Protein AF-0000000087595659 (afdb_homodimer)

Foldseek 3Di:
DQVVQEQAPLQVVFADALLVCLVLAAAAFEEEFEDDAAAFTDDRNLVNNLCVCVVVVCQLGAAYAYEYLEEHDQNRQQSCLVSLRYQEYPAWYFHDNNLVCCLVVSYHYHHDASLCVLVCQQQCVQPVVDDNPPRGAQNGQEYEGEAQHQDHQRFGQTTQFGRSVLSRQVRYQAYEYEHEPQAHHLQPQEQEDDADDPPVGDDDPDQDFLDHDHDRGHDHDSVRYNHYYYDHDHRQFDDADAADPFLLLLLVQVVVVQVVCCVVVNAPQQGFAEEEDDHNNSLNNLLCQLVDRHAQHEHQYAEDELSVVSNLVSNRHQAYEHRGHRYHPVSVVVCRVPVVSHSSRYHHYYSNASLPLSRQQSSQYAYEYEFQAAELQAFTHRAADLLRRGNIHDYNNQSNLQRHNAHEYEYAQADDFPQDPVHHGRYANDDSDGPDDNVSHQKYTTSQHIQGCPPHFRLRSNLSCLVRHHDPLCSVVSVVQSVVQCVPPNDRHRDDPVQRCQLVVCCVPPVGSSPRDPVD/DQVVQEQAPLQVVFADALLVCLVLAAAAFEEEFEDDAAAFTDDRNLVNNLCVCVVVVCQLGAAYAYEYLEEHDLNRQQSCLVSLRYQEYDAWYFHDNNLVCCLVNSYHYHHDASLCVLVCQQQCVQPVVDDNPPRGAQNGQEYEGEAQHQDHQRFGQTTQFGRSVLSRQVRYQAYEYEHAPQAHHLQPQEQEDDADDPPVGDDDPDQDFLDHDHDRGHDHDSVRYNHYYYDHDHRQFDDADAADPFLLLLLVQVVVVQVVCCVVVNAPQQGFAEEEDDHNNSLNNLLCQLVDRHAQHEHQYAEDELSVVSNLVSNRHQAYEHRGHRYHPVSVVVCRVPVVSHSSRHHHYYSNASLPLSRQQSSQYAYEYEFQAAELQAFTHRAADLLRRGNIHDYNNQSNLQRHNAHEYEYAQADDAPQDPVHHGRYANDDSDGPDDNVRHQKYTTSQHIQGCPPHFRLRSNLSCLVRHHDPLCSVVSVVQSVVQCVPPNDRHRDDPVQRCQLVVCCVPPVGSSPRDPVD

Secondary structure (DSSP, 8-state):
-HHHHB--HHHHTTB--GGGGGGG--TT-EEEE--SSSSS---HHHHHHHHHHHHTT-TTTS-EEEE-SS---HHHHHHHHHTT-EEEEES----HHHHHHHHTTSSEE----TTTHHHHHHHTTT-TTS--GGG----EEEEEEEEEEE-TTS-EEE-SB-TTHHHHHHHEEEEEEEEE-SS---TTTB-B-PPPPTTS-------STT---SBSSB---GGGEEEEEEE-------PPPPP-HHHHHHHHHHHHHHHHHHHTTSS-TT-SPEEE-SSHHHHHHHHHHHHSS--SEEEE-SEE-HHHHHHHHTT-EEEEEESEE---HHHHHHHHHTHHHHGGGEEE--HHHHT-HHHHHHHT-EEEE--SEEETTS-EE-SEETTTEESS--TTHHHHHHHSSEEEEE--SEE--SS-TT-EESEESS-SS-SB-GGG-SEEEETTEEEE-TT--HHHHHHHHHHHHS-HHHHHHHHHHHHHHHHHT-SSS---TTTTTHHHHHHHHHS-GGG--TT-/-HHHHB--HHHHTTB--GGGGGGG--TT-EEEE--SSSSS---HHHHHHHHHHHHTT-TTTS-EEEE-SS---HHHHHHHHHTT-EEEEES----HHHHHHHHTTSSEE----TTTHHHHHHHTTT-TTS--GGG----EEEEEEEEEEE-TTS-EEE-SB-TTHHHHHHHEEEEEEEEE-SS---TTTB-B-PPPPTTS-------STT---SBSSB---GGGEEEEEEE-------PPPPP-HHHHHHHHHHHHHHHHHHHTTSS-TT-SPEEE-SSHHHHHHHHHHHHSS--SEEEE-SEE-HHHHHHHHTT-EEEEEESEE---HHHHHHHHHTHHHHGGGEEE--HHHHT-HHHHHHHT-EEEE--SEEETTS-EE-SEETTTEESS--TTHHHHHHHSSEEEEE--SEE--SS-TT-EESEESS-SS-SB-GGG-SEEEETTEEEE-TT--HHHHHHHHHHHHS-HHHHHHHHHHHHHHHHHT-SSS---TTTTTHHHHHHHHHS-GGG--TT-

Sequence (1040 aa):
MMNQRIRNAAVAAKVCTPESLIHHFKDGMKIGVSGFTPAGYPKMMPKTLADHVEENELQGQMSFTLCSGASIGADFDNRWASLGMTRARFPYQTGKDINTAINKGECMMSDRHLSMFPQNLMYGFYNLHDKAPEGQATPFDIGIVEATAIREDGSIVLGSSCGISPEVVKGCKKLIIEVNTSIPSFEGIHDIYTVDNPPNRVPIPLTSVDQRIGELGIQVDPSKIIGVIESRLPDKGRALAEPDQGSKDIAENILEFLYHERNMGRQPESLHPLQSGVGSIANAVVAGLATGDFDGCEVWTEVLQDSVLDVIDAGKLKSCSATSLSLSEPGFERFFKNWDRYFPKCHLRPSSISNHPEVIRRLGVTAMNTPIEVDIYGHANSSHLMGARLVNGIGGSGDFLRNAKLSMMHFPSTRPSKTDPFGISSVVPMVSHVDHPESDLDVLVSEQGLADLRGLGPKQRARQIIMNCAHPKYRDMLMDYVRMCERTIGFHEPQDLHKALGMHLALSDKGSMRDFDLYEMMNQRIRNAAVAAKVCTPESLIHHFKDGMKIGVSGFTPAGYPKMMPKTLADHVEENELQGQMSFTLCSGASIGADFDNRWASLGMTRARFPYQTGKDINTAINKGECMMSDRHLSMFPQNLMYGFYNLHDKAPEGQATPFDIGIVEATAIREDGSIVLGSSCGISPEVVKGCKKLIIEVNTSIPSFEGIHDIYTVDNPPNRVPIPLTSVDQRIGELGIQVDPSKIIGVIESRLPDKGRALAEPDQGSKDIAENILEFLYHERNMGRQPESLHPLQSGVGSIANAVVAGLATGDFDGCEVWTEVLQDSVLDVIDAGKLKSCSATSLSLSEPGFERFFKNWDRYFPKCHLRPSSISNHPEVIRRLGVTAMNTPIEVDIYGHANSSHLMGARLVNGIGGSGDFLRNAKLSMMHFPSTRPSKTDPFGISSVVPMVSHVDHPESDLDVLVSEQGLADLRGLGPKQRARQIIMNCAHPKYRDMLMDYVRMCERTIGFHEPQDLHKALGMHLALSDKGSMRDFDLYE

Structure (mmCIF, N/CA/C/O backbone):
data_AF-0000000087595659-model_v1
#
loop_
_entity.id
_entity.type
_entity.pdbx_description
1 polymer 'Acetyl-CoA hydrolase'
#
loop_
_atom_site.group_PDB
_atom_site.id
_atom_site.type_symbol
_atom_site.label_atom_id
_atom_site.label_alt_id
_atom_site.label_comp_id
_atom_site.label_asym_id
_atom_site.label_entity_id
_atom_site.label_seq_id
_atom_site.pdbx_PDB_ins_code
_atom_site.Cartn_x
_atom_site.Cartn_y
_atom_site.Cartn_z
_atom_site.occupancy
_atom_site.B_iso_or_equiv
_atom_site.auth_seq_id
_atom_site.auth_comp_id
_atom_site.auth_asym_id
_atom_site.auth_atom_id
_atom_site.pdbx_PDB_model_num
ATOM 1 N N . MET A 1 1 ? -13.844 -32.125 -31.766 1 68.56 1 MET A N 1
ATOM 2 C CA . MET A 1 1 ? -14.078 -31.203 -30.656 1 68.56 1 MET A CA 1
ATOM 3 C C . MET A 1 1 ? -12.992 -30.141 -30.609 1 68.56 1 MET A C 1
ATOM 5 O O . MET A 1 1 ? -13.289 -28.938 -30.625 1 68.56 1 MET A O 1
ATOM 9 N N . MET A 1 2 ? -11.75 -30.594 -30.922 1 82.12 2 MET A N 1
ATOM 10 C CA . MET A 1 2 ? -10.648 -29.641 -30.953 1 82.12 2 MET A CA 1
ATOM 11 C C . MET A 1 2 ? -10.734 -28.75 -32.188 1 82.12 2 MET A C 1
ATOM 13 O O . MET A 1 2 ? -10.539 -27.531 -32.094 1 82.12 2 MET A O 1
ATOM 17 N N . ASN A 1 3 ? -11.164 -29.25 -33.219 1 82.56 3 ASN A N 1
ATOM 18 C CA . ASN A 1 3 ? -11.195 -28.516 -34.469 1 82.56 3 ASN A CA 1
ATOM 19 C C . ASN A 1 3 ? -12.211 -27.375 -34.438 1 82.56 3 ASN A C 1
ATOM 21 O O . ASN A 1 3 ? -11.992 -26.328 -35.031 1 82.56 3 ASN A O 1
ATOM 25 N N . GLN A 1 4 ? -13.195 -27.609 -33.719 1 90.12 4 GLN A N 1
ATOM 26 C CA . GLN A 1 4 ? -14.227 -26.578 -33.625 1 90.12 4 GLN A CA 1
ATOM 27 C C . GLN A 1 4 ? -13.781 -25.453 -32.688 1 90.12 4 GLN A C 1
ATOM 29 O O . GLN A 1 4 ? -14.242 -24.312 -32.812 1 90.12 4 GLN A O 1
ATOM 34 N N . ARG A 1 5 ? -12.859 -25.781 -31.875 1 96.19 5 ARG A N 1
ATOM 35 C CA . ARG A 1 5 ? -12.398 -24.812 -30.875 1 96.19 5 ARG A CA 1
ATOM 36 C C . ARG A 1 5 ? -11.281 -23.938 -31.438 1 96.19 5 ARG A C 1
ATOM 38 O O . ARG A 1 5 ? -11.039 -22.828 -30.953 1 96.19 5 ARG A O 1
ATOM 45 N N . ILE A 1 6 ? -10.57 -24.469 -32.438 1 97.62 6 ILE A N 1
ATOM 46 C CA . ILE A 1 6 ? -9.453 -23.734 -33.031 1 97.62 6 ILE A CA 1
ATOM 47 C C . ILE A 1 6 ? -9.852 -23.188 -34.406 1 97.62 6 ILE A C 1
ATOM 49 O O . ILE A 1 6 ? -9.789 -23.906 -35.406 1 97.62 6 ILE A O 1
ATOM 53 N N . ARG A 1 7 ? -10.086 -21.906 -34.5 1 97 7 ARG A N 1
ATOM 54 C CA . ARG A 1 7 ? -10.672 -21.328 -35.688 1 97 7 ARG A CA 1
ATOM 55 C C . ARG A 1 7 ? -9.602 -20.641 -36.531 1 97 7 ARG A C 1
ATOM 57 O O . ARG A 1 7 ? -9.914 -20.031 -37.562 1 97 7 ARG A O 1
ATOM 64 N N . ASN A 1 8 ? -8.359 -20.734 -36.156 1 96 8 ASN A N 1
ATOM 65 C CA . ASN A 1 8 ? -7.215 -20.234 -36.906 1 96 8 ASN A CA 1
ATOM 66 C C . ASN A 1 8 ? -6.398 -21.375 -37.5 1 96 8 ASN A C 1
ATOM 68 O O . ASN A 1 8 ? -5.824 -22.172 -36.781 1 96 8 ASN A O 1
ATOM 72 N N . ALA A 1 9 ? -6.238 -21.391 -38.75 1 94.81 9 ALA A N 1
ATOM 73 C CA . ALA A 1 9 ? -5.633 -22.516 -39.469 1 94.81 9 ALA A CA 1
ATOM 74 C C . ALA A 1 9 ? -4.164 -22.688 -39.062 1 94.81 9 ALA A C 1
ATOM 76 O O . ALA A 1 9 ? -3.668 -23.812 -38.969 1 94.81 9 ALA A O 1
ATOM 77 N N . ALA A 1 10 ? -3.521 -21.625 -38.969 1 94.69 10 ALA A N 1
ATOM 78 C CA . ALA A 1 10 ? -2.104 -21.672 -38.625 1 94.69 10 ALA A CA 1
ATOM 79 C C . ALA A 1 10 ? -1.891 -22.297 -37.25 1 94.69 10 ALA A C 1
ATOM 81 O O . ALA A 1 10 ? -0.945 -23.062 -37.031 1 94.69 10 ALA A O 1
ATOM 82 N N . VAL A 1 11 ? -2.75 -21.984 -36.312 1 96.62 11 VAL A N 1
ATOM 83 C CA . VAL A 1 11 ? -2.66 -22.531 -34.969 1 96.62 11 VAL A CA 1
ATOM 84 C C . VAL A 1 11 ? -3.104 -24 -34.969 1 96.62 11 VAL A C 1
ATOM 86 O O . VAL A 1 11 ? -2.512 -24.828 -34.281 1 96.62 11 VAL A O 1
ATOM 89 N N . ALA A 1 12 ? -4.094 -24.281 -35.75 1 96.12 12 ALA A N 1
ATOM 90 C CA . ALA A 1 12 ? -4.594 -25.656 -35.875 1 96.12 12 ALA A CA 1
ATOM 91 C C . ALA A 1 12 ? -3.508 -26.594 -36.375 1 96.12 12 ALA A C 1
ATOM 93 O O . ALA A 1 12 ? -3.459 -27.766 -36 1 96.12 12 ALA A O 1
ATOM 94 N N . ALA A 1 13 ? -2.672 -26.094 -37.156 1 95.81 13 ALA A N 1
ATOM 95 C CA . ALA A 1 13 ? -1.608 -26.891 -37.781 1 95.81 13 ALA A CA 1
ATOM 96 C C . ALA A 1 13 ? -0.566 -27.297 -36.719 1 95.81 13 ALA A C 1
ATOM 98 O O . ALA A 1 13 ? 0.259 -28.172 -36.969 1 95.81 13 ALA A O 1
ATOM 99 N N . LYS A 1 14 ? -0.627 -26.734 -35.562 1 96.94 14 LYS A N 1
ATOM 100 C CA . LYS A 1 14 ? 0.378 -26.984 -34.531 1 96.94 14 LYS A CA 1
ATOM 101 C C . LYS A 1 14 ? -0.139 -27.969 -33.5 1 96.94 14 LYS A C 1
ATOM 103 O O . LYS A 1 14 ? 0.51 -28.188 -32.469 1 96.94 14 LYS A O 1
ATOM 108 N N . VAL A 1 15 ? -1.282 -28.547 -33.688 1 97.56 15 VAL A N 1
ATOM 109 C CA . VAL A 1 15 ? -1.851 -29.516 -32.781 1 97.56 15 VAL A CA 1
ATOM 110 C C . VAL A 1 15 ? -0.927 -30.734 -32.656 1 97.56 15 VAL A C 1
ATOM 112 O O . VAL A 1 15 ? -0.438 -31.234 -33.688 1 97.56 15 VAL A O 1
ATOM 115 N N . CYS A 1 16 ? -0.625 -31.172 -31.469 1 97.88 16 CYS A N 1
ATOM 116 C CA . CYS A 1 16 ? 0.254 -32.312 -31.219 1 97.88 16 CYS A CA 1
ATOM 117 C C . CYS A 1 16 ? -0.047 -32.969 -29.875 1 97.88 16 CYS A C 1
ATOM 119 O O . CYS A 1 16 ? -1.055 -32.625 -29.234 1 97.88 16 CYS A O 1
ATOM 121 N N . THR A 1 17 ? 0.752 -33.969 -29.453 1 97.81 17 THR A N 1
ATOM 122 C CA . THR A 1 17 ? 0.625 -34.594 -28.156 1 97.81 17 THR A CA 1
ATOM 123 C C . THR A 1 17 ? 1.568 -33.969 -27.141 1 97.81 17 THR A C 1
ATOM 125 O O . THR A 1 17 ? 2.629 -33.469 -27.5 1 97.81 17 THR A O 1
ATOM 128 N N . PRO A 1 18 ? 1.162 -33.969 -25.938 1 98.31 18 PRO A N 1
ATOM 129 C CA . PRO A 1 18 ? 2.045 -33.375 -24.922 1 98.31 18 PRO A CA 1
ATOM 130 C C . PRO A 1 18 ? 3.41 -34.062 -24.859 1 98.31 18 PRO A C 1
ATOM 132 O O . PRO A 1 18 ? 4.422 -33.406 -24.594 1 98.31 18 PRO A O 1
ATOM 135 N N . GLU A 1 19 ? 3.494 -35.344 -25.109 1 98.25 19 GLU A N 1
ATOM 136 C CA . GLU A 1 19 ? 4.742 -36.094 -25.047 1 98.25 19 GLU A CA 1
ATOM 137 C C . GLU A 1 19 ? 5.754 -35.562 -26.062 1 98.25 19 GLU A C 1
ATOM 139 O O . GLU A 1 19 ? 6.961 -35.562 -25.812 1 98.25 19 GLU A O 1
ATOM 144 N N . SER A 1 20 ? 5.254 -35.125 -27.172 1 98.44 20 SER A N 1
ATOM 145 C CA . SER A 1 20 ? 6.137 -34.656 -28.234 1 98.44 20 SER A CA 1
ATOM 146 C C . SER A 1 20 ? 6.797 -33.344 -27.875 1 98.44 20 SER A C 1
ATOM 148 O O . SER A 1 20 ? 7.746 -32.906 -28.531 1 98.44 20 SER A O 1
ATOM 150 N N . LEU A 1 21 ? 6.355 -32.719 -26.812 1 98.69 21 LEU A N 1
ATOM 151 C CA . LEU A 1 21 ? 6.855 -31.391 -26.438 1 98.69 21 LEU A CA 1
ATOM 152 C C . LEU A 1 21 ? 7.848 -31.484 -25.297 1 98.69 21 LEU A C 1
ATOM 154 O O . LEU A 1 21 ? 8.469 -30.484 -24.922 1 98.69 21 LEU A O 1
ATOM 158 N N . ILE A 1 22 ? 8.086 -32.656 -24.719 1 98.62 22 ILE A N 1
ATOM 159 C CA . ILE A 1 22 ? 8.875 -32.875 -23.516 1 98.62 22 ILE A CA 1
ATOM 160 C C . ILE A 1 22 ? 10.305 -32.375 -23.75 1 98.62 22 ILE A C 1
ATOM 162 O O . ILE A 1 22 ? 10.93 -31.812 -22.844 1 98.62 22 ILE A O 1
ATOM 166 N N . HIS A 1 23 ? 10.859 -32.531 -24.938 1 98.12 23 HIS A N 1
ATOM 167 C CA . HIS A 1 23 ? 12.25 -32.219 -25.25 1 98.12 23 HIS A CA 1
ATOM 168 C C . HIS A 1 23 ? 12.523 -30.734 -25.141 1 98.12 23 HIS A C 1
ATOM 170 O O . HIS A 1 23 ? 13.68 -30.312 -25.062 1 98.12 23 HIS A O 1
ATOM 176 N N . HIS A 1 24 ? 11.508 -29.859 -25.109 1 98.56 24 HIS A N 1
ATOM 177 C CA . HIS A 1 24 ? 11.68 -28.422 -25.016 1 98.56 24 HIS A CA 1
ATOM 178 C C . HIS A 1 24 ? 11.984 -28 -23.578 1 98.56 24 HIS A C 1
ATOM 180 O O . HIS A 1 24 ? 12.422 -26.875 -23.328 1 98.56 24 HIS A O 1
ATOM 186 N N . PHE A 1 25 ? 11.742 -28.844 -22.609 1 98.62 25 PHE A N 1
ATOM 187 C CA . PHE A 1 25 ? 11.898 -28.516 -21.203 1 98.62 25 PHE A CA 1
ATOM 188 C C . PHE A 1 25 ? 13.266 -28.953 -20.688 1 98.62 25 PHE A C 1
ATOM 190 O O . PHE A 1 25 ? 13.625 -30.125 -20.797 1 98.62 25 PHE A O 1
ATOM 197 N N . LYS A 1 26 ? 13.992 -28 -20.156 1 98 26 LYS A N 1
ATOM 198 C CA . LYS A 1 26 ? 15.305 -28.25 -19.578 1 98 26 LYS A CA 1
ATOM 199 C C . LYS A 1 26 ? 15.359 -27.797 -18.125 1 98 26 LYS A C 1
ATOM 201 O O . LYS A 1 26 ? 14.656 -26.859 -17.734 1 98 26 LYS A O 1
ATOM 206 N N . ASP A 1 27 ? 16.234 -28.422 -17.375 1 98.12 27 ASP A N 1
ATOM 207 C CA . ASP A 1 27 ? 16.422 -28.094 -15.961 1 98.12 27 ASP A CA 1
ATOM 208 C C . ASP A 1 27 ? 16.766 -26.609 -15.789 1 98.12 27 ASP A C 1
ATOM 210 O O . ASP A 1 27 ? 17.562 -26.062 -16.562 1 98.12 27 ASP A O 1
ATOM 214 N N . GLY A 1 28 ? 16.094 -26 -14.883 1 97.62 28 GLY A N 1
ATOM 215 C CA . GLY A 1 28 ? 16.438 -24.625 -14.523 1 97.62 28 GLY A CA 1
ATOM 216 C C . GLY A 1 28 ? 15.586 -23.594 -15.234 1 97.62 28 GLY A C 1
ATOM 217 O O . GLY A 1 28 ? 15.641 -22.406 -14.898 1 97.62 28 GLY A O 1
ATOM 218 N N . MET A 1 29 ? 14.727 -24.062 -16.172 1 98.5 29 MET A N 1
ATOM 219 C CA . MET A 1 29 ? 13.922 -23.125 -16.953 1 98.5 29 MET A CA 1
ATOM 220 C C . MET A 1 29 ? 12.898 -22.422 -16.062 1 98.5 29 MET A C 1
ATOM 222 O O . MET A 1 29 ? 12.523 -22.953 -15.008 1 98.5 29 MET A O 1
ATOM 226 N N . LYS A 1 30 ? 12.578 -21.281 -16.5 1 98.25 30 LYS A N 1
ATOM 227 C CA . LYS A 1 30 ? 11.477 -20.547 -15.883 1 98.25 30 LYS A CA 1
ATOM 228 C C . LYS A 1 30 ? 10.195 -20.688 -16.703 1 98.25 30 LYS A C 1
ATOM 230 O O . LYS A 1 30 ? 10.156 -20.328 -17.875 1 98.25 30 LYS A O 1
ATOM 235 N N . ILE A 1 31 ? 9.148 -21.078 -16 1 98.88 31 ILE A N 1
ATOM 236 C CA . ILE A 1 31 ? 7.891 -21.391 -16.672 1 98.88 31 ILE A CA 1
ATOM 237 C C . ILE A 1 31 ? 6.781 -20.5 -16.141 1 98.88 31 ILE A C 1
ATOM 239 O O . ILE A 1 31 ? 6.613 -20.359 -14.922 1 98.88 31 ILE A O 1
ATOM 243 N N . GLY A 1 32 ? 6.082 -19.797 -17.031 1 98.81 32 GLY A N 1
ATOM 244 C CA . GLY A 1 32 ? 4.855 -19.094 -16.703 1 98.81 32 GLY A CA 1
ATOM 245 C C . GLY A 1 32 ? 3.602 -19.828 -17.125 1 98.81 32 GLY A C 1
ATOM 246 O O . GLY A 1 32 ? 3.549 -20.422 -18.203 1 98.81 32 GLY A O 1
ATOM 247 N N . VAL A 1 33 ? 2.594 -19.844 -16.234 1 98.81 33 VAL A N 1
ATOM 248 C CA . VAL A 1 33 ? 1.388 -20.578 -16.578 1 98.81 33 VAL A CA 1
ATOM 249 C C . VAL A 1 33 ? 0.155 -19.719 -16.312 1 98.81 33 VAL A C 1
ATOM 251 O O . VAL A 1 33 ? 0.189 -18.828 -15.461 1 98.81 33 VAL A O 1
ATOM 254 N N . SER A 1 34 ? -0.907 -20.016 -17.062 1 98.56 34 SER A N 1
ATOM 255 C CA . SER A 1 34 ? -2.201 -19.422 -16.734 1 98.56 34 SER A CA 1
ATOM 256 C C . SER A 1 34 ? -2.766 -20.016 -15.438 1 98.56 34 SER A C 1
ATOM 258 O O . SER A 1 34 ? -2.248 -21.016 -14.922 1 98.56 34 SER A O 1
ATOM 260 N N . GLY A 1 35 ? -3.809 -19.312 -15.008 1 96.19 35 GLY A N 1
ATOM 261 C CA . GLY A 1 35 ? -4.48 -19.781 -13.805 1 96.19 35 GLY A CA 1
ATOM 262 C C . GLY A 1 35 ? -4.465 -18.75 -12.68 1 96.19 35 GLY A C 1
ATOM 263 O O . GLY A 1 35 ? -3.604 -17.875 -12.648 1 96.19 35 GLY A O 1
ATOM 264 N N . PHE A 1 36 ? -5.316 -18.875 -11.828 1 96.44 36 PHE A N 1
ATOM 265 C CA . PHE A 1 36 ? -5.523 -18.125 -10.586 1 96.44 36 PHE A CA 1
ATOM 266 C C . PHE A 1 36 ? -6.465 -18.875 -9.656 1 96.44 36 PHE A C 1
ATOM 268 O O . PHE A 1 36 ? -7.664 -18.984 -9.922 1 96.44 36 PHE A O 1
ATOM 275 N N . THR A 1 37 ? -5.93 -19.281 -8.5 1 91.94 37 THR A N 1
ATOM 276 C CA . THR A 1 37 ? -6.609 -20.312 -7.727 1 91.94 37 THR A CA 1
ATOM 277 C C . THR A 1 37 ? -6.785 -21.578 -8.555 1 91.94 37 THR A C 1
ATOM 279 O O . THR A 1 37 ? -6.086 -21.781 -9.547 1 91.94 37 THR A O 1
ATOM 282 N N . PRO A 1 38 ? -7.48 -22.594 -8.109 1 92.12 38 PRO A N 1
ATOM 283 C CA . PRO A 1 38 ? -7.605 -23.797 -8.922 1 92.12 38 PRO A CA 1
ATOM 284 C C . PRO A 1 38 ? -8.609 -23.641 -10.07 1 92.12 38 PRO A C 1
ATOM 286 O O . PRO A 1 38 ? -9.57 -24.406 -10.164 1 92.12 38 PRO A O 1
ATOM 289 N N . ALA A 1 39 ? -8.25 -22.656 -10.938 1 94.62 39 ALA A N 1
ATOM 290 C CA . ALA A 1 39 ? -9.102 -22.359 -12.086 1 94.62 39 ALA A CA 1
ATOM 291 C C . ALA A 1 39 ? -8.266 -21.859 -13.273 1 94.62 39 ALA A C 1
ATOM 293 O O . ALA A 1 39 ? -7.375 -21.031 -13.109 1 94.62 39 ALA A O 1
ATOM 294 N N . GLY A 1 40 ? -8.516 -22.453 -14.391 1 96.12 40 GLY A N 1
ATOM 295 C CA . GLY A 1 40 ? -7.973 -21.969 -15.648 1 96.12 40 GLY A CA 1
ATOM 296 C C . GLY A 1 40 ? -6.484 -22.219 -15.797 1 96.12 40 GLY A C 1
ATOM 297 O O . GLY A 1 40 ? -5.801 -21.531 -16.547 1 96.12 40 GLY A O 1
ATOM 298 N N . TYR A 1 41 ? -5.922 -23.172 -15.039 1 97 41 TYR A N 1
ATOM 299 C CA . TYR A 1 41 ? -4.52 -23.547 -15.141 1 97 41 TYR A CA 1
ATOM 300 C C . TYR A 1 41 ? -4.336 -24.734 -16.078 1 97 41 TYR A C 1
ATOM 302 O O . TYR A 1 41 ? -5.285 -25.484 -16.328 1 97 41 TYR A O 1
ATOM 310 N N . PRO A 1 42 ? -3.16 -24.922 -16.641 1 97.81 42 PRO A N 1
ATOM 311 C CA . PRO A 1 42 ? -2.932 -26.094 -17.469 1 97.81 42 PRO A CA 1
ATOM 312 C C . PRO A 1 42 ? -2.896 -27.391 -16.672 1 97.81 42 PRO A C 1
ATOM 314 O O . PRO A 1 42 ? -2.387 -27.406 -15.547 1 97.81 42 PRO A O 1
ATOM 317 N N . LYS A 1 43 ? -3.324 -28.438 -17.266 1 97.06 43 LYS A N 1
ATOM 318 C CA . LYS A 1 43 ? -3.426 -29.719 -16.578 1 97.06 43 LYS A CA 1
ATOM 319 C C . LYS A 1 43 ? -2.623 -30.797 -17.297 1 97.06 43 LYS A C 1
ATOM 321 O O . LYS A 1 43 ? -1.913 -31.578 -16.656 1 97.06 43 LYS A O 1
ATOM 326 N N . MET A 1 44 ? -2.635 -30.781 -18.547 1 97.31 44 MET A N 1
ATOM 327 C CA . MET A 1 44 ? -2.129 -31.906 -19.328 1 97.31 44 MET A CA 1
ATOM 328 C C . MET A 1 44 ? -0.606 -31.875 -19.391 1 97.31 44 MET A C 1
ATOM 330 O O . MET A 1 44 ? 0.054 -32.875 -19.125 1 97.31 44 MET A O 1
ATOM 334 N N . MET A 1 45 ? -0.045 -30.766 -19.812 1 97.94 45 MET A N 1
ATOM 335 C CA . MET A 1 45 ? 1.403 -30.688 -19.969 1 97.94 45 MET A CA 1
ATOM 336 C C . MET A 1 45 ? 2.117 -30.891 -18.641 1 97.94 45 MET A C 1
ATOM 338 O O . MET A 1 45 ? 3.092 -31.641 -18.562 1 97.94 45 MET A O 1
ATOM 342 N N . PRO A 1 46 ? 1.658 -30.188 -17.578 1 97.88 46 PRO A N 1
ATOM 343 C CA . PRO A 1 46 ? 2.301 -30.422 -16.281 1 97.88 46 PRO A CA 1
ATOM 344 C C . PRO A 1 46 ? 2.217 -31.891 -15.844 1 97.88 46 PRO A C 1
ATOM 346 O O . PRO A 1 46 ? 3.184 -32.438 -15.305 1 97.88 46 PRO A O 1
ATOM 349 N N . LYS A 1 47 ? 1.081 -32.5 -16.062 1 97.62 47 LYS A N 1
ATOM 350 C CA . LYS A 1 47 ? 0.921 -33.906 -15.742 1 97.62 47 LYS A CA 1
ATOM 351 C C . LYS A 1 47 ? 1.896 -34.781 -16.547 1 97.62 47 LYS A C 1
ATOM 353 O O . LYS A 1 47 ? 2.518 -35.688 -15.992 1 97.62 47 LYS A O 1
ATOM 358 N N . THR A 1 48 ? 1.961 -34.5 -17.797 1 98.25 48 THR A N 1
ATOM 359 C CA . THR A 1 48 ? 2.832 -35.25 -18.688 1 98.25 48 THR A CA 1
ATOM 360 C C . THR A 1 48 ? 4.289 -35.125 -18.25 1 98.25 48 THR A C 1
ATOM 362 O O . THR A 1 48 ? 5.027 -36.125 -18.25 1 98.25 48 THR A O 1
ATOM 365 N N . LEU A 1 49 ? 4.75 -33.938 -17.906 1 98.38 49 LEU A N 1
ATOM 366 C CA . LEU A 1 49 ? 6.117 -33.719 -17.438 1 98.38 49 LEU A CA 1
ATOM 367 C C . LEU A 1 49 ? 6.379 -34.469 -16.141 1 98.38 49 LEU A C 1
ATOM 369 O O . LEU A 1 49 ? 7.449 -35.062 -15.977 1 98.38 49 LEU A O 1
ATOM 373 N N . ALA A 1 50 ? 5.438 -34.438 -15.227 1 98.31 50 ALA A N 1
ATOM 374 C CA . ALA A 1 50 ? 5.574 -35.156 -13.961 1 98.31 50 ALA A CA 1
ATOM 375 C C . ALA A 1 50 ? 5.676 -36.656 -14.188 1 98.31 50 ALA A C 1
ATOM 377 O O . ALA A 1 50 ? 6.484 -37.344 -13.547 1 98.31 50 ALA A O 1
ATOM 378 N N . ASP A 1 51 ? 4.797 -37.156 -15.086 1 98.25 51 ASP A N 1
ATOM 379 C CA . ASP A 1 51 ? 4.859 -38.594 -15.438 1 98.25 51 ASP A CA 1
ATOM 380 C C . ASP A 1 51 ? 6.238 -38.938 -15.984 1 98.25 51 ASP A C 1
ATOM 382 O O . ASP A 1 51 ? 6.809 -39.969 -15.602 1 98.25 51 ASP A O 1
ATOM 386 N N . HIS A 1 52 ? 6.684 -38.125 -16.844 1 98.38 52 HIS A N 1
ATOM 387 C CA . HIS A 1 52 ? 7.992 -38.344 -17.453 1 98.38 52 HIS A CA 1
ATOM 388 C C . HIS A 1 52 ? 9.086 -38.406 -16.391 1 98.38 52 HIS A C 1
ATOM 390 O O . HIS A 1 52 ? 9.938 -39.281 -16.422 1 98.38 52 HIS A O 1
ATOM 396 N N . VAL A 1 53 ? 9.086 -37.469 -15.43 1 98.25 53 VAL A N 1
ATOM 397 C CA . VAL A 1 53 ? 10.078 -37.406 -14.359 1 98.25 53 VAL A CA 1
ATOM 398 C C . VAL A 1 53 ? 9.977 -38.688 -13.492 1 98.25 53 VAL A C 1
ATOM 400 O O . VAL A 1 53 ? 10.992 -39.281 -13.156 1 98.25 53 VAL A O 1
ATOM 403 N N . GLU A 1 54 ? 8.773 -39.031 -13.156 1 97.56 54 GLU A N 1
ATOM 404 C CA . GLU A 1 54 ? 8.547 -40.219 -12.312 1 97.56 54 GLU A CA 1
ATOM 405 C C . GLU A 1 54 ? 8.977 -41.5 -13.016 1 97.56 54 GLU A C 1
ATOM 407 O O . GLU A 1 54 ? 9.688 -42.312 -12.445 1 97.56 54 GLU A O 1
ATOM 412 N N . GLU A 1 55 ? 8.625 -41.625 -14.25 1 97.88 55 GLU A N 1
ATOM 413 C CA . GLU A 1 55 ? 8.883 -42.844 -15.016 1 97.88 55 GLU A CA 1
ATOM 414 C C . GLU A 1 55 ? 10.367 -43.031 -15.297 1 97.88 55 GLU A C 1
ATOM 416 O O . GLU A 1 55 ? 10.859 -44.156 -15.406 1 97.88 55 GLU A O 1
ATOM 421 N N . ASN A 1 56 ? 11.039 -41.969 -15.367 1 97.94 56 ASN A N 1
ATOM 422 C CA . ASN A 1 56 ? 12.445 -42.031 -15.734 1 97.94 56 ASN A CA 1
ATOM 423 C C . ASN A 1 56 ? 13.352 -41.719 -14.539 1 97.94 56 ASN A C 1
ATOM 425 O O . ASN A 1 56 ? 14.555 -41.5 -14.711 1 97.94 56 ASN A O 1
ATOM 429 N N . GLU A 1 57 ? 12.805 -41.594 -13.312 1 97.06 57 GLU A N 1
ATOM 430 C CA . GLU A 1 57 ? 13.531 -41.375 -12.062 1 97.06 57 GLU A CA 1
ATOM 431 C C . GLU A 1 57 ? 14.398 -40.125 -12.141 1 97.06 57 GLU A C 1
ATOM 433 O O . GLU A 1 57 ? 15.586 -40.156 -11.828 1 97.06 57 GLU A O 1
ATOM 438 N N . LEU A 1 58 ? 13.758 -39.062 -12.602 1 97.06 58 LEU A N 1
ATOM 439 C CA . LEU A 1 58 ? 14.461 -37.812 -12.82 1 97.06 58 LEU A CA 1
ATOM 440 C C . LEU A 1 58 ? 14.156 -36.812 -11.703 1 97.06 58 LEU A C 1
ATOM 442 O O . LEU A 1 58 ? 14.281 -35.594 -11.891 1 97.06 58 LEU A O 1
ATOM 446 N N . GLN A 1 59 ? 13.758 -37.344 -10.547 1 94.25 59 GLN A N 1
ATOM 447 C CA . GLN A 1 59 ? 13.453 -36.469 -9.422 1 94.25 59 GLN A CA 1
ATOM 448 C C . GLN A 1 59 ? 14.648 -35.562 -9.078 1 94.25 59 GLN A C 1
ATOM 450 O O . GLN A 1 59 ? 15.773 -36.062 -8.93 1 94.25 59 GLN A O 1
ATOM 455 N N . GLY A 1 60 ? 14.352 -34.25 -9.07 1 91.56 60 GLY A N 1
ATOM 456 C CA . GLY A 1 60 ? 15.398 -33.312 -8.734 1 91.56 60 GLY A CA 1
ATOM 457 C C . GLY A 1 60 ? 16.281 -32.938 -9.914 1 91.56 60 GLY A C 1
ATOM 458 O O . GLY A 1 60 ? 17.125 -32.062 -9.82 1 91.56 60 GLY A O 1
ATOM 459 N N . GLN A 1 61 ? 16.031 -33.562 -11.07 1 95.38 61 GLN A N 1
ATOM 460 C CA . GLN A 1 61 ? 16.891 -33.344 -12.227 1 95.38 61 GLN A CA 1
ATOM 461 C C . GLN A 1 61 ? 16.172 -32.5 -13.281 1 95.38 61 GLN A C 1
ATOM 463 O O . GLN A 1 61 ? 16.797 -32.062 -14.266 1 95.38 61 GLN A O 1
ATOM 468 N N . MET A 1 62 ? 14.969 -32.281 -13.078 1 96.62 62 MET A N 1
ATOM 469 C CA . MET A 1 62 ? 14.148 -31.406 -13.898 1 96.62 62 MET A CA 1
ATOM 470 C C . MET A 1 62 ? 13.328 -30.453 -13.031 1 96.62 62 MET A C 1
ATOM 472 O O . MET A 1 62 ? 12.125 -30.672 -12.836 1 96.62 62 MET A O 1
ATOM 476 N N . SER A 1 63 ? 14.031 -29.438 -12.602 1 97.69 63 SER A N 1
ATOM 477 C CA . SER A 1 63 ? 13.43 -28.484 -11.664 1 97.69 63 SER A CA 1
ATOM 478 C C . SER A 1 63 ? 13.281 -27.109 -12.289 1 97.69 63 SER A C 1
ATOM 480 O O . SER A 1 63 ? 14.18 -26.641 -13 1 97.69 63 SER A O 1
ATOM 482 N N . PHE A 1 64 ? 12.148 -26.453 -11.992 1 98.56 64 PHE A N 1
ATOM 483 C CA . PHE A 1 64 ? 11.805 -25.219 -12.68 1 98.56 64 PHE A CA 1
ATOM 484 C C . PHE A 1 64 ? 11.43 -24.141 -11.688 1 98.56 64 PHE A C 1
ATOM 486 O O . PHE A 1 64 ? 11.078 -24.422 -10.539 1 98.56 64 PHE A O 1
ATOM 493 N N . THR A 1 65 ? 11.648 -22.875 -12.062 1 98.38 65 THR A N 1
ATOM 494 C CA . THR A 1 65 ? 10.938 -21.766 -11.445 1 98.38 65 THR A CA 1
ATOM 495 C C . THR A 1 65 ? 9.531 -21.641 -12.008 1 98.38 65 THR A C 1
ATOM 497 O O . THR A 1 65 ? 9.352 -21.5 -13.219 1 98.38 65 THR A O 1
ATOM 500 N N . LEU A 1 66 ? 8.57 -21.719 -11.164 1 98.62 66 LEU A N 1
ATOM 501 C CA . LEU A 1 66 ? 7.176 -21.719 -11.594 1 98.62 66 LEU A CA 1
ATOM 502 C C . LEU A 1 66 ? 6.492 -20.422 -11.188 1 98.62 66 LEU A C 1
ATOM 504 O O . LEU A 1 66 ? 6.484 -20.062 -10 1 98.62 66 LEU A O 1
ATOM 508 N N . CYS A 1 67 ? 5.914 -19.688 -12.18 1 98.5 67 CYS A N 1
ATOM 509 C CA . CYS A 1 67 ? 5.188 -18.453 -11.969 1 98.5 67 CYS A CA 1
ATOM 510 C C . CYS A 1 67 ? 3.748 -18.562 -12.453 1 98.5 67 CYS A C 1
ATOM 512 O O . CYS A 1 67 ? 3.5 -19.047 -13.562 1 98.5 67 CYS A O 1
ATOM 514 N N . SER A 1 68 ? 2.797 -18.234 -11.648 1 98.06 68 SER A N 1
ATOM 515 C CA . SER A 1 68 ? 1.381 -18.141 -11.984 1 98.06 68 SER A CA 1
ATOM 516 C C . SER A 1 68 ? 0.753 -16.875 -11.438 1 98.06 68 SER A C 1
ATOM 518 O O . SER A 1 68 ? 1.451 -16.016 -10.891 1 98.06 68 SER A O 1
ATOM 520 N N . GLY A 1 69 ? -0.551 -16.688 -11.68 1 97.12 69 GLY A N 1
ATOM 521 C CA . GLY A 1 69 ? -1.219 -15.508 -11.156 1 97.12 69 GLY A CA 1
ATOM 522 C C . GLY A 1 69 ? -1.284 -15.477 -9.641 1 97.12 69 GLY A C 1
ATOM 523 O O . GLY A 1 69 ? -1.179 -14.414 -9.031 1 97.12 69 GLY A O 1
ATOM 524 N N . ALA A 1 70 ? -1.57 -16.516 -9.086 1 96.31 70 ALA A N 1
ATOM 525 C CA . ALA A 1 70 ? -1.593 -16.781 -7.648 1 96.31 70 ALA A CA 1
ATOM 526 C C . ALA A 1 70 ? -1.391 -18.266 -7.363 1 96.31 70 ALA A C 1
ATOM 528 O O . ALA A 1 70 ? -0.341 -18.828 -7.684 1 96.31 70 ALA A O 1
ATOM 529 N N . SER A 1 71 ? -2.342 -18.906 -6.758 1 94.31 71 SER A N 1
ATOM 530 C CA . SER A 1 71 ? -2.291 -20.359 -6.598 1 94.31 71 SER A CA 1
ATOM 531 C C . SER A 1 71 ? -2.863 -21.062 -7.82 1 94.31 71 SER A C 1
ATOM 533 O O . SER A 1 71 ? -3.49 -20.438 -8.672 1 94.31 71 SER A O 1
ATOM 535 N N . ILE A 1 72 ? -2.551 -22.297 -7.965 1 94.38 72 ILE A N 1
ATOM 536 C CA . ILE A 1 72 ? -3.111 -23.141 -9.016 1 94.38 72 ILE A CA 1
ATOM 537 C C . ILE A 1 72 ? -3.584 -24.469 -8.414 1 94.38 72 ILE A C 1
ATOM 539 O O . ILE A 1 72 ? -3.646 -24.609 -7.188 1 94.38 72 ILE A O 1
ATOM 543 N N . GLY A 1 73 ? -3.936 -25.328 -9.258 1 92 73 GLY A N 1
ATOM 544 C CA . GLY A 1 73 ? -4.477 -26.594 -8.781 1 92 73 GLY A CA 1
ATOM 545 C C . GLY A 1 73 ? -3.453 -27.438 -8.047 1 92 73 GLY A C 1
ATOM 546 O O . GLY A 1 73 ? -2.283 -27.484 -8.43 1 92 73 GLY A O 1
ATOM 547 N N . ALA A 1 74 ? -3.979 -28.109 -7.02 1 86.38 74 ALA A N 1
ATOM 548 C CA . ALA A 1 74 ? -3.115 -28.938 -6.191 1 86.38 74 ALA A CA 1
ATOM 549 C C . ALA A 1 74 ? -2.512 -30.078 -7.008 1 86.38 74 ALA A C 1
ATOM 551 O O . ALA A 1 74 ? -1.383 -30.516 -6.75 1 86.38 74 ALA A O 1
ATOM 552 N N . ASP A 1 75 ? -3.242 -30.562 -7.938 1 90.06 75 ASP A N 1
ATOM 553 C CA . ASP A 1 75 ? -2.758 -31.656 -8.773 1 90.06 75 ASP A CA 1
ATOM 554 C C . ASP A 1 75 ? -1.485 -31.25 -9.523 1 90.06 75 ASP A C 1
ATOM 556 O O . ASP A 1 75 ? -0.636 -32.094 -9.805 1 90.06 75 ASP A O 1
ATOM 560 N N . PHE A 1 76 ? -1.381 -30.016 -9.812 1 95.12 76 PHE A N 1
ATOM 561 C CA . PHE A 1 76 ? -0.199 -29.453 -10.461 1 95.12 76 PHE A CA 1
ATOM 562 C C . PHE A 1 76 ? 0.864 -29.109 -9.43 1 95.12 76 PHE A C 1
ATOM 564 O O . PHE A 1 76 ? 1.925 -29.734 -9.383 1 95.12 76 PHE A O 1
ATOM 571 N N . ASP A 1 77 ? 0.601 -28.266 -8.508 1 95.44 77 ASP A N 1
ATOM 572 C CA . ASP A 1 77 ? 1.556 -27.672 -7.574 1 95.44 77 ASP A CA 1
ATOM 573 C C . ASP A 1 77 ? 2.121 -28.719 -6.625 1 95.44 77 ASP A C 1
ATOM 575 O O . ASP A 1 77 ? 3.334 -28.781 -6.406 1 95.44 77 ASP A O 1
ATOM 579 N N . ASN A 1 78 ? 1.282 -29.531 -6.094 1 96.06 78 ASN A N 1
ATOM 580 C CA . ASN A 1 78 ? 1.702 -30.547 -5.129 1 96.06 78 ASN A CA 1
ATOM 581 C C . ASN A 1 78 ? 2.531 -31.641 -5.789 1 96.06 78 ASN A C 1
ATOM 583 O O . ASN A 1 78 ? 3.551 -32.062 -5.246 1 96.06 78 ASN A O 1
ATOM 587 N N . ARG A 1 79 ? 2.057 -32.062 -6.91 1 96.81 79 ARG A N 1
ATOM 588 C CA . ARG A 1 79 ? 2.762 -33.156 -7.586 1 96.81 79 ARG A CA 1
ATOM 589 C C . ARG A 1 79 ? 4.16 -32.719 -8.008 1 96.81 79 ARG A C 1
ATOM 591 O O . ARG A 1 79 ? 5.133 -33.469 -7.809 1 96.81 79 ARG A O 1
ATOM 598 N N . TRP A 1 80 ? 4.27 -31.562 -8.617 1 98.25 80 TRP A N 1
ATOM 599 C CA . TRP A 1 80 ? 5.578 -31.047 -9.008 1 98.25 80 TRP A CA 1
ATOM 600 C C . TRP A 1 80 ? 6.488 -30.906 -7.789 1 98.25 80 TRP A C 1
ATOM 602 O O . TRP A 1 80 ? 7.672 -31.25 -7.848 1 98.25 80 TRP A O 1
ATOM 612 N N . ALA A 1 81 ? 5.949 -30.422 -6.711 1 97.75 81 ALA A N 1
ATOM 613 C CA . ALA A 1 81 ? 6.738 -30.266 -5.492 1 97.75 81 ALA A CA 1
ATOM 614 C C . ALA A 1 81 ? 7.227 -31.609 -4.973 1 97.75 81 ALA A C 1
ATOM 616 O O . ALA A 1 81 ? 8.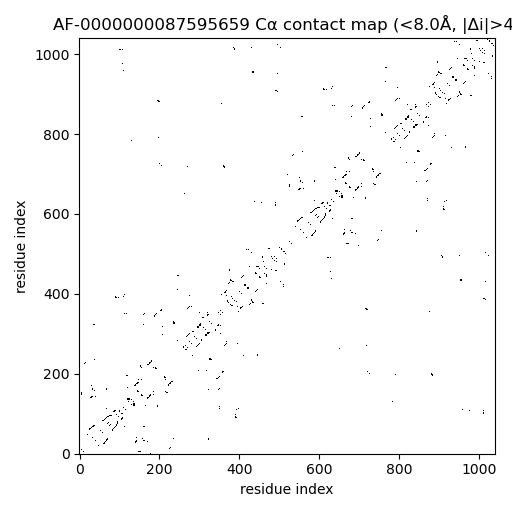391 -31.75 -4.59 1 97.75 81 ALA A O 1
ATOM 617 N N . SER A 1 82 ? 6.363 -32.625 -4.953 1 96.94 82 SER A N 1
ATOM 618 C CA . SER A 1 82 ? 6.691 -33.938 -4.418 1 96.94 82 SER A CA 1
ATOM 619 C C . SER A 1 82 ? 7.762 -34.625 -5.258 1 96.94 82 SER A C 1
ATOM 621 O O . SER A 1 82 ? 8.492 -35.5 -4.758 1 96.94 82 SER A O 1
ATOM 623 N N . LEU A 1 83 ? 7.859 -34.188 -6.48 1 97.75 83 LEU A N 1
ATOM 624 C CA . LEU A 1 83 ? 8.836 -34.812 -7.383 1 97.75 83 LEU A CA 1
ATOM 625 C C . LEU A 1 83 ? 10.086 -33.938 -7.488 1 97.75 83 LEU A C 1
ATOM 627 O O . LEU A 1 83 ? 10.961 -34.188 -8.312 1 97.75 83 LEU A O 1
ATOM 631 N N . GLY A 1 84 ? 10.156 -32.844 -6.672 1 97.75 84 GLY A N 1
ATOM 632 C CA . GLY A 1 84 ? 11.305 -31.969 -6.711 1 97.75 84 GLY A CA 1
ATOM 633 C C . GLY A 1 84 ? 11.414 -31.188 -8 1 97.75 84 GLY A C 1
ATOM 634 O O . GLY A 1 84 ? 12.516 -30.891 -8.477 1 97.75 84 GLY A O 1
ATOM 635 N N . MET A 1 85 ? 10.273 -30.859 -8.609 1 98.56 85 MET A N 1
ATOM 636 C CA . MET A 1 85 ? 10.273 -30.234 -9.922 1 98.56 85 MET A CA 1
ATOM 637 C C . MET A 1 85 ? 10.094 -28.719 -9.805 1 98.56 85 MET A C 1
ATOM 639 O O . MET A 1 85 ? 10.086 -28.016 -10.812 1 98.56 85 MET A O 1
ATOM 643 N N . THR A 1 86 ? 9.977 -28.203 -8.57 1 98.38 86 THR A N 1
ATOM 644 C CA . THR A 1 86 ? 9.805 -26.766 -8.375 1 98.38 86 THR A CA 1
ATOM 645 C C . THR A 1 86 ? 10.914 -26.203 -7.488 1 98.38 86 THR A C 1
ATOM 647 O O . THR A 1 86 ? 10.859 -26.328 -6.262 1 98.38 86 THR A O 1
ATOM 650 N N . ARG A 1 87 ? 11.836 -25.562 -8.055 1 97.62 87 ARG A N 1
ATOM 651 C CA . ARG A 1 87 ? 12.938 -25.016 -7.277 1 97.62 87 ARG A CA 1
ATOM 652 C C . ARG A 1 87 ? 12.578 -23.641 -6.707 1 97.62 87 ARG A C 1
ATOM 654 O O . ARG A 1 87 ? 13.086 -23.25 -5.66 1 97.62 87 ARG A O 1
ATOM 661 N N . ALA A 1 88 ? 11.68 -22.906 -7.449 1 98.12 88 ALA A N 1
ATOM 662 C CA . ALA A 1 88 ? 11.156 -21.625 -6.984 1 98.12 88 ALA A CA 1
ATOM 663 C C . ALA A 1 88 ? 9.695 -21.453 -7.398 1 98.12 88 ALA A C 1
ATOM 665 O O . ALA A 1 88 ? 9.297 -21.891 -8.477 1 98.12 88 ALA A O 1
ATOM 666 N N . ARG A 1 89 ? 8.93 -20.844 -6.484 1 98.31 89 ARG A N 1
ATOM 667 C CA . ARG A 1 89 ? 7.5 -20.656 -6.695 1 98.31 89 ARG A CA 1
ATOM 668 C C . ARG A 1 89 ? 7.102 -19.203 -6.457 1 98.31 89 ARG A C 1
ATOM 670 O O . ARG A 1 89 ? 7.422 -18.625 -5.414 1 98.31 89 ARG A O 1
ATOM 677 N N . PHE A 1 90 ? 6.453 -18.547 -7.488 1 97.94 90 PHE A N 1
ATOM 678 C CA . PHE A 1 90 ? 5.945 -17.188 -7.41 1 97.94 90 PHE A CA 1
ATOM 679 C C . PHE A 1 90 ? 4.484 -17.125 -7.832 1 97.94 90 PHE A C 1
ATOM 681 O O . PHE A 1 90 ? 4.043 -17.891 -8.688 1 97.94 90 PHE A O 1
ATOM 688 N N . PRO A 1 91 ? 3.711 -16.234 -7.277 1 97.62 91 PRO A N 1
ATOM 689 C CA . PRO A 1 91 ? 3.979 -15.445 -6.074 1 97.62 91 PRO A CA 1
ATOM 690 C C . PRO A 1 91 ? 3.154 -15.898 -4.871 1 97.62 91 PRO A C 1
ATOM 692 O O . PRO A 1 91 ? 3.086 -15.188 -3.863 1 97.62 91 PRO A O 1
ATOM 695 N N . TYR A 1 92 ? 2.486 -16.984 -4.957 1 96.88 92 TYR A N 1
ATOM 696 C CA . TYR A 1 92 ? 1.492 -17.453 -3.998 1 96.88 92 TYR A CA 1
ATOM 697 C C . TYR A 1 92 ? 1.24 -18.953 -4.164 1 96.88 92 TYR A C 1
ATOM 699 O O . TYR A 1 92 ? 1.404 -19.5 -5.254 1 96.88 92 TYR A O 1
ATOM 707 N N . GLN A 1 93 ? 0.832 -19.641 -3.092 1 96.06 93 GLN A N 1
ATOM 708 C CA . GLN A 1 93 ? 0.512 -21.062 -3.154 1 96.06 93 GLN A CA 1
ATOM 709 C C . GLN A 1 93 ? -0.483 -21.453 -2.066 1 96.06 93 GLN A C 1
ATOM 711 O O . GLN A 1 93 ? -0.594 -20.781 -1.046 1 96.06 93 GLN A O 1
ATOM 716 N N . THR A 1 94 ? -1.228 -22.531 -2.277 1 92.56 94 THR A N 1
ATOM 717 C CA . THR A 1 94 ? -2.139 -23.047 -1.262 1 92.56 94 THR A CA 1
ATOM 718 C C . THR A 1 94 ? -2.021 -24.562 -1.148 1 92.56 94 THR A C 1
ATOM 720 O O . THR A 1 94 ? -2.754 -25.188 -0.383 1 92.56 94 THR A O 1
ATOM 723 N N . GLY A 1 95 ? -1.154 -25.203 -1.801 1 93.44 95 GLY A N 1
ATOM 724 C CA . GLY A 1 95 ? -1.05 -26.656 -1.774 1 93.44 95 GLY A CA 1
ATOM 725 C C . GLY A 1 95 ? -0.288 -27.188 -0.571 1 93.44 95 GLY A C 1
ATOM 726 O O . GLY A 1 95 ? 0.631 -26.516 -0.079 1 93.44 95 GLY A O 1
ATOM 727 N N . LYS A 1 96 ? -0.689 -28.359 -0.163 1 96.06 96 LYS A N 1
ATOM 728 C CA . LYS A 1 96 ? -0.083 -28.969 1.024 1 96.06 96 LYS A CA 1
ATOM 729 C C . LYS A 1 96 ? 1.386 -29.297 0.782 1 96.06 96 LYS A C 1
ATOM 731 O O . LYS A 1 96 ? 2.254 -28.922 1.573 1 96.06 96 LYS A O 1
ATOM 736 N N . ASP A 1 97 ? 1.684 -29.938 -0.291 1 97.44 97 ASP A N 1
ATOM 737 C CA . ASP A 1 97 ? 3.035 -30.422 -0.541 1 97.44 97 ASP A CA 1
ATOM 738 C C . ASP A 1 97 ? 3.979 -29.281 -0.903 1 97.44 97 ASP A C 1
ATOM 740 O O . ASP A 1 97 ? 5.137 -29.266 -0.484 1 97.44 97 ASP A O 1
ATOM 744 N N . ILE A 1 98 ? 3.5 -28.375 -1.718 1 97.81 98 ILE A N 1
ATOM 745 C CA . ILE A 1 98 ? 4.34 -27.234 -2.07 1 97.81 98 ILE A CA 1
ATOM 746 C C . ILE A 1 98 ? 4.621 -26.391 -0.828 1 97.81 98 ILE A C 1
ATOM 748 O O . ILE A 1 98 ? 5.723 -25.875 -0.661 1 97.81 98 ILE A O 1
ATOM 752 N N . ASN A 1 99 ? 3.617 -26.234 0.014 1 97.81 99 ASN A N 1
ATOM 753 C CA . ASN A 1 99 ? 3.805 -25.531 1.28 1 97.81 99 ASN A CA 1
ATOM 754 C C . ASN A 1 99 ? 4.879 -26.203 2.137 1 97.81 99 ASN A C 1
ATOM 756 O O . ASN A 1 99 ? 5.738 -25.516 2.701 1 97.81 99 ASN A O 1
ATOM 760 N N . THR A 1 100 ? 4.824 -27.484 2.213 1 98.25 100 THR A N 1
ATOM 761 C CA . THR A 1 100 ? 5.812 -28.25 2.967 1 98.25 100 THR A CA 1
ATOM 762 C C . THR A 1 100 ? 7.207 -28.047 2.385 1 98.25 100 THR A C 1
ATOM 764 O O . THR A 1 100 ? 8.164 -27.812 3.125 1 98.25 100 THR A O 1
ATOM 767 N N . ALA A 1 101 ? 7.312 -28.141 1.069 1 98.12 101 ALA A N 1
ATOM 768 C CA . ALA A 1 101 ? 8.602 -27.969 0.404 1 98.12 101 ALA A CA 1
ATOM 769 C C . ALA A 1 101 ? 9.188 -26.594 0.676 1 98.12 101 ALA A C 1
ATOM 771 O O . ALA A 1 101 ? 10.391 -26.453 0.895 1 98.12 101 ALA A O 1
ATOM 772 N N . ILE A 1 102 ? 8.367 -25.562 0.669 1 98.31 102 ILE A N 1
ATOM 773 C CA . ILE A 1 102 ? 8.789 -24.188 0.915 1 98.31 102 ILE A CA 1
ATOM 774 C C . ILE A 1 102 ? 9.281 -24.047 2.352 1 98.31 102 ILE A C 1
ATOM 776 O O . ILE A 1 102 ? 10.367 -23.516 2.592 1 98.31 102 ILE A O 1
ATOM 780 N N . ASN A 1 103 ? 8.531 -24.578 3.275 1 98.56 103 ASN A N 1
ATOM 781 C CA . ASN A 1 103 ? 8.867 -24.422 4.688 1 98.56 103 ASN A CA 1
ATOM 782 C C . ASN A 1 103 ? 10.047 -25.312 5.086 1 98.56 103 ASN A C 1
ATOM 784 O O . ASN A 1 103 ? 10.695 -25.062 6.102 1 98.56 103 ASN A O 1
ATOM 788 N N . LYS A 1 104 ? 10.359 -26.266 4.254 1 97.75 104 LYS A N 1
ATOM 789 C CA . LYS A 1 104 ? 11.539 -27.094 4.477 1 97.75 104 LYS A CA 1
ATOM 790 C C . LYS A 1 104 ? 12.766 -26.516 3.787 1 97.75 104 LYS A C 1
ATOM 792 O O . LYS A 1 104 ? 13.883 -27.016 3.953 1 97.75 104 LYS A O 1
ATOM 797 N N . GLY A 1 105 ? 12.508 -25.516 3.008 1 96.44 105 GLY A N 1
ATOM 798 C CA . GLY A 1 105 ? 13.609 -24.875 2.305 1 96.44 105 GLY A CA 1
ATOM 799 C C . GLY A 1 105 ? 13.961 -25.562 0.998 1 96.44 105 GLY A C 1
ATOM 800 O O . GLY A 1 105 ? 14.992 -25.25 0.39 1 96.44 105 GLY A O 1
ATOM 801 N N . GLU A 1 106 ? 13.141 -26.438 0.502 1 96.94 106 GLU A N 1
ATOM 802 C CA . GLU A 1 106 ? 13.375 -27.172 -0.733 1 96.94 106 GLU A CA 1
ATOM 803 C C . GLU A 1 106 ? 12.891 -26.391 -1.949 1 96.94 106 GLU A C 1
ATOM 805 O O . GLU A 1 106 ? 13.305 -26.672 -3.078 1 96.94 106 GLU A O 1
ATOM 810 N N . CYS A 1 107 ? 12.031 -25.5 -1.736 1 97.56 107 CYS A N 1
ATOM 811 C CA . CYS A 1 107 ? 11.492 -24.594 -2.738 1 97.56 107 CYS A CA 1
ATOM 812 C C . CYS A 1 107 ? 11.57 -23.156 -2.258 1 97.56 107 CYS A C 1
ATOM 814 O O . CYS A 1 107 ? 11.086 -22.828 -1.171 1 97.56 107 CYS A O 1
ATOM 816 N N . MET A 1 108 ? 12.211 -22.344 -3.051 1 97.5 108 MET A N 1
ATOM 817 C CA . MET A 1 108 ? 12.234 -20.922 -2.723 1 97.5 108 MET A CA 1
ATOM 818 C C . MET A 1 108 ? 10.922 -20.25 -3.123 1 97.5 108 MET A C 1
ATOM 820 O O . MET A 1 108 ? 10.43 -20.453 -4.234 1 97.5 108 MET A O 1
ATOM 824 N N . MET A 1 109 ? 10.375 -19.516 -2.174 1 97.25 109 MET A N 1
ATOM 825 C CA . MET A 1 109 ? 9.164 -18.766 -2.506 1 97.25 109 MET A CA 1
ATOM 826 C C . MET A 1 109 ? 9.297 -17.297 -2.088 1 97.25 109 MET A C 1
ATOM 828 O O . MET A 1 109 ? 9.852 -17 -1.028 1 97.25 109 MET A O 1
ATOM 832 N N . SER A 1 110 ? 8.867 -16.469 -2.941 1 96 110 SER A N 1
ATOM 833 C CA . SER A 1 110 ? 8.742 -15.039 -2.641 1 96 110 SER A CA 1
ATOM 834 C C . SER A 1 110 ? 7.367 -14.516 -3.047 1 96 110 SER A C 1
ATOM 836 O O . SER A 1 110 ? 6.891 -14.797 -4.148 1 96 110 SER A O 1
ATOM 838 N N . ASP A 1 111 ? 6.797 -13.852 -2.109 1 94 111 ASP A N 1
ATOM 839 C CA . ASP A 1 111 ? 5.492 -13.281 -2.439 1 94 111 ASP A CA 1
ATOM 840 C C . ASP A 1 111 ? 5.602 -11.789 -2.738 1 94 111 ASP A C 1
ATOM 842 O O . ASP A 1 111 ? 6.602 -11.156 -2.396 1 94 111 ASP A O 1
ATOM 846 N N . ARG A 1 112 ? 4.711 -11.297 -3.488 1 95.88 112 ARG A N 1
ATOM 847 C CA . ARG A 1 112 ? 4.543 -9.914 -3.906 1 95.88 112 ARG A CA 1
ATOM 848 C C . ARG A 1 112 ? 3.066 -9.57 -4.078 1 95.88 112 ARG A C 1
ATOM 850 O O . ARG A 1 112 ? 2.23 -10.461 -4.227 1 95.88 112 ARG A O 1
ATOM 857 N N . HIS A 1 113 ? 2.789 -8.281 -3.904 1 97.56 113 HIS A N 1
ATOM 858 C CA . HIS A 1 113 ? 1.418 -7.879 -4.203 1 97.56 113 HIS A CA 1
ATOM 859 C C . HIS A 1 113 ? 1.021 -8.289 -5.617 1 97.56 113 HIS A C 1
ATOM 861 O O . HIS A 1 113 ? 1.805 -8.133 -6.559 1 97.56 113 HIS A O 1
ATOM 867 N N . LEU A 1 114 ? -0.171 -8.75 -5.773 1 97.81 114 LEU A N 1
ATOM 868 C CA . LEU A 1 114 ? -0.558 -9.398 -7.023 1 97.81 114 LEU A CA 1
ATOM 869 C C . LEU A 1 114 ? -0.777 -8.367 -8.125 1 97.81 114 LEU A C 1
ATOM 871 O O . LEU A 1 114 ? -0.804 -8.711 -9.305 1 97.81 114 LEU A O 1
ATOM 875 N N . SER A 1 115 ? -0.972 -7.113 -7.781 1 97.19 115 SER A N 1
ATOM 876 C CA . SER A 1 115 ? -0.988 -6.051 -8.781 1 97.19 115 SER A CA 1
ATOM 877 C C . SER A 1 115 ? 0.414 -5.766 -9.312 1 97.19 115 SER A C 1
ATOM 879 O O . SER A 1 115 ? 0.577 -5.324 -10.453 1 97.19 115 SER A O 1
ATOM 881 N N . MET A 1 116 ? 1.43 -5.984 -8.508 1 97.62 116 MET A N 1
ATOM 882 C CA . MET A 1 116 ? 2.807 -5.629 -8.836 1 97.62 116 MET A CA 1
ATOM 883 C C . MET A 1 116 ? 3.494 -6.762 -9.586 1 97.62 116 MET A C 1
ATOM 885 O O . MET A 1 116 ? 4.297 -6.512 -10.492 1 97.62 116 MET A O 1
ATOM 889 N N . PHE A 1 117 ? 3.172 -7.984 -9.289 1 98.19 117 PHE A N 1
ATOM 890 C CA . PHE A 1 117 ? 3.914 -9.141 -9.789 1 98.19 117 PHE A CA 1
ATOM 891 C C . PHE A 1 117 ? 3.934 -9.156 -11.312 1 98.19 117 PHE A C 1
ATOM 893 O O . PHE A 1 117 ? 5.004 -9.203 -11.922 1 98.19 117 PHE A O 1
ATOM 900 N N . PRO A 1 118 ? 2.746 -9.078 -12.008 1 97.81 118 PRO A N 1
ATOM 901 C CA . PRO A 1 118 ? 2.791 -9.086 -13.469 1 97.81 118 PRO A CA 1
ATOM 902 C C . PRO A 1 118 ? 3.582 -7.914 -14.047 1 97.81 118 PRO A C 1
ATOM 904 O O . PRO A 1 118 ? 4.254 -8.062 -15.07 1 97.81 118 PRO A O 1
ATOM 907 N N . GLN A 1 119 ? 3.564 -6.809 -13.43 1 96.75 119 GLN A N 1
ATOM 908 C CA . GLN A 1 119 ? 4.316 -5.652 -13.898 1 96.75 119 GLN A CA 1
ATOM 909 C C . GLN A 1 119 ? 5.816 -5.852 -13.703 1 96.75 119 GLN A C 1
ATOM 911 O O . GLN A 1 119 ? 6.609 -5.559 -14.602 1 96.75 119 GLN A O 1
ATOM 916 N N . ASN A 1 120 ? 6.156 -6.328 -12.508 1 97.44 120 ASN A N 1
ATOM 917 C CA . ASN A 1 120 ? 7.559 -6.594 -12.195 1 97.44 120 ASN A CA 1
ATOM 918 C C . ASN A 1 120 ? 8.172 -7.586 -13.18 1 97.44 120 ASN A C 1
ATOM 920 O O . ASN A 1 120 ? 9.344 -7.465 -13.539 1 97.44 120 ASN A O 1
ATOM 924 N N . LEU A 1 121 ? 7.359 -8.555 -13.539 1 97.31 121 LEU A N 1
ATOM 925 C CA . LEU A 1 121 ? 7.809 -9.508 -14.555 1 97.31 121 LEU A CA 1
ATOM 926 C C . LEU A 1 121 ? 8.203 -8.789 -15.836 1 97.31 121 LEU A C 1
ATOM 928 O O . LEU A 1 121 ? 9.273 -9.039 -16.391 1 97.31 121 LEU A O 1
ATOM 932 N N . MET A 1 122 ? 7.367 -7.844 -16.25 1 96.69 122 MET A N 1
ATOM 933 C CA . MET A 1 122 ? 7.57 -7.156 -17.516 1 96.69 122 MET A CA 1
ATOM 934 C C . MET A 1 122 ? 8.664 -6.102 -17.406 1 96.69 122 MET A C 1
ATOM 936 O O . MET A 1 122 ? 9.266 -5.715 -18.406 1 96.69 122 MET A O 1
ATOM 940 N N . TYR A 1 123 ? 8.922 -5.652 -16.172 1 96.56 123 TYR A N 1
ATOM 941 C CA . TYR A 1 123 ? 10.016 -4.719 -15.93 1 96.56 123 TYR A CA 1
ATOM 942 C C . TYR A 1 123 ? 11.367 -5.422 -16.016 1 96.56 123 TYR A C 1
ATOM 944 O O . TYR A 1 123 ? 12.406 -4.77 -16.141 1 96.56 123 TYR A O 1
ATOM 952 N N . GLY A 1 124 ? 11.398 -6.734 -15.852 1 96.56 124 GLY A N 1
ATOM 953 C CA . GLY A 1 124 ? 12.641 -7.488 -15.812 1 96.56 124 GLY A CA 1
ATOM 954 C C . GLY A 1 124 ? 13.172 -7.691 -14.406 1 96.56 124 GLY A C 1
ATOM 955 O O . GLY A 1 124 ? 14.352 -7.988 -14.219 1 96.56 124 GLY A O 1
ATOM 956 N N . PHE A 1 125 ? 12.359 -7.578 -13.391 1 96.94 125 PHE A N 1
ATOM 957 C CA . PHE A 1 125 ? 12.797 -7.617 -12 1 96.94 125 PHE A CA 1
ATOM 958 C C . PHE A 1 125 ? 13.062 -9.055 -11.555 1 96.94 125 PHE A C 1
ATOM 960 O O . PHE A 1 125 ? 13.672 -9.281 -10.516 1 96.94 125 PHE A O 1
ATOM 967 N N . TYR A 1 126 ? 12.648 -10.062 -12.336 1 95.62 126 TYR A N 1
ATOM 968 C CA . TYR A 1 126 ? 12.875 -11.461 -12 1 95.62 126 TYR A CA 1
ATOM 969 C C . TYR A 1 126 ? 13.883 -12.094 -12.945 1 95.62 126 TYR A C 1
ATOM 971 O O . TYR A 1 126 ? 14 -13.32 -13.016 1 95.62 126 TYR A O 1
ATOM 979 N N . ASN A 1 127 ? 14.5 -11.305 -13.797 1 93.88 127 ASN A N 1
ATOM 980 C CA . ASN A 1 127 ? 15.609 -11.641 -14.68 1 93.88 127 ASN A CA 1
ATOM 981 C C . ASN A 1 127 ? 16.641 -10.516 -14.742 1 93.88 127 ASN A C 1
ATOM 983 O O . ASN A 1 127 ? 16.953 -10.008 -15.812 1 93.88 127 ASN A O 1
ATOM 987 N N . LEU A 1 128 ? 17.234 -10.305 -13.617 1 94.06 128 LEU A N 1
ATOM 988 C CA . LEU A 1 128 ? 18.047 -9.109 -13.469 1 94.06 128 LEU A CA 1
ATOM 989 C C . LEU A 1 128 ? 19.344 -9.234 -14.258 1 94.06 128 LEU A C 1
ATOM 991 O O . LEU A 1 128 ? 20 -8.227 -14.547 1 94.06 128 LEU A O 1
ATOM 995 N N . HIS A 1 129 ? 19.781 -10.383 -14.586 1 92.81 129 HIS A N 1
ATOM 996 C CA . HIS A 1 129 ? 21.031 -10.602 -15.312 1 92.81 129 HIS A CA 1
ATOM 997 C C . HIS A 1 129 ? 20.828 -10.398 -16.812 1 92.81 129 HIS A C 1
ATOM 999 O O . HIS A 1 129 ? 21.812 -10.305 -17.562 1 92.81 129 HIS A O 1
ATOM 1005 N N . ASP A 1 130 ? 19.578 -10.383 -17.219 1 91.5 130 ASP A N 1
ATOM 1006 C CA . ASP A 1 130 ? 19.266 -10.18 -18.625 1 91.5 130 ASP A CA 1
ATOM 1007 C C . ASP A 1 130 ? 18.938 -8.719 -18.906 1 91.5 130 ASP A C 1
ATOM 1009 O O . ASP A 1 130 ? 18.328 -8.047 -18.078 1 91.5 130 ASP A O 1
ATOM 1013 N N . LYS A 1 131 ? 19.266 -8.289 -20.109 1 89.69 131 LYS A N 1
ATOM 1014 C CA . LYS A 1 131 ? 18.844 -6.961 -20.531 1 89.69 131 LYS A CA 1
ATOM 1015 C C . LYS A 1 131 ? 17.359 -6.949 -20.891 1 89.69 131 LYS A C 1
ATOM 1017 O O . LYS A 1 131 ? 16.844 -7.914 -21.469 1 89.69 131 LYS A O 1
ATOM 1022 N N . ALA A 1 132 ? 16.641 -5.973 -20.484 1 88 132 ALA A N 1
ATOM 1023 C CA . ALA A 1 132 ? 15.266 -5.734 -20.891 1 88 132 ALA A CA 1
ATOM 1024 C C . ALA A 1 132 ? 15.195 -4.68 -22 1 88 132 ALA A C 1
ATOM 1026 O O . ALA A 1 132 ? 14.969 -3.5 -21.719 1 88 132 ALA A O 1
ATOM 1027 N N . PRO A 1 133 ? 15.359 -5.051 -23.203 1 78.06 133 PRO A N 1
ATOM 1028 C CA . PRO A 1 133 ? 15.352 -4.074 -24.297 1 78.06 133 PRO A CA 1
ATOM 1029 C C . PRO A 1 133 ? 14.023 -3.344 -24.422 1 78.06 133 PRO A C 1
ATOM 1031 O O . PRO A 1 133 ? 12.961 -3.938 -24.203 1 78.06 133 PRO A O 1
ATOM 1034 N N . GLU A 1 134 ? 14.07 -2.176 -24.734 1 72.88 134 GLU A N 1
ATOM 1035 C CA . GLU A 1 134 ? 12.938 -1.292 -24.953 1 72.88 134 GLU A CA 1
ATOM 1036 C C . GLU A 1 134 ? 12.016 -1.258 -23.734 1 72.88 134 GLU A C 1
ATOM 1038 O O . GLU A 1 134 ? 10.812 -1.004 -23.875 1 72.88 134 GLU A O 1
ATOM 1043 N N . GLY A 1 135 ? 12.516 -1.808 -22.688 1 73.75 135 GLY A N 1
ATOM 1044 C CA . GLY A 1 135 ? 11.797 -1.697 -21.422 1 73.75 135 GLY A CA 1
ATOM 1045 C C . GLY A 1 135 ? 10.836 -2.844 -21.188 1 73.75 135 GLY A C 1
ATOM 1046 O O . GLY A 1 135 ? 9.922 -2.736 -20.359 1 73.75 135 GLY A O 1
ATOM 1047 N N . GLN A 1 136 ? 10.961 -3.807 -22.062 1 86.38 136 GLN A N 1
ATOM 1048 C CA . GLN A 1 136 ? 10.094 -4.957 -21.844 1 86.38 136 GLN A CA 1
ATOM 1049 C C . GLN A 1 136 ? 10.898 -6.25 -21.75 1 86.38 136 GLN A C 1
ATOM 1051 O O . GLN A 1 136 ? 11.625 -6.598 -22.688 1 86.38 136 GLN A O 1
ATOM 1056 N N . ALA A 1 137 ? 10.648 -6.969 -20.672 1 92.44 137 ALA A N 1
ATOM 1057 C CA . ALA A 1 137 ? 11.398 -8.195 -20.406 1 92.44 137 ALA A CA 1
ATOM 1058 C C . ALA A 1 137 ? 10.68 -9.406 -20.984 1 92.44 137 ALA A C 1
ATOM 1060 O O . ALA A 1 137 ? 9.508 -9.328 -21.359 1 92.44 137 ALA A O 1
ATOM 1061 N N . THR A 1 138 ? 11.43 -10.453 -21.188 1 94.12 138 THR A N 1
ATOM 1062 C CA . THR A 1 138 ? 10.953 -11.797 -21.531 1 94.12 138 THR A CA 1
ATOM 1063 C C . THR A 1 138 ? 11.297 -12.781 -20.406 1 94.12 138 THR A C 1
ATOM 1065 O O . THR A 1 138 ? 12.219 -13.586 -20.547 1 94.12 138 THR A O 1
ATOM 1068 N N . PRO A 1 139 ? 10.453 -12.758 -19.422 1 96.19 139 PRO A N 1
ATOM 1069 C CA . PRO A 1 139 ? 10.852 -13.438 -18.188 1 96.19 139 PRO A CA 1
ATOM 1070 C C . PRO A 1 139 ? 10.766 -14.961 -18.312 1 96.19 139 PRO A C 1
ATOM 1072 O O . PRO A 1 139 ? 11.383 -15.68 -17.516 1 96.19 139 PRO A O 1
ATOM 1075 N N . PHE A 1 140 ? 10.07 -15.523 -19.344 1 98.31 140 PHE A N 1
ATOM 1076 C CA . PHE A 1 140 ? 9.789 -16.953 -19.312 1 98.31 140 PHE A CA 1
ATOM 1077 C C . PHE A 1 140 ? 10.445 -17.656 -20.5 1 98.31 140 PHE A C 1
ATOM 1079 O O . PHE A 1 140 ? 10.383 -17.172 -21.625 1 98.31 140 PHE A O 1
ATOM 1086 N N . ASP A 1 141 ? 11.008 -18.781 -20.172 1 98.56 141 ASP A N 1
ATOM 1087 C CA . ASP A 1 141 ? 11.453 -19.672 -21.25 1 98.56 141 ASP A CA 1
ATOM 1088 C C . ASP A 1 141 ? 10.266 -20.312 -21.953 1 98.56 141 ASP A C 1
ATOM 1090 O O . ASP A 1 141 ? 10.234 -20.359 -23.188 1 98.56 141 ASP A O 1
ATOM 1094 N N . ILE A 1 142 ? 9.312 -20.812 -21.219 1 98.88 142 ILE A N 1
ATOM 1095 C CA . ILE A 1 142 ? 8.125 -21.453 -21.766 1 98.88 142 ILE A CA 1
ATOM 1096 C C . ILE A 1 142 ? 6.887 -20.953 -21.031 1 98.88 142 ILE A C 1
ATOM 1098 O O . ILE A 1 142 ? 6.898 -20.828 -19.797 1 98.88 142 ILE A O 1
ATOM 1102 N N . GLY A 1 143 ? 5.922 -20.562 -21.781 1 98.81 143 GLY A N 1
ATOM 1103 C CA . GLY A 1 143 ? 4.582 -20.328 -21.266 1 98.81 143 GLY A CA 1
ATOM 1104 C C . GLY A 1 143 ? 3.621 -21.453 -21.578 1 98.81 143 GLY A C 1
ATOM 1105 O O . GLY A 1 143 ? 3.691 -22.062 -22.656 1 98.81 143 GLY A O 1
ATOM 1106 N N . ILE A 1 144 ? 2.785 -21.781 -20.641 1 98.88 144 ILE A N 1
ATOM 1107 C CA . ILE A 1 144 ? 1.714 -22.75 -20.859 1 98.88 144 ILE A CA 1
ATOM 1108 C C . ILE A 1 144 ? 0.377 -22.141 -20.438 1 98.88 144 ILE A C 1
ATOM 1110 O O . ILE A 1 144 ? 0.178 -21.812 -19.266 1 98.88 144 ILE A O 1
ATOM 1114 N N . VAL A 1 145 ? -0.571 -22.078 -21.344 1 98.75 145 VAL A N 1
ATOM 1115 C CA . VAL A 1 145 ? -1.842 -21.438 -21 1 98.75 145 VAL A CA 1
ATOM 1116 C C . VAL A 1 145 ? -2.996 -22.359 -21.391 1 98.75 145 VAL A C 1
ATOM 1118 O O . VAL A 1 145 ? -2.939 -23.047 -22.406 1 98.75 145 VAL A O 1
ATOM 1121 N N . GLU A 1 146 ? -3.975 -22.391 -20.547 1 98.44 146 GLU A N 1
ATOM 1122 C CA . GLU A 1 146 ? -5.219 -23.062 -20.891 1 98.44 146 GLU A CA 1
ATOM 1123 C C . GLU A 1 146 ? -6.156 -22.141 -21.656 1 98.44 146 GLU A C 1
ATOM 1125 O O . GLU A 1 146 ? -6.336 -20.984 -21.281 1 98.44 146 GLU A O 1
ATOM 1130 N N . ALA A 1 147 ? -6.691 -22.672 -22.703 1 98.5 147 ALA A N 1
ATOM 1131 C CA . ALA A 1 147 ? -7.66 -21.969 -23.531 1 98.5 147 ALA A CA 1
ATOM 1132 C C . ALA A 1 147 ? -8.945 -22.781 -23.688 1 98.5 147 ALA A C 1
ATOM 1134 O O . ALA A 1 147 ? -8.945 -24 -23.453 1 98.5 147 ALA A O 1
ATOM 1135 N N . THR A 1 148 ? -9.969 -22.062 -24.031 1 98.25 148 THR A N 1
ATOM 1136 C CA . THR A 1 148 ? -11.211 -22.766 -24.359 1 98.25 148 THR A CA 1
ATOM 1137 C C . THR A 1 148 ? -11.539 -22.609 -25.844 1 98.25 148 THR A C 1
ATOM 1139 O O . THR A 1 148 ? -12.391 -23.328 -26.375 1 98.25 148 THR A O 1
ATOM 1142 N N . ALA A 1 149 ? -10.859 -21.703 -26.484 1 98.25 149 ALA A N 1
ATOM 1143 C CA . ALA A 1 149 ? -10.977 -21.531 -27.922 1 98.25 149 ALA A CA 1
ATOM 1144 C C . ALA A 1 149 ? -9.82 -20.688 -28.469 1 98.25 149 ALA A C 1
ATOM 1146 O O . ALA A 1 149 ? -9.133 -20 -27.703 1 98.25 149 ALA A O 1
ATOM 1147 N N . ILE A 1 150 ? -9.547 -20.844 -29.781 1 98.25 150 ILE A N 1
ATOM 1148 C CA . ILE A 1 150 ? -8.719 -19.953 -30.562 1 98.25 150 ILE A CA 1
ATOM 1149 C C . ILE A 1 150 ? -9.57 -19.266 -31.641 1 98.25 150 ILE A C 1
ATOM 1151 O O . ILE A 1 150 ? -10.203 -19.938 -32.438 1 98.25 150 ILE A O 1
ATOM 1155 N N . ARG A 1 151 ? -9.555 -17.953 -31.578 1 97.75 151 ARG A N 1
ATOM 1156 C CA . ARG A 1 151 ? -10.398 -17.219 -32.5 1 97.75 151 ARG A CA 1
ATOM 1157 C C . ARG A 1 151 ? -9.789 -17.203 -33.906 1 97.75 151 ARG A C 1
ATOM 1159 O O . ARG A 1 151 ? -8.672 -17.672 -34.094 1 97.75 151 ARG A O 1
ATOM 1166 N N . GLU A 1 152 ? -10.547 -16.609 -34.875 1 96.62 152 GLU A N 1
ATOM 1167 C CA . GLU A 1 152 ? -10.125 -16.562 -36.25 1 96.62 152 GLU A CA 1
ATOM 1168 C C . GLU A 1 152 ? -8.844 -15.734 -36.438 1 96.62 152 GLU A C 1
ATOM 1170 O O . GLU A 1 152 ? -8.008 -16.047 -37.281 1 96.62 152 GLU A O 1
ATOM 1175 N N . ASP A 1 153 ? -8.695 -14.781 -35.594 1 96.5 153 ASP A N 1
ATOM 1176 C CA . ASP A 1 153 ? -7.531 -13.906 -35.688 1 96.5 153 ASP A CA 1
ATOM 1177 C C . ASP A 1 153 ? -6.344 -14.492 -34.938 1 96.5 153 ASP A C 1
ATOM 1179 O O . ASP A 1 153 ? -5.281 -13.867 -34.844 1 96.5 153 ASP A O 1
ATOM 1183 N N . GLY A 1 154 ? -6.555 -15.633 -34.312 1 96.94 154 GLY A N 1
ATOM 1184 C CA . GLY A 1 154 ? -5.473 -16.312 -33.625 1 96.94 154 GLY A CA 1
ATOM 1185 C C . GLY A 1 154 ? -5.438 -16 -32.125 1 96.94 154 GLY A C 1
ATOM 1186 O O . GLY A 1 154 ? -4.633 -16.562 -31.391 1 96.94 154 GLY A O 1
ATOM 1187 N N . SER A 1 155 ? -6.305 -15.133 -31.672 1 98.12 155 SER A N 1
ATOM 1188 C CA . SER A 1 155 ? -6.281 -14.766 -30.25 1 98.12 155 SER A CA 1
ATOM 1189 C C . SER A 1 155 ? -6.785 -15.906 -29.375 1 98.12 155 SER A C 1
ATOM 1191 O O . SER A 1 155 ? -7.656 -16.672 -29.781 1 98.12 155 SER A O 1
ATOM 1193 N N . ILE A 1 156 ? -6.285 -16 -28.219 1 98.69 156 ILE A N 1
ATOM 1194 C CA . ILE A 1 156 ? -6.535 -17.094 -27.281 1 98.69 156 ILE A CA 1
ATOM 1195 C C . ILE A 1 156 ? -7.703 -16.719 -26.359 1 98.69 156 ILE A C 1
ATOM 1197 O O . ILE A 1 156 ? -7.645 -15.727 -25.641 1 98.69 156 ILE A O 1
ATOM 1201 N N . VAL A 1 157 ? -8.75 -17.5 -26.375 1 98.69 157 VAL A N 1
ATOM 1202 C CA . VAL A 1 157 ? -9.836 -17.375 -25.406 1 98.69 157 VAL A CA 1
ATOM 1203 C C . VAL A 1 157 ? -9.531 -18.219 -24.188 1 98.69 157 VAL A C 1
ATOM 1205 O O . VAL A 1 157 ? -9.531 -19.453 -24.25 1 98.69 157 VAL A O 1
ATOM 1208 N N . LEU A 1 158 ? -9.359 -17.609 -23.062 1 98.62 158 LEU A N 1
ATOM 1209 C CA . LEU A 1 158 ? -8.969 -18.297 -21.844 1 98.62 158 LEU A CA 1
ATOM 1210 C C . LEU A 1 158 ? -10.141 -19.078 -21.25 1 98.62 158 LEU A C 1
ATOM 1212 O O . LEU A 1 158 ? -11.219 -19.109 -21.844 1 98.62 158 LEU A O 1
ATOM 1216 N N . GLY A 1 159 ? -9.852 -19.75 -20.188 1 97 159 GLY A N 1
ATOM 1217 C CA . GLY A 1 159 ? -10.883 -20.469 -19.453 1 97 159 GLY A CA 1
ATOM 1218 C C . GLY A 1 159 ? -11.469 -19.672 -18.297 1 97 159 GLY A C 1
ATOM 1219 O O . GLY A 1 159 ? -11.867 -18.516 -18.484 1 97 159 GLY A O 1
ATOM 1220 N N . SER A 1 160 ? -11.531 -20.234 -17.141 1 96.69 160 SER A N 1
ATOM 1221 C CA . SER A 1 160 ? -12.281 -19.688 -16.016 1 96.69 160 SER A CA 1
ATOM 1222 C C . SER A 1 160 ? -11.43 -18.688 -15.219 1 96.69 160 SER A C 1
ATOM 1224 O O . SER A 1 160 ? -11.836 -18.234 -14.156 1 96.69 160 SER A O 1
ATOM 1226 N N . SER A 1 161 ? -10.227 -18.359 -15.734 1 97.31 161 SER A N 1
ATOM 1227 C CA . SER A 1 161 ? -9.414 -17.344 -15.07 1 97.31 161 SER A CA 1
ATOM 1228 C C . SER A 1 161 ? -8.492 -16.641 -16.062 1 97.31 161 SER A C 1
ATOM 1230 O O . SER A 1 161 ? -8.281 -17.125 -17.172 1 97.31 161 SER A O 1
ATOM 1232 N N . CYS A 1 162 ? -7.988 -15.5 -15.68 1 97.94 162 CYS A N 1
ATOM 1233 C CA . CYS A 1 162 ? -7 -14.758 -16.438 1 97.94 162 CYS A CA 1
ATOM 1234 C C . CYS A 1 162 ? -5.633 -14.805 -15.766 1 97.94 162 CYS A C 1
ATOM 1236 O O . CYS A 1 162 ? -4.656 -15.25 -16.375 1 97.94 162 CYS A O 1
ATOM 1238 N N . GLY A 1 163 ? -5.676 -14.352 -14.453 1 97.88 163 GLY A N 1
ATOM 1239 C CA . GLY A 1 163 ? -4.398 -14.234 -13.766 1 97.88 163 GLY A CA 1
ATOM 1240 C C . GLY A 1 163 ? -3.416 -13.328 -14.484 1 97.88 163 GLY A C 1
ATOM 1241 O O . GLY A 1 163 ? -3.744 -12.188 -14.82 1 97.88 163 GLY A O 1
ATOM 1242 N N . ILE A 1 164 ? -2.236 -13.945 -14.773 1 98.62 164 ILE A N 1
ATOM 1243 C CA . ILE A 1 164 ? -1.195 -13.172 -15.438 1 98.62 164 ILE A CA 1
ATOM 1244 C C . ILE A 1 164 ? -0.998 -13.688 -16.859 1 98.62 164 ILE A C 1
ATOM 1246 O O . ILE A 1 164 ? 0.084 -13.539 -17.438 1 98.62 164 ILE A O 1
ATOM 1250 N N . SER A 1 165 ? -2.006 -14.297 -17.422 1 98.75 165 SER A N 1
ATOM 1251 C CA . SER A 1 165 ? -1.905 -14.953 -18.734 1 98.75 165 SER A CA 1
ATOM 1252 C C . SER A 1 165 ? -1.434 -13.984 -19.797 1 98.75 165 SER A C 1
ATOM 1254 O O . SER A 1 165 ? -0.63 -14.344 -20.672 1 98.75 165 SER A O 1
ATOM 1256 N N . PRO A 1 166 ? -1.941 -12.75 -19.859 1 98.38 166 PRO A N 1
ATOM 1257 C CA . PRO A 1 166 ? -1.419 -11.844 -20.875 1 98.38 166 PRO A CA 1
ATOM 1258 C C . PRO A 1 166 ? 0.093 -11.656 -20.781 1 98.38 166 PRO A C 1
ATOM 1260 O O . PRO A 1 166 ? 0.784 -11.641 -21.797 1 98.38 166 PRO A O 1
ATOM 1263 N N . GLU A 1 167 ? 0.637 -11.523 -19.578 1 97.62 167 GLU A N 1
ATOM 1264 C CA . GLU A 1 167 ? 2.072 -11.352 -19.375 1 97.62 167 GLU A CA 1
ATOM 1265 C C . GLU A 1 167 ? 2.834 -12.633 -19.703 1 97.62 167 GLU A C 1
ATOM 1267 O O . GLU A 1 167 ? 3.959 -12.578 -20.203 1 97.62 167 GLU A O 1
ATOM 1272 N N . VAL A 1 168 ? 2.23 -13.797 -19.422 1 98.5 168 VAL A N 1
ATOM 1273 C CA . VAL A 1 168 ? 2.855 -15.07 -19.766 1 98.5 168 VAL A CA 1
ATOM 1274 C C . VAL A 1 168 ? 2.992 -15.188 -21.281 1 98.5 168 VAL A C 1
ATOM 1276 O O . VAL A 1 168 ? 4.074 -15.492 -21.797 1 98.5 168 VAL A O 1
ATOM 1279 N N . VAL A 1 169 ? 1.908 -14.914 -22 1 98.5 169 VAL A N 1
ATOM 1280 C CA . VAL A 1 169 ? 1.883 -15.039 -23.453 1 98.5 169 VAL A CA 1
ATOM 1281 C C . VAL A 1 169 ? 2.846 -14.039 -24.078 1 98.5 169 VAL A C 1
ATOM 1283 O O . VAL A 1 169 ? 3.607 -14.375 -24.984 1 98.5 169 VAL A O 1
ATOM 1286 N N . LYS A 1 170 ? 2.834 -12.844 -23.578 1 96.31 170 LYS A N 1
ATOM 1287 C CA . LYS A 1 170 ? 3.693 -11.781 -24.109 1 96.31 170 LYS A CA 1
ATOM 1288 C C . LYS A 1 170 ? 5.16 -12.055 -23.781 1 96.31 170 LYS A C 1
ATOM 1290 O O . LYS A 1 170 ? 6.043 -11.797 -24.594 1 96.31 170 LYS A O 1
ATOM 1295 N N . GLY A 1 171 ? 5.414 -12.586 -22.609 1 96.06 171 GLY A N 1
ATOM 1296 C CA . GLY A 1 171 ? 6.766 -12.609 -22.078 1 96.06 171 GLY A CA 1
ATOM 1297 C C . GLY A 1 171 ? 7.445 -13.961 -22.219 1 96.06 171 GLY A C 1
ATOM 1298 O O . GLY A 1 171 ? 8.516 -14.188 -21.656 1 96.06 171 GLY A O 1
ATOM 1299 N N . CYS A 1 172 ? 6.906 -14.93 -22.922 1 97.94 172 CYS A N 1
ATOM 1300 C CA . CYS A 1 172 ? 7.555 -16.234 -23.062 1 97.94 172 CYS A CA 1
ATOM 1301 C C . CYS A 1 172 ? 8.289 -16.328 -24.391 1 97.94 172 CYS A C 1
ATOM 1303 O O . CYS A 1 172 ? 7.902 -15.688 -25.375 1 97.94 172 CYS A O 1
ATOM 1305 N N . LYS A 1 173 ? 9.344 -17.141 -24.375 1 97.5 173 LYS A N 1
ATOM 1306 C CA . LYS A 1 173 ? 10.055 -17.438 -25.625 1 97.5 173 LYS A CA 1
ATOM 1307 C C . LYS A 1 173 ? 9.297 -18.469 -26.453 1 97.5 173 LYS A C 1
ATOM 1309 O O . LYS A 1 173 ? 9.242 -18.359 -27.688 1 97.5 173 LYS A O 1
ATOM 1314 N N . LYS A 1 174 ? 8.75 -19.469 -25.797 1 98.75 174 LYS A N 1
ATOM 1315 C CA . LYS A 1 174 ? 7.938 -20.531 -26.391 1 98.75 174 LYS A CA 1
ATOM 1316 C C . LYS A 1 174 ? 6.602 -20.672 -25.672 1 98.75 174 LYS A C 1
ATOM 1318 O O . LYS A 1 174 ? 6.527 -20.516 -24.453 1 98.75 174 LYS A O 1
ATOM 1323 N N . LEU A 1 175 ? 5.566 -21 -26.469 1 98.88 175 LEU A N 1
ATOM 1324 C CA . LEU A 1 175 ? 4.23 -21.062 -25.891 1 98.88 175 LEU A CA 1
ATOM 1325 C C . LEU A 1 175 ? 3.555 -22.391 -26.219 1 98.88 175 LEU A C 1
ATOM 1327 O O . LEU A 1 175 ? 3.607 -22.859 -27.359 1 98.88 175 LEU A O 1
ATOM 1331 N N . ILE A 1 176 ? 3.021 -22.984 -25.203 1 98.94 176 ILE A N 1
ATOM 1332 C CA . ILE A 1 176 ? 2.135 -24.125 -25.359 1 98.94 176 ILE A CA 1
ATOM 1333 C C . ILE A 1 176 ? 0.709 -23.734 -24.984 1 98.94 176 ILE A C 1
ATOM 1335 O O . ILE A 1 176 ? 0.485 -23.125 -23.938 1 98.94 176 ILE A O 1
ATOM 1339 N N . ILE A 1 177 ? -0.232 -24.062 -25.844 1 98.75 177 ILE A N 1
ATOM 1340 C CA . ILE A 1 177 ? -1.638 -23.781 -25.578 1 98.75 177 ILE A CA 1
ATOM 1341 C C . ILE A 1 177 ? -2.385 -25.094 -25.328 1 98.75 177 ILE A C 1
ATOM 1343 O O . ILE A 1 177 ? -2.346 -26 -26.156 1 98.75 177 ILE A O 1
ATOM 1347 N N . GLU A 1 178 ? -2.99 -25.203 -24.188 1 98.25 178 GLU A N 1
ATOM 1348 C CA . GLU A 1 178 ? -3.869 -26.328 -23.875 1 98.25 178 GLU A CA 1
ATOM 1349 C C . GLU A 1 178 ? -5.332 -25.953 -24.094 1 98.25 178 GLU A C 1
ATOM 1351 O O . GLU A 1 178 ? -5.926 -25.234 -23.297 1 98.25 178 GLU A O 1
ATOM 1356 N N . VAL A 1 179 ? -5.898 -26.516 -25.109 1 98.31 179 VAL A N 1
ATOM 1357 C CA . VAL A 1 179 ? -7.301 -26.234 -25.391 1 98.31 179 VAL A CA 1
ATOM 1358 C C . VAL A 1 179 ? -8.188 -27.234 -24.656 1 98.31 179 VAL A C 1
ATOM 1360 O O . VAL A 1 179 ? -8.164 -28.438 -24.938 1 98.31 179 VAL A O 1
ATOM 1363 N N . ASN A 1 180 ? -8.945 -26.75 -23.703 1 97.56 180 ASN A N 1
ATOM 1364 C CA . ASN A 1 180 ? -9.82 -27.609 -22.906 1 97.56 180 ASN A CA 1
ATOM 1365 C C . ASN A 1 180 ? -11.164 -27.828 -23.594 1 97.56 180 ASN A C 1
ATOM 1367 O O . ASN A 1 180 ? -11.977 -26.906 -23.703 1 97.56 180 ASN A O 1
ATOM 1371 N N . THR A 1 181 ? -11.438 -29.047 -23.953 1 96.12 181 THR A N 1
ATOM 1372 C CA . THR A 1 181 ? -12.648 -29.359 -24.703 1 96.12 181 THR A CA 1
ATOM 1373 C C . THR A 1 181 ? -13.703 -29.969 -23.797 1 96.12 181 THR A C 1
ATOM 1375 O O . THR A 1 181 ? -14.797 -30.328 -24.25 1 96.12 181 THR A O 1
ATOM 1378 N N . SER A 1 182 ? -13.406 -30.062 -22.516 1 93.44 182 SER A N 1
ATOM 1379 C CA . SER A 1 182 ? -14.352 -30.641 -21.562 1 93.44 182 SER A CA 1
ATOM 1380 C C . SER A 1 182 ? -15.32 -29.594 -21.031 1 93.44 182 SER A C 1
ATOM 1382 O O . SER A 1 182 ? -16.328 -29.938 -20.422 1 93.44 182 SER A O 1
ATOM 1384 N N . ILE A 1 183 ? -15.078 -28.359 -21.219 1 92.88 183 ILE A N 1
ATOM 1385 C CA . ILE A 1 183 ? -15.922 -27.281 -20.734 1 92.88 183 ILE A CA 1
ATOM 1386 C C . ILE A 1 183 ? -16.344 -26.391 -21.891 1 92.88 183 ILE A C 1
ATOM 1388 O O . ILE A 1 183 ? -15.719 -26.406 -22.953 1 92.88 183 ILE A O 1
ATOM 1392 N N . PRO A 1 184 ? -17.406 -25.609 -21.703 1 94 184 PRO A N 1
ATOM 1393 C CA . PRO A 1 184 ? -17.781 -24.672 -22.766 1 94 184 PRO A CA 1
ATOM 1394 C C . PRO A 1 184 ? -16.734 -23.609 -23.031 1 94 184 PRO A C 1
ATOM 1396 O O . PRO A 1 184 ? -15.836 -23.406 -22.203 1 94 184 PRO A O 1
ATOM 1399 N N . SER A 1 185 ? -16.781 -23.062 -24.219 1 96.44 185 SER A N 1
ATOM 1400 C CA . SER A 1 185 ? -15.938 -21.891 -24.469 1 96.44 185 SER A CA 1
ATOM 1401 C C . SER A 1 185 ? -16.359 -20.719 -23.578 1 96.44 185 SER A C 1
ATOM 1403 O O . SER A 1 185 ? -17.547 -20.438 -23.438 1 96.44 185 SER A O 1
ATOM 1405 N N . PHE A 1 186 ? -15.43 -20.062 -23.062 1 97.88 186 PHE A N 1
ATOM 1406 C CA . PHE A 1 186 ? -15.703 -18.906 -22.203 1 97.88 186 PHE A CA 1
ATOM 1407 C C . PHE A 1 186 ? -15.656 -17.609 -23.016 1 97.88 186 PHE A C 1
ATOM 1409 O O . PHE A 1 186 ? -15.562 -16.531 -22.438 1 97.88 186 PHE A O 1
ATOM 1416 N N . GLU A 1 187 ? -15.68 -17.719 -24.312 1 97.81 187 GLU A N 1
ATOM 1417 C CA . GLU A 1 187 ? -15.633 -16.547 -25.172 1 97.81 187 GLU A CA 1
ATOM 1418 C C . GLU A 1 187 ? -16.75 -15.562 -24.812 1 97.81 187 GLU A C 1
ATOM 1420 O O . GLU A 1 187 ? -17.922 -15.93 -24.781 1 97.81 187 GLU A O 1
ATOM 1425 N N . GLY A 1 188 ? -16.328 -14.398 -24.5 1 97.88 188 GLY A N 1
ATOM 1426 C CA . GLY A 1 188 ? -17.312 -13.367 -24.188 1 97.88 188 GLY A CA 1
ATOM 1427 C C . GLY A 1 188 ? -17.203 -12.867 -22.75 1 97.88 188 GLY A C 1
ATOM 1428 O O . GLY A 1 188 ? -17.641 -11.758 -22.438 1 97.88 188 GLY A O 1
ATOM 1429 N N . ILE A 1 189 ? -16.609 -13.648 -21.875 1 98.25 189 ILE A N 1
ATOM 1430 C CA . ILE A 1 189 ? -16.578 -13.305 -20.469 1 98.25 189 ILE A CA 1
ATOM 1431 C C . ILE A 1 189 ? -15.344 -12.453 -20.156 1 98.25 189 ILE A C 1
ATOM 1433 O O . ILE A 1 189 ? -15.352 -11.656 -19.219 1 98.25 189 ILE A O 1
ATOM 1437 N N . HIS A 1 190 ? -14.312 -12.586 -20.953 1 98.62 190 HIS A N 1
ATOM 1438 C CA . HIS A 1 190 ? -13.023 -11.953 -20.656 1 98.62 190 HIS A CA 1
ATOM 1439 C C . HIS A 1 190 ? -13 -10.508 -21.156 1 98.62 190 HIS A C 1
ATOM 1441 O O . HIS A 1 190 ? -13.586 -10.188 -22.188 1 98.62 190 HIS A O 1
ATOM 1447 N N . ASP A 1 191 ? -12.367 -9.68 -20.406 1 98.69 191 ASP A N 1
ATOM 1448 C CA . ASP A 1 191 ? -12.031 -8.297 -20.75 1 98.69 191 ASP A CA 1
ATOM 1449 C C . ASP A 1 191 ? -10.531 -8.047 -20.609 1 98.69 191 ASP A C 1
ATOM 1451 O O . ASP A 1 191 ? -10.078 -7.48 -19.609 1 98.69 191 ASP A O 1
ATOM 1455 N N . ILE A 1 192 ? -9.789 -8.414 -21.688 1 98.62 192 ILE A N 1
ATOM 1456 C CA . ILE A 1 192 ? -8.336 -8.438 -21.656 1 98.62 192 ILE A CA 1
ATOM 1457 C C . ILE A 1 192 ? -7.785 -7.051 -21.984 1 98.62 192 ILE A C 1
ATOM 1459 O O . ILE A 1 192 ? -7.676 -6.688 -23.172 1 98.62 192 ILE A O 1
ATOM 1463 N N . TYR A 1 193 ? -7.453 -6.297 -21.016 1 97.94 193 TYR A N 1
ATOM 1464 C CA . TYR A 1 193 ? -6.785 -5.008 -21.141 1 97.94 193 TYR A CA 1
ATOM 1465 C C . TYR A 1 193 ? -5.355 -5.074 -20.625 1 97.94 193 TYR A C 1
ATOM 1467 O O . TYR A 1 193 ? -5.117 -5.484 -19.484 1 97.94 193 TYR A O 1
ATOM 1475 N N . THR A 1 194 ? -4.391 -4.73 -21.438 1 94.44 194 THR A N 1
ATOM 1476 C CA . THR A 1 194 ? -2.986 -4.766 -21.047 1 94.44 194 THR A CA 1
ATOM 1477 C C . THR A 1 194 ? -2.471 -3.359 -20.75 1 94.44 194 THR A C 1
ATOM 1479 O O . THR A 1 194 ? -2.822 -2.404 -21.453 1 94.44 194 THR A O 1
ATOM 1482 N N . VAL A 1 195 ? -1.713 -3.236 -19.766 1 93.69 195 VAL A N 1
ATOM 1483 C CA . VAL A 1 195 ? -1.132 -1.964 -19.344 1 93.69 195 VAL A CA 1
ATOM 1484 C C . VAL A 1 195 ? 0.308 -1.866 -19.844 1 93.69 195 VAL A C 1
ATOM 1486 O O . VAL A 1 195 ? 1.126 -2.75 -19.562 1 93.69 195 VAL A O 1
ATOM 1489 N N . ASP A 1 196 ? 0.674 -0.79 -20.516 1 95 196 ASP A N 1
ATOM 1490 C CA . ASP A 1 196 ? 2.037 -0.589 -21 1 95 196 ASP A CA 1
ATOM 1491 C C . ASP A 1 196 ? 2.975 -0.219 -19.844 1 95 196 ASP A C 1
ATOM 1493 O O . ASP A 1 196 ? 2.531 0.287 -18.812 1 95 196 ASP A O 1
ATOM 1497 N N . ASN A 1 197 ? 4.234 -0.483 -20.047 1 96.12 197 ASN A N 1
ATOM 1498 C CA . ASN A 1 197 ? 5.227 -0.043 -19.078 1 96.12 197 ASN A CA 1
ATOM 1499 C C . ASN A 1 197 ? 5.418 1.47 -19.109 1 96.12 197 ASN A C 1
ATOM 1501 O O . ASN A 1 197 ? 5.281 2.092 -20.172 1 96.12 197 ASN A O 1
ATOM 1505 N N . PRO A 1 198 ? 5.703 2.066 -17.953 1 95.62 198 PRO A N 1
ATOM 1506 C CA . PRO A 1 198 ? 6.168 3.453 -18.016 1 95.62 198 PRO A CA 1
ATOM 1507 C C . PRO A 1 198 ? 7.406 3.627 -18.891 1 95.62 198 PRO A C 1
ATOM 1509 O O . PRO A 1 198 ? 8.227 2.707 -19 1 95.62 198 PRO A O 1
ATOM 1512 N N . PRO A 1 199 ? 7.492 4.773 -19.531 1 93.81 199 PRO A N 1
ATOM 1513 C CA . PRO A 1 199 ? 6.723 6.016 -19.406 1 93.81 199 PRO A CA 1
ATOM 1514 C C . PRO A 1 199 ? 5.523 6.062 -20.344 1 93.81 199 PRO A C 1
ATOM 1516 O O . PRO A 1 199 ? 4.938 7.125 -20.562 1 93.81 199 PRO A O 1
ATOM 1519 N N . ASN A 1 200 ? 5.133 4.93 -20.938 1 95.19 200 ASN A N 1
ATOM 1520 C CA . ASN A 1 200 ? 4.109 4.926 -21.984 1 95.19 200 ASN A CA 1
ATOM 1521 C C . ASN A 1 200 ? 2.727 4.641 -21.406 1 95.19 200 ASN A C 1
ATOM 1523 O O . ASN A 1 200 ? 1.743 4.582 -22.141 1 95.19 200 ASN A O 1
ATOM 1527 N N . ARG A 1 201 ? 2.621 4.469 -20.172 1 96.81 201 ARG A N 1
ATOM 1528 C CA . ARG A 1 201 ? 1.372 4.074 -19.516 1 96.81 201 ARG A CA 1
ATOM 1529 C C . ARG A 1 201 ? 0.349 5.203 -19.562 1 96.81 201 ARG A C 1
ATOM 1531 O O . ARG A 1 201 ? 0.698 6.371 -19.375 1 96.81 201 ARG A O 1
ATOM 1538 N N . VAL A 1 202 ? -0.868 4.895 -19.875 1 97.88 202 VAL A N 1
ATOM 1539 C CA . VAL A 1 202 ? -1.98 5.836 -19.938 1 97.88 202 VAL A CA 1
ATOM 1540 C C . VAL A 1 202 ? -3.027 5.469 -18.891 1 97.88 202 VAL A C 1
ATOM 1542 O O . VAL A 1 202 ? -2.988 4.375 -18.328 1 97.88 202 VAL A O 1
ATOM 1545 N N . PRO A 1 203 ? -3.961 6.398 -18.609 1 98.19 203 PRO A N 1
ATOM 1546 C CA . PRO A 1 203 ? -5.004 6.059 -17.641 1 98.19 203 PRO A CA 1
ATOM 1547 C C . PRO A 1 203 ? -5.828 4.84 -18.062 1 98.19 203 PRO A C 1
ATOM 1549 O O . PRO A 1 203 ? -6.137 4.68 -19.25 1 98.19 203 PRO A O 1
ATOM 1552 N N . ILE A 1 204 ? -6.098 3.904 -17.094 1 98.5 204 ILE A N 1
ATOM 1553 C CA . ILE A 1 204 ? -7.027 2.812 -17.359 1 98.5 204 ILE A CA 1
ATOM 1554 C C . ILE A 1 204 ? -8.445 3.363 -17.484 1 98.5 204 ILE A C 1
ATOM 1556 O O . ILE A 1 204 ? -8.984 3.943 -16.547 1 98.5 204 ILE A O 1
ATOM 1560 N N . PRO A 1 205 ? -9.062 3.219 -18.625 1 98 205 PRO A N 1
ATOM 1561 C CA . PRO A 1 205 ? -10.336 3.9 -18.875 1 98 205 PRO A CA 1
ATOM 1562 C C . PRO A 1 205 ? -11.531 3.123 -18.328 1 98 205 PRO A C 1
ATOM 1564 O O . PRO A 1 205 ? -12.492 2.865 -19.062 1 98 205 PRO A O 1
ATOM 1567 N N . LEU A 1 206 ? -11.516 2.711 -17.125 1 98.31 206 LEU A N 1
ATOM 1568 C CA . LEU A 1 206 ? -12.594 1.977 -16.469 1 98.31 206 LEU A CA 1
ATOM 1569 C C . LEU A 1 206 ? -13.188 2.791 -15.32 1 98.31 206 LEU A C 1
ATOM 1571 O O . LEU A 1 206 ? -12.461 3.236 -14.43 1 98.31 206 LEU A O 1
ATOM 1575 N N . THR A 1 207 ? -14.531 2.996 -15.328 1 97.75 207 THR A N 1
ATOM 1576 C CA . THR A 1 207 ? -15.156 3.838 -14.312 1 97.75 207 THR A CA 1
ATOM 1577 C C . THR A 1 207 ? -16.312 3.105 -13.633 1 97.75 207 THR A C 1
ATOM 1579 O O . THR A 1 207 ? -16.906 3.629 -12.695 1 97.75 207 THR A O 1
ATOM 1582 N N . SER A 1 208 ? -16.672 1.908 -14.117 1 97.81 208 SER A N 1
ATOM 1583 C CA . SER A 1 208 ? -17.703 1.084 -13.508 1 97.81 208 SER A CA 1
ATOM 1584 C C . SER A 1 208 ? -17.375 -0.4 -13.625 1 97.81 208 SER A C 1
ATOM 1586 O O . SER A 1 208 ? -16.609 -0.803 -14.508 1 97.81 208 SER A O 1
ATOM 1588 N N . VAL A 1 209 ? -17.938 -1.193 -12.828 1 98.25 209 VAL A N 1
ATOM 1589 C CA . VAL A 1 209 ? -17.609 -2.609 -12.711 1 98.25 209 VAL A CA 1
ATOM 1590 C C . VAL A 1 209 ? -17.953 -3.328 -14.016 1 98.25 209 VAL A C 1
ATOM 1592 O O . VAL A 1 209 ? -17.219 -4.215 -14.453 1 98.25 209 VAL A O 1
ATOM 1595 N N . ASP A 1 210 ? -19 -2.916 -14.672 1 97.69 210 ASP A N 1
ATOM 1596 C CA . ASP A 1 210 ? -19.531 -3.656 -15.812 1 97.69 210 ASP A CA 1
ATOM 1597 C C . ASP A 1 210 ? -18.969 -3.117 -17.125 1 97.69 210 ASP A C 1
ATOM 1599 O O . ASP A 1 210 ? -19.266 -3.645 -18.203 1 97.69 210 ASP A O 1
ATOM 1603 N N . GLN A 1 211 ? -18.156 -2.076 -17.062 1 98.12 211 GLN A N 1
ATOM 1604 C CA . GLN A 1 211 ? -17.609 -1.479 -18.281 1 98.12 211 GLN A CA 1
ATOM 1605 C C . GLN A 1 211 ? -16.562 -2.393 -18.906 1 98.12 211 GLN A C 1
ATOM 1607 O O . GLN A 1 211 ? -15.727 -2.975 -18.219 1 98.12 211 GLN A O 1
ATOM 1612 N N . ARG A 1 212 ? -16.641 -2.572 -20.172 1 98.25 212 ARG A N 1
ATOM 1613 C CA . ARG A 1 212 ? -15.617 -3.32 -20.906 1 98.25 212 ARG A CA 1
ATOM 1614 C C . ARG A 1 212 ? -14.625 -2.381 -21.578 1 98.25 212 ARG A C 1
ATOM 1616 O O . ARG A 1 212 ? -15.016 -1.391 -22.203 1 98.25 212 ARG A O 1
ATOM 1623 N N . ILE A 1 213 ? -13.391 -2.688 -21.438 1 98.38 213 ILE A N 1
ATOM 1624 C CA . ILE A 1 213 ? -12.367 -1.783 -21.953 1 98.38 213 ILE A CA 1
ATOM 1625 C C . ILE A 1 213 ? -11.344 -2.572 -22.75 1 98.38 213 ILE A C 1
ATOM 1627 O O . ILE A 1 213 ? -10.438 -1.99 -23.359 1 98.38 213 ILE A O 1
ATOM 1631 N N . GLY A 1 214 ? -11.453 -3.951 -22.75 1 98.19 214 GLY A N 1
ATOM 1632 C CA . GLY A 1 214 ? -10.43 -4.781 -23.359 1 98.19 214 GLY A CA 1
ATOM 1633 C C . GLY A 1 214 ? -10.961 -5.68 -24.469 1 98.19 214 GLY A C 1
ATOM 1634 O O . GLY A 1 214 ? -11.992 -5.379 -25.078 1 98.19 214 GLY A O 1
ATOM 1635 N N . GLU A 1 215 ? -10.156 -6.691 -24.734 1 98.06 215 GLU A N 1
ATOM 1636 C CA . GLU A 1 215 ? -10.453 -7.633 -25.812 1 98.06 215 GLU A CA 1
ATOM 1637 C C . GLU A 1 215 ? -10.992 -8.953 -25.25 1 98.06 215 GLU A C 1
ATOM 1639 O O . GLU A 1 215 ? -10.867 -9.219 -24.062 1 98.06 215 GLU A O 1
ATOM 1644 N N . LEU A 1 216 ? -11.508 -9.758 -26.141 1 97.31 216 LEU A N 1
ATOM 1645 C CA . LEU A 1 216 ? -12.125 -11.023 -25.766 1 97.31 216 LEU A CA 1
ATOM 1646 C C . LEU A 1 216 ? -11.07 -12.109 -25.578 1 97.31 216 LEU A C 1
ATOM 1648 O O . LEU A 1 216 ? -11.328 -13.133 -24.938 1 97.31 216 LEU A O 1
ATOM 1652 N N . GLY A 1 217 ? -9.922 -11.883 -26.172 1 98.12 217 GLY A N 1
ATOM 1653 C CA . GLY A 1 217 ? -8.836 -12.852 -26.109 1 98.12 217 GLY A CA 1
ATOM 1654 C C . GLY A 1 217 ? -7.465 -12.211 -26.109 1 98.12 217 GLY A C 1
ATOM 1655 O O . GLY A 1 217 ? -7.34 -11 -26.312 1 98.12 217 GLY A O 1
ATOM 1656 N N . ILE A 1 218 ? -6.484 -13.008 -25.875 1 98.56 218 ILE A N 1
ATOM 1657 C CA . ILE A 1 218 ? -5.102 -12.547 -25.859 1 98.56 218 ILE A CA 1
ATOM 1658 C C . ILE A 1 218 ? -4.473 -12.711 -27.234 1 98.56 218 ILE A C 1
ATOM 1660 O O . ILE A 1 218 ? -4.434 -13.82 -27.766 1 98.56 218 ILE A O 1
ATOM 1664 N N . GLN A 1 219 ? -3.957 -11.633 -27.766 1 96.56 219 GLN A N 1
ATOM 1665 C CA . GLN A 1 219 ? -3.209 -11.719 -29.016 1 96.56 219 GLN A CA 1
ATOM 1666 C C . GLN A 1 219 ? -1.868 -12.414 -28.812 1 96.56 219 GLN A C 1
ATOM 1668 O O . GLN A 1 219 ? -1.212 -12.219 -27.781 1 96.56 219 GLN A O 1
ATOM 1673 N N . VAL A 1 220 ? -1.497 -13.203 -29.781 1 94.19 220 VAL A N 1
ATOM 1674 C CA . VAL A 1 220 ? -0.254 -13.953 -29.656 1 94.19 220 VAL A CA 1
ATOM 1675 C C . VAL A 1 220 ? 0.499 -13.961 -30.984 1 94.19 220 VAL A C 1
ATOM 1677 O O . VAL A 1 220 ? -0.115 -14.023 -32.031 1 94.19 220 VAL A O 1
ATOM 1680 N N . ASP A 1 221 ? 1.771 -13.82 -30.875 1 92.12 221 ASP A N 1
ATOM 1681 C CA . ASP A 1 221 ? 2.654 -14.102 -32 1 92.12 221 ASP A CA 1
ATOM 1682 C C . ASP A 1 221 ? 2.691 -15.594 -32.312 1 92.12 221 ASP A C 1
ATOM 1684 O O . ASP A 1 221 ? 3.219 -16.391 -31.531 1 92.12 221 ASP A O 1
ATOM 1688 N N . PRO A 1 222 ? 2.225 -15.969 -33.5 1 93.94 222 PRO A N 1
ATOM 1689 C CA . PRO A 1 222 ? 2.133 -17.391 -33.812 1 93.94 222 PRO A CA 1
ATOM 1690 C C . PRO A 1 222 ? 3.494 -18.078 -33.812 1 93.94 222 PRO A C 1
ATOM 1692 O O . PRO A 1 222 ? 3.578 -19.297 -33.594 1 93.94 222 PRO A O 1
ATOM 1695 N N . SER A 1 223 ? 4.523 -17.359 -34.062 1 95.69 223 SER A N 1
ATOM 1696 C CA . SER A 1 223 ? 5.859 -17.938 -34.156 1 95.69 223 SER A CA 1
ATOM 1697 C C . SER A 1 223 ? 6.297 -18.484 -32.781 1 95.69 223 SER A C 1
ATOM 1699 O O . SER A 1 223 ? 7.184 -19.344 -32.719 1 95.69 223 SER A O 1
ATOM 1701 N N . LYS A 1 224 ? 5.676 -18.047 -31.703 1 97.31 224 LYS A N 1
ATOM 1702 C CA . LYS A 1 224 ? 6.031 -18.484 -30.344 1 97.31 224 LYS A CA 1
ATOM 1703 C C . LYS A 1 224 ? 5.379 -19.812 -30.016 1 97.31 224 LYS A C 1
ATOM 1705 O O . LYS A 1 224 ? 5.809 -20.516 -29.094 1 97.31 224 LYS A O 1
ATOM 1710 N N . ILE A 1 225 ? 4.32 -20.172 -30.766 1 98.69 225 ILE A N 1
ATOM 1711 C CA . ILE A 1 225 ? 3.553 -21.359 -30.438 1 98.69 225 ILE A CA 1
ATOM 1712 C C . ILE A 1 225 ? 4.305 -22.609 -30.906 1 98.69 225 ILE A C 1
ATOM 1714 O O . ILE A 1 225 ? 4.488 -22.812 -32.094 1 98.69 225 ILE A O 1
ATOM 1718 N N . ILE A 1 226 ? 4.695 -23.422 -29.969 1 98.62 226 ILE A N 1
ATOM 1719 C CA . ILE A 1 226 ? 5.461 -24.609 -30.328 1 98.62 226 ILE A CA 1
ATOM 1720 C C . ILE A 1 226 ? 4.543 -25.844 -30.328 1 98.62 226 ILE A C 1
ATOM 1722 O O . ILE A 1 226 ? 4.918 -26.906 -30.828 1 98.62 226 ILE A O 1
ATOM 1726 N N . GLY A 1 227 ? 3.324 -25.688 -29.75 1 98.56 227 GLY A N 1
ATOM 1727 C CA . GLY A 1 227 ? 2.375 -26.797 -29.734 1 98.56 227 GLY A CA 1
ATOM 1728 C C . GLY A 1 227 ? 1.027 -26.406 -29.156 1 98.56 227 GLY A C 1
ATOM 1729 O O . GLY A 1 227 ? 0.946 -25.562 -28.25 1 98.56 227 GLY A O 1
ATOM 1730 N N . VAL A 1 228 ? 0.015 -27 -29.703 1 98.44 228 VAL A N 1
ATOM 1731 C CA . VAL A 1 228 ? -1.347 -26.938 -29.188 1 98.44 228 VAL A CA 1
ATOM 1732 C C . VAL A 1 228 ? -1.814 -28.328 -28.781 1 98.44 228 VAL A C 1
ATOM 1734 O O . VAL A 1 228 ? -1.771 -29.266 -29.594 1 98.44 228 VAL A O 1
ATOM 1737 N N . ILE A 1 229 ? -2.246 -28.5 -27.547 1 98.25 229 ILE A N 1
ATOM 1738 C CA . ILE A 1 229 ? -2.639 -29.828 -27.078 1 98.25 229 ILE A CA 1
ATOM 1739 C C . ILE A 1 229 ? -4.062 -29.781 -26.531 1 98.25 229 ILE A C 1
ATOM 1741 O O . ILE A 1 229 ? -4.555 -28.719 -26.141 1 98.25 229 ILE A O 1
ATOM 1745 N N . GLU A 1 230 ? -4.695 -30.906 -26.469 1 97.69 230 GLU A N 1
ATOM 1746 C CA . GLU A 1 230 ? -6.055 -31 -25.938 1 97.69 230 GLU A CA 1
ATOM 1747 C C . GLU A 1 230 ? -6.051 -31.375 -24.469 1 97.69 230 GLU A C 1
ATOM 1749 O O . GLU A 1 230 ? -5.273 -32.25 -24.031 1 97.69 230 GLU A O 1
ATOM 1754 N N . SER A 1 231 ? -6.75 -30.625 -23.734 1 95.81 231 SER A N 1
ATOM 1755 C CA . SER A 1 231 ? -7.062 -31.016 -22.359 1 95.81 231 SER A CA 1
ATOM 1756 C C . SER A 1 231 ? -8.531 -31.391 -22.219 1 95.81 231 SER A C 1
ATOM 1758 O O . SER A 1 231 ? -9.406 -30.75 -22.797 1 95.81 231 SER A O 1
ATOM 1760 N N . ARG A 1 232 ? -8.797 -32.469 -21.438 1 94 232 ARG A N 1
ATOM 1761 C CA . ARG A 1 232 ? -10.164 -32.906 -21.172 1 94 232 ARG A CA 1
ATOM 1762 C C . ARG A 1 232 ? -10.461 -32.906 -19.672 1 94 232 ARG A C 1
ATOM 1764 O O . ARG A 1 232 ? -11.383 -33.594 -19.219 1 94 232 ARG A O 1
ATOM 1771 N N . LEU A 1 233 ? -9.695 -32.219 -18.938 1 92.75 233 LEU A N 1
ATOM 1772 C CA . LEU A 1 233 ? -9.828 -32.188 -17.484 1 92.75 233 LEU A CA 1
ATOM 1773 C C . LEU A 1 233 ? -10.406 -30.844 -17.031 1 92.75 233 LEU A C 1
ATOM 1775 O O . LEU A 1 233 ? -9.797 -29.781 -17.25 1 92.75 233 LEU A O 1
ATOM 1779 N N . PRO A 1 234 ? -11.539 -30.891 -16.359 1 90.62 234 PRO A N 1
ATOM 1780 C CA . PRO A 1 234 ? -12.117 -29.641 -15.852 1 90.62 234 PRO A CA 1
ATOM 1781 C C . PRO A 1 234 ? -11.438 -29.141 -14.57 1 90.62 234 PRO A C 1
ATOM 1783 O O . PRO A 1 234 ? -10.648 -29.875 -13.969 1 90.62 234 PRO A O 1
ATOM 1786 N N . ASP A 1 235 ? -11.75 -27.891 -14.25 1 89.19 235 ASP A N 1
ATOM 1787 C CA . ASP A 1 235 ? -11.328 -27.391 -12.953 1 89.19 235 ASP A CA 1
ATOM 1788 C C . ASP A 1 235 ? -12.016 -28.141 -11.812 1 89.19 235 ASP A C 1
ATOM 1790 O O . ASP A 1 235 ? -13.188 -28.5 -11.922 1 89.19 235 ASP A O 1
ATOM 1794 N N . LYS A 1 236 ? -11.305 -28.469 -10.812 1 80.44 236 LYS A N 1
ATOM 1795 C CA . LYS A 1 236 ? -11.875 -29.203 -9.688 1 80.44 236 LYS A CA 1
ATOM 1796 C C . LYS A 1 236 ? -12.406 -28.266 -8.617 1 80.44 236 LYS A C 1
ATOM 1798 O O . LYS A 1 236 ? -13.211 -28.656 -7.777 1 80.44 236 LYS A O 1
ATOM 1803 N N . GLY A 1 237 ? -12.109 -27.078 -8.742 1 77.19 237 GLY A N 1
ATOM 1804 C CA . GLY A 1 237 ? -12.57 -26.062 -7.801 1 77.19 237 GLY A CA 1
ATOM 1805 C C . GLY A 1 237 ? -12.172 -26.359 -6.371 1 77.19 237 GLY A C 1
ATOM 1806 O O . GLY A 1 237 ? -11.391 -27.281 -6.113 1 77.19 237 GLY A O 1
ATOM 1807 N N . ARG A 1 238 ? -12.586 -25.484 -5.395 1 74.12 238 ARG A N 1
ATOM 1808 C CA . ARG A 1 238 ? -12.352 -25.625 -3.963 1 74.12 238 ARG A CA 1
ATOM 1809 C C . ARG A 1 238 ? -13.672 -25.625 -3.193 1 74.12 238 ARG A C 1
ATOM 1811 O O . ARG A 1 238 ? -14.516 -24.75 -3.389 1 74.12 238 ARG A O 1
ATOM 1818 N N . ALA A 1 239 ? -13.898 -26.844 -2.475 1 67.69 239 ALA A N 1
ATOM 1819 C CA . ALA A 1 239 ? -15.109 -26.906 -1.663 1 67.69 239 ALA A CA 1
ATOM 1820 C C . ALA A 1 239 ? -14.992 -26 -0.437 1 67.69 239 ALA A C 1
ATOM 1822 O O . ALA A 1 239 ? -13.922 -25.891 0.163 1 67.69 239 ALA A O 1
ATOM 1823 N N . LEU A 1 240 ? -16.016 -25.188 -0.313 1 68 240 LEU A N 1
ATOM 1824 C CA . LEU A 1 240 ? -16.031 -24.391 0.909 1 68 240 LEU A CA 1
ATOM 1825 C C . LEU A 1 240 ? -16.938 -25.016 1.961 1 68 240 LEU A C 1
ATOM 1827 O O . LEU A 1 240 ? -17.969 -25.594 1.626 1 68 240 LEU A O 1
ATOM 1831 N N . ALA A 1 241 ? -16.422 -24.984 3.172 1 68.25 241 ALA A N 1
ATOM 1832 C CA . ALA A 1 241 ? -17.203 -25.438 4.316 1 68.25 241 ALA A CA 1
ATOM 1833 C C . ALA A 1 241 ? -18.406 -24.531 4.551 1 68.25 241 ALA A C 1
ATOM 1835 O O . ALA A 1 241 ? -18.359 -23.344 4.23 1 68.25 241 ALA A O 1
ATOM 1836 N N . GLU A 1 242 ? -19.438 -25.188 4.996 1 77.31 242 GLU A N 1
ATOM 1837 C CA . GLU A 1 242 ? -20.578 -24.391 5.43 1 77.31 242 GLU A CA 1
ATOM 1838 C C . GLU A 1 242 ? -20.188 -23.406 6.535 1 77.31 242 GLU A C 1
ATOM 1840 O O . GLU A 1 242 ? -19.406 -23.75 7.414 1 77.31 242 GLU A O 1
ATOM 1845 N N . PRO A 1 243 ? -20.781 -22.25 6.43 1 81.44 243 PRO A N 1
ATOM 1846 C CA . PRO A 1 243 ? -20.438 -21.297 7.477 1 81.44 243 PRO A CA 1
ATOM 1847 C C . PRO A 1 243 ? -20.875 -21.75 8.867 1 81.44 243 PRO A C 1
ATOM 1849 O O . PRO A 1 243 ? -21.984 -22.281 9.031 1 81.44 243 PRO A O 1
ATOM 1852 N N . ASP A 1 244 ? -20.031 -21.672 9.797 1 87 244 ASP A N 1
ATOM 1853 C CA . ASP A 1 244 ? -20.359 -21.953 11.195 1 87 244 ASP A CA 1
ATOM 1854 C C . ASP A 1 244 ? -20.969 -20.734 11.867 1 87 244 ASP A C 1
ATOM 1856 O O . ASP A 1 244 ? -21.156 -19.688 11.227 1 87 244 ASP A O 1
ATOM 1860 N N . GLN A 1 245 ? -21.375 -20.844 13.094 1 91.81 245 GLN A N 1
ATOM 1861 C CA . GLN A 1 245 ? -22.062 -19.766 13.805 1 91.81 245 GLN A CA 1
ATOM 1862 C C . GLN A 1 245 ? -21.156 -18.547 13.945 1 91.81 245 GLN A C 1
ATOM 1864 O O . GLN A 1 245 ? -21.625 -17.406 13.836 1 91.81 245 GLN A O 1
ATOM 1869 N N . GLY A 1 246 ? -19.922 -18.797 14.234 1 93.12 246 GLY A N 1
ATOM 1870 C CA . GLY A 1 246 ? -18.984 -17.688 14.32 1 93.12 246 GLY A CA 1
ATOM 1871 C C . GLY A 1 246 ? -18.906 -16.875 13.047 1 93.12 246 GLY A C 1
ATOM 1872 O O . GLY A 1 246 ? -18.922 -15.633 13.094 1 93.12 246 GLY A O 1
ATOM 1873 N N . SER A 1 247 ? -18.828 -17.531 11.945 1 92.75 247 SER A N 1
ATOM 1874 C CA . SER A 1 247 ? -18.797 -16.859 10.648 1 92.75 247 SER A CA 1
ATOM 1875 C C . SER A 1 247 ? -20.078 -16.078 10.406 1 92.75 247 SER A C 1
ATOM 1877 O O . SER A 1 247 ? -20.031 -14.969 9.852 1 92.75 247 SER A O 1
ATOM 1879 N N . LYS A 1 248 ? -21.188 -16.641 10.797 1 92.69 248 LYS A N 1
ATOM 1880 C CA . LYS A 1 248 ? -22.469 -15.953 10.633 1 92.69 248 LYS A CA 1
ATOM 1881 C C . LYS A 1 248 ? -22.516 -14.695 11.5 1 92.69 248 LYS A C 1
ATOM 1883 O O . LYS A 1 248 ? -23.031 -13.656 11.062 1 92.69 248 LYS A O 1
ATOM 1888 N N . ASP A 1 249 ? -22.031 -14.805 12.734 1 96.12 249 ASP A N 1
ATOM 1889 C CA . ASP A 1 249 ? -22 -13.648 13.625 1 96.12 249 ASP A CA 1
ATOM 1890 C C . ASP A 1 249 ? -21.141 -12.523 13.055 1 96.12 249 ASP A C 1
ATOM 1892 O O . ASP A 1 249 ? -21.516 -11.352 13.117 1 96.12 249 ASP A O 1
ATOM 1896 N N . ILE A 1 250 ? -20.031 -12.891 12.555 1 96.69 250 ILE A N 1
ATOM 1897 C CA . ILE A 1 250 ? -19.141 -11.914 11.938 1 96.69 250 ILE A CA 1
ATOM 1898 C C . ILE A 1 250 ? -19.844 -11.25 10.758 1 96.69 250 ILE A C 1
ATOM 1900 O O . ILE A 1 250 ? -19.797 -10.023 10.617 1 96.69 250 ILE A O 1
ATOM 1904 N N . ALA A 1 251 ? -20.453 -12.062 9.898 1 94.44 251 ALA A N 1
ATOM 1905 C CA . ALA A 1 251 ? -21.172 -11.539 8.742 1 94.44 251 ALA A CA 1
ATOM 1906 C C . ALA A 1 251 ? -22.266 -10.555 9.172 1 94.44 251 ALA A C 1
ATOM 1908 O O . ALA A 1 251 ? -22.453 -9.508 8.539 1 94.44 251 ALA A O 1
ATOM 1909 N N . GLU A 1 252 ? -22.969 -10.867 10.227 1 95.19 252 GLU A N 1
ATOM 1910 C CA . GLU A 1 252 ? -24 -9.984 10.742 1 95.19 252 GLU A CA 1
ATOM 1911 C C . GLU A 1 252 ? -23.422 -8.656 11.211 1 95.19 252 GLU A C 1
ATOM 1913 O O . GLU A 1 252 ? -24 -7.594 10.953 1 95.19 252 GLU A O 1
ATOM 1918 N N . ASN A 1 253 ? -22.312 -8.727 11.914 1 97.56 253 ASN A N 1
ATOM 1919 C CA . ASN A 1 253 ? -21.641 -7.504 12.352 1 97.56 253 ASN A CA 1
ATOM 1920 C C . ASN A 1 253 ? -21.266 -6.621 11.164 1 97.56 253 ASN A C 1
ATOM 1922 O O . ASN A 1 253 ? -21.406 -5.398 11.227 1 97.56 253 ASN A O 1
ATOM 1926 N N . ILE A 1 254 ? -20.781 -7.199 10.133 1 96.81 254 ILE A N 1
ATOM 1927 C CA . ILE A 1 254 ? -20.375 -6.469 8.945 1 96.81 254 ILE A CA 1
ATOM 1928 C C . ILE A 1 254 ? -21.594 -5.852 8.266 1 96.81 254 ILE A C 1
ATOM 1930 O O . ILE A 1 254 ? -21.562 -4.676 7.895 1 96.81 254 ILE A O 1
ATOM 1934 N N . LEU A 1 255 ? -22.672 -6.629 8.094 1 95 255 LEU A N 1
ATOM 1935 C CA . LEU A 1 255 ? -23.859 -6.141 7.422 1 95 255 LEU A CA 1
ATOM 1936 C C . LEU A 1 255 ? -24.484 -4.984 8.195 1 95 255 LEU A C 1
ATOM 1938 O O . LEU A 1 255 ? -24.906 -3.984 7.602 1 95 255 LEU A O 1
ATOM 1942 N N . GLU A 1 256 ? -24.5 -5.125 9.508 1 96.88 256 GLU A N 1
ATOM 1943 C CA . GLU A 1 256 ? -25 -4.043 10.344 1 96.88 256 GLU A CA 1
ATOM 1944 C C . GLU A 1 256 ? -24.188 -2.766 10.148 1 96.88 256 GLU A C 1
ATOM 1946 O O . GLU A 1 256 ? -24.75 -1.67 10.07 1 96.88 256 GLU A O 1
ATOM 1951 N N . PHE A 1 257 ? -22.953 -2.902 10.133 1 97.62 257 PHE A N 1
ATOM 1952 C CA . PHE A 1 257 ? -22.062 -1.767 9.914 1 97.62 257 PHE A CA 1
ATOM 1953 C C . PHE A 1 257 ? -22.328 -1.131 8.555 1 97.62 257 PHE A C 1
ATOM 1955 O O . PHE A 1 257 ? -22.406 0.094 8.438 1 97.62 257 PHE A O 1
ATOM 1962 N N . LEU A 1 258 ? -22.469 -1.896 7.492 1 95.69 258 LEU A N 1
ATOM 1963 C CA . LEU A 1 258 ? -22.703 -1.386 6.145 1 95.69 258 LEU A CA 1
ATOM 1964 C C . LEU A 1 258 ? -24.047 -0.659 6.062 1 95.69 258 LEU A C 1
ATOM 1966 O O . LEU A 1 258 ? -24.156 0.36 5.379 1 95.69 258 LEU A O 1
ATOM 1970 N N . TYR A 1 259 ? -25.062 -1.209 6.77 1 95.5 259 TYR A N 1
ATOM 1971 C CA . TYR A 1 259 ? -26.328 -0.504 6.855 1 95.5 259 TYR A CA 1
ATOM 1972 C C . TYR A 1 259 ? -26.156 0.855 7.523 1 95.5 259 TYR A C 1
ATOM 1974 O O . TYR A 1 259 ? -26.719 1.854 7.066 1 95.5 259 TYR A O 1
ATOM 1982 N N . HIS A 1 260 ? -25.391 0.833 8.578 1 96.75 260 HIS A N 1
ATOM 1983 C CA . HIS A 1 260 ? -25.141 2.08 9.289 1 96.75 260 HIS A CA 1
ATOM 1984 C C . HIS A 1 260 ? -24.453 3.096 8.383 1 96.75 260 HIS A C 1
ATOM 1986 O O . HIS A 1 260 ? -24.844 4.266 8.344 1 96.75 260 HIS A O 1
ATOM 1992 N N . GLU A 1 261 ? -23.422 2.672 7.676 1 96.38 261 GLU A N 1
ATOM 1993 C CA . GLU A 1 261 ? -22.688 3.557 6.777 1 96.38 261 GLU A CA 1
ATOM 1994 C C . GLU A 1 261 ? -23.594 4.117 5.688 1 96.38 261 GLU A C 1
ATOM 1996 O O . GLU A 1 261 ? -23.484 5.289 5.324 1 96.38 261 GLU A O 1
ATOM 2001 N N . ARG A 1 262 ? -24.438 3.295 5.164 1 94.5 262 ARG A N 1
ATOM 2002 C CA . ARG A 1 262 ? -25.422 3.742 4.176 1 94.5 262 ARG A CA 1
ATOM 2003 C C . ARG A 1 262 ? -26.344 4.801 4.758 1 94.5 262 ARG A C 1
ATOM 2005 O O . ARG A 1 262 ? -26.578 5.84 4.137 1 94.5 262 ARG A O 1
ATOM 2012 N N . ASN A 1 263 ? -26.828 4.527 5.949 1 95.12 263 ASN A N 1
ATOM 2013 C CA . ASN A 1 263 ? -27.734 5.449 6.617 1 95.12 263 ASN A CA 1
ATOM 2014 C C . ASN A 1 263 ? -27.062 6.785 6.918 1 95.12 263 ASN A C 1
ATOM 2016 O O . ASN A 1 263 ? -27.734 7.828 6.926 1 95.12 263 ASN A O 1
ATOM 2020 N N . MET A 1 264 ? -25.797 6.715 7.121 1 96.38 264 MET A N 1
ATOM 2021 C CA . MET A 1 264 ? -25.047 7.93 7.457 1 96.38 264 MET A CA 1
ATOM 2022 C C . MET A 1 264 ? -24.578 8.641 6.195 1 96.38 264 MET A C 1
ATOM 2024 O O . MET A 1 264 ? -23.938 9.695 6.277 1 96.38 264 MET A O 1
ATOM 2028 N N . GLY A 1 265 ? -24.828 8.109 5.004 1 94.5 265 GLY A N 1
ATOM 2029 C CA . GLY A 1 265 ? -24.547 8.773 3.742 1 94.5 265 GLY A CA 1
ATOM 2030 C C . GLY A 1 265 ? -23.141 8.508 3.223 1 94.5 265 GLY A C 1
ATOM 2031 O O . GLY A 1 265 ? -22.688 9.148 2.273 1 94.5 265 GLY A O 1
ATOM 2032 N N . ARG A 1 266 ? -22.406 7.562 3.812 1 96.25 266 ARG A N 1
ATOM 2033 C CA . ARG A 1 266 ? -21.031 7.309 3.418 1 96.25 266 ARG A CA 1
ATOM 2034 C C . ARG A 1 266 ? -20.938 6.145 2.439 1 96.25 266 ARG A C 1
ATOM 2036 O O . ARG A 1 266 ? -19.859 5.797 1.974 1 96.25 266 ARG A O 1
ATOM 2043 N N . GLN A 1 267 ? -22.078 5.488 2.197 1 94.69 267 GLN A N 1
ATOM 2044 C CA . GLN A 1 267 ? -22.281 4.488 1.152 1 94.69 267 GLN A CA 1
ATOM 2045 C C . GLN A 1 267 ? -23.547 4.781 0.349 1 94.69 267 GLN A C 1
ATOM 2047 O O . GLN A 1 267 ? -24.531 5.262 0.896 1 94.69 267 GLN A O 1
ATOM 2052 N N . PRO A 1 268 ? -23.453 4.48 -0.942 1 93.94 268 PRO A N 1
ATOM 2053 C CA . PRO A 1 268 ? -24.703 4.586 -1.7 1 93.94 268 PRO A CA 1
ATOM 2054 C C . PRO A 1 268 ? -25.703 3.479 -1.359 1 93.94 268 PRO A C 1
ATOM 2056 O O . PRO A 1 268 ? -25.359 2.541 -0.633 1 93.94 268 PRO A O 1
ATOM 2059 N N . GLU A 1 269 ? -26.859 3.545 -1.928 1 92.19 269 GLU A N 1
ATOM 2060 C CA . GLU A 1 269 ? -27.922 2.582 -1.658 1 92.19 269 GLU A CA 1
ATOM 2061 C C . GLU A 1 269 ? -27.5 1.171 -2.064 1 92.19 269 GLU A C 1
ATOM 2063 O O . GLU A 1 269 ? -27.859 0.197 -1.396 1 92.19 269 GLU A O 1
ATOM 2068 N N . SER A 1 270 ? -26.781 1.065 -3.143 1 93.56 270 SER A N 1
ATOM 2069 C CA . SER A 1 270 ? -26.344 -0.224 -3.656 1 93.56 270 SER A CA 1
ATOM 2070 C C . SER A 1 270 ? -25.047 -0.667 -2.988 1 93.56 270 SER A C 1
ATOM 2072 O O . SER A 1 270 ? -24.562 -1.777 -3.227 1 93.56 270 SER A O 1
ATOM 2074 N N . LEU A 1 271 ? -24.406 0.156 -2.145 1 94.12 271 LEU A N 1
ATOM 2075 C CA . LEU A 1 271 ? -23.062 -0.015 -1.631 1 94.12 271 LEU A CA 1
ATOM 2076 C C . LEU A 1 271 ? -22.031 0.21 -2.732 1 94.12 271 LEU A C 1
ATOM 2078 O O . LEU A 1 271 ? -22.344 0.106 -3.918 1 94.12 271 LEU A O 1
ATOM 2082 N N . HIS A 1 272 ? -20.859 0.619 -2.305 1 96.56 272 HIS A N 1
ATOM 2083 C CA . HIS A 1 272 ? -19.719 0.56 -3.213 1 96.56 272 HIS A CA 1
ATOM 2084 C C . HIS A 1 272 ? -19.359 -0.882 -3.553 1 96.56 272 HIS A C 1
ATOM 2086 O O . HIS A 1 272 ? -19.75 -1.809 -2.838 1 96.56 272 HIS A O 1
ATOM 2092 N N . PRO A 1 273 ? -18.672 -1.124 -4.707 1 97.5 273 PRO A N 1
ATOM 2093 C CA . PRO A 1 273 ? -18.297 -2.498 -5.051 1 97.5 273 PRO A CA 1
ATOM 2094 C C . PRO A 1 273 ? -17.594 -3.223 -3.908 1 97.5 273 PRO A C 1
ATOM 2096 O O . PRO A 1 273 ? -16.766 -2.625 -3.207 1 97.5 273 PRO A O 1
ATOM 2099 N N . LEU A 1 274 ? -17.891 -4.473 -3.777 1 96.56 274 LEU A N 1
ATOM 2100 C CA . LEU A 1 274 ? -17.375 -5.262 -2.666 1 96.56 274 LEU A CA 1
ATOM 2101 C C . LEU A 1 274 ? -16.234 -6.176 -3.127 1 96.56 274 LEU A C 1
ATOM 2103 O O . LEU A 1 274 ? -16.312 -6.754 -4.215 1 96.56 274 LEU A O 1
ATOM 2107 N N . GLN A 1 275 ? -15.227 -6.203 -2.418 1 97 275 GLN A N 1
ATOM 2108 C CA . GLN A 1 275 ? -14.172 -7.207 -2.523 1 97 275 GLN A CA 1
ATOM 2109 C C . GLN A 1 275 ? -14.141 -8.094 -1.284 1 97 275 GLN A C 1
ATOM 2111 O O . GLN A 1 275 ? -14.18 -7.602 -0.156 1 97 275 GLN A O 1
ATOM 2116 N N . SER A 1 276 ? -14.102 -9.336 -1.495 1 90.06 276 SER A N 1
ATOM 2117 C CA . SER A 1 276 ? -14.008 -10.266 -0.376 1 90.06 276 SER A CA 1
ATOM 2118 C C . SER A 1 276 ? -12.945 -11.328 -0.633 1 90.06 276 SER A C 1
ATOM 2120 O O . SER A 1 276 ? -12.828 -11.844 -1.749 1 90.06 276 SER A O 1
ATOM 2122 N N . GLY A 1 277 ? -12.195 -11.508 0.408 1 79.19 277 GLY A N 1
ATOM 2123 C CA . GLY A 1 277 ? -11.297 -12.648 0.329 1 79.19 277 GLY A CA 1
ATOM 2124 C C . GLY A 1 277 ? -12.023 -13.977 0.289 1 79.19 277 GLY A C 1
ATOM 2125 O O . GLY A 1 277 ? -13.195 -14.039 -0.077 1 79.19 277 GLY A O 1
ATOM 2126 N N . VAL A 1 278 ? -11.312 -14.992 0.444 1 68.69 278 VAL A N 1
ATOM 2127 C CA . VAL A 1 278 ? -11.852 -16.344 0.348 1 68.69 278 VAL A CA 1
ATOM 2128 C C . VAL A 1 278 ? -12.109 -16.906 1.747 1 68.69 278 VAL A C 1
ATOM 2130 O O . VAL A 1 278 ? -11.539 -16.422 2.729 1 68.69 278 VAL A O 1
ATOM 2133 N N . GLY A 1 279 ? -13.148 -17.688 1.882 1 73.62 279 GLY A N 1
ATOM 2134 C CA . GLY A 1 279 ? -13.398 -18.359 3.148 1 73.62 279 GLY A CA 1
ATOM 2135 C C . GLY A 1 279 ? -14.852 -18.281 3.586 1 73.62 279 GLY A C 1
ATOM 2136 O O . GLY A 1 279 ? -15.664 -17.625 2.939 1 73.62 279 GLY A O 1
ATOM 2137 N N . SER A 1 280 ? -15 -18.922 4.688 1 77.75 280 SER A N 1
ATOM 2138 C CA . SER A 1 280 ? -16.359 -19.094 5.172 1 77.75 280 SER A CA 1
ATOM 2139 C C . SER A 1 280 ? -16.984 -17.766 5.59 1 77.75 280 SER A C 1
ATOM 2141 O O . SER A 1 280 ? -18.172 -17.531 5.352 1 77.75 280 SER A O 1
ATOM 2143 N N . ILE A 1 281 ? -16.172 -16.922 6.133 1 81.94 281 ILE A N 1
ATOM 2144 C CA . ILE A 1 281 ? -16.688 -15.641 6.586 1 81.94 281 ILE A CA 1
ATOM 2145 C C . ILE A 1 281 ? -17.078 -14.789 5.379 1 81.94 281 ILE A C 1
ATOM 2147 O O . ILE A 1 281 ? -18.172 -14.219 5.348 1 81.94 281 ILE A O 1
ATOM 2151 N N . ALA A 1 282 ? -16.203 -14.727 4.469 1 79.06 282 ALA A N 1
ATOM 2152 C CA . ALA A 1 282 ? -16.453 -13.969 3.244 1 79.06 282 ALA A CA 1
ATOM 2153 C C . ALA A 1 282 ? -17.719 -14.453 2.545 1 79.06 282 ALA A C 1
ATOM 2155 O O . ALA A 1 282 ? -18.531 -13.648 2.09 1 79.06 282 ALA A O 1
ATOM 2156 N N . ASN A 1 283 ? -17.891 -15.688 2.551 1 78.12 283 ASN A N 1
ATOM 2157 C CA . ASN A 1 283 ? -19.062 -16.297 1.938 1 78.12 283 ASN A CA 1
ATOM 2158 C C . ASN A 1 283 ? -20.344 -15.914 2.684 1 78.12 283 ASN A C 1
ATOM 2160 O O . ASN A 1 283 ? -21.391 -15.68 2.066 1 78.12 283 ASN A O 1
ATOM 2164 N N . ALA A 1 284 ? -20.188 -15.82 3.891 1 82.81 284 ALA A N 1
ATOM 2165 C CA . ALA A 1 284 ? -21.359 -15.469 4.707 1 82.81 284 ALA A CA 1
ATOM 2166 C C . ALA A 1 284 ? -21.766 -14.016 4.477 1 82.81 284 ALA A C 1
ATOM 2168 O O . ALA A 1 284 ? -22.953 -13.695 4.457 1 82.81 284 ALA A O 1
ATOM 2169 N N . VAL A 1 285 ? -20.828 -13.172 4.348 1 85.06 285 VAL A N 1
ATOM 2170 C CA . VAL A 1 285 ? -21.109 -11.758 4.113 1 85.06 285 VAL A CA 1
ATOM 2171 C C . VAL A 1 285 ? -21.828 -11.586 2.775 1 85.06 285 VAL A C 1
ATOM 2173 O O . VAL A 1 285 ? -22.844 -10.891 2.691 1 85.06 285 VAL A O 1
ATOM 2176 N N . VAL A 1 286 ? -21.281 -12.195 1.757 1 83.19 286 VAL A N 1
ATOM 2177 C CA . VAL A 1 286 ? -21.844 -12.078 0.421 1 83.19 286 VAL A CA 1
ATOM 2178 C C . VAL A 1 286 ? -23.234 -12.727 0.396 1 83.19 286 VAL A C 1
ATOM 2180 O O . VAL A 1 286 ? -24.156 -12.211 -0.235 1 83.19 286 VAL A O 1
ATOM 2183 N N . ALA A 1 287 ? -23.375 -13.859 1.103 1 80.5 287 ALA A N 1
ATOM 2184 C CA . ALA A 1 287 ? -24.672 -14.5 1.204 1 80.5 287 ALA A CA 1
ATOM 2185 C C . ALA A 1 287 ? -25.688 -13.578 1.876 1 80.5 287 ALA A C 1
ATOM 2187 O O . ALA A 1 287 ? -26.875 -13.602 1.534 1 80.5 287 ALA A O 1
ATOM 2188 N N . GLY A 1 288 ? -25.188 -12.859 2.787 1 84.69 288 GLY A N 1
ATOM 2189 C CA . GLY A 1 288 ? -26.047 -11.898 3.469 1 84.69 288 GLY A CA 1
ATOM 2190 C C . GLY A 1 288 ? -26.594 -10.82 2.549 1 84.69 288 GLY A C 1
ATOM 2191 O O . GLY A 1 288 ? -27.656 -10.273 2.797 1 84.69 288 GLY A O 1
ATOM 2192 N N . LEU A 1 289 ? -25.922 -10.547 1.5 1 88.06 289 LEU A N 1
ATOM 2193 C CA . LEU A 1 289 ? -26.406 -9.586 0.516 1 88.06 289 LEU A CA 1
ATOM 2194 C C . LEU A 1 289 ? -27.625 -10.117 -0.216 1 88.06 289 LEU A C 1
ATOM 2196 O O . LEU A 1 289 ? -28.5 -9.352 -0.627 1 88.06 289 LEU A O 1
ATOM 2200 N N . ALA A 1 290 ? -27.641 -11.438 -0.408 1 89.81 290 ALA A N 1
ATOM 2201 C CA . ALA A 1 290 ? -28.734 -12.078 -1.13 1 89.81 290 ALA A CA 1
ATOM 2202 C C . ALA A 1 290 ? -30.047 -11.938 -0.366 1 89.81 290 ALA A C 1
ATOM 2204 O O . ALA A 1 290 ? -31.125 -11.867 -0.971 1 89.81 290 ALA A O 1
ATOM 2205 N N . THR A 1 291 ? -29.906 -11.836 0.913 1 88.19 291 THR A N 1
ATOM 2206 C CA . THR A 1 291 ? -31.109 -11.82 1.736 1 88.19 291 THR A CA 1
ATOM 2207 C C . THR A 1 291 ? -31.359 -10.422 2.309 1 88.19 291 THR A C 1
ATOM 2209 O O . THR A 1 291 ? -32.406 -10.156 2.887 1 88.19 291 THR A O 1
ATOM 2212 N N . GLY A 1 292 ? -30.391 -9.625 2.143 1 88 292 GLY A N 1
ATOM 2213 C CA . GLY A 1 292 ? -30.484 -8.305 2.738 1 88 292 GLY A CA 1
ATOM 2214 C C . GLY A 1 292 ? -31.234 -7.312 1.871 1 88 292 GLY A C 1
ATOM 2215 O O . GLY A 1 292 ? -31.906 -7.699 0.907 1 88 292 GLY A O 1
ATOM 2216 N N . ASP A 1 293 ? -31.109 -6.039 2.312 1 89.31 293 ASP A N 1
ATOM 2217 C CA . ASP A 1 293 ? -31.891 -4.98 1.679 1 89.31 293 ASP A CA 1
ATOM 2218 C C . ASP A 1 293 ? -31.031 -4.188 0.692 1 89.31 293 ASP A C 1
ATOM 2220 O O . ASP A 1 293 ? -31.375 -3.059 0.334 1 89.31 293 ASP A O 1
ATOM 2224 N N . PHE A 1 294 ? -29.953 -4.695 0.32 1 91.94 294 PHE A N 1
ATOM 2225 C CA . PHE A 1 294 ? -29.156 -4.047 -0.717 1 91.94 294 PHE A CA 1
ATOM 2226 C C . PHE A 1 294 ? -29.578 -4.523 -2.102 1 91.94 294 PHE A C 1
ATOM 2228 O O . PHE A 1 294 ? -29.828 -5.715 -2.307 1 91.94 294 PHE A O 1
ATOM 2235 N N . ASP A 1 295 ? -29.734 -3.602 -2.99 1 94 295 ASP A N 1
ATOM 2236 C CA . ASP A 1 295 ? -30.062 -3.914 -4.379 1 94 295 ASP A CA 1
ATOM 2237 C C . ASP A 1 295 ? -29.062 -3.271 -5.336 1 94 295 ASP A C 1
ATOM 2239 O O . ASP A 1 295 ? -28.547 -2.191 -5.062 1 94 295 ASP A O 1
ATOM 2243 N N . GLY A 1 296 ? -28.891 -4.023 -6.41 1 95.31 296 GLY A N 1
ATOM 2244 C CA . GLY A 1 296 ? -27.984 -3.482 -7.41 1 95.31 296 GLY A CA 1
ATOM 2245 C C . GLY A 1 296 ? -26.531 -3.496 -6.969 1 95.31 296 GLY A C 1
ATOM 2246 O O . GLY A 1 296 ? -25.75 -2.619 -7.352 1 95.31 296 GLY A O 1
ATOM 2247 N N . CYS A 1 297 ? -26.141 -4.465 -6.172 1 95.25 297 CYS A N 1
ATOM 2248 C CA . CYS A 1 297 ? -24.781 -4.559 -5.656 1 95.25 297 CYS A CA 1
ATOM 2249 C C . CYS A 1 297 ? -23.797 -4.898 -6.773 1 95.25 297 CYS A C 1
ATOM 2251 O O . CYS A 1 297 ? -24.188 -5.48 -7.789 1 95.25 297 CYS A O 1
ATOM 2253 N N . GLU A 1 298 ? -22.625 -4.461 -6.57 1 96.38 298 GLU A N 1
ATOM 2254 C CA . GLU A 1 298 ? -21.531 -4.805 -7.477 1 96.38 298 GLU A CA 1
ATOM 2255 C C . GLU A 1 298 ? -20.359 -5.441 -6.723 1 96.38 298 GLU A C 1
ATOM 2257 O O . GLU A 1 298 ? -20.156 -5.16 -5.539 1 96.38 298 GLU A O 1
ATOM 2262 N N . VAL A 1 299 ? -19.719 -6.297 -7.445 1 96.44 299 VAL A N 1
ATOM 2263 C CA . VAL A 1 299 ? -18.594 -6.992 -6.855 1 96.44 299 VAL A CA 1
ATOM 2264 C C . VAL A 1 299 ? -17.344 -6.754 -7.707 1 96.44 299 VAL A C 1
ATOM 2266 O O . VAL A 1 299 ? -17.375 -6.914 -8.93 1 96.44 299 VAL A O 1
ATOM 2269 N N . TRP A 1 300 ? -16.312 -6.254 -7.117 1 97.81 300 TRP A N 1
ATOM 2270 C CA . TRP A 1 300 ? -14.969 -6.141 -7.688 1 97.81 300 TRP A CA 1
ATOM 2271 C C . TRP A 1 300 ? -13.945 -6.875 -6.828 1 97.81 300 TRP A C 1
ATOM 2273 O O . TRP A 1 300 ? -13.508 -6.363 -5.797 1 97.81 300 TRP A O 1
ATOM 2283 N N . THR A 1 301 ? -13.602 -8.078 -7.25 1 96.81 301 THR A N 1
ATOM 2284 C CA . THR A 1 301 ? -12.781 -8.953 -6.414 1 96.81 301 THR A CA 1
ATOM 2285 C C . THR A 1 301 ? -11.812 -9.758 -7.266 1 96.81 301 THR A C 1
ATOM 2287 O O . THR A 1 301 ? -11.82 -9.656 -8.492 1 96.81 301 THR A O 1
ATOM 2290 N N . GLU A 1 302 ? -10.891 -10.469 -6.613 1 96.19 302 GLU A N 1
ATOM 2291 C CA . GLU A 1 302 ? -9.984 -11.367 -7.328 1 96.19 302 GLU A CA 1
ATOM 2292 C C . GLU A 1 302 ? -10.703 -12.633 -7.773 1 96.19 302 GLU A C 1
ATOM 2294 O O . GLU A 1 302 ? -10.531 -13.086 -8.906 1 96.19 302 GLU A O 1
ATOM 2299 N N . VAL A 1 303 ? -11.531 -13.148 -6.82 1 94.12 303 VAL A N 1
ATOM 2300 C CA . VAL A 1 303 ? -12.141 -14.445 -7.098 1 94.12 303 VAL A CA 1
ATOM 2301 C C . VAL A 1 303 ? -13.641 -14.375 -6.832 1 94.12 303 VAL A C 1
ATOM 2303 O O . VAL A 1 303 ? -14.086 -13.75 -5.863 1 94.12 303 VAL A O 1
ATOM 2306 N N . LEU A 1 304 ? -14.406 -14.953 -7.727 1 93.5 304 LEU A N 1
ATOM 2307 C CA . LEU A 1 304 ? -15.836 -15.148 -7.512 1 93.5 304 LEU A CA 1
ATOM 2308 C C . LEU A 1 304 ? -16.109 -16.547 -6.965 1 93.5 304 LEU A C 1
ATOM 2310 O O . LEU A 1 304 ? -15.742 -17.547 -7.586 1 93.5 304 LEU A O 1
ATOM 2314 N N . GLN A 1 305 ? -16.734 -16.562 -5.848 1 90.88 305 GLN A N 1
ATOM 2315 C CA . GLN A 1 305 ? -17.062 -17.844 -5.207 1 90.88 305 GLN A CA 1
ATOM 2316 C C . GLN A 1 305 ? -18.547 -18.172 -5.367 1 90.88 305 GLN A C 1
ATOM 2318 O O . GLN A 1 305 ? -19.281 -17.422 -6 1 90.88 305 GLN A O 1
ATOM 2323 N N . ASP A 1 306 ? -18.984 -19.297 -4.801 1 89.94 306 ASP A N 1
ATOM 2324 C CA . ASP A 1 306 ? -20.328 -19.797 -5.016 1 89.94 306 ASP A CA 1
ATOM 2325 C C . ASP A 1 306 ? -21.375 -18.797 -4.547 1 89.94 306 ASP A C 1
ATOM 2327 O O . ASP A 1 306 ? -22.453 -18.703 -5.129 1 89.94 306 ASP A O 1
ATOM 2331 N N . SER A 1 307 ? -21.062 -18.078 -3.512 1 89.12 307 SER A N 1
ATOM 2332 C CA . SER A 1 307 ? -22.031 -17.172 -2.895 1 89.12 307 SER A CA 1
ATOM 2333 C C . SER A 1 307 ? -22.469 -16.078 -3.863 1 89.12 307 SER A C 1
ATOM 2335 O O . SER A 1 307 ? -23.562 -15.547 -3.746 1 89.12 307 SER A O 1
ATOM 2337 N N . VAL A 1 308 ? -21.641 -15.727 -4.789 1 92.62 308 VAL A N 1
ATOM 2338 C CA . VAL A 1 308 ? -22 -14.695 -5.762 1 92.62 308 VAL A CA 1
ATOM 2339 C C . VAL A 1 308 ? -23.156 -15.188 -6.637 1 92.62 308 VAL A C 1
ATOM 2341 O O . VAL A 1 308 ? -24.016 -14.406 -7.043 1 92.62 308 VAL A O 1
ATOM 2344 N N . LEU A 1 309 ? -23.156 -16.5 -6.945 1 94.31 309 LEU A N 1
ATOM 2345 C CA . LEU A 1 309 ? -24.266 -17.078 -7.715 1 94.31 309 LEU A CA 1
ATOM 2346 C C . LEU A 1 309 ? -25.578 -16.922 -6.973 1 94.31 309 LEU A C 1
ATOM 2348 O O . LEU A 1 309 ? -26.609 -16.656 -7.594 1 94.31 309 LEU A O 1
ATOM 2352 N N . ASP A 1 310 ? -25.531 -17.016 -5.652 1 93.19 310 ASP A N 1
ATOM 2353 C CA . ASP A 1 310 ? -26.719 -16.812 -4.836 1 93.19 310 ASP A CA 1
ATOM 2354 C C . ASP A 1 310 ? -27.25 -15.391 -4.961 1 93.19 310 ASP A C 1
ATOM 2356 O O . ASP A 1 310 ? -28.453 -15.172 -5.02 1 93.19 310 ASP A O 1
ATOM 2360 N N . VAL A 1 311 ? -26.344 -14.477 -4.965 1 94.88 311 VAL A N 1
ATOM 2361 C CA . VAL A 1 311 ? -26.734 -13.078 -5.066 1 94.88 311 VAL A CA 1
ATOM 2362 C C . VAL A 1 311 ? -27.359 -12.805 -6.434 1 94.88 311 VAL A C 1
ATOM 2364 O O . VAL A 1 311 ? -28.328 -12.055 -6.547 1 94.88 311 VAL A O 1
ATOM 2367 N N . ILE A 1 312 ? -26.812 -13.391 -7.484 1 96.44 312 ILE A N 1
ATOM 2368 C CA . ILE A 1 312 ? -27.375 -13.289 -8.828 1 96.44 312 ILE A CA 1
ATOM 2369 C C . ILE A 1 312 ? -28.781 -13.875 -8.852 1 96.44 312 ILE A C 1
ATOM 2371 O O . ILE A 1 312 ? -29.719 -13.258 -9.367 1 96.44 312 ILE A O 1
ATOM 2375 N N . ASP A 1 313 ? -28.922 -15 -8.289 1 96.38 313 ASP A N 1
ATOM 2376 C CA . ASP A 1 313 ? -30.219 -15.688 -8.273 1 96.38 313 ASP A CA 1
ATOM 2377 C C . ASP A 1 313 ? -31.266 -14.867 -7.531 1 96.38 313 ASP A C 1
ATOM 2379 O O . ASP A 1 313 ? -32.438 -14.906 -7.879 1 96.38 313 ASP A O 1
ATOM 2383 N N . ALA A 1 314 ? -30.828 -14.164 -6.527 1 95.69 314 ALA A N 1
ATOM 2384 C CA . ALA A 1 314 ? -31.734 -13.32 -5.746 1 95.69 314 ALA A CA 1
ATOM 2385 C C . ALA A 1 314 ? -32.094 -12.047 -6.504 1 95.69 314 ALA A C 1
ATOM 2387 O O . ALA A 1 314 ? -32.938 -11.266 -6.055 1 95.69 314 ALA A O 1
ATOM 2388 N N . GLY A 1 315 ? -31.406 -11.805 -7.613 1 95.56 315 GLY A N 1
ATOM 2389 C CA . GLY A 1 315 ? -31.672 -10.609 -8.406 1 95.56 315 GLY A CA 1
ATOM 2390 C C . GLY A 1 315 ? -31.047 -9.359 -7.816 1 95.56 315 GLY A C 1
ATOM 2391 O O . GLY A 1 315 ? -31.516 -8.242 -8.094 1 95.56 315 GLY A O 1
ATOM 2392 N N . LYS A 1 316 ? -30.078 -9.531 -7.023 1 95.94 316 LYS A N 1
ATOM 2393 C CA . LYS A 1 316 ? -29.562 -8.398 -6.258 1 95.94 316 LYS A CA 1
ATOM 2394 C C . LYS A 1 316 ? -28.234 -7.93 -6.812 1 95.94 316 LYS A C 1
ATOM 2396 O O . LYS A 1 316 ? -27.766 -6.836 -6.484 1 95.94 316 LYS A O 1
ATOM 2401 N N . LEU A 1 317 ? -27.641 -8.672 -7.695 1 96.19 317 LEU A N 1
ATOM 2402 C CA . LEU A 1 317 ? -26.344 -8.32 -8.242 1 96.19 317 LEU A CA 1
ATOM 2403 C C . LEU A 1 317 ? -26.484 -7.68 -9.617 1 96.19 317 LEU A C 1
ATOM 2405 O O . LEU A 1 317 ? -27.062 -8.273 -10.523 1 96.19 317 LEU A O 1
ATOM 2409 N N . LYS A 1 318 ? -25.891 -6.508 -9.719 1 96.62 318 LYS A N 1
ATOM 2410 C CA . LYS A 1 318 ? -25.859 -5.832 -11.016 1 96.62 318 LYS A CA 1
ATOM 2411 C C . LYS A 1 318 ? -24.766 -6.41 -11.906 1 96.62 318 LYS A C 1
ATOM 2413 O O . LYS A 1 318 ? -25.016 -6.77 -13.055 1 96.62 318 LYS A O 1
ATOM 2418 N N . SER A 1 319 ? -23.562 -6.496 -11.383 1 97.5 319 SER A N 1
ATOM 2419 C CA . SER A 1 319 ? -22.422 -7.027 -12.133 1 97.5 319 SER A CA 1
ATOM 2420 C C . SER A 1 319 ? -21.281 -7.406 -11.203 1 97.5 319 SER A C 1
ATOM 2422 O O . SER A 1 319 ? -21.234 -6.961 -10.055 1 97.5 319 SER A O 1
ATOM 2424 N N . CYS A 1 320 ? -20.438 -8.266 -11.703 1 97.5 320 CYS A N 1
ATOM 2425 C CA . CYS A 1 320 ? -19.25 -8.648 -10.945 1 97.5 320 CYS A CA 1
ATOM 2426 C C . CYS A 1 320 ? -18.047 -8.805 -11.859 1 97.5 320 CYS A C 1
ATOM 2428 O O . CYS A 1 320 ? -18.188 -9.164 -13.031 1 97.5 320 CYS A O 1
ATOM 2430 N N . SER A 1 321 ? -16.922 -8.438 -11.359 1 98.38 321 SER A N 1
ATOM 2431 C CA . SER A 1 321 ? -15.633 -8.508 -12.055 1 98.38 321 SER A CA 1
ATOM 2432 C C . SER A 1 321 ? -14.578 -9.195 -11.195 1 98.38 321 SER A C 1
ATOM 2434 O O . SER A 1 321 ? -14.492 -8.953 -9.992 1 98.38 321 SER A O 1
ATOM 2436 N N . ALA A 1 322 ? -13.828 -10.094 -11.766 1 97.75 322 ALA A N 1
ATOM 2437 C CA . ALA A 1 322 ? -12.773 -10.836 -11.078 1 97.75 322 ALA A CA 1
ATOM 2438 C C . ALA A 1 322 ? -11.688 -11.273 -12.055 1 97.75 322 ALA A C 1
ATOM 2440 O O . ALA A 1 322 ? -11.773 -11 -13.25 1 97.75 322 ALA A O 1
ATOM 2441 N N . THR A 1 323 ? -10.602 -11.828 -11.469 1 98.19 323 THR A N 1
ATOM 2442 C CA . THR A 1 323 ? -9.602 -12.422 -12.344 1 98.19 323 THR A CA 1
ATOM 2443 C C . THR A 1 323 ? -9.836 -13.922 -12.484 1 98.19 323 THR A C 1
ATOM 2445 O O . THR A 1 323 ? -9.297 -14.555 -13.398 1 98.19 323 THR A O 1
ATOM 2448 N N . SER A 1 324 ? -10.773 -14.469 -11.602 1 97.06 324 SER A N 1
ATOM 2449 C CA . SER A 1 324 ? -10.984 -15.914 -11.648 1 97.06 324 SER A CA 1
ATOM 2450 C C . SER A 1 324 ? -12.359 -16.297 -11.117 1 97.06 324 SER A C 1
ATOM 2452 O O . SER A 1 324 ? -12.828 -15.711 -10.133 1 97.06 324 SER A O 1
ATOM 2454 N N . LEU A 1 325 ? -12.938 -17.281 -11.828 1 94.88 325 LEU A N 1
ATOM 2455 C CA . LEU A 1 325 ? -14.055 -18.016 -11.227 1 94.88 325 LEU A CA 1
ATOM 2456 C C . LEU A 1 325 ? -13.555 -19.109 -10.305 1 94.88 325 LEU A C 1
ATOM 2458 O O . LEU A 1 325 ? -13.023 -20.125 -10.773 1 94.88 325 LEU A O 1
ATOM 2462 N N . SER A 1 326 ? -13.555 -18.891 -9.109 1 89.69 326 SER A N 1
ATOM 2463 C CA . SER A 1 326 ? -13.109 -19.891 -8.141 1 89.69 326 SER A CA 1
ATOM 2464 C C . SER A 1 326 ? -14.297 -20.578 -7.477 1 89.69 326 SER A C 1
ATOM 2466 O O . SER A 1 326 ? -14.406 -20.594 -6.25 1 89.69 326 SER A O 1
ATOM 2468 N N . LEU A 1 327 ? -15.078 -21.25 -8.266 1 91.62 327 LEU A N 1
ATOM 2469 C CA . LEU A 1 327 ? -16.266 -21.938 -7.793 1 91.62 327 LEU A CA 1
ATOM 2470 C C . LEU A 1 327 ? -15.922 -23.344 -7.328 1 91.62 327 LEU A C 1
ATOM 2472 O O . LEU A 1 327 ? -14.922 -23.922 -7.762 1 91.62 327 LEU A O 1
ATOM 2476 N N . SER A 1 328 ? -16.75 -23.875 -6.477 1 89.19 328 SER A N 1
ATOM 2477 C CA . SER A 1 328 ? -16.703 -25.297 -6.168 1 89.19 328 SER A CA 1
ATOM 2478 C C . SER A 1 328 ? -17.141 -26.141 -7.359 1 89.19 328 SER A C 1
ATOM 2480 O O . SER A 1 328 ? -17.641 -25.609 -8.352 1 89.19 328 SER A O 1
ATOM 2482 N N . GLU A 1 329 ? -16.859 -27.406 -7.219 1 90.12 329 GLU A N 1
ATOM 2483 C CA . GLU A 1 329 ? -17.281 -28.297 -8.289 1 90.12 329 GLU A CA 1
ATOM 2484 C C . GLU A 1 329 ? -18.781 -28.188 -8.539 1 90.12 329 GLU A C 1
ATOM 2486 O O . GLU A 1 329 ? -19.219 -28.016 -9.68 1 90.12 329 GLU A O 1
ATOM 2491 N N . PRO A 1 330 ? -19.656 -28.234 -7.488 1 91.81 330 PRO A N 1
ATOM 2492 C CA . PRO A 1 330 ? -21.078 -28 -7.727 1 91.81 330 PRO A CA 1
ATOM 2493 C C . PRO A 1 330 ? -21.359 -26.594 -8.25 1 91.81 330 PRO A C 1
ATOM 2495 O O . PRO A 1 330 ? -22.312 -26.391 -9.008 1 91.81 330 PRO A O 1
ATOM 2498 N N . GLY A 1 331 ? -20.562 -25.719 -7.855 1 92.56 331 GLY A N 1
ATOM 2499 C CA . GLY A 1 331 ? -20.703 -24.344 -8.336 1 92.56 331 GLY A CA 1
ATOM 2500 C C . GLY A 1 331 ? -20.5 -24.219 -9.836 1 92.56 331 GLY A C 1
ATOM 2501 O O . GLY A 1 331 ? -21.266 -23.531 -10.516 1 92.56 331 GLY A O 1
ATOM 2502 N N . PHE A 1 332 ? -19.5 -24.906 -10.344 1 93.88 332 PHE A N 1
ATOM 2503 C CA . PHE A 1 332 ? -19.266 -24.906 -11.781 1 93.88 332 PHE A CA 1
ATOM 2504 C C . PHE A 1 332 ? -20.391 -25.609 -12.523 1 93.88 332 PHE A C 1
ATOM 2506 O O . PHE A 1 332 ? -20.812 -25.156 -13.594 1 93.88 332 PHE A O 1
ATOM 2513 N N . GLU A 1 333 ? -20.797 -26.688 -11.953 1 94.06 333 GLU A N 1
ATOM 2514 C CA . GLU A 1 333 ? -21.938 -27.375 -12.562 1 94.06 333 GLU A CA 1
ATOM 2515 C C . GLU A 1 333 ? -23.141 -26.438 -12.68 1 94.06 333 GLU A C 1
ATOM 2517 O O . GLU A 1 333 ? -23.797 -26.375 -13.727 1 94.06 333 GLU A O 1
ATOM 2522 N N . ARG A 1 334 ? -23.422 -25.797 -11.594 1 95.38 334 ARG A N 1
ATOM 2523 C CA . ARG A 1 334 ? -24.516 -24.844 -11.562 1 95.38 334 ARG A CA 1
ATOM 2524 C C . ARG A 1 334 ? -24.297 -23.719 -12.586 1 95.38 334 ARG A C 1
ATOM 2526 O O . ARG A 1 334 ? -25.219 -23.344 -13.305 1 95.38 334 ARG A O 1
ATOM 2533 N N . PHE A 1 335 ? -23.141 -23.25 -12.68 1 96.38 335 PHE A N 1
ATOM 2534 C CA . PHE A 1 335 ? -22.781 -22.188 -13.602 1 96.38 335 PHE A CA 1
ATOM 2535 C C . PHE A 1 335 ? -23.016 -22.609 -15.047 1 96.38 335 PHE A C 1
ATOM 2537 O O . PHE A 1 335 ? -23.609 -21.875 -15.836 1 96.38 335 PHE A O 1
ATOM 2544 N N . PHE A 1 336 ? -22.594 -23.812 -15.375 1 95.75 336 PHE A N 1
ATOM 2545 C CA . PHE A 1 336 ? -22.719 -24.312 -16.734 1 95.75 336 PHE A CA 1
ATOM 2546 C C . PHE A 1 336 ? -24.172 -24.594 -17.094 1 95.75 336 PHE A C 1
ATOM 2548 O O . PHE A 1 336 ? -24.609 -24.344 -18.219 1 95.75 336 PHE A O 1
ATOM 2555 N N . LYS A 1 337 ? -24.859 -25.047 -16.125 1 96.88 337 LYS A N 1
ATOM 2556 C CA . LYS A 1 337 ? -26.266 -25.359 -16.359 1 96.88 337 LYS A CA 1
ATOM 2557 C C . LYS A 1 337 ? -27.094 -24.094 -16.562 1 96.88 337 LYS A C 1
ATOM 2559 O O . LYS A 1 337 ? -28.094 -24.109 -17.266 1 96.88 337 LYS A O 1
ATOM 2564 N N . ASN A 1 338 ? -26.656 -23.047 -15.906 1 97.5 338 ASN A N 1
ATOM 2565 C CA . ASN A 1 338 ? -27.375 -21.781 -15.977 1 97.5 338 ASN A CA 1
ATOM 2566 C C . ASN A 1 338 ? -26.516 -20.688 -16.609 1 97.5 338 ASN A C 1
ATOM 2568 O O . ASN A 1 338 ? -26.5 -19.547 -16.141 1 97.5 338 ASN A O 1
ATOM 2572 N N . TRP A 1 339 ? -25.875 -21.016 -17.641 1 96.75 339 TRP A N 1
ATOM 2573 C CA . TRP A 1 339 ? -24.891 -20.219 -18.359 1 96.75 339 TRP A CA 1
ATOM 2574 C C . TRP A 1 339 ? -25.469 -18.844 -18.719 1 96.75 339 TRP A C 1
ATOM 2576 O O . TRP A 1 339 ? -24.844 -17.812 -18.453 1 96.75 339 TRP A O 1
ATOM 2586 N N . ASP A 1 340 ? -26.688 -18.75 -19.219 1 96.56 340 ASP A N 1
ATOM 2587 C CA . ASP A 1 340 ? -27.312 -17.531 -19.719 1 96.56 340 ASP A CA 1
ATOM 2588 C C . ASP A 1 340 ? -27.609 -16.562 -18.578 1 96.56 340 ASP A C 1
ATOM 2590 O O . ASP A 1 340 ? -27.703 -15.352 -18.781 1 96.56 340 ASP A O 1
ATOM 2594 N N . ARG A 1 341 ? -27.734 -17.109 -17.438 1 96.81 341 ARG A N 1
ATOM 2595 C CA . ARG A 1 341 ? -28.062 -16.297 -16.266 1 96.81 341 ARG A CA 1
ATOM 2596 C C . ARG A 1 341 ? -26.812 -15.703 -15.633 1 96.81 341 ARG A C 1
ATOM 2598 O O . ARG A 1 341 ? -26.812 -14.547 -15.203 1 96.81 341 ARG A O 1
ATOM 2605 N N . TYR A 1 342 ? -25.828 -16.453 -15.562 1 97.88 342 TYR A N 1
ATOM 2606 C CA . TYR A 1 342 ? -24.656 -16.078 -14.797 1 97.88 342 TYR A CA 1
ATOM 2607 C C . TYR A 1 342 ? -23.609 -15.398 -15.68 1 97.88 342 TYR A C 1
ATOM 2609 O O . TYR A 1 342 ? -23.062 -14.359 -15.312 1 97.88 342 TYR A O 1
ATOM 2617 N N . PHE A 1 343 ? -23.359 -15.898 -16.875 1 96.5 343 PHE A N 1
ATOM 2618 C CA . PHE A 1 343 ? -22.25 -15.539 -17.766 1 96.5 343 PHE A CA 1
ATOM 2619 C C . PHE A 1 343 ? -22.312 -14.062 -18.125 1 96.5 343 PHE A C 1
ATOM 2621 O O . PHE A 1 343 ? -21.297 -13.367 -18.062 1 96.5 343 PHE A O 1
ATOM 2628 N N . PRO A 1 344 ? -23.484 -13.453 -18.391 1 96.38 344 PRO A N 1
ATOM 2629 C CA . PRO A 1 344 ? -23.516 -12.047 -18.781 1 96.38 344 PRO A CA 1
ATOM 2630 C C . PRO A 1 344 ? -23.219 -11.102 -17.625 1 96.38 344 PRO A C 1
ATOM 2632 O O . PRO A 1 344 ? -22.922 -9.922 -17.844 1 96.38 344 PRO A O 1
ATOM 2635 N N . LYS A 1 345 ? -23.312 -11.562 -16.391 1 97.44 345 LYS A N 1
ATOM 2636 C CA . LYS A 1 345 ? -23.094 -10.727 -15.211 1 97.44 345 LYS A CA 1
ATOM 2637 C C . LYS A 1 345 ? -21.625 -10.695 -14.82 1 97.44 345 LYS A C 1
ATOM 2639 O O . LYS A 1 345 ? -21.203 -9.844 -14.031 1 97.44 345 LYS A O 1
ATOM 2644 N N . CYS A 1 346 ? -20.828 -11.539 -15.422 1 97.88 346 CYS A N 1
ATOM 2645 C CA . CYS A 1 346 ? -19.469 -11.75 -14.953 1 97.88 346 CYS A CA 1
ATOM 2646 C C . CYS A 1 346 ? -18.453 -11.219 -15.969 1 97.88 346 CYS A C 1
ATOM 2648 O O . CYS A 1 346 ? -18.625 -11.414 -17.172 1 97.88 346 CYS A O 1
ATOM 2650 N N . HIS A 1 347 ? -17.438 -10.539 -15.469 1 98.38 347 HIS A N 1
ATOM 2651 C CA . HIS A 1 347 ? -16.281 -10.117 -16.25 1 98.38 347 HIS A CA 1
ATOM 2652 C C . HIS A 1 347 ? -14.984 -10.664 -15.656 1 98.38 347 HIS A C 1
ATOM 2654 O O . HIS A 1 347 ? -14.75 -10.555 -14.453 1 98.38 347 HIS A O 1
ATOM 2660 N N . LEU A 1 348 ? -14.211 -11.289 -16.484 1 98.62 348 LEU A N 1
ATOM 2661 C CA . LEU A 1 348 ? -12.898 -11.758 -16.062 1 98.62 348 LEU A CA 1
ATOM 2662 C C . LEU A 1 348 ? -11.789 -10.891 -16.641 1 98.62 348 LEU A C 1
ATOM 2664 O O . LEU A 1 348 ? -11.75 -10.672 -17.859 1 98.62 348 LEU A O 1
ATOM 2668 N N . ARG A 1 349 ? -10.969 -10.414 -15.789 1 98.75 349 ARG A N 1
ATOM 2669 C CA . ARG A 1 349 ? -9.898 -9.492 -16.172 1 98.75 349 ARG A CA 1
ATOM 2670 C C . ARG A 1 349 ? -8.555 -9.961 -15.633 1 98.75 349 ARG A C 1
ATOM 2672 O O . ARG A 1 349 ? -8.492 -10.656 -14.609 1 98.75 349 ARG A O 1
ATOM 2679 N N . PRO A 1 350 ? -7.426 -9.602 -16.312 1 98.44 350 PRO A N 1
ATOM 2680 C CA . PRO A 1 350 ? -6.109 -9.922 -15.758 1 98.44 350 PRO A CA 1
ATOM 2681 C C . PRO A 1 350 ? -5.898 -9.312 -14.375 1 98.44 350 PRO A C 1
ATOM 2683 O O . PRO A 1 350 ? -6.508 -8.297 -14.039 1 98.44 350 PRO A O 1
ATOM 2686 N N . SER A 1 351 ? -5.035 -9.93 -13.57 1 97.88 351 SER A N 1
ATOM 2687 C CA . SER A 1 351 ? -4.777 -9.438 -12.219 1 97.88 351 SER A CA 1
ATOM 2688 C C . SER A 1 351 ? -4.152 -8.047 -12.25 1 97.88 351 SER A C 1
ATOM 2690 O O . SER A 1 351 ? -4.258 -7.293 -11.281 1 97.88 351 SER A O 1
ATOM 2692 N N . SER A 1 352 ? -3.508 -7.629 -13.336 1 97.69 352 SER A N 1
ATOM 2693 C CA . SER A 1 352 ? -2.953 -6.289 -13.516 1 97.69 352 SER A CA 1
ATOM 2694 C C . SER A 1 352 ? -4.055 -5.234 -13.547 1 97.69 352 SER A C 1
ATOM 2696 O O . SER A 1 352 ? -3.779 -4.039 -13.43 1 97.69 352 SER A O 1
ATOM 2698 N N . ILE A 1 353 ? -5.301 -5.715 -13.711 1 98.5 353 ILE A N 1
ATOM 2699 C CA . ILE A 1 353 ? -6.441 -4.805 -13.711 1 98.5 353 ILE A CA 1
ATOM 2700 C C . ILE A 1 353 ? -7.262 -5.012 -12.438 1 98.5 353 ILE A C 1
ATOM 2702 O O . ILE A 1 353 ? -7.5 -4.062 -11.688 1 98.5 353 ILE A O 1
ATOM 2706 N N . SER A 1 354 ? -7.629 -6.266 -12.172 1 98.31 354 SER A N 1
ATOM 2707 C CA . SER A 1 354 ? -8.492 -6.559 -11.031 1 98.31 354 SER A CA 1
ATOM 2708 C C . SER A 1 354 ? -7.867 -6.07 -9.727 1 98.31 354 SER A C 1
ATOM 2710 O O . SER A 1 354 ? -8.578 -5.633 -8.82 1 98.31 354 SER A O 1
ATOM 2712 N N . ASN A 1 355 ? -6.547 -6.133 -9.617 1 98.25 355 ASN A N 1
ATOM 2713 C CA . ASN A 1 355 ? -5.852 -5.789 -8.375 1 98.25 355 ASN A CA 1
ATOM 2714 C C . ASN A 1 355 ? -5.195 -4.414 -8.469 1 98.25 355 ASN A C 1
ATOM 2716 O O . ASN A 1 355 ? -4.477 -4.004 -7.559 1 98.25 355 ASN A O 1
ATOM 2720 N N . HIS A 1 356 ? -5.422 -3.668 -9.539 1 98.62 356 HIS A N 1
ATOM 2721 C CA . HIS A 1 356 ? -4.711 -2.418 -9.789 1 98.62 356 HIS A CA 1
ATOM 2722 C C . HIS A 1 356 ? -5.148 -1.332 -8.812 1 98.62 356 HIS A C 1
ATOM 2724 O O . HIS A 1 356 ? -6.348 -1.066 -8.664 1 98.62 356 HIS A O 1
ATOM 2730 N N . PRO A 1 357 ? -4.148 -0.633 -8.172 1 98.38 357 PRO A N 1
ATOM 2731 C CA . PRO A 1 357 ? -4.508 0.422 -7.219 1 98.38 357 PRO A CA 1
ATOM 2732 C C . PRO A 1 357 ? -5.355 1.522 -7.852 1 98.38 357 PRO A C 1
ATOM 2734 O O . PRO A 1 357 ? -6.258 2.062 -7.203 1 98.38 357 PRO A O 1
ATOM 2737 N N . GLU A 1 358 ? -5.113 1.901 -9.094 1 98.31 358 GLU A N 1
ATOM 2738 C CA . GLU A 1 358 ? -5.855 2.941 -9.797 1 98.31 358 GLU A CA 1
ATOM 2739 C C . GLU A 1 358 ? -7.348 2.627 -9.828 1 98.31 358 GLU A C 1
ATOM 2741 O O . GLU A 1 358 ? -8.172 3.469 -9.469 1 98.31 358 GLU A O 1
ATOM 2746 N N . VAL A 1 359 ? -7.641 1.421 -10.172 1 98.62 359 VAL A N 1
ATOM 2747 C CA . VAL A 1 359 ? -9.031 1.04 -10.383 1 98.62 359 VAL A CA 1
ATOM 2748 C C . VAL A 1 359 ? -9.727 0.842 -9.039 1 98.62 359 VAL A C 1
ATOM 2750 O O . VAL A 1 359 ? -10.859 1.295 -8.844 1 98.62 359 VAL A O 1
ATOM 2753 N N . ILE A 1 360 ? -9.047 0.176 -8.117 1 98.69 360 ILE A N 1
ATOM 2754 C CA . ILE A 1 360 ? -9.609 -0.09 -6.797 1 98.69 360 ILE A CA 1
ATOM 2755 C C . ILE A 1 360 ? -9.984 1.227 -6.121 1 98.69 360 ILE A C 1
ATOM 2757 O O . ILE A 1 360 ? -11.094 1.368 -5.598 1 98.69 360 ILE A O 1
ATOM 2761 N N . ARG A 1 361 ? -9.07 2.168 -6.121 1 98.38 361 ARG A N 1
ATOM 2762 C CA . ARG A 1 361 ? -9.305 3.473 -5.512 1 98.38 361 ARG A CA 1
ATOM 2763 C C . ARG A 1 361 ? -10.43 4.215 -6.227 1 98.38 361 ARG A C 1
ATOM 2765 O O . ARG A 1 361 ? -11.273 4.84 -5.586 1 98.38 361 ARG A O 1
ATOM 2772 N N . ARG A 1 362 ? -10.477 4.211 -7.504 1 98.44 362 ARG A N 1
ATOM 2773 C CA . ARG A 1 362 ? -11.445 4.941 -8.312 1 98.44 362 ARG A CA 1
ATOM 2774 C C . ARG A 1 362 ? -12.859 4.441 -8.047 1 98.44 362 ARG A C 1
ATOM 2776 O O . ARG A 1 362 ? -13.781 5.242 -7.867 1 98.44 362 ARG A O 1
ATOM 2783 N N . LEU A 1 363 ? -13 3.109 -7.977 1 98.31 363 LEU A N 1
ATOM 2784 C CA . LEU A 1 363 ? -14.32 2.51 -7.824 1 98.31 363 LEU A CA 1
ATOM 2785 C C . LEU A 1 363 ? -14.82 2.668 -6.395 1 98.31 363 LEU A C 1
ATOM 2787 O O . LEU A 1 363 ? -16.016 2.473 -6.125 1 98.31 363 LEU A O 1
ATOM 2791 N N . GLY A 1 364 ? -13.938 3.014 -5.496 1 98.06 364 GLY A N 1
ATOM 2792 C CA . GLY A 1 364 ? -14.336 3.131 -4.102 1 98.06 364 GLY A CA 1
ATOM 2793 C C . GLY A 1 364 ? -14.664 1.796 -3.461 1 98.06 364 GLY A C 1
ATOM 2794 O O . GLY A 1 364 ? -15.695 1.655 -2.803 1 98.06 364 GLY A O 1
ATOM 2795 N N . VAL A 1 365 ? -13.82 0.814 -3.617 1 98.44 365 VAL A N 1
ATOM 2796 C CA . VAL A 1 365 ? -14.062 -0.563 -3.203 1 98.44 365 VAL A CA 1
ATOM 2797 C C . VAL A 1 365 ? -14.141 -0.639 -1.679 1 98.44 365 VAL A C 1
ATOM 2799 O O . VAL A 1 365 ? -13.398 0.058 -0.979 1 98.44 365 VAL A O 1
ATOM 2802 N N . THR A 1 366 ? -15.062 -1.419 -1.18 1 97.31 366 THR A N 1
ATOM 2803 C CA . THR A 1 366 ? -15.039 -1.901 0.197 1 97.31 366 THR A CA 1
ATOM 2804 C C . THR A 1 366 ? -14.336 -3.25 0.285 1 97.31 366 THR A C 1
ATOM 2806 O O . THR A 1 366 ? -14.867 -4.266 -0.172 1 97.31 366 THR A O 1
ATOM 2809 N N . ALA A 1 367 ? -13.18 -3.254 0.859 1 97.69 367 ALA A N 1
ATOM 2810 C CA . ALA A 1 367 ? -12.344 -4.449 0.885 1 97.69 367 ALA A CA 1
ATOM 2811 C C . ALA A 1 367 ? -12.516 -5.215 2.193 1 97.69 367 ALA A C 1
ATOM 2813 O O . ALA A 1 367 ? -12.508 -4.617 3.273 1 97.69 367 ALA A O 1
ATOM 2814 N N . MET A 1 368 ? -12.664 -6.488 2.111 1 96.31 368 MET A N 1
ATOM 2815 C CA . MET A 1 368 ? -12.797 -7.363 3.273 1 96.31 368 MET A CA 1
ATOM 2816 C C . MET A 1 368 ? -11.875 -8.57 3.156 1 96.31 368 MET A C 1
ATOM 2818 O O . MET A 1 368 ? -12.031 -9.391 2.246 1 96.31 368 MET A O 1
ATOM 2822 N N . ASN A 1 369 ? -10.938 -8.703 4.008 1 96.38 369 ASN A N 1
ATOM 2823 C CA . ASN A 1 369 ? -9.969 -9.797 3.992 1 96.38 369 ASN A CA 1
ATOM 2824 C C . ASN A 1 369 ? -9.797 -10.414 5.379 1 96.38 369 ASN A C 1
ATOM 2826 O O . ASN A 1 369 ? -10.328 -9.898 6.359 1 96.38 369 ASN A O 1
ATOM 2830 N N . THR A 1 370 ? -9.07 -11.531 5.441 1 95.31 370 THR A N 1
ATOM 2831 C CA . THR A 1 370 ? -8.945 -12.297 6.68 1 95.31 370 THR A CA 1
ATOM 2832 C C . THR A 1 370 ? -7.488 -12.406 7.102 1 95.31 370 THR A C 1
ATOM 2834 O O . THR A 1 370 ? -6.66 -12.953 6.367 1 95.31 370 THR A O 1
ATOM 2837 N N . PRO A 1 371 ? -7.168 -11.938 8.273 1 96.81 371 PRO A N 1
ATOM 2838 C CA . PRO A 1 371 ? -5.816 -12.109 8.812 1 96.81 371 PRO A CA 1
ATOM 2839 C C . PRO A 1 371 ? -5.672 -13.383 9.648 1 96.81 371 PRO A C 1
ATOM 2841 O O . PRO A 1 371 ? -6.672 -14.031 9.969 1 96.81 371 PRO A O 1
ATOM 2844 N N . ILE A 1 372 ? -4.414 -13.734 9.891 1 97.31 372 ILE A N 1
ATOM 2845 C CA . ILE A 1 372 ? -4.09 -14.742 10.898 1 97.31 372 ILE A CA 1
ATOM 2846 C C . ILE A 1 372 ? -4.258 -14.141 12.289 1 97.31 372 ILE A C 1
ATOM 2848 O O . ILE A 1 372 ? -4.855 -14.766 13.172 1 97.31 372 ILE A O 1
ATOM 2852 N N . GLU A 1 373 ? -3.803 -13 12.492 1 98.75 373 GLU A N 1
ATOM 2853 C CA . GLU A 1 373 ? -3.867 -12.25 13.742 1 98.75 373 GLU A CA 1
ATOM 2854 C C . GLU A 1 373 ? -3.742 -10.75 13.5 1 98.75 373 GLU A C 1
ATOM 2856 O O . GLU A 1 373 ? -3.271 -10.328 12.438 1 98.75 373 GLU A O 1
ATOM 2861 N N . VAL A 1 374 ? -4.234 -10 14.461 1 98.88 374 VAL A N 1
ATOM 2862 C CA . VAL A 1 374 ? -4.062 -8.555 14.484 1 98.88 374 VAL A CA 1
ATOM 2863 C C . VAL A 1 374 ? -3.529 -8.117 15.844 1 98.88 374 VAL A C 1
ATOM 2865 O O . VAL A 1 374 ? -3.729 -8.805 16.844 1 98.88 374 VAL A O 1
ATOM 2868 N N . ASP A 1 375 ? -2.811 -7.031 15.836 1 98.88 375 ASP A N 1
ATOM 2869 C CA . ASP A 1 375 ? -2.387 -6.562 17.156 1 98.88 375 ASP A CA 1
ATOM 2870 C C . ASP A 1 375 ? -3.281 -5.426 17.641 1 98.88 375 ASP A C 1
ATOM 2872 O O . ASP A 1 375 ? -4.195 -4.996 16.938 1 98.88 375 ASP A O 1
ATOM 2876 N N . ILE A 1 376 ? -3.08 -4.973 18.812 1 98.88 376 ILE A N 1
ATOM 2877 C CA . ILE A 1 376 ? -4 -4.082 19.516 1 98.88 376 ILE A CA 1
ATOM 2878 C C . ILE A 1 376 ? -3.938 -2.686 18.906 1 98.88 376 ILE A C 1
ATOM 2880 O O . ILE A 1 376 ? -4.773 -1.831 19.203 1 98.88 376 ILE A O 1
ATOM 2884 N N . TYR A 1 377 ? -3.025 -2.404 17.969 1 98.75 377 TYR A N 1
ATOM 2885 C CA . TYR A 1 377 ? -2.928 -1.087 17.344 1 98.75 377 TYR A CA 1
ATOM 2886 C C . TYR A 1 377 ? -3.428 -1.119 15.914 1 98.75 377 TYR A C 1
ATOM 2888 O O . TYR A 1 377 ? -3.578 -0.073 15.273 1 98.75 377 TYR A O 1
ATOM 2896 N N . GLY A 1 378 ? -3.646 -2.328 15.375 1 98.69 378 GLY A N 1
ATOM 2897 C CA . GLY A 1 378 ? -4.262 -2.43 14.062 1 98.69 378 GLY A CA 1
ATOM 2898 C C . GLY A 1 378 ? -3.314 -2.947 13 1 98.69 378 GLY A C 1
ATOM 2899 O O . GLY A 1 378 ? -3.6 -2.844 11.805 1 98.69 378 GLY A O 1
ATOM 2900 N N . HIS A 1 379 ? -2.104 -3.461 13.352 1 98.81 379 HIS A N 1
ATOM 2901 C CA . HIS A 1 379 ? -1.299 -4.223 12.398 1 98.81 379 HIS A CA 1
ATOM 2902 C C . HIS A 1 379 ? -1.888 -5.613 12.172 1 98.81 379 HIS A C 1
ATOM 2904 O O . HIS A 1 379 ? -2.492 -6.191 13.078 1 98.81 379 HIS A O 1
ATOM 2910 N N . ALA A 1 380 ? -1.636 -6.109 10.953 1 98.88 380 ALA A N 1
ATOM 2911 C CA . ALA A 1 380 ? -2.205 -7.422 10.672 1 98.88 380 ALA A CA 1
ATOM 2912 C C . ALA A 1 380 ? -1.169 -8.352 10.039 1 98.88 380 ALA A C 1
ATOM 2914 O O . ALA A 1 380 ? -0.383 -7.922 9.188 1 98.88 380 ALA A O 1
ATOM 2915 N N . ASN A 1 381 ? -1.172 -9.594 10.484 1 98.69 381 ASN A N 1
ATOM 2916 C CA . ASN A 1 381 ? -0.431 -10.719 9.93 1 98.69 381 ASN A CA 1
ATOM 2917 C C . ASN A 1 381 ? -1.345 -11.664 9.148 1 98.69 381 ASN A C 1
ATOM 2919 O O . ASN A 1 381 ? -2.27 -12.25 9.719 1 98.69 381 ASN A O 1
ATOM 2923 N N . SER A 1 382 ? -1 -11.82 7.906 1 97.5 382 SER A N 1
ATOM 2924 C CA . SER A 1 382 ? -1.855 -12.656 7.074 1 97.5 382 SER A CA 1
ATOM 2925 C C . SER A 1 382 ? -1.08 -13.828 6.488 1 97.5 382 SER A C 1
ATOM 2927 O O . SER A 1 382 ? -1.649 -14.672 5.789 1 97.5 382 SER A O 1
ATOM 2929 N N . SER A 1 383 ? 0.194 -14 6.824 1 97.75 383 SER A N 1
ATOM 2930 C CA . SER A 1 383 ? 0.937 -14.922 5.965 1 97.75 383 SER A CA 1
ATOM 2931 C C . SER A 1 383 ? 1.78 -15.891 6.785 1 97.75 383 SER A C 1
ATOM 2933 O O . SER A 1 383 ? 2.121 -16.969 6.316 1 97.75 383 SER A O 1
ATOM 2935 N N . HIS A 1 384 ? 2.197 -15.555 8.008 1 98.38 384 HIS A N 1
ATOM 2936 C CA . HIS A 1 384 ? 3.17 -16.391 8.703 1 98.38 384 HIS A CA 1
ATOM 2937 C C . HIS A 1 384 ? 2.68 -16.75 10.102 1 98.38 384 HIS A C 1
ATOM 2939 O O . HIS A 1 384 ? 2.217 -15.883 10.852 1 98.38 384 HIS A O 1
ATOM 2945 N N . LEU A 1 385 ? 2.779 -17.969 10.461 1 97.94 385 LEU A N 1
ATOM 2946 C CA . LEU A 1 385 ? 2.529 -18.422 11.828 1 97.94 385 LEU A CA 1
ATOM 2947 C C . LEU A 1 385 ? 3.779 -18.281 12.688 1 97.94 385 LEU A C 1
ATOM 2949 O O . LEU A 1 385 ? 4.871 -18.672 12.273 1 97.94 385 LEU A O 1
ATOM 2953 N N . MET A 1 386 ? 3.613 -17.641 13.789 1 97.5 386 MET A N 1
ATOM 2954 C CA . MET A 1 386 ? 4.695 -17.438 14.75 1 97.5 386 MET A CA 1
ATOM 2955 C C . MET A 1 386 ? 5.883 -16.75 14.102 1 97.5 386 MET A C 1
ATOM 2957 O O . MET A 1 386 ? 7.035 -17.031 14.43 1 97.5 386 MET A O 1
ATOM 2961 N N . GLY A 1 387 ? 5.598 -16 13.078 1 96.81 387 GLY A N 1
ATOM 2962 C CA . GLY A 1 387 ? 6.59 -15.141 12.461 1 96.81 387 GLY A CA 1
ATOM 2963 C C . GLY A 1 387 ? 7.48 -15.867 11.469 1 96.81 387 GLY A C 1
ATOM 2964 O O . GLY A 1 387 ? 8.258 -15.234 10.75 1 96.81 387 GLY A O 1
ATOM 2965 N N . ALA A 1 388 ? 7.336 -17.188 11.305 1 98.25 388 ALA A N 1
ATOM 2966 C CA . ALA A 1 388 ? 8.352 -17.922 10.539 1 98.25 388 ALA A CA 1
ATOM 2967 C C . ALA A 1 388 ? 7.707 -18.828 9.5 1 98.25 388 ALA A C 1
ATOM 2969 O O . ALA A 1 388 ? 8.148 -18.875 8.352 1 98.25 388 ALA A O 1
ATOM 2970 N N . ARG A 1 389 ? 6.676 -19.562 9.852 1 98.44 389 ARG A N 1
ATOM 2971 C CA . ARG A 1 389 ? 6.09 -20.578 8.977 1 98.44 389 ARG A CA 1
ATOM 2972 C C . ARG A 1 389 ? 5.082 -19.953 8.023 1 98.44 389 ARG A C 1
ATOM 2974 O O . ARG A 1 389 ? 4.074 -19.391 8.453 1 98.44 389 ARG A O 1
ATOM 2981 N N . LEU A 1 390 ? 5.336 -20.141 6.793 1 98.38 390 LEU A N 1
ATOM 2982 C CA . LEU A 1 390 ? 4.441 -19.609 5.773 1 98.38 390 LEU A CA 1
ATOM 2983 C C . LEU A 1 390 ? 3.154 -20.422 5.695 1 98.38 390 LEU A C 1
ATOM 2985 O O . LEU A 1 390 ? 3.191 -21.656 5.711 1 98.38 390 LEU A O 1
ATOM 2989 N N . VAL A 1 391 ? 2.061 -19.688 5.641 1 97.25 391 VAL A N 1
ATOM 2990 C CA . VAL A 1 391 ? 0.787 -20.359 5.402 1 97.25 391 VAL A CA 1
ATOM 2991 C C . VAL A 1 391 ? 0.52 -20.438 3.9 1 97.25 391 VAL A C 1
ATOM 2993 O O . VAL A 1 391 ? 0.598 -21.516 3.307 1 97.25 391 VAL A O 1
ATOM 2996 N N . ASN A 1 392 ? 0.358 -19.234 3.18 1 95.06 392 ASN A N 1
ATOM 2997 C CA . ASN A 1 392 ? 0.12 -19.234 1.74 1 95.06 392 ASN A CA 1
ATOM 2998 C C . ASN A 1 392 ? 0.903 -18.141 1.038 1 95.06 392 ASN A C 1
ATOM 3000 O O . ASN A 1 392 ? 1.38 -18.328 -0.083 1 95.06 392 ASN A O 1
ATOM 3004 N N . GLY A 1 393 ? 1.061 -17.047 1.58 1 95.81 393 GLY A N 1
ATOM 3005 C CA . GLY A 1 393 ? 1.514 -15.773 1.022 1 95.81 393 GLY A CA 1
ATOM 3006 C C . GLY A 1 393 ? 0.521 -14.648 1.223 1 95.81 393 GLY A C 1
ATOM 3007 O O . GLY A 1 393 ? -0.568 -14.859 1.761 1 95.81 393 GLY A O 1
ATOM 3008 N N . ILE A 1 394 ? 0.851 -13.469 0.843 1 95.44 394 ILE A N 1
ATOM 3009 C CA . ILE A 1 394 ? 0.022 -12.305 1.125 1 95.44 394 ILE A CA 1
ATOM 3010 C C . ILE A 1 394 ? -1.104 -12.203 0.098 1 95.44 394 ILE A C 1
ATOM 3012 O O . ILE A 1 394 ? -2.172 -11.664 0.387 1 95.44 394 ILE A O 1
ATOM 3016 N N . GLY A 1 395 ? -0.869 -12.727 -1.12 1 95.38 395 GLY A N 1
ATOM 3017 C CA . GLY A 1 395 ? -1.868 -12.602 -2.17 1 95.38 395 GLY A CA 1
ATOM 3018 C C . GLY A 1 395 ? -2.205 -11.164 -2.51 1 95.38 395 GLY A C 1
ATOM 3019 O O . GLY A 1 395 ? -1.318 -10.305 -2.551 1 95.38 395 GLY A O 1
ATOM 3020 N N . GLY A 1 396 ? -3.529 -10.977 -2.822 1 96.44 396 GLY A N 1
ATOM 3021 C CA . GLY A 1 396 ? -3.955 -9.664 -3.27 1 96.44 396 GLY A CA 1
ATOM 3022 C C . GLY A 1 396 ? -4.527 -8.812 -2.152 1 96.44 396 GLY A C 1
ATOM 3023 O O . GLY A 1 396 ? -4.949 -7.676 -2.385 1 96.44 396 GLY A O 1
ATOM 3024 N N . SER A 1 397 ? -4.473 -9.281 -0.912 1 96.62 397 SER A N 1
ATOM 3025 C CA . SER A 1 397 ? -5.113 -8.562 0.185 1 96.62 397 SER A CA 1
ATOM 3026 C C . SER A 1 397 ? -4.57 -7.145 0.312 1 96.62 397 SER A C 1
ATOM 3028 O O . SER A 1 397 ? -5.336 -6.195 0.494 1 96.62 397 SER A O 1
ATOM 3030 N N . GLY A 1 398 ? -3.264 -7.023 0.186 1 97.5 398 GLY A N 1
ATOM 3031 C CA . GLY A 1 398 ? -2.645 -5.715 0.343 1 97.5 398 GLY A CA 1
ATOM 3032 C C . GLY A 1 398 ? -3.021 -4.738 -0.755 1 97.5 398 GLY A C 1
ATOM 3033 O O . GLY A 1 398 ? -3.096 -3.533 -0.521 1 97.5 398 GLY A O 1
ATOM 3034 N N . ASP A 1 399 ? -3.264 -5.234 -1.984 1 98.12 399 ASP A N 1
ATOM 3035 C CA . ASP A 1 399 ? -3.721 -4.379 -3.072 1 98.12 399 ASP A CA 1
ATOM 3036 C C . ASP A 1 399 ? -5.047 -3.703 -2.723 1 98.12 399 ASP A C 1
ATOM 3038 O O . ASP A 1 399 ? -5.203 -2.496 -2.912 1 98.12 399 ASP A O 1
ATOM 3042 N N . PHE A 1 400 ? -5.922 -4.496 -2.172 1 98.31 400 PHE A N 1
ATOM 3043 C CA . PHE A 1 400 ? -7.27 -4.008 -1.911 1 98.31 400 PHE A CA 1
ATOM 3044 C C . PHE A 1 400 ? -7.309 -3.188 -0.626 1 98.31 400 PHE A C 1
ATOM 3046 O O . PHE A 1 400 ? -7.828 -2.07 -0.611 1 98.31 400 PHE A O 1
ATOM 3053 N N . LEU A 1 401 ? -6.723 -3.676 0.449 1 98.25 401 LEU A N 1
ATOM 3054 C CA . LEU A 1 401 ? -6.805 -2.994 1.736 1 98.25 401 LEU A CA 1
ATOM 3055 C C . LEU A 1 401 ? -6.188 -1.604 1.655 1 98.25 401 LEU A C 1
ATOM 3057 O O . LEU A 1 401 ? -6.766 -0.633 2.15 1 98.25 401 LEU A O 1
ATOM 3061 N N . ARG A 1 402 ? -5.094 -1.484 1.01 1 97.88 402 ARG A N 1
ATOM 3062 C CA . ARG A 1 402 ? -4.359 -0.225 0.93 1 97.88 402 ARG A CA 1
ATOM 3063 C C . ARG A 1 402 ? -5.09 0.78 0.046 1 97.88 402 ARG A C 1
ATOM 3065 O O . ARG A 1 402 ? -5.023 1.988 0.282 1 97.88 402 ARG A O 1
ATOM 3072 N N . ASN A 1 403 ? -5.789 0.343 -0.958 1 98.31 403 ASN A N 1
ATOM 3073 C CA . ASN A 1 403 ? -6.266 1.27 -1.979 1 98.31 403 ASN A CA 1
ATOM 3074 C C . ASN A 1 403 ? -7.785 1.412 -1.939 1 98.31 403 ASN A C 1
ATOM 3076 O O . ASN A 1 403 ? -8.352 2.268 -2.623 1 98.31 403 ASN A O 1
ATOM 3080 N N . ALA A 1 404 ? -8.484 0.688 -1.071 1 98.38 404 ALA A N 1
ATOM 3081 C CA . ALA A 1 404 ? -9.938 0.721 -0.963 1 98.38 404 ALA A CA 1
ATOM 3082 C C . ALA A 1 404 ? -10.406 2.012 -0.298 1 98.38 404 ALA A C 1
ATOM 3084 O O . ALA A 1 404 ? -9.633 2.684 0.386 1 98.38 404 ALA A O 1
ATOM 3085 N N . LYS A 1 405 ? -11.68 2.359 -0.584 1 98 405 LYS A N 1
ATOM 3086 C CA . LYS A 1 405 ? -12.305 3.422 0.199 1 98 405 LYS A CA 1
ATOM 3087 C C . LYS A 1 405 ? -12.461 3.01 1.66 1 98 405 LYS A C 1
ATOM 3089 O O . LYS A 1 405 ? -12.172 3.791 2.566 1 98 405 LYS A O 1
ATOM 3094 N N . LEU A 1 406 ? -12.914 1.814 1.823 1 98.19 406 LEU A N 1
ATOM 3095 C CA . LEU A 1 406 ? -13.094 1.239 3.152 1 98.19 406 LEU A CA 1
ATOM 3096 C C . LEU A 1 406 ? -12.367 -0.101 3.266 1 98.19 406 LEU A C 1
ATOM 3098 O O . LEU A 1 406 ? -12.633 -1.021 2.488 1 98.19 406 LEU A O 1
ATOM 3102 N N . SER A 1 407 ? -11.453 -0.2 4.18 1 98.44 407 SER A N 1
ATOM 3103 C CA . SER A 1 407 ? -10.68 -1.419 4.395 1 98.44 407 SER A CA 1
ATOM 3104 C C . SER A 1 407 ? -11.094 -2.113 5.688 1 98.44 407 SER A C 1
ATOM 3106 O O . SER A 1 407 ? -11.008 -1.526 6.766 1 98.44 407 SER A O 1
ATOM 3108 N N . MET A 1 408 ? -11.484 -3.387 5.602 1 97.75 408 MET A N 1
ATOM 3109 C CA . MET A 1 408 ? -11.922 -4.172 6.75 1 97.75 408 MET A CA 1
ATOM 3110 C C . MET A 1 408 ? -11.211 -5.52 6.793 1 97.75 408 MET A C 1
ATOM 3112 O O . MET A 1 408 ? -10.969 -6.129 5.75 1 97.75 408 MET A O 1
ATOM 3116 N N . MET A 1 409 ? -10.93 -5.945 7.93 1 97.94 409 MET A N 1
ATOM 3117 C CA . MET A 1 409 ? -10.492 -7.324 8.125 1 97.94 409 MET A CA 1
ATOM 3118 C C . MET A 1 409 ? -11.375 -8.031 9.148 1 97.94 409 MET A C 1
ATOM 3120 O O . MET A 1 409 ? -11.805 -7.426 10.133 1 97.94 409 MET A O 1
ATOM 3124 N N . HIS A 1 410 ? -11.734 -9.273 8.891 1 97.44 410 HIS A N 1
ATOM 3125 C CA . HIS A 1 410 ? -12.594 -10.062 9.758 1 97.44 410 HIS A CA 1
ATOM 3126 C C . HIS A 1 410 ? -11.93 -11.383 10.141 1 97.44 410 HIS A C 1
ATOM 3128 O O . HIS A 1 410 ? -11.227 -11.984 9.32 1 97.44 410 HIS A O 1
ATOM 3134 N N . PHE A 1 411 ? -12.086 -11.836 11.297 1 96.81 411 PHE A N 1
ATOM 3135 C CA . PHE A 1 411 ? -11.422 -13.008 11.852 1 96.81 411 PHE A CA 1
ATOM 3136 C C . PHE A 1 411 ? -12.172 -13.523 13.078 1 96.81 411 PHE A C 1
ATOM 3138 O O . PHE A 1 411 ? -12.852 -12.766 13.766 1 96.81 411 PHE A O 1
ATOM 3145 N N . PRO A 1 412 ? -12.102 -14.867 13.305 1 96.81 412 PRO A N 1
ATOM 3146 C CA . PRO A 1 412 ? -12.57 -15.328 14.609 1 96.81 412 PRO A CA 1
ATOM 3147 C C . PRO A 1 412 ? -11.711 -14.797 15.758 1 96.81 412 PRO A C 1
ATOM 3149 O O . PRO A 1 412 ? -10.492 -14.68 15.625 1 96.81 412 PRO A O 1
ATOM 3152 N N . SER A 1 413 ? -12.32 -14.516 16.859 1 98.44 413 SER A N 1
ATOM 3153 C CA . SER A 1 413 ? -11.57 -13.953 17.969 1 98.44 413 SER A CA 1
ATOM 3154 C C . SER A 1 413 ? -10.531 -14.945 18.5 1 98.44 413 SER A C 1
ATOM 3156 O O . SER A 1 413 ? -9.531 -14.539 19.094 1 98.44 413 SER A O 1
ATOM 3158 N N . THR A 1 414 ? -10.789 -16.234 18.359 1 98.31 414 THR A N 1
ATOM 3159 C CA . THR A 1 414 ? -9.812 -17.281 18.641 1 98.31 414 THR A CA 1
ATOM 3160 C C . THR A 1 414 ? -9.852 -18.359 17.578 1 98.31 414 THR A C 1
ATOM 3162 O O . THR A 1 414 ? -10.844 -18.5 16.859 1 98.31 414 THR A O 1
ATOM 3165 N N . ARG A 1 415 ? -8.781 -19.062 17.453 1 96.31 415 ARG A N 1
ATOM 3166 C CA . ARG A 1 415 ? -8.688 -20.25 16.609 1 96.31 415 ARG A CA 1
ATOM 3167 C C . ARG A 1 415 ? -8.469 -21.5 17.438 1 96.31 415 ARG A C 1
ATOM 3169 O O . ARG A 1 415 ? -7.945 -21.438 18.547 1 96.31 415 ARG A O 1
ATOM 3176 N N . PRO A 1 416 ? -8.812 -22.625 16.859 1 95 416 PRO A N 1
ATOM 3177 C CA . PRO A 1 416 ? -8.719 -23.875 17.625 1 95 416 PRO A CA 1
ATOM 3178 C C . PRO A 1 416 ? -7.289 -24.219 18.031 1 95 416 PRO A C 1
ATOM 3180 O O . PRO A 1 416 ? -6.352 -23.953 17.266 1 95 416 PRO A O 1
ATOM 3183 N N . SER A 1 417 ? -7.191 -24.734 19.156 1 96.31 417 SER A N 1
ATOM 3184 C CA . SER A 1 417 ? -5.926 -25.203 19.719 1 96.31 417 SER A CA 1
ATOM 3185 C C . SER A 1 417 ? -6.07 -26.594 20.312 1 96.31 417 SER A C 1
ATOM 3187 O O . SER A 1 417 ? -7.133 -26.938 20.844 1 96.31 417 SER A O 1
ATOM 3189 N N . LYS A 1 418 ? -5.051 -27.312 20.297 1 94.56 418 LYS A N 1
ATOM 3190 C CA . LYS A 1 418 ? -5.047 -28.656 20.875 1 94.56 418 LYS A CA 1
ATOM 3191 C C . LYS A 1 418 ? -4.844 -28.578 22.391 1 94.56 418 LYS A C 1
ATOM 3193 O O . LYS A 1 418 ? -5.223 -29.516 23.109 1 94.56 418 LYS A O 1
ATOM 3198 N N . THR A 1 419 ? -4.328 -27.531 22.75 1 96.38 419 THR A N 1
ATOM 3199 C CA . THR A 1 419 ? -3.838 -27.516 24.125 1 96.38 419 THR A CA 1
ATOM 3200 C C . THR A 1 419 ? -4.629 -26.531 24.969 1 96.38 419 THR A C 1
ATOM 3202 O O . THR A 1 419 ? -4.551 -26.547 26.188 1 96.38 419 THR A O 1
ATOM 3205 N N . ASP A 1 420 ? -5.352 -25.656 24.422 1 96.5 420 ASP A N 1
ATOM 3206 C CA . ASP A 1 420 ? -6.168 -24.672 25.141 1 96.5 420 ASP A CA 1
ATOM 3207 C C . ASP A 1 420 ? -7.613 -24.703 24.656 1 96.5 420 ASP A C 1
ATOM 3209 O O . ASP A 1 420 ? -7.895 -24.406 23.484 1 96.5 420 ASP A O 1
ATOM 3213 N N . PRO A 1 421 ? -8.531 -24.969 25.547 1 96.31 421 PRO A N 1
ATOM 3214 C CA . PRO A 1 421 ? -9.93 -25.094 25.141 1 96.31 421 PRO A CA 1
ATOM 3215 C C . PRO A 1 421 ? -10.5 -23.766 24.625 1 96.31 421 PRO A C 1
ATOM 3217 O O . PRO A 1 421 ? -11.516 -23.75 23.938 1 96.31 421 PRO A O 1
ATOM 3220 N N . PHE A 1 422 ? -9.867 -22.672 24.969 1 96.81 422 PHE A N 1
ATOM 3221 C CA . PHE A 1 422 ? -10.359 -21.375 24.5 1 96.81 422 PHE A CA 1
ATOM 3222 C C . PHE A 1 422 ? -9.672 -20.969 23.203 1 96.81 422 PHE A C 1
ATOM 3224 O O . PHE A 1 422 ? -10.023 -19.953 22.609 1 96.81 422 PHE A O 1
ATOM 3231 N N . GLY A 1 423 ? -8.617 -21.703 22.844 1 97.88 423 GLY A N 1
ATOM 3232 C CA . GLY A 1 423 ? -7.988 -21.5 21.547 1 97.88 423 GLY A CA 1
ATOM 3233 C C . GLY A 1 423 ? -6.855 -20.5 21.578 1 97.88 423 GLY A C 1
ATOM 3234 O O . GLY A 1 423 ? -6.383 -20.125 22.656 1 97.88 423 GLY A O 1
ATOM 3235 N N . ILE A 1 424 ? -6.348 -20.219 20.422 1 98.44 424 ILE A N 1
ATOM 3236 C CA . ILE A 1 424 ? -5.289 -19.25 20.188 1 98.44 424 ILE A CA 1
ATOM 3237 C C . ILE A 1 424 ? -5.906 -17.891 19.859 1 98.44 424 ILE A C 1
ATOM 3239 O O . ILE A 1 424 ? -6.695 -17.781 18.906 1 98.44 424 ILE A O 1
ATOM 3243 N N . SER A 1 425 ? -5.543 -16.844 20.594 1 98.81 425 SER A N 1
ATOM 3244 C CA . SER A 1 425 ? -6.121 -15.523 20.391 1 98.81 425 SER A CA 1
ATOM 3245 C C . SER A 1 425 ? -5.703 -14.953 19.031 1 98.81 425 SER A C 1
ATOM 3247 O O . SER A 1 425 ? -4.531 -15.016 18.656 1 98.81 425 SER A O 1
ATOM 3249 N N . SER A 1 426 ? -6.664 -14.32 18.328 1 98.75 426 SER A N 1
ATOM 3250 C CA . SER A 1 426 ? -6.371 -13.617 17.078 1 98.75 426 SER A CA 1
ATOM 3251 C C . SER A 1 426 ? -5.957 -12.18 17.344 1 98.75 426 SER A C 1
ATOM 3253 O O . SER A 1 426 ? -5.406 -11.516 16.469 1 98.75 426 SER A O 1
ATOM 3255 N N . VAL A 1 427 ? -6.273 -11.633 18.5 1 98.94 427 VAL A N 1
ATOM 3256 C CA . VAL A 1 427 ? -5.848 -10.297 18.938 1 98.94 427 VAL A CA 1
ATOM 3257 C C . VAL A 1 427 ? -4.676 -10.422 19.906 1 98.94 427 VAL A C 1
ATOM 3259 O O . VAL A 1 427 ? -4.781 -11.086 20.938 1 98.94 427 VAL A O 1
ATOM 3262 N N . VAL A 1 428 ? -3.582 -9.828 19.578 1 98.94 428 VAL A N 1
ATOM 3263 C CA . VAL A 1 428 ? -2.365 -9.953 20.359 1 98.94 428 VAL A CA 1
ATOM 3264 C C . VAL A 1 428 ? -1.752 -8.578 20.594 1 98.94 428 VAL A C 1
ATOM 3266 O O . VAL A 1 428 ? -2.119 -7.605 19.938 1 98.94 428 VAL A O 1
ATOM 3269 N N . PRO A 1 429 ? -0.849 -8.438 21.562 1 98.75 429 PRO A N 1
ATOM 3270 C CA . PRO A 1 429 ? -0.205 -7.137 21.781 1 98.75 429 PRO A CA 1
ATOM 3271 C C . PRO A 1 429 ? 0.566 -6.648 20.562 1 98.75 429 PRO A C 1
ATOM 3273 O O . PRO A 1 429 ? 0.436 -5.484 20.172 1 98.75 429 PRO A O 1
ATOM 3276 N N . MET A 1 430 ? 1.343 -7.488 20 1 98.75 430 MET A N 1
ATOM 3277 C CA . MET A 1 430 ? 2.123 -7.25 18.797 1 98.75 430 MET A CA 1
ATOM 3278 C C . MET A 1 430 ? 2.109 -8.477 17.891 1 98.75 430 MET A C 1
ATOM 3280 O O . MET A 1 430 ? 2.336 -9.594 18.344 1 98.75 430 MET A O 1
ATOM 3284 N N . VAL A 1 431 ? 1.795 -8.312 16.656 1 98.88 431 VAL A N 1
ATOM 3285 C CA . VAL A 1 431 ? 1.802 -9.445 15.727 1 98.88 431 VAL A CA 1
ATOM 3286 C C . VAL A 1 431 ? 3.238 -9.898 15.477 1 98.88 431 VAL A C 1
ATOM 3288 O O . VAL A 1 431 ? 4.168 -9.086 15.508 1 98.88 431 VAL A O 1
ATOM 3291 N N . SER A 1 432 ? 3.383 -11.164 15.141 1 98.56 432 SER A N 1
ATOM 3292 C CA . SER A 1 432 ? 4.699 -11.766 14.961 1 98.56 432 SER A CA 1
ATOM 3293 C C . SER A 1 432 ? 5.25 -11.492 13.562 1 98.56 432 SER A C 1
ATOM 3295 O O . SER A 1 432 ? 6.43 -11.711 13.297 1 98.56 432 SER A O 1
ATOM 3297 N N . HIS A 1 433 ? 4.469 -11.055 12.703 1 98.56 433 HIS A N 1
ATOM 3298 C CA . HIS A 1 433 ? 4.754 -10.656 11.328 1 98.56 433 HIS A CA 1
ATOM 3299 C C . HIS A 1 433 ? 3.762 -9.609 10.844 1 98.56 433 HIS A C 1
ATOM 3301 O O . HIS A 1 433 ? 2.623 -9.555 11.312 1 98.56 433 HIS A O 1
ATOM 3307 N N . VAL A 1 434 ? 4.207 -8.688 9.953 1 98.69 434 VAL A N 1
ATOM 3308 C CA . VAL A 1 434 ? 3.275 -7.66 9.5 1 98.69 434 VAL A CA 1
ATOM 3309 C C . VAL A 1 434 ? 3.168 -7.703 7.973 1 98.69 434 VAL A C 1
ATOM 3311 O O . VAL A 1 434 ? 4.16 -7.504 7.27 1 98.69 434 VAL A O 1
ATOM 3314 N N . ASP A 1 435 ? 2.006 -7.949 7.52 1 98.5 435 ASP A N 1
ATOM 3315 C CA . ASP A 1 435 ? 1.69 -7.828 6.102 1 98.5 435 ASP A CA 1
ATOM 3316 C C . ASP A 1 435 ? 0.979 -6.508 5.805 1 98.5 435 ASP A C 1
ATOM 3318 O O . ASP A 1 435 ? 1.121 -5.949 4.715 1 98.5 435 ASP A O 1
ATOM 3322 N N . HIS A 1 436 ? 0.162 -6.086 6.789 1 98.5 436 HIS A N 1
ATOM 3323 C CA . HIS A 1 436 ? -0.605 -4.852 6.664 1 98.5 436 HIS A CA 1
ATOM 3324 C C . HIS A 1 436 ? -0.404 -3.955 7.883 1 98.5 436 HIS A C 1
ATOM 3326 O O . HIS A 1 436 ? -0.806 -4.309 8.992 1 98.5 436 HIS A O 1
ATOM 3332 N N . PRO A 1 437 ? 0.182 -2.805 7.668 1 98.31 437 PRO A N 1
ATOM 3333 C CA . PRO A 1 437 ? 0.393 -1.89 8.797 1 98.31 437 PRO A CA 1
ATOM 3334 C C . PRO A 1 437 ? -0.901 -1.237 9.273 1 98.31 437 PRO A C 1
ATOM 3336 O O . PRO A 1 437 ? -1.904 -1.245 8.555 1 98.31 437 PRO A O 1
ATOM 3339 N N . GLU A 1 438 ? -0.839 -0.672 10.422 1 97.81 438 GLU A N 1
ATOM 3340 C CA . GLU A 1 438 ? -2.002 -0.066 11.062 1 97.81 438 GLU A CA 1
ATOM 3341 C C . GLU A 1 438 ? -2.582 1.055 10.203 1 97.81 438 GLU A C 1
ATOM 3343 O O . GLU A 1 438 ? -3.789 1.308 10.234 1 97.81 438 GLU A O 1
ATOM 3348 N N . SER A 1 439 ? -1.777 1.668 9.359 1 97.06 439 SER A N 1
ATOM 3349 C CA . SER A 1 439 ? -2.215 2.799 8.547 1 97.06 439 SER A CA 1
ATOM 3350 C C . SER A 1 439 ? -3.049 2.334 7.359 1 97.06 439 SER A C 1
ATOM 3352 O O . SER A 1 439 ? -3.668 3.15 6.672 1 97.06 439 SER A O 1
ATOM 3354 N N . ASP A 1 440 ? -3.154 0.983 7.18 1 97.5 440 ASP A N 1
ATOM 3355 C CA . ASP A 1 440 ? -3.867 0.439 6.027 1 97.5 440 ASP A CA 1
ATOM 3356 C C . ASP A 1 440 ? -5.305 0.075 6.391 1 97.5 440 ASP A C 1
ATOM 3358 O O . ASP A 1 440 ? -6.133 -0.164 5.512 1 97.5 440 ASP A O 1
ATOM 3362 N N . LEU A 1 441 ? -5.648 0.057 7.676 1 98.31 441 LEU A N 1
ATOM 3363 C CA . LEU A 1 441 ? -6.891 -0.6 8.062 1 98.31 441 LEU A CA 1
ATOM 3364 C C . LEU A 1 441 ? -7.844 0.387 8.727 1 98.31 441 LEU A C 1
ATOM 3366 O O . LEU A 1 441 ? -7.418 1.22 9.531 1 98.31 441 LEU A O 1
ATOM 3370 N N . ASP A 1 442 ? -9.141 0.236 8.398 1 98.69 442 ASP A N 1
ATOM 3371 C CA . ASP A 1 442 ? -10.164 1.127 8.93 1 98.69 442 ASP A CA 1
ATOM 3372 C C . ASP A 1 442 ? -10.992 0.428 10 1 98.69 442 ASP A C 1
ATOM 3374 O O . ASP A 1 442 ? -11.398 1.052 10.984 1 98.69 442 ASP A O 1
ATOM 3378 N N . VAL A 1 443 ? -11.328 -0.886 9.711 1 98.75 443 VAL A N 1
ATOM 3379 C CA . VAL A 1 443 ? -12.289 -1.58 10.562 1 98.75 443 VAL A CA 1
ATOM 3380 C C . VAL A 1 443 ? -11.836 -3.021 10.781 1 98.75 443 VAL A C 1
ATOM 3382 O O . VAL A 1 443 ? -11.375 -3.686 9.852 1 98.75 443 VAL A O 1
ATOM 3385 N N . LEU A 1 444 ? -11.945 -3.473 12.008 1 98.88 444 LEU A N 1
ATOM 3386 C CA . LEU A 1 444 ? -11.727 -4.871 12.359 1 98.88 444 LEU A CA 1
ATOM 3387 C C . LEU A 1 444 ? -13 -5.5 12.914 1 98.88 444 LEU A C 1
ATOM 3389 O O . LEU A 1 444 ? -13.742 -4.855 13.656 1 98.88 444 LEU A O 1
ATOM 3393 N N . VAL A 1 445 ? -13.242 -6.766 12.523 1 98.62 445 VAL A N 1
ATOM 3394 C CA . VAL A 1 445 ? -14.508 -7.383 12.906 1 98.62 445 VAL A CA 1
ATOM 3395 C C . VAL A 1 445 ? -14.258 -8.82 13.375 1 98.62 445 VAL A C 1
ATOM 3397 O O . VAL A 1 445 ? -13.562 -9.586 12.711 1 98.62 445 VAL A O 1
ATOM 3400 N N . SER A 1 446 ? -14.742 -9.188 14.523 1 98.5 446 SER A N 1
ATOM 3401 C CA . SER A 1 446 ? -14.844 -10.57 14.992 1 98.5 446 SER A CA 1
ATOM 3402 C C . SER A 1 446 ? -16.297 -10.922 15.336 1 98.5 446 SER A C 1
ATOM 3404 O O . SER A 1 446 ? -17.203 -10.133 15.102 1 98.5 446 SER A O 1
ATOM 3406 N N . GLU A 1 447 ? -16.438 -12.227 15.781 1 97.94 447 GLU A N 1
ATOM 3407 C CA . GLU A 1 447 ? -17.781 -12.617 16.203 1 97.94 447 GLU A CA 1
ATOM 3408 C C . GLU A 1 447 ? -18.203 -11.875 17.484 1 97.94 447 GLU A C 1
ATOM 3410 O O . GLU A 1 447 ? -19.375 -11.836 17.828 1 97.94 447 GLU A O 1
ATOM 3415 N N . GLN A 1 448 ? -17.234 -11.227 18.125 1 98.56 448 GLN A N 1
ATOM 3416 C CA . GLN A 1 448 ? -17.484 -10.477 19.359 1 98.56 448 GLN A CA 1
ATOM 3417 C C . GLN A 1 448 ? -18.062 -9.094 19.031 1 98.56 448 GLN A C 1
ATOM 3419 O O . GLN A 1 448 ? -18.75 -8.5 19.875 1 98.56 448 GLN A O 1
ATOM 3424 N N . GLY A 1 449 ? -17.719 -8.594 17.922 1 98.69 449 GLY A N 1
ATOM 3425 C CA . GLY A 1 449 ? -18.141 -7.254 17.547 1 98.69 449 GLY A CA 1
ATOM 3426 C C . GLY A 1 449 ? -17.25 -6.613 16.5 1 98.69 449 GLY A C 1
ATOM 3427 O O . GLY A 1 449 ? -16.547 -7.309 15.766 1 98.69 449 GLY A O 1
ATOM 3428 N N . LEU A 1 450 ? -17.438 -5.277 16.375 1 98.81 450 LEU A N 1
ATOM 3429 C CA . LEU A 1 450 ? -16.75 -4.492 15.359 1 98.81 450 LEU A CA 1
ATOM 3430 C C . LEU A 1 450 ? -15.984 -3.328 15.984 1 98.81 450 LEU A C 1
ATOM 3432 O O . LEU A 1 450 ? -16.531 -2.6 16.812 1 98.81 450 LEU A O 1
ATOM 3436 N N . ALA A 1 451 ? -14.688 -3.248 15.625 1 98.94 451 ALA A N 1
ATOM 3437 C CA . ALA A 1 451 ? -13.859 -2.113 16.031 1 98.94 451 ALA A CA 1
ATOM 3438 C C . ALA A 1 451 ? -13.672 -1.134 14.875 1 98.94 451 ALA A C 1
ATOM 3440 O O . ALA A 1 451 ? -12.953 -1.425 13.914 1 98.94 451 ALA A O 1
ATOM 3441 N N . ASP A 1 452 ? -14.328 0.035 14.938 1 98.75 452 ASP A N 1
ATOM 3442 C CA . ASP A 1 452 ? -14.133 1.13 13.992 1 98.75 452 ASP A CA 1
ATOM 3443 C C . ASP A 1 452 ? -12.922 1.979 14.383 1 98.75 452 ASP A C 1
ATOM 3445 O O . ASP A 1 452 ? -12.945 2.68 15.398 1 98.75 452 ASP A O 1
ATOM 3449 N N . LEU A 1 453 ? -11.875 1.919 13.562 1 98.69 453 LEU A N 1
ATOM 3450 C CA . LEU A 1 453 ? -10.594 2.5 13.93 1 98.69 453 LEU A CA 1
ATOM 3451 C C . LEU A 1 453 ? -10.398 3.859 13.266 1 98.69 453 LEU A C 1
ATOM 3453 O O . LEU A 1 453 ? -9.391 4.531 13.508 1 98.69 453 LEU A O 1
ATOM 3457 N N . ARG A 1 454 ? -11.344 4.324 12.445 1 98 454 ARG A N 1
ATOM 3458 C CA . ARG A 1 454 ? -11.234 5.578 11.711 1 98 454 ARG A CA 1
ATOM 3459 C C . ARG A 1 454 ? -11.164 6.766 12.656 1 98 454 ARG A C 1
ATOM 3461 O O . ARG A 1 454 ? -11.992 6.902 13.555 1 98 454 ARG A O 1
ATOM 3468 N N . GLY A 1 455 ? -9.984 7.578 12.398 1 95.94 455 GLY A N 1
ATOM 3469 C CA . GLY A 1 455 ? -9.82 8.812 13.148 1 95.94 455 GLY A CA 1
ATOM 3470 C C . GLY A 1 455 ? -9.242 8.602 14.531 1 95.94 455 GLY A C 1
ATOM 3471 O O . GLY A 1 455 ? -9.094 9.555 15.297 1 95.94 455 GLY A O 1
ATOM 3472 N N . LEU A 1 456 ? -8.891 7.398 14.875 1 97.88 456 LEU A N 1
ATOM 3473 C CA . LEU A 1 456 ? -8.438 7.102 16.234 1 97.88 456 LEU A CA 1
ATOM 3474 C C . LEU A 1 456 ? -6.91 7.059 16.281 1 97.88 456 LEU A C 1
ATOM 3476 O O . LEU A 1 456 ? -6.262 6.641 15.328 1 97.88 456 LEU A O 1
ATOM 3480 N N . GLY A 1 457 ? -6.336 7.516 17.375 1 97.5 457 GLY A N 1
ATOM 3481 C CA . GLY A 1 457 ? -4.93 7.285 17.672 1 97.5 457 GLY A CA 1
ATOM 3482 C C . GLY A 1 457 ? -4.66 5.906 18.25 1 97.5 457 GLY A C 1
ATOM 3483 O O . GLY A 1 457 ? -5.59 5.141 18.5 1 97.5 457 GLY A O 1
ATOM 3484 N N . PRO A 1 458 ? -3.412 5.578 18.484 1 98.06 458 PRO A N 1
ATOM 3485 C CA . PRO A 1 458 ? -3.051 4.223 18.906 1 98.06 458 PRO A CA 1
ATOM 3486 C C . PRO A 1 458 ? -3.676 3.832 20.234 1 98.06 458 PRO A C 1
ATOM 3488 O O . PRO A 1 458 ? -4.141 2.701 20.406 1 98.06 458 PRO A O 1
ATOM 3491 N N . LYS A 1 459 ? -3.707 4.734 21.234 1 98.19 459 LYS A N 1
ATOM 3492 C CA . LYS A 1 459 ? -4.266 4.406 22.531 1 98.19 459 LYS A CA 1
ATOM 3493 C C . LYS A 1 459 ? -5.762 4.117 22.438 1 98.19 459 LYS A C 1
ATOM 3495 O O . LYS A 1 459 ? -6.258 3.182 23.078 1 98.19 459 LYS A O 1
ATOM 3500 N N . GLN A 1 460 ? -6.41 4.891 21.672 1 98.25 460 GLN A N 1
ATOM 3501 C CA . GLN A 1 460 ? -7.836 4.668 21.438 1 98.25 460 GLN A CA 1
ATOM 3502 C C . GLN A 1 460 ? -8.07 3.377 20.656 1 98.25 460 GLN A C 1
ATOM 3504 O O . GLN A 1 460 ? -9 2.627 20.953 1 98.25 460 GLN A O 1
ATOM 3509 N N . ARG A 1 461 ? -7.254 3.104 19.688 1 98.75 461 ARG A N 1
ATOM 3510 C CA . ARG A 1 461 ? -7.371 1.895 18.875 1 98.75 461 ARG A CA 1
ATOM 3511 C C . ARG A 1 461 ? -7.246 0.644 19.75 1 98.75 461 ARG A C 1
ATOM 3513 O O . ARG A 1 461 ? -8.008 -0.311 19.578 1 98.75 461 ARG A O 1
ATOM 3520 N N . ALA A 1 462 ? -6.266 0.698 20.609 1 98.88 462 ALA A N 1
ATOM 3521 C CA . ALA A 1 462 ? -6.039 -0.461 21.469 1 98.88 462 ALA A CA 1
ATOM 3522 C C . ALA A 1 462 ? -7.305 -0.831 22.234 1 98.88 462 ALA A C 1
ATOM 3524 O O . ALA A 1 462 ? -7.723 -1.99 22.234 1 98.88 462 ALA A O 1
ATOM 3525 N N . ARG A 1 463 ? -7.898 0.131 22.828 1 98.75 463 ARG A N 1
ATOM 3526 C CA . ARG A 1 463 ? -9.102 -0.113 23.625 1 98.75 463 ARG A CA 1
ATOM 3527 C C . ARG A 1 463 ? -10.266 -0.546 22.734 1 98.75 463 ARG A C 1
ATOM 3529 O O . ARG A 1 463 ? -11.008 -1.469 23.078 1 98.75 463 ARG A O 1
ATOM 3536 N N . GLN A 1 464 ? -10.391 0.103 21.547 1 98.75 464 GLN A N 1
ATOM 3537 C CA . GLN A 1 464 ? -11.453 -0.23 20.609 1 98.75 464 GLN A CA 1
ATOM 3538 C C . GLN A 1 464 ? -11.344 -1.679 20.141 1 98.75 464 GLN A C 1
ATOM 3540 O O . GLN A 1 464 ? -12.344 -2.396 20.094 1 98.75 464 GLN A O 1
ATOM 3545 N N . ILE A 1 465 ? -10.164 -2.139 19.875 1 98.94 465 ILE A N 1
ATOM 3546 C CA . ILE A 1 465 ? -9.93 -3.479 19.344 1 98.94 465 ILE A CA 1
ATOM 3547 C C . ILE A 1 465 ? -10.148 -4.512 20.438 1 98.94 465 ILE A C 1
ATOM 3549 O O . ILE A 1 465 ? -10.852 -5.508 20.234 1 98.94 465 ILE A O 1
ATOM 3553 N N . ILE A 1 466 ? -9.586 -4.266 21.625 1 98.94 466 ILE A N 1
ATOM 3554 C CA . ILE A 1 466 ? -9.664 -5.227 22.719 1 98.94 466 ILE A CA 1
ATOM 3555 C C . ILE A 1 466 ? -11.117 -5.383 23.156 1 98.94 466 ILE A C 1
ATOM 3557 O O . ILE A 1 466 ? -11.617 -6.504 23.281 1 98.94 466 ILE A O 1
ATOM 3561 N N . MET A 1 467 ? -11.82 -4.301 23.266 1 98.75 467 MET A N 1
ATOM 3562 C CA . MET A 1 467 ? -13.156 -4.324 23.859 1 98.75 467 MET A CA 1
ATOM 3563 C C . MET A 1 467 ? -14.18 -4.879 22.875 1 98.75 467 MET A C 1
ATOM 3565 O O . MET A 1 467 ? -15.18 -5.473 23.281 1 98.75 467 MET A O 1
ATOM 3569 N N . ASN A 1 468 ? -13.867 -4.773 21.594 1 98.88 468 ASN A N 1
ATOM 3570 C CA . ASN A 1 468 ? -14.922 -5.09 20.641 1 98.88 468 ASN A CA 1
ATOM 3571 C C . ASN A 1 468 ? -14.586 -6.344 19.844 1 98.88 468 ASN A C 1
ATOM 3573 O O . ASN A 1 468 ? -15.484 -6.992 19.281 1 98.88 468 ASN A O 1
ATOM 3577 N N . CYS A 1 469 ? -13.305 -6.723 19.75 1 98.88 469 CYS A N 1
ATOM 3578 C CA . CYS A 1 469 ? -12.977 -7.801 18.828 1 98.88 469 CYS A CA 1
ATOM 3579 C C . CYS A 1 469 ? -12.336 -8.977 19.562 1 98.88 469 CYS A C 1
ATOM 3581 O O . CYS A 1 469 ? -12.352 -10.102 19.062 1 98.88 469 CYS A O 1
ATOM 3583 N N . ALA A 1 470 ? -11.719 -8.781 20.703 1 98.94 470 ALA A N 1
ATOM 3584 C CA . ALA A 1 470 ? -10.992 -9.844 21.391 1 98.94 470 ALA A CA 1
ATOM 3585 C C . ALA A 1 470 ? -11.961 -10.805 22.078 1 98.94 470 ALA A C 1
ATOM 3587 O O . ALA A 1 470 ? -13.031 -10.398 22.547 1 98.94 470 ALA A O 1
ATOM 3588 N N . HIS A 1 471 ? -11.578 -12.062 22.172 1 98.69 471 HIS A N 1
ATOM 3589 C CA . HIS A 1 471 ? -12.336 -13.031 22.953 1 98.69 471 HIS A CA 1
ATOM 3590 C C . HIS A 1 471 ? -12.398 -12.625 24.422 1 98.69 471 HIS A C 1
ATOM 3592 O O . HIS A 1 471 ? -11.398 -12.156 24.984 1 98.69 471 HIS A O 1
ATOM 3598 N N . PRO A 1 472 ? -13.531 -12.859 25.016 1 98.44 472 PRO A N 1
ATOM 3599 C CA . PRO A 1 472 ? -13.703 -12.422 26.406 1 98.44 472 PRO A CA 1
ATOM 3600 C C . PRO A 1 472 ? -12.617 -12.977 27.328 1 98.44 472 PRO A C 1
ATOM 3602 O O . PRO A 1 472 ? -12.195 -12.289 28.266 1 98.44 472 PRO A O 1
ATOM 3605 N N . LYS A 1 473 ? -12.117 -14.117 27.031 1 98 473 LYS A N 1
ATOM 3606 C CA . LYS A 1 473 ? -11.133 -14.781 27.875 1 98 473 LYS A CA 1
ATOM 3607 C C . LYS A 1 473 ? -9.773 -14.094 27.781 1 98 473 LYS A C 1
ATOM 3609 O O . LYS A 1 473 ? -8.891 -14.344 28.609 1 98 473 LYS A O 1
ATOM 3614 N N . TYR A 1 474 ? -9.609 -13.266 26.812 1 98.44 474 TYR A N 1
ATOM 3615 C CA . TYR A 1 474 ? -8.312 -12.633 26.609 1 98.44 474 TYR A CA 1
ATOM 3616 C C . TYR A 1 474 ? -8.391 -11.133 26.859 1 98.44 474 TYR A C 1
ATOM 3618 O O . TYR A 1 474 ? -7.367 -10.445 26.875 1 98.44 474 TYR A O 1
ATOM 3626 N N . ARG A 1 475 ? -9.516 -10.5 27.109 1 98.38 475 ARG A N 1
ATOM 3627 C CA . ARG A 1 475 ? -9.711 -9.055 27.188 1 98.38 475 ARG A CA 1
ATOM 3628 C C . ARG A 1 475 ? -8.961 -8.461 28.375 1 98.38 475 ARG A C 1
ATOM 3630 O O . ARG A 1 475 ? -8.25 -7.465 28.219 1 98.38 475 ARG A O 1
ATOM 3637 N N . ASP A 1 476 ? -9.133 -9.102 29.484 1 97.56 476 ASP A N 1
ATOM 3638 C CA . ASP A 1 476 ? -8.523 -8.555 30.688 1 97.56 476 ASP A CA 1
ATOM 3639 C C . ASP A 1 476 ? -6.996 -8.555 30.578 1 97.56 476 ASP A C 1
ATOM 3641 O O . ASP A 1 476 ? -6.344 -7.57 30.938 1 97.56 476 ASP A O 1
ATOM 3645 N N . MET A 1 477 ? -6.461 -9.648 30.109 1 97.12 477 MET A N 1
ATOM 3646 C CA . MET A 1 477 ? -5.008 -9.742 29.984 1 97.12 477 MET A CA 1
ATOM 3647 C C . MET A 1 477 ? -4.484 -8.703 29 1 97.12 477 MET A C 1
ATOM 3649 O O . MET A 1 477 ? -3.445 -8.086 29.234 1 97.12 477 MET A O 1
ATOM 3653 N N . LEU A 1 478 ? -5.172 -8.5 27.938 1 98.56 478 LEU A N 1
ATOM 3654 C CA . LEU A 1 478 ? -4.773 -7.512 26.938 1 98.56 478 LEU A CA 1
ATOM 3655 C C . LEU A 1 478 ? -4.898 -6.098 27.5 1 98.56 478 LEU A C 1
ATOM 3657 O O . LEU A 1 478 ? -4.023 -5.258 27.266 1 98.56 478 LEU A O 1
ATOM 3661 N N . MET A 1 479 ? -5.984 -5.836 28.219 1 98.5 479 MET A N 1
ATOM 3662 C CA . MET A 1 479 ? -6.176 -4.52 28.828 1 98.5 479 MET A CA 1
ATOM 3663 C C . MET A 1 479 ? -5.117 -4.246 29.891 1 98.5 479 MET A C 1
ATOM 3665 O O . MET A 1 479 ? -4.641 -3.117 30.016 1 98.5 479 MET A O 1
ATOM 3669 N N . ASP A 1 480 ? -4.797 -5.242 30.656 1 98.19 480 ASP A N 1
ATOM 3670 C CA . ASP A 1 480 ? -3.729 -5.098 31.641 1 98.19 480 ASP A CA 1
ATOM 3671 C C . ASP A 1 480 ? -2.408 -4.73 30.969 1 98.19 480 ASP A C 1
ATOM 3673 O O . ASP A 1 480 ? -1.66 -3.891 31.484 1 98.19 480 ASP A O 1
ATOM 3677 N N . TYR A 1 481 ? -2.143 -5.371 29.875 1 98.44 481 TYR A N 1
ATOM 3678 C CA . TYR A 1 481 ? -0.945 -5.047 29.109 1 98.44 481 TYR A CA 1
ATOM 3679 C C . TYR A 1 481 ? -0.953 -3.582 28.672 1 98.44 481 TYR A C 1
ATOM 3681 O O . TYR A 1 481 ? 0.048 -2.879 28.828 1 98.44 481 TYR A O 1
ATOM 3689 N N . VAL A 1 482 ? -2.088 -3.088 28.203 1 98.38 482 VAL A N 1
ATOM 3690 C CA . VAL A 1 482 ? -2.215 -1.712 27.734 1 98.38 482 VAL A CA 1
ATOM 3691 C C . VAL A 1 482 ? -1.993 -0.746 28.891 1 98.38 482 VAL A C 1
ATOM 3693 O O . VAL A 1 482 ? -1.229 0.215 28.766 1 98.38 482 VAL A O 1
ATOM 3696 N N . ARG A 1 483 ? -2.633 -1.023 29.984 1 98 483 ARG A N 1
ATOM 3697 C CA . ARG A 1 483 ? -2.521 -0.158 31.141 1 98 483 ARG A CA 1
ATOM 3698 C C . ARG A 1 483 ? -1.087 -0.114 31.656 1 98 483 ARG A C 1
ATOM 3700 O O . ARG A 1 483 ? -0.588 0.95 32.031 1 98 483 ARG A O 1
ATOM 3707 N N . MET A 1 484 ? -0.475 -1.25 31.703 1 97.69 484 MET A N 1
ATOM 3708 C CA . MET A 1 484 ? 0.918 -1.316 32.125 1 97.69 484 MET A CA 1
ATOM 3709 C C . MET A 1 484 ? 1.812 -0.482 31.219 1 97.69 484 MET A C 1
ATOM 3711 O O . MET A 1 484 ? 2.639 0.297 31.703 1 97.69 484 MET A O 1
ATOM 3715 N N . CYS A 1 485 ? 1.653 -0.623 29.922 1 97.94 485 CYS A N 1
ATOM 3716 C CA . CYS A 1 485 ? 2.484 0.091 28.953 1 97.94 485 CYS A CA 1
ATOM 3717 C C . CYS A 1 485 ? 2.266 1.596 29.062 1 97.94 485 CYS A C 1
ATOM 3719 O O . CYS A 1 485 ? 3.213 2.375 28.922 1 97.94 485 CYS A O 1
ATOM 3721 N N . GLU A 1 486 ? 1.028 1.998 29.219 1 97.75 486 GLU A N 1
ATOM 3722 C CA . GLU A 1 486 ? 0.729 3.42 29.359 1 97.75 486 GLU A CA 1
ATOM 3723 C C . GLU A 1 486 ? 1.398 4.016 30.594 1 97.75 486 GLU A C 1
ATOM 3725 O O . GLU A 1 486 ? 1.836 5.168 30.578 1 97.75 486 GLU A O 1
ATOM 3730 N N . ARG A 1 487 ? 1.485 3.221 31.609 1 96.88 487 ARG A N 1
ATOM 3731 C CA . ARG A 1 487 ? 2.055 3.686 32.875 1 96.88 487 ARG A CA 1
ATOM 3732 C C . ARG A 1 487 ? 3.58 3.666 32.812 1 96.88 487 ARG A C 1
ATOM 3734 O O . ARG A 1 487 ? 4.234 4.598 33.312 1 96.88 487 ARG A O 1
ATOM 3741 N N . THR A 1 488 ? 4.16 2.639 32.25 1 96.38 488 THR A N 1
ATOM 3742 C CA . THR A 1 488 ? 5.59 2.395 32.406 1 96.38 488 THR A CA 1
ATOM 3743 C C . THR A 1 488 ? 6.363 2.9 31.203 1 96.38 488 THR A C 1
ATOM 3745 O O . THR A 1 488 ? 7.547 3.234 31.297 1 96.38 488 THR A O 1
ATOM 3748 N N . ILE A 1 489 ? 5.723 2.881 30 1 96.5 489 ILE A N 1
ATOM 3749 C CA . ILE A 1 489 ? 6.395 3.287 28.781 1 96.5 489 ILE A CA 1
ATOM 3750 C C . ILE A 1 489 ? 5.867 4.648 28.328 1 96.5 489 ILE A C 1
ATOM 3752 O O . ILE A 1 489 ? 6.598 5.641 28.344 1 96.5 489 ILE A O 1
ATOM 3756 N N . GLY A 1 490 ? 4.57 4.715 28.094 1 97.31 490 GLY A N 1
ATOM 3757 C CA . GLY A 1 490 ? 3.934 5.93 27.609 1 97.31 490 GLY A CA 1
ATOM 3758 C C . GLY A 1 490 ? 4.152 6.16 26.125 1 97.31 490 GLY A C 1
ATOM 3759 O O . GLY A 1 490 ? 3.932 5.258 25.312 1 97.31 490 GLY A O 1
ATOM 3760 N N . PHE A 1 491 ? 4.445 7.418 25.703 1 97.94 491 PHE A N 1
ATOM 3761 C CA . PHE A 1 491 ? 4.699 7.848 24.328 1 97.94 491 PHE A CA 1
ATOM 3762 C C . PHE A 1 491 ? 3.447 7.691 23.469 1 97.94 491 PHE A C 1
ATOM 3764 O O . PHE A 1 491 ? 2.34 7.555 24 1 97.94 491 PHE A O 1
ATOM 3771 N N . HIS A 1 492 ? 3.584 7.891 22.234 1 98.5 492 HIS A N 1
ATOM 3772 C CA . HIS A 1 492 ? 2.498 7.922 21.25 1 98.5 492 HIS A CA 1
ATOM 3773 C C . HIS A 1 492 ? 1.817 6.562 21.156 1 98.5 492 HIS A C 1
ATOM 3775 O O . HIS A 1 492 ? 0.587 6.477 21.156 1 98.5 492 HIS A O 1
ATOM 3781 N N . GLU A 1 493 ? 2.557 5.52 21.047 1 98.5 493 GLU A N 1
ATOM 3782 C CA . GLU A 1 493 ? 2.084 4.141 20.922 1 98.5 493 GLU A CA 1
ATOM 3783 C C . GLU A 1 493 ? 2.693 3.252 22 1 98.5 493 GLU A C 1
ATOM 3785 O O . GLU A 1 493 ? 3.682 2.559 21.766 1 98.5 493 GLU A O 1
ATOM 3790 N N . PRO A 1 494 ? 2.061 3.191 23.203 1 98.31 494 PRO A N 1
ATOM 3791 C CA . PRO A 1 494 ? 2.652 2.475 24.344 1 98.31 494 PRO A CA 1
ATOM 3792 C C . PRO A 1 494 ? 2.855 0.988 24.047 1 98.31 494 PRO A C 1
ATOM 3794 O O . PRO A 1 494 ? 1.883 0.253 23.875 1 98.31 494 PRO A O 1
ATOM 3797 N N . GLN A 1 495 ? 4.098 0.573 24.078 1 97.88 495 GLN A N 1
ATOM 3798 C CA . GLN A 1 495 ? 4.484 -0.8 23.781 1 97.88 495 GLN A CA 1
ATOM 3799 C C . GLN A 1 495 ? 5.75 -1.197 24.531 1 97.88 495 GLN A C 1
ATOM 3801 O O . GLN A 1 495 ? 6.777 -0.524 24.422 1 97.88 495 GLN A O 1
ATOM 3806 N N . ASP A 1 496 ? 5.664 -2.238 25.281 1 97.69 496 ASP A N 1
ATOM 3807 C CA . ASP A 1 496 ? 6.828 -2.781 25.969 1 97.69 496 ASP A CA 1
ATOM 3808 C C . ASP A 1 496 ? 7.438 -3.945 25.203 1 97.69 496 ASP A C 1
ATOM 3810 O O . ASP A 1 496 ? 6.918 -5.062 25.234 1 97.69 496 ASP A O 1
ATOM 3814 N N . LEU A 1 497 ? 8.633 -3.76 24.594 1 97.88 497 LEU A N 1
ATOM 3815 C CA . LEU A 1 497 ? 9.25 -4.746 23.719 1 97.88 497 LEU A CA 1
ATOM 3816 C C . LEU A 1 497 ? 9.648 -5.996 24.5 1 97.88 497 LEU A C 1
ATOM 3818 O O . LEU A 1 497 ? 9.82 -7.066 23.906 1 97.88 497 LEU A O 1
ATOM 3822 N N . HIS A 1 498 ? 9.789 -5.871 25.828 1 96.88 498 HIS A N 1
ATOM 3823 C CA . HIS A 1 498 ? 10.086 -7.039 26.641 1 96.88 498 HIS A CA 1
ATOM 3824 C C . HIS A 1 498 ? 8.898 -7.992 26.703 1 96.88 498 HIS A C 1
ATOM 3826 O O . HIS A 1 498 ? 9.062 -9.188 26.953 1 96.88 498 HIS A O 1
ATOM 3832 N N . LYS A 1 499 ? 7.738 -7.406 26.469 1 97.62 499 LYS A N 1
ATOM 3833 C CA . LYS A 1 499 ? 6.516 -8.164 26.719 1 97.62 499 LYS A CA 1
ATOM 3834 C C . LYS A 1 499 ? 5.664 -8.281 25.469 1 97.62 499 LYS A C 1
ATOM 3836 O O . LYS A 1 499 ? 4.758 -9.117 25.406 1 97.62 499 LYS A O 1
ATOM 3841 N N . ALA A 1 500 ? 5.977 -7.578 24.469 1 98 500 ALA A N 1
ATOM 3842 C CA . ALA A 1 500 ? 5.098 -7.395 23.312 1 98 500 ALA A CA 1
ATOM 3843 C C . ALA A 1 500 ? 4.797 -8.727 22.641 1 98 500 ALA A C 1
ATOM 3845 O O . ALA A 1 500 ? 3.699 -8.93 22.109 1 98 500 ALA A O 1
ATOM 3846 N N . LEU A 1 501 ? 5.781 -9.68 22.641 1 98.38 501 LEU A N 1
ATOM 3847 C CA . LEU A 1 501 ? 5.602 -10.977 22 1 98.38 501 LEU A CA 1
ATOM 3848 C C . LEU A 1 501 ? 5.309 -12.055 23.031 1 98.38 501 LEU A C 1
ATOM 3850 O O . LEU A 1 501 ? 5.41 -13.25 22.734 1 98.38 501 LEU A O 1
ATOM 3854 N N . GLY A 1 502 ? 4.902 -11.633 24.188 1 98.12 502 GLY A N 1
ATOM 3855 C CA . GLY A 1 502 ? 4.758 -12.531 25.328 1 98.12 502 GLY A CA 1
ATOM 3856 C C . GLY A 1 502 ? 3.709 -13.609 25.109 1 98.12 502 GLY A C 1
ATOM 3857 O O . GLY A 1 502 ? 3.889 -14.75 25.531 1 98.12 502 GLY A O 1
ATOM 3858 N N . MET A 1 503 ? 2.609 -13.273 24.516 1 98.44 503 MET A N 1
ATOM 3859 C CA . MET A 1 503 ? 1.559 -14.25 24.266 1 98.44 503 MET A CA 1
ATOM 3860 C C . MET A 1 503 ? 2.049 -15.344 23.328 1 98.44 503 MET A C 1
ATOM 3862 O O . MET A 1 503 ? 1.758 -16.531 23.547 1 98.44 503 MET A O 1
ATOM 3866 N N . HIS A 1 504 ? 2.805 -14.977 22.312 1 98.5 504 HIS A N 1
ATOM 3867 C CA . HIS A 1 504 ? 3.379 -15.961 21.406 1 98.5 504 HIS A CA 1
ATOM 3868 C C . HIS A 1 504 ? 4.371 -16.859 22.125 1 98.5 504 HIS A C 1
ATOM 3870 O O . HIS A 1 504 ? 4.371 -18.078 21.922 1 98.5 504 HIS A O 1
ATOM 3876 N N . LEU A 1 505 ? 5.191 -16.234 22.906 1 97.75 505 LEU A N 1
ATOM 3877 C CA . LEU A 1 505 ? 6.203 -16.984 23.641 1 97.75 505 LEU A CA 1
ATOM 3878 C C . LEU A 1 505 ? 5.559 -17.938 24.625 1 97.75 505 LEU A C 1
ATOM 3880 O O . LEU A 1 505 ? 6.012 -19.078 24.781 1 97.75 505 LEU A O 1
ATOM 3884 N N . ALA A 1 506 ? 4.496 -17.484 25.297 1 98.06 506 ALA A N 1
ATOM 3885 C CA . ALA A 1 506 ? 3.758 -18.359 26.203 1 98.06 506 ALA A CA 1
ATOM 3886 C C . ALA A 1 506 ? 3.168 -19.547 25.453 1 98.06 506 ALA A C 1
ATOM 3888 O O . ALA A 1 506 ? 3.186 -20.672 25.938 1 98.06 506 ALA A O 1
ATOM 3889 N N . LEU A 1 507 ? 2.602 -19.297 24.297 1 98 507 LEU A N 1
ATOM 3890 C CA . LEU A 1 507 ? 2.057 -20.375 23.469 1 98 507 LEU A CA 1
ATOM 3891 C C . LEU A 1 507 ? 3.135 -21.406 23.141 1 98 507 LEU A C 1
ATOM 3893 O O . LEU A 1 507 ? 2.906 -22.609 23.25 1 98 507 LEU A O 1
ATOM 3897 N N . SER A 1 508 ? 4.277 -20.891 22.719 1 96.44 508 SER A N 1
ATOM 3898 C CA . SER A 1 508 ? 5.383 -21.766 22.312 1 96.44 508 SER A CA 1
ATOM 3899 C C . SER A 1 508 ? 5.93 -22.547 23.5 1 96.44 508 SER A C 1
ATOM 3901 O O . SER A 1 508 ? 6.184 -23.75 23.391 1 96.44 508 SER A O 1
ATOM 3903 N N . ASP A 1 509 ? 6.094 -21.891 24.625 1 96.75 509 ASP A N 1
ATOM 3904 C CA . ASP A 1 509 ? 6.828 -22.469 25.75 1 96.75 509 ASP A CA 1
ATOM 3905 C C . ASP A 1 509 ? 5.902 -23.266 26.656 1 96.75 509 ASP A C 1
ATOM 3907 O O . ASP A 1 509 ? 6.328 -24.234 27.281 1 96.75 509 ASP A O 1
ATOM 3911 N N . LYS A 1 510 ? 4.629 -22.781 26.719 1 96.88 510 LYS A N 1
ATOM 3912 C CA . LYS A 1 510 ? 3.752 -23.344 27.75 1 96.88 510 LYS A CA 1
ATOM 3913 C C . LYS A 1 510 ? 2.484 -23.938 27.125 1 96.88 510 LYS A C 1
ATOM 3915 O O . LYS A 1 510 ? 1.674 -24.547 27.828 1 96.88 510 LYS A O 1
ATOM 3920 N N . GLY A 1 511 ? 2.232 -23.672 25.922 1 96.81 511 GLY A N 1
ATOM 3921 C CA . GLY A 1 511 ? 1.14 -24.312 25.203 1 96.81 511 GLY A CA 1
ATOM 3922 C C . GLY A 1 511 ? -0.117 -23.453 25.156 1 96.81 511 GLY A C 1
ATOM 3923 O O . GLY A 1 511 ? -1.099 -23.828 24.516 1 96.81 511 GLY A O 1
ATOM 3924 N N . SER A 1 512 ? -0.049 -22.297 25.891 1 97.88 512 SER A N 1
ATOM 3925 C CA . SER A 1 512 ? -1.223 -21.438 25.891 1 97.88 512 SER A CA 1
ATOM 3926 C C . SER A 1 512 ? -0.824 -19.953 25.984 1 97.88 512 SER A C 1
ATOM 3928 O O . SER A 1 512 ? 0.043 -19.594 26.781 1 97.88 512 SER A O 1
ATOM 3930 N N . MET A 1 513 ? -1.511 -19.125 25.188 1 98.31 513 MET A N 1
ATOM 3931 C CA . MET A 1 513 ? -1.278 -17.688 25.25 1 98.31 513 MET A CA 1
ATOM 3932 C C . MET A 1 513 ? -1.741 -17.125 26.594 1 98.31 513 MET A C 1
ATOM 3934 O O . MET A 1 513 ? -1.285 -16.062 27.016 1 98.31 513 MET A O 1
ATOM 3938 N N . ARG A 1 514 ? -2.623 -17.828 27.25 1 96.94 514 ARG A N 1
ATOM 3939 C CA . ARG A 1 514 ? -3.166 -17.375 28.531 1 96.94 514 ARG A CA 1
ATOM 3940 C C . ARG A 1 514 ? -2.125 -17.5 29.641 1 96.94 514 ARG A C 1
ATOM 3942 O O . ARG A 1 514 ? -2.305 -16.938 30.719 1 96.94 514 ARG A O 1
ATOM 3949 N N . ASP A 1 515 ? -1.097 -18.156 29.312 1 96.44 515 ASP A N 1
ATOM 3950 C CA . ASP A 1 515 ? -0.047 -18.344 30.312 1 96.44 515 ASP A CA 1
ATOM 3951 C C . ASP A 1 515 ? 0.984 -17.219 30.234 1 96.44 515 ASP A C 1
ATOM 3953 O O . ASP A 1 515 ? 2.047 -17.297 30.844 1 96.44 515 ASP A O 1
ATOM 3957 N N . PHE A 1 516 ? 0.715 -16.25 29.422 1 94.88 516 PHE A N 1
ATOM 3958 C CA . PHE A 1 516 ? 1.502 -15.023 29.375 1 94.88 516 PHE A CA 1
ATOM 3959 C C . PHE A 1 516 ? 1.372 -14.25 30.688 1 94.88 516 PHE A C 1
ATOM 3961 O O . PHE A 1 516 ? 0.275 -13.836 31.062 1 94.88 516 PHE A O 1
ATOM 3968 N N . ASP A 1 517 ? 2.465 -14.164 31.406 1 88.25 517 ASP A N 1
ATOM 3969 C CA . ASP A 1 517 ? 2.502 -13.422 32.656 1 88.25 517 ASP A CA 1
ATOM 3970 C C . ASP A 1 517 ? 3.143 -12.047 32.469 1 88.25 517 ASP A C 1
ATOM 3972 O O . ASP A 1 517 ? 4.352 -11.945 32.281 1 88.25 517 ASP A O 1
ATOM 3976 N N . LEU A 1 518 ? 2.359 -11.086 32.656 1 86.25 518 LEU A N 1
ATOM 3977 C CA . LEU A 1 518 ? 2.795 -9.711 32.438 1 86.25 518 LEU A CA 1
ATOM 3978 C C . LEU A 1 518 ? 3.84 -9.312 33.5 1 86.25 518 LEU A C 1
ATOM 3980 O O . LEU A 1 518 ? 4.652 -8.414 33.25 1 86.25 518 LEU A O 1
ATOM 3984 N N . TYR A 1 519 ? 3.875 -9.906 34.656 1 79.69 519 TYR A N 1
ATOM 3985 C CA . TYR A 1 519 ? 4.699 -9.445 35.75 1 79.69 519 TYR A CA 1
ATOM 3986 C C . TYR A 1 519 ? 5.891 -10.375 35.969 1 79.69 519 TYR A C 1
ATOM 3988 O O . TYR A 1 519 ? 6.648 -10.203 36.938 1 79.69 519 TYR A O 1
ATOM 3996 N N . GLU A 1 520 ? 6.055 -11.312 35.125 1 74.56 520 GLU A N 1
ATOM 3997 C CA . GLU A 1 520 ? 7.254 -12.148 35.156 1 74.56 520 GLU A CA 1
ATOM 3998 C C . GLU A 1 520 ? 8.312 -11.641 34.188 1 74.56 520 GLU A C 1
ATOM 4000 O O . GLU A 1 520 ? 7.98 -11.078 33.156 1 74.56 520 GLU A O 1
ATOM 4005 N N . MET B 1 1 ? -1.048 47.281 -1.269 1 68.94 1 MET B N 1
ATOM 4006 C CA . MET B 1 1 ? -0.457 45.969 -1.583 1 68.94 1 MET B CA 1
ATOM 4007 C C . MET B 1 1 ? -1.51 44.875 -1.545 1 68.94 1 MET B C 1
ATOM 4009 O O . MET B 1 1 ? -1.683 44.156 -2.52 1 68.94 1 MET B O 1
ATOM 4013 N N . MET B 1 2 ? -2.449 45.031 -0.57 1 82.38 2 MET B N 1
ATOM 4014 C CA . MET B 1 2 ? -3.529 44.031 -0.479 1 82.38 2 MET B CA 1
ATOM 4015 C C . MET B 1 2 ? -4.531 44.219 -1.611 1 82.38 2 MET B C 1
ATOM 4017 O O . MET B 1 2 ? -4.969 43.25 -2.23 1 82.38 2 MET B O 1
ATOM 4021 N N . ASN B 1 3 ? -4.75 45.375 -1.979 1 82.44 3 ASN B N 1
ATOM 4022 C CA . ASN B 1 3 ? -5.762 45.688 -2.988 1 82.44 3 ASN B CA 1
ATOM 4023 C C . ASN B 1 3 ? -5.355 45.156 -4.359 1 82.44 3 ASN B C 1
ATOM 4025 O O . ASN B 1 3 ? -6.211 44.719 -5.145 1 82.44 3 ASN B O 1
ATOM 4029 N N . GLN B 1 4 ? -4.133 45.156 -4.559 1 89.94 4 GLN B N 1
ATOM 4030 C CA . GLN B 1 4 ? -3.648 44.656 -5.844 1 89.94 4 GLN B CA 1
ATOM 4031 C C . GLN B 1 4 ? -3.699 43.125 -5.902 1 89.94 4 GLN B C 1
ATOM 4033 O O . GLN B 1 4 ? -3.787 42.562 -6.988 1 89.94 4 GLN B O 1
ATOM 4038 N N . ARG B 1 5 ? -3.715 42.562 -4.766 1 96.19 5 ARG B N 1
ATOM 4039 C CA . ARG B 1 5 ? -3.682 41.094 -4.688 1 96.19 5 ARG B CA 1
ATOM 4040 C C . ARG B 1 5 ? -5.086 40.5 -4.754 1 96.19 5 ARG B C 1
ATOM 4042 O O . ARG B 1 5 ? -5.262 39.344 -5.109 1 96.19 5 ARG B O 1
ATOM 4049 N N . ILE B 1 6 ? -6.078 41.344 -4.355 1 97.62 6 ILE B N 1
ATOM 4050 C CA . ILE B 1 6 ? -7.453 40.844 -4.34 1 97.62 6 ILE B CA 1
ATOM 4051 C C . ILE B 1 6 ? -8.227 41.469 -5.504 1 97.62 6 ILE B C 1
ATOM 4053 O O . ILE B 1 6 ? -8.711 42.594 -5.41 1 97.62 6 ILE B O 1
ATOM 4057 N N . ARG B 1 7 ? -8.5 40.719 -6.52 1 97 7 ARG B N 1
ATOM 4058 C CA . ARG B 1 7 ? -9.047 41.25 -7.758 1 97 7 ARG B CA 1
ATOM 4059 C C . ARG B 1 7 ? -10.547 40.969 -7.852 1 97 7 ARG B C 1
ATOM 4061 O O . ARG B 1 7 ? -11.18 41.281 -8.867 1 97 7 ARG B O 1
ATOM 4068 N N . ASN B 1 8 ? -11.141 40.438 -6.84 1 96 8 ASN B N 1
ATOM 4069 C CA . ASN B 1 8 ? -12.586 40.219 -6.719 1 96 8 ASN B CA 1
ATOM 4070 C C . ASN B 1 8 ? -13.203 41.156 -5.695 1 96 8 ASN B C 1
ATOM 4072 O O . ASN B 1 8 ? -12.891 41.094 -4.504 1 96 8 ASN B O 1
ATOM 4076 N N . ALA B 1 9 ? -14.117 41.938 -6.074 1 94.81 9 ALA B N 1
ATOM 4077 C CA . ALA B 1 9 ? -14.664 43 -5.246 1 94.81 9 ALA B CA 1
ATOM 4078 C C . ALA B 1 9 ? -15.391 42.438 -4.031 1 94.81 9 ALA B C 1
ATOM 4080 O O . ALA B 1 9 ? -15.336 43 -2.939 1 94.81 9 ALA B O 1
ATOM 4081 N N . ALA B 1 10 ? -16.078 41.406 -4.246 1 94.69 10 ALA B N 1
ATOM 4082 C CA . ALA B 1 10 ? -16.828 40.812 -3.152 1 94.69 10 ALA B CA 1
ATOM 4083 C C . ALA B 1 10 ? -15.906 40.312 -2.057 1 94.69 10 ALA B C 1
ATOM 4085 O O . ALA B 1 10 ? -16.203 40.438 -0.867 1 94.69 10 ALA B O 1
ATOM 4086 N N . VAL B 1 11 ? -14.805 39.75 -2.445 1 96.62 11 VAL B N 1
ATOM 4087 C CA . VAL B 1 11 ? -13.828 39.25 -1.487 1 96.62 11 VAL B CA 1
ATOM 4088 C C . VAL B 1 11 ? -13.086 40.406 -0.836 1 96.62 11 VAL B C 1
ATOM 4090 O O . VAL B 1 11 ? -12.805 40.375 0.365 1 96.62 11 VAL B O 1
ATOM 4093 N N . ALA B 1 12 ? -12.805 41.406 -1.609 1 96.12 12 ALA B N 1
ATOM 4094 C CA . ALA B 1 12 ? -12.117 42.594 -1.097 1 96.12 12 ALA B CA 1
ATOM 4095 C C . ALA B 1 12 ? -12.93 43.25 0.005 1 96.12 12 ALA B C 1
ATOM 4097 O O . ALA B 1 12 ? -12.367 43.812 0.947 1 96.12 12 ALA B O 1
ATOM 4098 N N . ALA B 1 13 ? -14.18 43.156 -0.095 1 95.81 13 ALA B N 1
ATOM 4099 C CA . ALA B 1 13 ? -15.078 43.781 0.862 1 95.81 13 ALA B CA 1
ATOM 4100 C C . ALA B 1 13 ? -15.016 43.094 2.221 1 95.81 13 ALA B C 1
ATOM 4102 O O . ALA B 1 13 ? -15.492 43.656 3.223 1 95.81 13 ALA B O 1
ATOM 4103 N N . LYS B 1 14 ? -14.383 42 2.297 1 96.94 14 LYS B N 1
ATOM 4104 C CA . LYS B 1 14 ? -14.344 41.188 3.525 1 96.94 14 LYS B CA 1
ATOM 4105 C C . LYS B 1 14 ? -13.008 41.375 4.246 1 96.94 14 LYS B C 1
ATOM 4107 O O . LYS B 1 14 ? -12.734 40.688 5.227 1 96.94 14 LYS B O 1
ATOM 4112 N N . VAL B 1 15 ? -12.172 42.25 3.789 1 97.56 15 VAL B N 1
ATOM 4113 C CA . VAL B 1 15 ? -10.883 42.5 4.426 1 97.56 15 VAL B CA 1
ATOM 4114 C C . VAL B 1 15 ? -11.109 43 5.844 1 97.56 15 VAL B C 1
ATOM 4116 O O . VAL B 1 15 ? -11.961 43.875 6.074 1 97.56 15 VAL B O 1
ATOM 4119 N N . CYS B 1 16 ? -10.414 42.469 6.82 1 97.88 16 CYS B N 1
ATOM 4120 C CA . CYS B 1 16 ? -10.531 42.844 8.227 1 97.88 16 CYS B CA 1
ATOM 4121 C C . CYS B 1 16 ? -9.25 42.5 8.984 1 97.88 16 CYS B C 1
ATOM 4123 O O . CYS B 1 16 ? -8.234 42.188 8.383 1 97.88 16 CYS B O 1
ATOM 4125 N N . THR B 1 17 ? -9.242 42.719 10.312 1 97.88 17 THR B N 1
ATOM 4126 C CA . THR B 1 17 ? -8.117 42.375 11.172 1 97.88 17 THR B CA 1
ATOM 4127 C C . THR B 1 17 ? -8.297 41 11.789 1 97.88 17 THR B C 1
ATOM 4129 O O . THR B 1 17 ? -9.43 40.562 12 1 97.88 17 THR B O 1
ATOM 4132 N N . PRO B 1 18 ? -7.23 40.344 12.016 1 98.31 18 PRO B N 1
ATOM 4133 C CA . PRO B 1 18 ? -7.367 39 12.617 1 98.31 18 PRO B CA 1
ATOM 4134 C C . PRO B 1 18 ? -8.078 39.031 13.969 1 98.31 18 PRO B C 1
ATOM 4136 O O . PRO B 1 18 ? -8.812 38.094 14.305 1 98.31 18 PRO B O 1
ATOM 4139 N N . GLU B 1 19 ? -7.91 40.094 14.758 1 98.25 19 GLU B N 1
ATOM 4140 C CA . GLU B 1 19 ? -8.523 40.219 16.078 1 98.25 19 GLU B CA 1
ATOM 4141 C C . GLU B 1 19 ? -10.047 40.188 15.984 1 98.25 19 GLU B C 1
ATOM 4143 O O . GLU B 1 19 ? -10.719 39.656 16.875 1 98.25 19 GLU B O 1
ATOM 4148 N N . SER B 1 20 ? -10.547 40.719 14.922 1 98.44 20 SER B N 1
ATOM 4149 C CA . SER B 1 20 ? -12 40.844 14.766 1 98.44 20 SER B CA 1
ATOM 4150 C C . SER B 1 20 ? -12.617 39.469 14.484 1 98.44 20 SER B C 1
ATOM 4152 O O . SER B 1 20 ? -13.836 39.312 14.562 1 98.44 20 SER B O 1
ATOM 4154 N N . LEU B 1 21 ? -11.797 38.469 14.234 1 98.69 21 LEU B N 1
ATOM 4155 C CA . LEU B 1 21 ? -12.305 37.156 13.852 1 98.69 21 LEU B CA 1
ATOM 4156 C C . LEU B 1 21 ? -12.227 36.188 15.016 1 98.69 21 LEU B C 1
ATOM 4158 O O . LEU B 1 21 ? -12.711 35.062 14.922 1 98.69 21 LEU B O 1
ATOM 4162 N N . ILE B 1 22 ? -11.68 36.594 16.172 1 98.62 22 ILE B N 1
ATOM 4163 C CA . ILE B 1 22 ? -11.391 35.719 17.297 1 98.62 22 ILE B CA 1
ATOM 4164 C C . ILE B 1 22 ? -12.688 35.094 17.828 1 98.62 22 ILE B C 1
ATOM 4166 O O . ILE B 1 22 ? -12.711 33.938 18.219 1 98.62 22 ILE B O 1
ATOM 4170 N N . HIS B 1 23 ? -13.805 35.812 17.781 1 98.12 23 HIS B N 1
ATOM 4171 C CA . HIS B 1 23 ? -15.07 35.375 18.359 1 98.12 23 HIS B CA 1
ATOM 4172 C C . HIS B 1 23 ? -15.641 34.188 17.625 1 98.12 23 HIS B C 1
ATOM 4174 O O . HIS B 1 23 ? -16.516 33.469 18.141 1 98.12 23 HIS B O 1
ATOM 4180 N N . HIS B 1 24 ? -15.164 33.844 16.422 1 98.56 24 HIS B N 1
ATOM 4181 C CA . HIS B 1 24 ? -15.648 32.719 15.648 1 98.56 24 HIS B CA 1
ATOM 4182 C C . HIS B 1 24 ? -15.055 31.391 16.156 1 98.56 24 HIS B C 1
ATOM 4184 O O . HIS B 1 24 ? -15.539 30.312 15.82 1 98.56 24 HIS B O 1
ATOM 4190 N N . PHE B 1 25 ? -14.016 31.438 16.938 1 98.62 25 PHE B N 1
ATOM 4191 C CA . PHE B 1 25 ? -13.297 30.25 17.391 1 98.62 25 PHE B CA 1
ATOM 4192 C C . PHE B 1 25 ? -13.797 29.828 18.766 1 98.62 25 PHE B C 1
ATOM 4194 O O . PHE B 1 25 ? -13.773 30.625 19.719 1 98.62 25 PHE B O 1
ATOM 4201 N N . LYS B 1 26 ? -14.234 28.609 18.844 1 98 26 LYS B N 1
ATOM 4202 C CA . LYS B 1 26 ? -14.703 28.016 20.094 1 98 26 LYS B CA 1
ATOM 4203 C C . LYS B 1 26 ? -13.938 26.734 20.422 1 98 26 LYS B C 1
ATOM 4205 O O . LYS B 1 26 ? -13.469 26.047 19.516 1 98 26 LYS B O 1
ATOM 4210 N N . ASP B 1 27 ? -13.867 26.438 21.703 1 98.12 27 ASP B N 1
ATOM 4211 C CA . ASP B 1 27 ? -13.188 25.234 22.188 1 98.12 27 ASP B CA 1
ATOM 4212 C C . ASP B 1 27 ? -13.758 23.984 21.516 1 98.12 27 ASP B C 1
ATOM 4214 O O . ASP B 1 27 ? -14.969 23.859 21.359 1 98.12 27 ASP B O 1
ATOM 4218 N N . GLY B 1 28 ? -12.875 23.172 21.047 1 97.62 28 GLY B N 1
ATOM 4219 C CA . GLY B 1 28 ? -13.289 21.875 20.531 1 97.62 28 GLY B CA 1
ATOM 4220 C C . GLY B 1 28 ? -13.461 21.859 19.031 1 97.62 28 GLY B C 1
ATOM 4221 O O . GLY B 1 28 ? -13.633 20.781 18.422 1 97.62 28 GLY B O 1
ATOM 4222 N N . MET B 1 29 ? -13.336 23.047 18.391 1 98.5 29 MET B N 1
ATOM 4223 C CA . MET B 1 29 ? -13.555 23.125 16.953 1 98.5 29 MET B CA 1
ATOM 4224 C C . MET B 1 29 ? -12.469 22.359 16.203 1 98.5 29 MET B C 1
ATOM 4226 O O . MET B 1 29 ? -11.367 22.172 16.719 1 98.5 29 MET B O 1
ATOM 4230 N N . LYS B 1 30 ? -12.867 21.922 15.078 1 98.25 30 LYS B N 1
ATOM 4231 C CA . LYS B 1 30 ? -11.922 21.344 14.133 1 98.25 30 LYS B CA 1
ATOM 4232 C C . LYS B 1 30 ? -11.508 22.344 13.07 1 98.25 30 LYS B C 1
ATOM 4234 O O . LYS B 1 30 ? -12.352 22.859 12.328 1 98.25 30 LYS B O 1
ATOM 4239 N N . ILE B 1 31 ? -10.195 22.484 12.922 1 98.88 31 ILE B N 1
ATOM 4240 C CA . ILE B 1 31 ? -9.656 23.516 12.031 1 98.88 31 ILE B CA 1
ATOM 4241 C C . ILE B 1 31 ? -8.805 22.859 10.945 1 98.88 31 ILE B C 1
ATOM 4243 O O . ILE B 1 31 ? -7.941 22.031 11.242 1 98.88 31 ILE B O 1
ATOM 4247 N N . GLY B 1 32 ? -9.117 23.156 9.68 1 98.81 32 GLY B N 1
ATOM 4248 C CA . GLY B 1 32 ? -8.258 22.797 8.562 1 98.81 32 GLY B CA 1
ATOM 4249 C C . GLY B 1 32 ? -7.422 23.969 8.062 1 98.81 32 GLY B C 1
ATOM 4250 O O . GLY B 1 32 ? -7.91 25.094 7.973 1 98.81 32 GLY B O 1
ATOM 4251 N N . VAL B 1 33 ? -6.145 23.703 7.762 1 98.81 33 VAL B N 1
ATOM 4252 C CA . VAL B 1 33 ? -5.297 24.812 7.324 1 98.81 33 VAL B CA 1
ATOM 4253 C C . VAL B 1 33 ? -4.512 24.406 6.078 1 98.81 33 VAL B C 1
ATOM 4255 O O . VAL B 1 33 ? -4.254 23.219 5.863 1 98.81 33 VAL B O 1
ATOM 4258 N N . SER B 1 34 ? -4.164 25.406 5.277 1 98.56 34 SER B N 1
ATOM 4259 C CA . SER B 1 34 ? -3.217 25.156 4.191 1 98.56 34 SER B CA 1
ATOM 4260 C C . SER B 1 34 ? -1.811 24.922 4.727 1 98.56 34 SER B C 1
ATOM 4262 O O . SER B 1 34 ? -1.545 25.125 5.91 1 98.56 34 SER B O 1
ATOM 4264 N N . GLY B 1 35 ? -1.016 24.453 3.773 1 96.25 35 GLY B N 1
ATOM 4265 C CA . GLY B 1 35 ? 0.375 24.219 4.121 1 96.25 35 GLY B CA 1
ATOM 4266 C C . GLY B 1 35 ? 0.794 22.766 3.932 1 96.25 35 GLY B C 1
ATOM 4267 O O . GLY B 1 35 ? -0.047 21.859 3.932 1 96.25 35 GLY B O 1
ATOM 4268 N N . PHE B 1 36 ? 1.977 22.547 3.799 1 96.5 36 PHE B N 1
ATOM 4269 C CA . PHE B 1 36 ? 2.705 21.297 3.688 1 96.5 36 PHE B CA 1
ATOM 4270 C C . PHE B 1 36 ? 4.195 21.5 3.939 1 96.5 36 PHE B C 1
ATOM 4272 O O . PHE B 1 36 ? 4.887 22.109 3.119 1 96.5 36 PHE B O 1
ATOM 4279 N N . THR B 1 37 ? 4.688 20.875 5.004 1 91.94 37 THR B N 1
ATOM 4280 C CA . THR B 1 37 ? 5.973 21.312 5.539 1 91.94 37 THR B CA 1
ATOM 4281 C C . THR B 1 37 ? 5.926 22.797 5.914 1 91.94 37 THR B C 1
ATOM 4283 O O . THR B 1 37 ? 4.848 23.359 6.105 1 91.94 37 THR B O 1
ATOM 4286 N N . PRO B 1 38 ? 7.012 23.422 6.301 1 92.31 38 PRO B N 1
ATOM 4287 C CA . PRO B 1 38 ? 6.922 24.844 6.664 1 92.31 38 PRO B CA 1
ATOM 4288 C C . PRO B 1 38 ? 6.832 25.766 5.445 1 92.31 38 PRO B C 1
ATOM 4290 O O . PRO B 1 38 ? 7.672 26.656 5.277 1 92.31 38 PRO B O 1
ATOM 4293 N N . ALA B 1 39 ? 5.738 25.516 4.688 1 94.69 39 ALA B N 1
ATOM 4294 C CA . ALA B 1 39 ? 5.496 26.297 3.471 1 94.69 39 ALA B CA 1
ATOM 4295 C C . ALA B 1 39 ? 4 26.453 3.217 1 94.69 39 ALA B C 1
ATOM 4297 O O . ALA B 1 39 ? 3.234 25.5 3.318 1 94.69 39 ALA B O 1
ATOM 4298 N N . GLY B 1 40 ? 3.615 27.672 2.988 1 96.12 40 GLY B N 1
ATOM 4299 C CA . GLY B 1 40 ? 2.273 27.969 2.52 1 96.12 40 GLY B CA 1
ATOM 4300 C C . GLY B 1 40 ? 1.215 27.797 3.594 1 96.12 40 GLY B C 1
ATOM 4301 O O . GLY B 1 40 ? 0.039 27.594 3.289 1 96.12 40 GLY B O 1
ATOM 4302 N N . TYR B 1 41 ? 1.59 27.812 4.867 1 97.06 41 TYR B N 1
ATOM 4303 C CA . TYR B 1 41 ? 0.657 27.734 5.984 1 97.06 41 TYR B CA 1
ATOM 4304 C C . TYR B 1 41 ? 0.274 29.109 6.488 1 97.06 41 TYR B C 1
ATOM 4306 O O . TYR B 1 41 ? 0.992 30.094 6.254 1 97.06 41 TYR B O 1
ATOM 4314 N N . PRO B 1 42 ? -0.865 29.25 7.145 1 97.81 42 PRO B N 1
ATOM 4315 C CA . PRO B 1 42 ? -1.221 30.547 7.715 1 97.81 42 PRO B CA 1
ATOM 4316 C C . PRO B 1 42 ? -0.335 30.938 8.898 1 97.81 42 PRO B C 1
ATOM 4318 O O . PRO B 1 42 ? 0.048 30.078 9.695 1 97.81 42 PRO B O 1
ATOM 4321 N N . LYS B 1 43 ? -0.114 32.188 9.055 1 97.06 43 LYS B N 1
ATOM 4322 C CA . LYS B 1 43 ? 0.791 32.688 10.086 1 97.06 43 LYS B CA 1
ATOM 4323 C C . LYS B 1 43 ? 0.083 33.656 11.016 1 97.06 43 LYS B C 1
ATOM 4325 O O . LYS B 1 43 ? 0.233 33.594 12.234 1 97.06 43 LYS B O 1
ATOM 4330 N N . MET B 1 44 ? -0.728 34.469 10.492 1 97.38 44 MET B N 1
ATOM 4331 C CA . MET B 1 44 ? -1.25 35.594 11.234 1 97.38 44 MET B CA 1
ATOM 4332 C C . MET B 1 44 ? -2.375 35.188 12.172 1 97.38 44 MET B C 1
ATOM 4334 O O . MET B 1 44 ? -2.361 35.5 13.352 1 97.38 44 MET B O 1
ATOM 4338 N N . MET B 1 45 ? -3.361 34.5 11.656 1 97.94 45 MET B N 1
ATOM 4339 C CA . MET B 1 45 ? -4.508 34.094 12.477 1 97.94 45 MET B CA 1
ATOM 4340 C C . MET B 1 45 ? -4.078 33.188 13.609 1 97.94 45 MET B C 1
ATOM 4342 O O . MET B 1 45 ? -4.488 33.375 14.758 1 97.94 45 MET B O 1
ATOM 4346 N N . PRO B 1 46 ? -3.279 32.125 13.281 1 97.88 46 PRO B N 1
ATOM 4347 C CA . PRO B 1 46 ? -2.816 31.281 14.383 1 97.88 46 PRO B CA 1
ATOM 4348 C C . PRO B 1 46 ? -2.043 32.062 15.445 1 97.88 46 PRO B C 1
ATOM 4350 O O . PRO B 1 46 ? -2.205 31.797 16.641 1 97.88 46 PRO B O 1
ATOM 4353 N N . LYS B 1 47 ? -1.204 32.969 15 1 97.69 47 LYS B N 1
ATOM 4354 C CA . LYS B 1 47 ? -0.461 33.812 15.945 1 97.69 47 LYS B CA 1
ATOM 4355 C C . LYS B 1 47 ? -1.405 34.625 16.812 1 97.69 47 LYS B C 1
ATOM 4357 O O . LYS B 1 47 ? -1.214 34.75 18.016 1 97.69 47 LYS B O 1
ATOM 4362 N N . THR B 1 48 ? -2.357 35.25 16.172 1 98.25 48 THR B N 1
ATOM 4363 C CA . THR B 1 48 ? -3.318 36.094 16.859 1 98.25 48 THR B CA 1
ATOM 4364 C C . THR B 1 48 ? -4.09 35.281 17.906 1 98.25 48 THR B C 1
ATOM 4366 O O . THR B 1 48 ? -4.312 35.75 19.016 1 98.25 48 THR B O 1
ATOM 4369 N N . LEU B 1 49 ? -4.539 34.062 17.578 1 98.44 49 LEU B N 1
ATOM 4370 C CA . LEU B 1 49 ? -5.262 33.219 18.516 1 98.44 49 LEU B CA 1
ATOM 4371 C C . LEU B 1 49 ? -4.379 32.844 19.703 1 98.44 49 LEU B C 1
ATOM 4373 O O . LEU B 1 49 ? -4.836 32.812 20.844 1 98.44 49 LEU B O 1
ATOM 4377 N N . ALA B 1 50 ? -3.139 32.5 19.422 1 98.31 50 ALA B N 1
ATOM 4378 C CA . ALA B 1 50 ? -2.199 32.156 20.484 1 98.31 50 ALA B CA 1
ATOM 4379 C C . ALA B 1 50 ? -1.967 33.312 21.422 1 98.31 50 ALA B C 1
ATOM 4381 O O . ALA B 1 50 ? -1.919 33.156 22.641 1 98.31 50 ALA B O 1
ATOM 4382 N N . ASP B 1 51 ? -1.776 34.531 20.812 1 98.31 51 ASP B N 1
ATOM 4383 C CA . ASP B 1 51 ? -1.632 35.719 21.625 1 98.31 51 ASP B CA 1
ATOM 4384 C C . ASP B 1 51 ? -2.84 35.906 22.531 1 98.31 51 ASP B C 1
ATOM 4386 O O . ASP B 1 51 ? -2.688 36.25 23.719 1 98.31 51 ASP B O 1
ATOM 4390 N N . HIS B 1 52 ? -3.961 35.75 21.953 1 98.38 52 HIS B N 1
ATOM 4391 C CA . HIS B 1 52 ? -5.203 35.906 22.703 1 98.38 52 HIS B CA 1
ATOM 4392 C C . HIS B 1 52 ? -5.258 34.938 23.875 1 98.38 52 HIS B C 1
ATOM 4394 O O . HIS B 1 52 ? -5.617 35.344 24.984 1 98.38 52 HIS B O 1
ATOM 4400 N N . VAL B 1 53 ? -4.918 33.688 23.672 1 98.25 53 VAL B N 1
ATOM 4401 C CA . VAL B 1 53 ? -4.934 32.656 24.719 1 98.25 53 VAL B CA 1
ATOM 4402 C C . VAL B 1 53 ? -3.93 33.031 25.812 1 98.25 53 VAL B C 1
ATOM 4404 O O . VAL B 1 53 ? -4.242 32.938 27 1 98.25 53 VAL B O 1
ATOM 4407 N N . GLU B 1 54 ? -2.762 33.406 25.391 1 97.56 54 GLU B N 1
ATOM 4408 C CA . GLU B 1 54 ? -1.708 33.781 26.344 1 97.56 54 GLU B CA 1
ATOM 4409 C C . GLU B 1 54 ? -2.088 35 27.156 1 97.56 54 GLU B C 1
ATOM 4411 O O . GLU B 1 54 ? -1.969 35 28.391 1 97.56 54 GLU B O 1
ATOM 4416 N N . GLU B 1 55 ? -2.6 36 26.516 1 97.88 55 GLU B N 1
ATOM 4417 C CA . GLU B 1 55 ? -2.912 37.25 27.156 1 97.88 55 GLU B CA 1
ATOM 4418 C C . GLU B 1 55 ? -4.09 37.125 28.125 1 97.88 55 GLU B C 1
ATOM 4420 O O . GLU B 1 55 ? -4.172 37.844 29.125 1 97.88 55 GLU B O 1
ATOM 4425 N N . ASN B 1 56 ? -4.918 36.219 27.859 1 97.94 56 ASN B N 1
ATOM 4426 C CA . ASN B 1 56 ? -6.125 36.062 28.656 1 97.94 56 ASN B CA 1
ATOM 4427 C C . ASN B 1 56 ? -6.078 34.812 29.531 1 97.94 56 ASN B C 1
ATOM 4429 O O . ASN B 1 56 ? -7.09 34.438 30.109 1 97.94 56 ASN B O 1
ATOM 4433 N N . GLU B 1 57 ? -4.938 34.125 29.609 1 97.06 57 GLU B N 1
ATOM 4434 C CA . GLU B 1 57 ? -4.703 32.938 30.438 1 97.06 57 GLU B CA 1
ATOM 4435 C C . GLU B 1 57 ? -5.727 31.859 30.156 1 97.06 57 GLU B C 1
ATOM 4437 O O . GLU B 1 57 ? -6.348 31.328 31.078 1 97.06 57 GLU B O 1
ATOM 4442 N N . LEU B 1 58 ? -5.883 31.594 28.875 1 97 58 LEU B N 1
ATOM 4443 C CA . LEU B 1 58 ? -6.891 30.625 28.438 1 97 58 LEU B CA 1
ATOM 4444 C C . LEU B 1 58 ? -6.246 29.297 28.047 1 97 58 LEU B C 1
ATOM 4446 O O . LEU B 1 58 ? -6.812 28.531 27.266 1 97 58 LEU B O 1
ATOM 4450 N N . GLN B 1 59 ? -5.062 29.047 28.594 1 94.25 59 GLN B N 1
ATOM 4451 C CA . GLN B 1 59 ? -4.383 27.797 28.281 1 94.25 59 GLN B CA 1
ATOM 4452 C C . GLN B 1 59 ? -5.258 26.594 28.641 1 94.25 59 GLN B C 1
ATOM 4454 O O . GLN B 1 59 ? -5.797 26.5 29.734 1 94.25 59 GLN B O 1
ATOM 4459 N N . GLY B 1 60 ? -5.434 25.75 27.594 1 91.62 60 GLY B N 1
ATOM 4460 C CA . GLY B 1 60 ? -6.227 24.547 27.812 1 91.62 60 GLY B CA 1
ATOM 4461 C C . GLY B 1 60 ? -7.719 24.797 27.656 1 91.62 60 GLY B C 1
ATOM 4462 O O . GLY B 1 60 ? -8.508 23.844 27.672 1 91.62 60 GLY B O 1
ATOM 4463 N N . GLN B 1 61 ? -8.109 26.047 27.422 1 95.44 61 GLN B N 1
ATOM 4464 C CA . GLN B 1 61 ? -9.531 26.375 27.375 1 95.44 61 GLN B CA 1
ATOM 4465 C C . GLN B 1 61 ? -9.969 26.688 25.938 1 95.44 61 GLN B C 1
ATOM 4467 O O . GLN B 1 61 ? -11.164 26.844 25.672 1 95.44 61 GLN B O 1
ATOM 4472 N N . MET B 1 62 ? -9.062 26.75 25.109 1 96.69 62 MET B N 1
ATOM 4473 C CA . MET B 1 62 ? -9.273 26.906 23.672 1 96.69 62 MET B CA 1
ATOM 4474 C C . MET B 1 62 ? -8.414 25.938 22.875 1 96.69 62 MET B C 1
ATOM 4476 O O . MET B 1 62 ? -7.383 26.312 22.328 1 96.69 62 MET B O 1
ATOM 4480 N N . SER B 1 63 ? -8.938 24.719 22.844 1 97.75 63 SER B N 1
ATOM 4481 C CA . SER B 1 63 ? -8.188 23.641 22.219 1 97.75 63 SER B CA 1
ATOM 4482 C C . SER B 1 63 ? -8.898 23.094 20.984 1 97.75 63 SER B C 1
ATOM 4484 O O . SER B 1 63 ? -10.125 22.969 20.984 1 97.75 63 SER B O 1
ATOM 4486 N N . PHE B 1 64 ? -8.094 22.797 19.969 1 98.56 64 PHE B N 1
ATOM 4487 C CA . PHE B 1 64 ? -8.672 22.469 18.656 1 98.56 64 PHE B CA 1
ATOM 4488 C C . PHE B 1 64 ? -8.086 21.172 18.125 1 98.56 64 PHE B C 1
ATOM 4490 O O . PHE B 1 64 ? -7.012 20.75 18.547 1 98.56 64 PHE B O 1
ATOM 4497 N N . THR B 1 65 ? -8.859 20.469 17.297 1 98.38 65 THR B N 1
ATOM 4498 C CA . THR B 1 65 ? -8.297 19.5 16.375 1 98.38 65 THR B CA 1
ATOM 4499 C C . THR B 1 65 ? -7.715 20.188 15.141 1 98.38 65 THR B C 1
ATOM 4501 O O . THR B 1 65 ? -8.414 20.922 14.453 1 98.38 65 THR B O 1
ATOM 4504 N N . LEU B 1 66 ? -6.465 20 14.922 1 98.62 66 LEU B N 1
ATOM 4505 C CA . LEU B 1 66 ? -5.777 20.688 13.836 1 98.62 66 LEU B CA 1
ATOM 4506 C C . LEU B 1 66 ? -5.414 19.703 12.719 1 98.62 66 LEU B C 1
ATOM 4508 O O . LEU B 1 66 ? -4.746 18.703 12.961 1 98.62 66 LEU B O 1
ATOM 4512 N N . CYS B 1 67 ? -5.883 20 11.477 1 98.56 67 CYS B N 1
ATOM 4513 C CA . CYS B 1 67 ? -5.602 19.203 10.289 1 98.56 67 CYS B CA 1
ATOM 4514 C C . CYS B 1 67 ? -4.871 20.031 9.234 1 98.56 67 CYS B C 1
ATOM 4516 O O . CYS B 1 67 ? -5.273 21.156 8.938 1 98.56 67 CYS B O 1
ATOM 4518 N N . SER B 1 68 ? -3.781 19.562 8.734 1 98.12 68 SER B N 1
ATOM 4519 C CA . SER B 1 68 ? -3.031 20.141 7.621 1 98.12 68 SER B CA 1
ATOM 4520 C C . SER B 1 68 ? -2.617 19.078 6.617 1 98.12 68 SER B C 1
ATOM 4522 O O . SER B 1 68 ? -3.002 17.906 6.742 1 98.12 68 SER B O 1
ATOM 4524 N N . GLY B 1 69 ? -1.925 19.484 5.551 1 97.12 69 GLY B N 1
ATOM 4525 C CA . GLY B 1 69 ? -1.472 18.516 4.57 1 97.12 69 GLY B CA 1
ATOM 4526 C C . GLY B 1 69 ? -0.452 17.531 5.121 1 97.12 69 GLY B C 1
ATOM 4527 O O . GLY B 1 69 ? -0.452 16.359 4.758 1 97.12 69 GLY B O 1
ATOM 4528 N N . ALA B 1 70 ? 0.423 17.984 5.824 1 96.38 70 ALA B N 1
ATOM 4529 C CA . ALA B 1 70 ? 1.452 17.266 6.562 1 96.38 70 ALA B CA 1
ATOM 4530 C C . ALA B 1 70 ? 1.938 18.078 7.762 1 96.38 70 ALA B C 1
ATOM 4532 O O . ALA B 1 70 ? 1.16 18.391 8.664 1 96.38 70 ALA B O 1
ATOM 4533 N N . SER B 1 71 ? 3.197 18.422 7.805 1 94.5 71 SER B N 1
ATOM 4534 C CA . SER B 1 71 ? 3.701 19.328 8.828 1 94.5 71 SER B CA 1
ATOM 4535 C C . SER B 1 71 ? 3.518 20.781 8.422 1 94.5 71 SER B C 1
ATOM 4537 O O . SER B 1 71 ? 3.217 21.062 7.258 1 94.5 71 SER B O 1
ATOM 4539 N N . ILE B 1 72 ? 3.561 21.641 9.352 1 94.44 72 ILE B N 1
ATOM 4540 C CA . ILE B 1 72 ? 3.525 23.078 9.109 1 94.44 72 ILE B CA 1
ATOM 4541 C C . ILE B 1 72 ? 4.637 23.766 9.898 1 94.44 72 ILE B C 1
ATOM 4543 O O . ILE B 1 72 ? 5.52 23.094 10.445 1 94.44 72 ILE B O 1
ATOM 4547 N N . GLY B 1 73 ? 4.598 25.031 9.891 1 92.12 73 GLY B N 1
ATOM 4548 C CA . GLY B 1 73 ? 5.664 25.766 10.547 1 92.12 73 GLY B CA 1
ATOM 4549 C C . GLY B 1 73 ? 5.672 25.594 12.055 1 92.12 73 GLY B C 1
ATOM 4550 O O . GLY B 1 73 ? 4.613 25.531 12.688 1 92.12 73 GLY B O 1
ATOM 4551 N N . ALA B 1 74 ? 6.898 25.547 12.562 1 86.62 74 ALA B N 1
ATOM 4552 C CA . ALA B 1 74 ? 7.082 25.344 13.992 1 86.62 74 ALA B CA 1
ATOM 4553 C C . ALA B 1 74 ? 6.473 26.5 14.789 1 86.62 74 ALA B C 1
ATOM 4555 O O . ALA B 1 74 ? 5.977 26.297 15.898 1 86.62 74 ALA B O 1
ATOM 4556 N N . ASP B 1 75 ? 6.516 27.656 14.242 1 90.38 75 ASP B N 1
ATOM 4557 C CA . ASP B 1 75 ? 5.957 28.828 14.922 1 90.38 75 ASP B CA 1
ATOM 4558 C C . ASP B 1 75 ? 4.465 28.641 15.18 1 90.38 75 ASP B C 1
ATOM 4560 O O . ASP B 1 75 ? 3.934 29.188 16.156 1 90.38 75 ASP B O 1
ATOM 4564 N N . PHE B 1 76 ? 3.836 27.938 14.336 1 95.19 76 PHE B N 1
ATOM 4565 C CA . PHE B 1 76 ? 2.424 27.609 14.484 1 95.19 76 PHE B CA 1
ATOM 4566 C C . PHE B 1 76 ? 2.24 26.375 15.359 1 95.19 76 PHE B C 1
ATOM 4568 O O . PHE B 1 76 ? 1.716 26.469 16.469 1 95.19 76 PHE B O 1
ATOM 4575 N N . ASP B 1 77 ? 2.771 25.266 15.016 1 95.56 77 ASP B N 1
ATOM 4576 C CA . ASP B 1 77 ? 2.527 23.969 15.625 1 95.56 77 ASP B CA 1
ATOM 4577 C C . ASP B 1 77 ? 3.062 23.922 17.062 1 95.56 77 ASP B C 1
ATOM 4579 O O . ASP B 1 77 ? 2.373 23.469 17.969 1 95.56 77 ASP B O 1
ATOM 4583 N N . ASN B 1 78 ? 4.242 24.391 17.266 1 96.06 78 ASN B N 1
ATOM 4584 C CA . ASN B 1 78 ? 4.875 24.359 18.578 1 96.06 78 ASN B CA 1
ATOM 4585 C C . ASN B 1 78 ? 4.195 25.312 19.547 1 96.06 78 ASN B C 1
ATOM 4587 O O . ASN B 1 78 ? 3.965 24.969 20.703 1 96.06 78 ASN B O 1
ATOM 4591 N N . ARG B 1 79 ? 3.932 26.484 19.062 1 96.81 79 ARG B N 1
ATOM 4592 C CA . ARG B 1 79 ? 3.322 27.469 19.938 1 96.81 79 ARG B CA 1
ATOM 4593 C C . ARG B 1 79 ? 1.94 27.031 20.406 1 96.81 79 ARG B C 1
ATOM 4595 O O . ARG B 1 79 ? 1.609 27.125 21.594 1 96.81 79 ARG B O 1
ATOM 4602 N N . TRP B 1 80 ? 1.117 26.562 19.484 1 98.25 80 TRP B N 1
ATOM 4603 C CA . TRP B 1 80 ? -0.203 26.062 19.859 1 98.25 80 TRP B CA 1
ATOM 4604 C C . TRP B 1 80 ? -0.091 24.922 20.844 1 98.25 80 TRP B C 1
ATOM 4606 O O . TRP B 1 80 ? -0.851 24.844 21.812 1 98.25 80 TRP B O 1
ATOM 4616 N N . ALA B 1 81 ? 0.838 24.031 20.609 1 97.81 81 ALA B N 1
ATOM 4617 C CA . ALA B 1 81 ? 1.028 22.906 21.516 1 97.81 81 ALA B CA 1
ATOM 4618 C C . ALA B 1 81 ? 1.428 23.375 22.906 1 97.81 81 ALA B C 1
ATOM 4620 O O . ALA B 1 81 ? 0.907 22.875 23.906 1 97.81 81 ALA B O 1
ATOM 4621 N N . SER B 1 82 ? 2.35 24.328 23 1 97 82 SER B N 1
ATOM 4622 C CA . SER B 1 82 ? 2.861 24.812 24.281 1 97 82 SER B CA 1
ATOM 4623 C C . SER B 1 82 ? 1.771 25.516 25.078 1 97 82 SER B C 1
ATOM 4625 O O . SER B 1 82 ? 1.847 25.594 26.312 1 97 82 SER B O 1
ATOM 4627 N N . LEU B 1 83 ? 0.774 25.984 24.375 1 97.75 83 LEU B N 1
ATOM 4628 C CA . LEU B 1 83 ? -0.312 26.688 25.031 1 97.75 83 LEU B CA 1
ATOM 4629 C C . LEU B 1 83 ? -1.515 25.781 25.25 1 97.75 83 LEU B C 1
ATOM 4631 O O . LEU B 1 83 ? -2.586 26.25 25.656 1 97.75 83 LEU B O 1
ATOM 4635 N N . GLY B 1 84 ? -1.355 24.469 24.938 1 97.81 84 GLY B N 1
ATOM 4636 C CA . GLY B 1 84 ? -2.453 23.531 25.094 1 97.81 84 GLY B CA 1
ATOM 4637 C C . GLY B 1 84 ? -3.598 23.781 24.125 1 97.81 84 GLY B C 1
ATOM 4638 O O . GLY B 1 84 ? -4.762 23.562 24.469 1 97.81 84 GLY B O 1
ATOM 4639 N N . MET B 1 85 ? -3.287 24.281 22.938 1 98.56 85 MET B N 1
ATOM 4640 C CA . MET B 1 85 ? -4.324 24.688 22 1 98.56 85 MET B CA 1
ATOM 4641 C C . MET B 1 85 ? -4.57 23.594 20.969 1 98.56 85 MET B C 1
ATOM 4643 O O . MET B 1 85 ? -5.426 23.75 20.094 1 98.56 85 MET B O 1
ATOM 4647 N N . THR B 1 86 ? -3.855 22.469 21.062 1 98.38 86 THR B N 1
ATOM 4648 C CA . THR B 1 86 ? -4.031 21.375 20.109 1 98.38 86 THR B CA 1
ATOM 4649 C C . THR B 1 86 ? -4.406 20.078 20.828 1 98.38 86 THR B C 1
ATOM 4651 O O . THR B 1 86 ? -3.537 19.391 21.359 1 98.38 86 THR B O 1
ATOM 4654 N N . ARG B 1 87 ? -5.598 19.734 20.781 1 97.62 87 ARG B N 1
ATOM 4655 C CA . ARG B 1 87 ? -6.035 18.516 21.453 1 97.62 87 ARG B CA 1
ATOM 4656 C C . ARG B 1 87 ? -5.812 17.281 20.562 1 97.62 87 ARG B C 1
ATOM 4658 O O . ARG B 1 87 ? -5.613 16.188 21.062 1 97.62 87 ARG B O 1
ATOM 4665 N N . ALA B 1 88 ? -5.883 17.516 19.203 1 98.06 88 ALA B N 1
ATOM 4666 C CA . ALA B 1 88 ? -5.594 16.469 18.234 1 98.06 88 ALA B CA 1
ATOM 4667 C C . ALA B 1 88 ? -4.891 17.031 17 1 98.06 88 ALA B C 1
ATOM 4669 O O . ALA B 1 88 ? -5.176 18.156 16.578 1 98.06 88 ALA B O 1
ATOM 4670 N N . ARG B 1 89 ? -3.945 16.266 16.469 1 98.31 89 ARG B N 1
ATOM 4671 C CA . ARG B 1 89 ? -3.135 16.688 15.336 1 98.31 89 ARG B CA 1
ATOM 4672 C C . ARG B 1 89 ? -3.133 15.633 14.234 1 98.31 89 ARG B C 1
ATOM 4674 O O . ARG B 1 89 ? -2.846 14.461 14.5 1 98.31 89 ARG B O 1
ATOM 4681 N N . PHE B 1 90 ? -3.529 16.031 12.992 1 98 90 PHE B N 1
ATOM 4682 C CA . PHE B 1 90 ? -3.525 15.156 11.82 1 98 90 PHE B CA 1
ATOM 4683 C C . PHE B 1 90 ? -2.791 15.82 10.656 1 98 90 PHE B C 1
ATOM 4685 O O . PHE B 1 90 ? -2.818 17.047 10.516 1 98 90 PHE B O 1
ATOM 4692 N N . PRO B 1 91 ? -2.164 15.07 9.805 1 97.62 91 PRO B N 1
ATOM 4693 C CA . PRO B 1 91 ? -1.81 13.656 9.953 1 97.62 91 PRO B CA 1
ATOM 4694 C C . PRO B 1 91 ? -0.318 13.445 10.203 1 97.62 91 PRO B C 1
ATOM 4696 O O . PRO B 1 91 ? 0.173 12.32 10.117 1 97.62 91 PRO B O 1
ATOM 4699 N N . TYR B 1 92 ? 0.418 14.469 10.43 1 96.88 92 TYR B N 1
ATOM 4700 C CA . TYR B 1 92 ? 1.876 14.477 10.477 1 96.88 92 TYR B CA 1
ATOM 4701 C C . TYR B 1 92 ? 2.391 15.711 11.211 1 96.88 92 TYR B C 1
ATOM 4703 O O . TYR B 1 92 ? 1.727 16.75 11.227 1 96.88 92 TYR B O 1
ATOM 4711 N N . GLN B 1 93 ? 3.572 15.633 11.836 1 96.12 93 GLN B N 1
ATOM 4712 C CA . GLN B 1 93 ? 4.176 16.781 12.516 1 96.12 93 GLN B CA 1
ATOM 4713 C C . GLN B 1 93 ? 5.695 16.641 12.562 1 96.12 93 GLN B C 1
ATOM 4715 O O . GLN B 1 93 ? 6.234 15.539 12.469 1 96.12 93 GLN B O 1
ATOM 4720 N N . THR B 1 94 ? 6.402 17.75 12.672 1 92.5 94 THR B N 1
ATOM 4721 C CA . THR B 1 94 ? 7.852 17.734 12.828 1 92.5 94 THR B CA 1
ATOM 4722 C C . THR B 1 94 ? 8.289 18.688 13.93 1 92.5 94 THR B C 1
ATOM 4724 O O . THR B 1 94 ? 9.484 18.859 14.172 1 92.5 94 THR B O 1
ATOM 4727 N N . GLY B 1 95 ? 7.461 19.312 14.648 1 93.44 95 GLY B N 1
ATOM 4728 C CA . GLY B 1 95 ? 7.836 20.281 15.656 1 93.44 95 GLY B CA 1
ATOM 4729 C C . GLY B 1 95 ? 8.234 19.656 16.969 1 93.44 95 GLY B C 1
ATOM 4730 O O . GLY B 1 95 ? 7.711 18.594 17.344 1 93.44 95 GLY B O 1
ATOM 4731 N N . LYS B 1 96 ? 9.141 20.344 17.641 1 96.12 96 LYS B N 1
ATOM 4732 C CA . LYS B 1 96 ? 9.664 19.812 18.891 1 96.12 96 LYS B CA 1
ATOM 4733 C C . LYS B 1 96 ? 8.57 19.781 19.969 1 96.12 96 LYS B C 1
ATOM 4735 O O . LYS B 1 96 ? 8.359 18.734 20.609 1 96.12 96 LYS B O 1
ATOM 4740 N N . ASP B 1 97 ? 7.852 20.828 20.141 1 97.5 97 ASP B N 1
ATOM 4741 C CA . ASP B 1 97 ? 6.887 20.922 21.219 1 97.5 97 ASP B CA 1
ATOM 4742 C C . ASP B 1 97 ? 5.652 20.078 20.953 1 97.5 97 ASP B C 1
ATOM 4744 O O . ASP B 1 97 ? 5.109 19.438 21.859 1 97.5 97 ASP B O 1
ATOM 4748 N N . ILE B 1 98 ? 5.195 20.109 19.734 1 97.88 98 ILE B N 1
ATOM 4749 C CA . ILE B 1 98 ? 4.039 19.297 19.391 1 97.88 98 ILE B CA 1
ATOM 4750 C C . ILE B 1 98 ? 4.395 17.812 19.547 1 97.88 98 ILE B C 1
ATOM 4752 O O . ILE B 1 98 ? 3.576 17.016 19.984 1 97.88 98 ILE B O 1
ATOM 4756 N N . ASN B 1 99 ? 5.586 17.438 19.125 1 97.88 99 ASN B N 1
ATOM 4757 C CA . ASN B 1 99 ? 6.066 16.078 19.297 1 97.88 99 ASN B CA 1
ATOM 4758 C C . ASN B 1 99 ? 6.07 15.672 20.781 1 97.88 99 ASN B C 1
ATOM 4760 O O . ASN B 1 99 ? 5.637 14.57 21.125 1 97.88 99 ASN B O 1
ATOM 4764 N N . THR B 1 100 ? 6.551 16.547 21.594 1 98.25 100 THR B N 1
ATOM 4765 C CA . THR B 1 100 ? 6.578 16.312 23.031 1 98.25 100 THR B CA 1
ATOM 4766 C C . THR B 1 100 ? 5.164 16.125 23.578 1 98.25 100 THR B C 1
ATOM 4768 O O . THR B 1 100 ? 4.902 15.203 24.359 1 98.25 100 THR B O 1
ATOM 4771 N N . ALA B 1 101 ? 4.262 17 23.172 1 98.12 101 ALA B N 1
ATOM 4772 C CA . ALA B 1 101 ? 2.877 16.938 23.641 1 98.12 101 ALA B CA 1
ATOM 4773 C C . ALA B 1 101 ? 2.23 15.609 23.234 1 98.12 101 ALA B C 1
ATOM 4775 O O . ALA B 1 101 ? 1.486 15.016 24.016 1 98.12 101 ALA B O 1
ATOM 4776 N N . ILE B 1 102 ? 2.49 15.141 22.047 1 98.31 102 ILE B N 1
ATOM 4777 C CA . ILE B 1 102 ? 1.947 13.891 21.531 1 98.31 102 ILE B CA 1
ATOM 4778 C C . ILE B 1 102 ? 2.49 12.719 22.344 1 98.31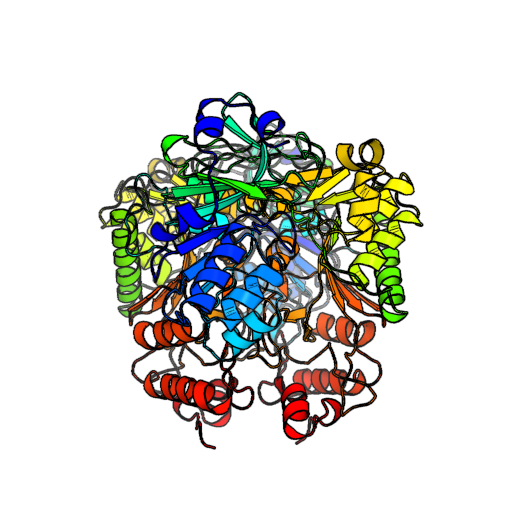 102 ILE B C 1
ATOM 4780 O O . ILE B 1 102 ? 1.726 11.867 22.812 1 98.31 102 ILE B O 1
ATOM 4784 N N . ASN B 1 103 ? 3.773 12.719 22.562 1 98.56 103 ASN B N 1
ATOM 4785 C CA . ASN B 1 103 ? 4.406 11.594 23.25 1 98.56 103 ASN B CA 1
ATOM 4786 C C . ASN B 1 103 ? 4.105 11.617 24.75 1 98.56 103 ASN B C 1
ATOM 4788 O O . ASN B 1 103 ? 4.23 10.594 25.422 1 98.56 103 ASN B O 1
ATOM 4792 N N . LYS B 1 104 ? 3.631 12.742 25.234 1 97.75 104 LYS B N 1
ATOM 4793 C CA . LYS B 1 104 ? 3.195 12.828 26.625 1 97.75 104 LYS B CA 1
ATOM 4794 C C . LYS B 1 104 ? 1.712 12.492 26.766 1 97.75 104 LYS B C 1
ATOM 4796 O O . LYS B 1 104 ? 1.188 12.406 27.875 1 97.75 104 LYS B O 1
ATOM 4801 N N . GLY B 1 105 ? 1.092 12.359 25.641 1 96.44 105 GLY B N 1
ATOM 4802 C CA . GLY B 1 105 ? -0.326 12.039 25.656 1 96.44 105 GLY B CA 1
ATOM 4803 C C . GLY B 1 105 ? -1.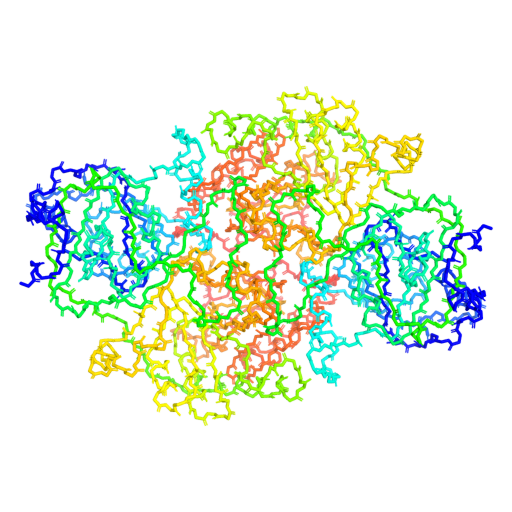214 13.266 25.812 1 96.44 105 GLY B C 1
ATOM 4804 O O . GLY B 1 105 ? -2.418 13.141 26.031 1 96.44 105 GLY B O 1
ATOM 4805 N N . GLU B 1 106 ? -0.695 14.445 25.641 1 96.94 106 GLU B N 1
ATOM 4806 C CA . GLU B 1 106 ? -1.442 15.695 25.766 1 96.94 106 GLU B CA 1
ATOM 4807 C C . GLU B 1 106 ? -2.129 16.062 24.469 1 96.94 106 GLU B C 1
ATOM 4809 O O . GLU B 1 106 ? -3.064 16.875 24.453 1 96.94 106 GLU B O 1
ATOM 4814 N N . CYS B 1 107 ? -1.654 15.562 23.422 1 97.56 107 CYS B N 1
ATOM 4815 C CA . CYS B 1 107 ? -2.199 15.727 22.078 1 97.56 107 CYS B CA 1
ATOM 4816 C C . CYS B 1 107 ? -2.367 14.375 21.391 1 97.56 107 CYS B C 1
ATOM 4818 O O . CYS B 1 107 ? -1.421 13.586 21.312 1 97.56 107 CYS B O 1
ATOM 4820 N N . MET B 1 108 ? -3.564 14.133 20.969 1 97.5 108 MET B N 1
ATOM 4821 C CA . MET B 1 108 ? -3.793 12.906 20.203 1 97.5 108 MET B CA 1
ATOM 4822 C C . MET B 1 108 ? -3.336 13.086 18.75 1 97.5 108 MET B C 1
ATOM 4824 O O . MET B 1 108 ? -3.641 14.094 18.125 1 97.5 108 MET B O 1
ATOM 4828 N N . MET B 1 109 ? -2.566 12.109 18.312 1 97.31 109 MET B N 1
ATOM 4829 C CA . MET B 1 109 ? -2.156 12.148 16.906 1 97.31 109 MET B CA 1
ATOM 4830 C C . MET B 1 109 ? -2.416 10.812 16.219 1 97.31 109 MET B C 1
ATOM 4832 O O . MET B 1 109 ? -2.215 9.758 16.812 1 97.31 109 MET B O 1
ATOM 4836 N N . SER B 1 110 ? -2.906 10.898 15.055 1 95.94 110 SER B N 1
ATOM 4837 C CA . SER B 1 110 ? -3.041 9.742 14.172 1 95.94 110 SER B CA 1
ATOM 4838 C C . SER B 1 110 ? -2.5 10.039 12.781 1 95.94 110 SER B C 1
ATOM 4840 O O . SER B 1 110 ? -2.799 11.086 12.203 1 95.94 110 SER B O 1
ATOM 4842 N N . ASP B 1 111 ? -1.689 9.133 12.352 1 94.06 111 ASP B N 1
ATOM 4843 C CA . ASP B 1 111 ? -1.158 9.336 11.008 1 94.06 111 ASP B CA 1
ATOM 4844 C C . ASP B 1 111 ? -1.872 8.445 10 1 94.06 111 ASP B C 1
ATOM 4846 O O . ASP B 1 111 ? -2.535 7.477 10.375 1 94.06 111 ASP B O 1
ATOM 4850 N N . ARG B 1 112 ? -1.881 8.852 8.805 1 95.88 112 ARG B N 1
ATOM 4851 C CA . ARG B 1 112 ? -2.447 8.195 7.629 1 95.88 112 ARG B CA 1
ATOM 4852 C C . ARG B 1 112 ? -1.626 8.508 6.383 1 95.88 112 ARG B C 1
ATOM 4854 O O . ARG B 1 112 ? -0.874 9.484 6.355 1 95.88 112 ARG B O 1
ATOM 4861 N N . HIS B 1 113 ? -1.695 7.566 5.441 1 97.56 113 HIS B N 1
ATOM 4862 C CA . HIS B 1 113 ? -1.052 7.887 4.172 1 97.56 113 HIS B CA 1
ATOM 4863 C C . HIS B 1 113 ? -1.574 9.203 3.607 1 97.56 113 HIS B C 1
ATOM 4865 O O . HIS B 1 113 ? -2.779 9.461 3.635 1 97.56 113 HIS B O 1
ATOM 4871 N N . LEU B 1 114 ? -0.702 9.992 3.072 1 97.81 114 LEU B N 1
ATOM 4872 C CA . LEU B 1 114 ? -1.052 11.367 2.734 1 97.81 114 LEU B CA 1
ATOM 4873 C C . LEU B 1 114 ? -1.923 11.414 1.483 1 97.81 114 LEU B C 1
ATOM 4875 O O . LEU B 1 114 ? -2.572 12.43 1.212 1 97.81 114 LEU B O 1
ATOM 4879 N N . SER B 1 115 ? -1.938 10.367 0.688 1 97.12 115 SER B N 1
ATOM 4880 C CA . SER B 1 115 ? -2.893 10.266 -0.412 1 97.12 115 SER B CA 1
ATOM 4881 C C . SER B 1 115 ? -4.301 9.984 0.103 1 97.12 115 SER B C 1
ATOM 4883 O O . SER B 1 115 ? -5.285 10.359 -0.536 1 97.12 115 SER B O 1
ATOM 4885 N N . MET B 1 116 ?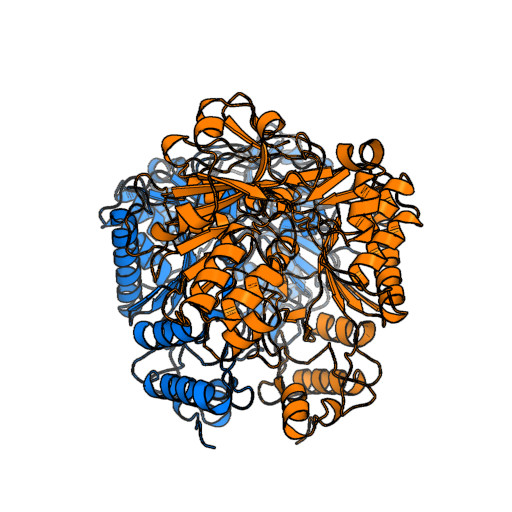 -4.418 9.32 1.228 1 97.62 116 MET B N 1
ATOM 4886 C CA . MET B 1 116 ? -5.703 8.867 1.761 1 97.62 116 MET B CA 1
ATOM 4887 C C . MET B 1 116 ? -6.34 9.945 2.629 1 97.62 116 MET B C 1
ATOM 4889 O O . MET B 1 116 ? -7.562 10.109 2.627 1 97.62 116 MET B O 1
ATOM 4893 N N . PHE B 1 117 ? -5.559 10.719 3.324 1 98.12 117 PHE B N 1
ATOM 4894 C CA . PHE B 1 117 ? -6.059 11.625 4.348 1 98.12 117 PHE B CA 1
ATOM 4895 C C . PHE B 1 117 ? -7.055 12.609 3.756 1 98.12 117 PHE B C 1
ATOM 4897 O O . PHE B 1 117 ? -8.188 12.719 4.234 1 98.12 117 PHE B O 1
ATOM 4904 N N . PRO B 1 118 ? -6.699 13.367 2.654 1 97.75 118 PRO B N 1
ATOM 4905 C CA . PRO B 1 118 ? -7.68 14.297 2.1 1 97.75 118 PRO B CA 1
ATOM 4906 C C . PRO B 1 118 ? -8.953 13.609 1.628 1 97.75 118 PRO B C 1
ATOM 4908 O O . PRO B 1 118 ? -10.047 14.164 1.742 1 97.75 118 PRO B O 1
ATOM 4911 N N . GLN B 1 119 ? -8.875 12.43 1.155 1 96.69 119 GLN B N 1
ATOM 4912 C CA . GLN B 1 119 ? -10.047 11.695 0.709 1 96.69 119 GLN B CA 1
ATOM 4913 C C . GLN B 1 119 ? -10.906 11.258 1.893 1 96.69 119 GLN B C 1
ATOM 4915 O O . GLN B 1 119 ? -12.133 11.391 1.857 1 96.69 119 GLN B O 1
ATOM 4920 N N . ASN B 1 120 ? -10.227 10.727 2.902 1 97.44 120 ASN B N 1
ATOM 4921 C CA . ASN B 1 120 ? -10.93 10.297 4.109 1 97.44 120 ASN B CA 1
ATOM 4922 C C . ASN B 1 120 ? -11.703 11.445 4.75 1 97.44 120 ASN B C 1
ATOM 4924 O O . ASN B 1 120 ? -12.789 11.242 5.285 1 97.44 120 ASN B O 1
ATOM 4928 N N . LEU B 1 121 ? -11.078 12.609 4.699 1 97.25 121 LEU B N 1
ATOM 4929 C CA . LEU B 1 121 ? -11.766 13.789 5.199 1 97.25 121 LEU B CA 1
ATOM 4930 C C . LEU B 1 121 ? -13.086 14 4.469 1 97.25 121 LEU B C 1
ATOM 4932 O O . LEU B 1 121 ? -14.125 14.211 5.098 1 97.25 121 LEU B O 1
ATOM 4936 N N . MET B 1 122 ? -13.055 13.844 3.152 1 96.62 122 MET B N 1
ATOM 4937 C CA . MET B 1 122 ? -14.219 14.117 2.324 1 96.62 122 MET B CA 1
ATOM 4938 C C . MET B 1 122 ? -15.227 12.977 2.404 1 96.62 122 MET B C 1
ATOM 4940 O O . MET B 1 122 ? -16.422 13.172 2.15 1 96.62 122 MET B O 1
ATOM 4944 N N . TYR B 1 123 ? -14.742 11.797 2.775 1 96.5 123 TYR B N 1
ATOM 4945 C CA . TYR B 1 123 ? -15.625 10.656 2.984 1 96.5 123 TYR B CA 1
ATOM 4946 C C . TYR B 1 123 ? -16.422 10.805 4.277 1 96.5 123 TYR B C 1
ATOM 4948 O O . TYR B 1 123 ? -17.422 10.109 4.488 1 96.5 123 TYR B O 1
ATOM 4956 N N . GLY B 1 124 ? -15.945 11.602 5.207 1 96.5 124 GLY B N 1
ATOM 4957 C CA . GLY B 1 124 ? -16.562 11.742 6.516 1 96.5 124 GLY B CA 1
ATOM 4958 C C . GLY B 1 124 ? -15.961 10.82 7.562 1 96.5 124 GLY B C 1
ATOM 4959 O O . GLY B 1 124 ? -16.578 10.562 8.602 1 96.5 124 GLY B O 1
ATOM 4960 N N . PHE B 1 125 ? -14.766 10.336 7.379 1 96.88 125 PHE B N 1
ATOM 4961 C CA . PHE B 1 125 ? -14.164 9.336 8.258 1 96.88 125 PHE B CA 1
ATOM 4962 C C . PHE B 1 125 ? -13.633 9.984 9.523 1 96.88 125 PHE B C 1
ATOM 4964 O O . PHE B 1 125 ? -13.32 9.297 10.5 1 96.88 125 PHE B O 1
ATOM 4971 N N . TYR B 1 126 ? -13.539 11.32 9.586 1 95.62 126 TYR B N 1
ATOM 4972 C CA . TYR B 1 126 ? -13.062 12.023 10.773 1 95.62 126 TYR B CA 1
ATOM 4973 C C . TYR B 1 126 ? -14.203 12.773 11.461 1 95.62 126 TYR B C 1
ATOM 4975 O O . TYR B 1 126 ? -13.961 13.641 12.305 1 95.62 126 TYR B O 1
ATOM 4983 N N . ASN B 1 127 ? -15.422 12.578 10.992 1 93.94 127 ASN B N 1
ATOM 4984 C CA . ASN B 1 127 ? -16.672 13.062 11.57 1 93.94 127 ASN B CA 1
ATOM 4985 C C . ASN B 1 127 ? -17.766 12 11.5 1 93.94 127 ASN B C 1
ATOM 4987 O O . ASN B 1 127 ? -18.844 12.25 10.93 1 93.94 127 ASN B O 1
ATOM 4991 N N . LEU B 1 128 ? -17.516 10.945 12.203 1 94 128 LEU B N 1
ATOM 4992 C CA . LEU B 1 128 ? -18.344 9.766 12.016 1 94 128 LEU B CA 1
ATOM 4993 C C . LEU B 1 128 ? -19.734 9.977 12.617 1 94 128 LEU B C 1
ATOM 4995 O O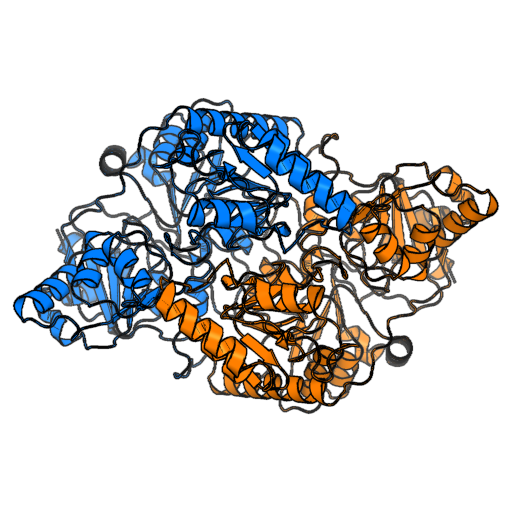 . LEU B 1 128 ? -20.688 9.266 12.281 1 94 128 LEU B O 1
ATOM 4999 N N . HIS B 1 129 ? -19.891 10.883 13.5 1 92.88 129 HIS B N 1
ATOM 5000 C CA . HIS B 1 129 ? -21.172 11.133 14.148 1 92.88 129 HIS B CA 1
ATOM 5001 C C . HIS B 1 129 ? -22.062 12.016 13.289 1 92.88 129 HIS B C 1
ATOM 5003 O O . HIS B 1 129 ? -23.266 12.133 13.555 1 92.88 129 HIS B O 1
ATOM 5009 N N . ASP B 1 130 ? -21.438 12.641 12.305 1 91.75 130 ASP B N 1
ATOM 5010 C CA . ASP B 1 130 ? -22.203 13.508 11.398 1 91.75 130 ASP B CA 1
ATOM 5011 C C . ASP B 1 130 ? -22.578 12.758 10.117 1 91.75 130 ASP B C 1
ATOM 5013 O O . ASP B 1 130 ? -21.812 11.938 9.625 1 91.75 130 ASP B O 1
ATOM 5017 N N . LYS B 1 131 ? -23.719 13.086 9.609 1 90.69 131 LYS B N 1
ATOM 5018 C CA . LYS B 1 131 ? -24.094 12.562 8.297 1 90.69 131 LYS B CA 1
ATOM 5019 C C . LYS B 1 131 ? -23.281 13.227 7.188 1 90.69 131 LYS B C 1
ATOM 5021 O O . LYS B 1 131 ? -23 14.422 7.25 1 90.69 131 LYS B O 1
ATOM 5026 N N . ALA B 1 132 ? -22.828 12.516 6.242 1 88.5 132 ALA B N 1
ATOM 5027 C CA . ALA B 1 132 ? -22.203 13.023 5.02 1 88.5 132 ALA B CA 1
ATOM 5028 C C . ALA B 1 132 ? -23.188 13.008 3.855 1 88.5 132 ALA B C 1
ATOM 5030 O O . ALA B 1 132 ? -23.188 12.07 3.047 1 88.5 132 ALA B O 1
ATOM 5031 N N . PRO B 1 133 ? -24.016 13.977 3.732 1 77.38 133 PRO B N 1
ATOM 5032 C CA . PRO B 1 133 ? -25.016 13.984 2.664 1 77.38 133 PRO B CA 1
ATOM 5033 C C . PRO B 1 133 ? -24.391 13.961 1.271 1 77.38 133 PRO B C 1
ATOM 5035 O O . PRO B 1 133 ? -23.344 14.586 1.047 1 77.38 133 PRO B O 1
ATOM 5038 N N . GLU B 1 134 ? -24.953 13.32 0.442 1 71.88 134 GLU B N 1
ATOM 5039 C CA . GLU B 1 134 ? -24.562 13.188 -0.959 1 71.88 134 GLU B CA 1
ATOM 5040 C C . GLU B 1 134 ? -23.141 12.664 -1.092 1 71.88 134 GLU B C 1
ATOM 5042 O O . GLU B 1 134 ? -22.453 12.945 -2.082 1 71.88 134 GLU B O 1
ATOM 5047 N N . GLY B 1 135 ? -22.625 12.219 -0.005 1 73.19 135 GLY B N 1
ATOM 5048 C CA . GLY B 1 135 ? -21.344 11.547 -0.042 1 73.19 135 GLY B CA 1
ATOM 5049 C C . GLY B 1 135 ? -20.172 12.492 0.171 1 73.19 135 GLY B C 1
ATOM 5050 O O . GLY B 1 135 ? -19.031 12.164 -0.15 1 73.19 135 GLY B O 1
ATOM 5051 N N . GLN B 1 136 ? -20.562 13.695 0.516 1 86 136 GLN B N 1
ATOM 5052 C CA . GLN B 1 136 ? -19.469 14.617 0.784 1 86 136 GLN B CA 1
ATOM 5053 C C . GLN B 1 136 ? -19.594 15.227 2.178 1 86 136 GLN B C 1
ATOM 5055 O O . GLN B 1 136 ? -20.594 15.867 2.496 1 86 136 GLN B O 1
ATOM 5060 N N . ALA B 1 137 ? -18.5 15.094 2.922 1 92.31 137 ALA B N 1
ATOM 5061 C CA . ALA B 1 137 ? -18.484 15.562 4.305 1 92.31 137 ALA B CA 1
ATOM 5062 C C . ALA B 1 137 ? -18 17 4.395 1 92.31 137 ALA B C 1
ATOM 5064 O O . ALA B 1 137 ? -17.453 17.547 3.426 1 92.31 137 ALA B O 1
ATOM 5065 N N . THR B 1 138 ? -18.344 17.656 5.473 1 94.12 138 THR B N 1
ATOM 5066 C CA . THR B 1 138 ? -17.828 18.953 5.891 1 94.12 138 THR B CA 1
ATOM 5067 C C . THR B 1 138 ? -17.047 18.828 7.195 1 94.12 138 THR B C 1
ATOM 5069 O O . THR B 1 138 ? -17.547 19.203 8.258 1 94.12 138 THR B O 1
ATOM 5072 N N . PRO B 1 139 ? -15.82 18.438 7.027 1 96.12 139 PRO B N 1
ATOM 5073 C CA . PRO B 1 139 ? -15.094 18 8.219 1 96.12 139 PRO B CA 1
ATOM 5074 C C . PRO B 1 139 ? -14.656 19.172 9.102 1 96.12 139 PRO B C 1
ATOM 5076 O O . PRO B 1 139 ? -14.352 18.969 10.281 1 96.12 139 PRO B O 1
ATOM 5079 N N . PHE B 1 140 ? -14.68 20.438 8.594 1 98.31 140 PHE B N 1
ATOM 5080 C CA . PHE B 1 140 ? -14.031 21.5 9.344 1 98.31 140 PHE B CA 1
ATOM 5081 C C . PHE B 1 140 ? -15.047 22.578 9.742 1 98.31 140 PHE B C 1
ATOM 5083 O O . PHE B 1 140 ? -15.883 22.969 8.938 1 98.31 140 PHE B O 1
ATOM 5090 N N . ASP B 1 141 ? -14.898 23 10.977 1 98.56 141 ASP B N 1
ATOM 5091 C CA . ASP B 1 141 ? -15.648 24.172 11.398 1 98.56 141 ASP B CA 1
ATOM 5092 C C . ASP B 1 141 ? -15.086 25.453 10.75 1 98.56 141 ASP B C 1
ATOM 5094 O O . ASP B 1 141 ? -15.844 26.281 10.266 1 98.56 141 ASP B O 1
ATOM 5098 N N . ILE B 1 142 ? -13.797 25.594 10.742 1 98.88 142 ILE B N 1
ATOM 5099 C CA . ILE B 1 142 ? -13.133 26.75 10.156 1 98.88 142 ILE B CA 1
ATOM 5100 C C . ILE B 1 142 ? -11.93 26.297 9.336 1 98.88 142 ILE B C 1
ATOM 5102 O O . ILE B 1 142 ? -11.18 25.422 9.758 1 98.88 142 ILE B O 1
ATOM 5106 N N . GLY B 1 143 ? -11.852 26.781 8.148 1 98.81 143 GLY B N 1
ATOM 5107 C CA . GLY B 1 143 ? -10.648 26.688 7.344 1 98.81 143 GLY B CA 1
ATOM 5108 C C . GLY B 1 143 ? -9.844 27.984 7.32 1 98.81 143 GLY B C 1
ATOM 5109 O O . GLY B 1 143 ? -10.414 29.078 7.312 1 98.81 143 GLY B O 1
ATOM 5110 N N . ILE B 1 144 ? -8.555 27.859 7.367 1 98.88 144 ILE B N 1
ATOM 5111 C CA . ILE B 1 144 ? -7.656 29 7.207 1 98.88 144 ILE B CA 1
ATOM 5112 C C . ILE B 1 144 ? -6.629 28.703 6.117 1 98.88 144 ILE B C 1
ATOM 5114 O O . ILE B 1 144 ? -5.828 27.766 6.25 1 98.88 144 ILE B O 1
ATOM 5118 N N . VAL B 1 145 ? -6.57 29.5 5.086 1 98.75 145 VAL B N 1
ATOM 5119 C CA . VAL B 1 145 ? -5.652 29.219 3.988 1 98.75 145 VAL B CA 1
ATOM 5120 C C . VAL B 1 145 ? -4.82 30.469 3.678 1 98.75 145 VAL B C 1
ATOM 5122 O O . VAL B 1 145 ? -5.32 31.594 3.742 1 98.75 145 VAL B O 1
ATOM 5125 N N . GLU B 1 146 ? -3.58 30.234 3.402 1 98.44 146 GLU B N 1
ATOM 5126 C CA . GLU B 1 146 ? -2.729 31.312 2.895 1 98.44 146 GLU B CA 1
ATOM 5127 C C . GLU B 1 146 ? -2.848 31.438 1.379 1 98.44 146 GLU B C 1
ATOM 5129 O O . GLU B 1 146 ? -2.826 30.438 0.664 1 98.44 146 GLU B O 1
ATOM 5134 N N . ALA B 1 147 ? -2.994 32.625 0.951 1 98.5 147 ALA B N 1
ATOM 5135 C CA . ALA B 1 147 ? -3.066 32.969 -0.47 1 98.5 147 ALA B CA 1
ATOM 5136 C C . ALA B 1 147 ? -2.027 34.031 -0.84 1 98.5 147 ALA B C 1
ATOM 5138 O O . ALA B 1 147 ? -1.513 34.719 0.03 1 98.5 147 ALA B O 1
ATOM 5139 N N . THR B 1 148 ? -1.742 34.031 -2.109 1 98.25 148 THR B N 1
ATOM 5140 C CA . THR B 1 148 ? -0.884 35.125 -2.6 1 98.25 148 THR B CA 1
ATOM 5141 C C . THR B 1 148 ? -1.665 36.062 -3.51 1 98.25 148 THR B C 1
ATOM 5143 O O . THR B 1 148 ? -1.202 37.156 -3.814 1 98.25 148 THR B O 1
ATOM 5146 N N . ALA B 1 149 ? -2.818 35.625 -3.906 1 98.25 149 ALA B N 1
ATOM 5147 C CA . ALA B 1 149 ? -3.73 36.469 -4.676 1 98.25 149 ALA B CA 1
ATOM 5148 C C . ALA B 1 149 ? -5.141 35.875 -4.691 1 98.25 149 ALA B C 1
ATOM 5150 O O . ALA B 1 149 ? -5.332 34.688 -4.383 1 98.25 149 ALA B O 1
ATOM 5151 N N . ILE B 1 150 ? -6.129 36.75 -4.938 1 98.25 150 ILE B N 1
ATOM 5152 C CA . ILE B 1 150 ? -7.492 36.375 -5.301 1 98.25 150 ILE B CA 1
ATOM 5153 C C . ILE B 1 150 ? -7.793 36.844 -6.723 1 98.25 150 ILE B C 1
ATOM 5155 O O . ILE B 1 150 ? -7.684 38.031 -7.031 1 98.25 150 ILE B O 1
ATOM 5159 N N . ARG B 1 151 ? -8.164 35.875 -7.527 1 97.69 151 ARG B N 1
ATOM 5160 C CA . ARG B 1 151 ? -8.398 36.219 -8.93 1 97.69 151 ARG B CA 1
ATOM 5161 C C . ARG B 1 151 ? -9.727 36.938 -9.109 1 97.69 151 ARG B C 1
ATOM 5163 O O . ARG B 1 151 ? -10.508 37.031 -8.164 1 97.69 151 ARG B O 1
ATOM 5170 N N . GLU B 1 152 ? -10 37.344 -10.375 1 96.62 152 GLU B N 1
ATOM 5171 C CA . GLU B 1 152 ? -11.219 38.094 -10.703 1 96.62 152 GLU B CA 1
ATOM 5172 C C . GLU B 1 152 ? -12.461 37.219 -10.469 1 96.62 152 GLU B C 1
ATOM 5174 O O . GLU B 1 152 ? -13.508 37.719 -10.078 1 96.62 152 GLU B O 1
ATOM 5179 N N . ASP B 1 153 ? -12.312 35.969 -10.648 1 96.44 153 ASP B N 1
ATOM 5180 C CA . ASP B 1 153 ? -13.453 35.062 -10.492 1 96.44 153 ASP B CA 1
ATOM 5181 C C . ASP B 1 153 ? -13.617 34.625 -9.039 1 96.44 153 ASP B C 1
ATOM 5183 O O . ASP B 1 153 ? -14.492 33.844 -8.719 1 96.44 153 ASP B O 1
ATOM 5187 N N . GLY B 1 154 ? -12.727 35.125 -8.195 1 96.88 154 GLY B N 1
ATOM 5188 C CA . GLY B 1 154 ? -12.828 34.812 -6.777 1 96.88 154 GLY B CA 1
ATOM 5189 C C . GLY B 1 154 ? -11.984 33.625 -6.352 1 96.88 154 GLY B C 1
ATOM 5190 O O . GLY B 1 154 ? -11.891 33.312 -5.164 1 96.88 154 GLY B O 1
ATOM 5191 N N . SER B 1 155 ? -11.328 32.969 -7.277 1 98.06 155 SER B N 1
ATOM 5192 C CA . SER B 1 155 ? -10.539 31.797 -6.93 1 98.06 155 SER B CA 1
ATOM 5193 C C . SER B 1 155 ? -9.281 32.188 -6.168 1 98.06 155 SER B C 1
ATOM 5195 O O . SER B 1 155 ? -8.703 33.25 -6.402 1 98.06 155 SER B O 1
ATOM 5197 N N . ILE B 1 156 ? -8.844 31.359 -5.312 1 98.69 156 ILE B N 1
ATOM 5198 C CA . ILE B 1 156 ? -7.738 31.594 -4.395 1 98.69 156 ILE B CA 1
ATOM 5199 C C . ILE B 1 156 ? -6.438 31.094 -5.016 1 98.69 156 ILE B C 1
ATOM 5201 O O . ILE B 1 156 ? -6.309 29.906 -5.324 1 98.69 156 ILE B O 1
ATOM 5205 N N . VAL B 1 157 ? -5.48 31.969 -5.211 1 98.69 157 VAL B N 1
ATOM 5206 C CA . VAL B 1 157 ? -4.129 31.578 -5.602 1 98.69 157 VAL B CA 1
ATOM 5207 C C . VAL B 1 157 ? -3.291 31.297 -4.359 1 98.69 157 VAL B C 1
ATOM 5209 O O . VAL B 1 157 ? -2.977 32.219 -3.594 1 98.69 157 VAL B O 1
ATOM 5212 N N . LEU B 1 158 ? -2.873 30.094 -4.18 1 98.62 158 LEU B N 1
ATOM 5213 C CA . LEU B 1 158 ? -2.146 29.656 -2.988 1 98.62 158 LEU B CA 1
ATOM 5214 C C . LEU B 1 158 ? -0.714 30.188 -3.01 1 98.62 158 LEU B C 1
ATOM 5216 O O . LEU B 1 158 ? -0.323 30.906 -3.932 1 98.62 158 LEU B O 1
ATOM 5220 N N . GLY B 1 159 ? -0.019 29.891 -1.955 1 97 159 GLY B N 1
ATOM 5221 C CA . GLY B 1 159 ? 1.392 30.234 -1.861 1 97 159 GLY B CA 1
ATOM 5222 C C . GLY B 1 159 ? 2.307 29.109 -2.297 1 97 159 GLY B C 1
ATOM 5223 O O . GLY B 1 159 ? 2.129 28.547 -3.375 1 97 159 GLY B O 1
ATOM 5224 N N . SER B 1 160 ? 3.275 28.781 -1.497 1 96.75 160 SER B N 1
ATOM 5225 C CA . SER B 1 160 ? 4.363 27.875 -1.886 1 96.75 160 SER B CA 1
ATOM 5226 C C . SER B 1 160 ? 3.984 26.422 -1.656 1 96.75 160 SER B C 1
ATOM 5228 O O . SER B 1 160 ? 4.82 25.531 -1.799 1 96.75 160 SER B O 1
ATOM 5230 N N . SER B 1 161 ? 2.705 26.156 -1.296 1 97.38 161 SER B N 1
ATOM 5231 C CA . SER B 1 161 ? 2.273 24.781 -1.156 1 97.38 161 SER B CA 1
ATOM 5232 C C . SER B 1 161 ? 0.776 24.641 -1.413 1 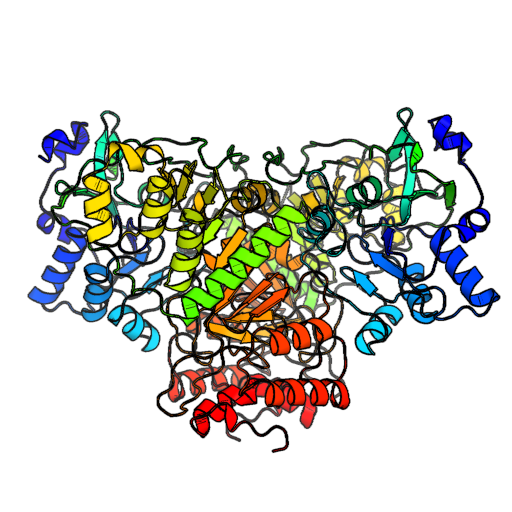97.38 161 SER B C 1
ATOM 5234 O O . SER B 1 161 ? 0.044 25.625 -1.407 1 97.38 161 SER B O 1
ATOM 5236 N N . CYS B 1 162 ? 0.338 23.453 -1.659 1 97.94 162 CYS B N 1
ATOM 5237 C CA . CYS B 1 162 ? -1.074 23.125 -1.811 1 97.94 162 CYS B CA 1
ATOM 5238 C C . CYS B 1 162 ? -1.576 22.312 -0.619 1 97.94 162 CYS B C 1
ATOM 5240 O O . CYS B 1 162 ? -2.531 22.703 0.049 1 97.94 162 CYS B O 1
ATOM 5242 N N . GLY B 1 163 ? -0.829 21.156 -0.405 1 97.88 163 GLY B N 1
ATOM 5243 C CA . GLY B 1 163 ? -1.31 20.266 0.627 1 97.88 163 GLY B CA 1
ATOM 5244 C C . GLY B 1 163 ? -2.732 19.781 0.393 1 97.88 163 GLY B C 1
ATOM 5245 O O . GLY B 1 163 ? -3.059 19.297 -0.69 1 97.88 163 GLY B O 1
ATOM 5246 N N . ILE B 1 164 ? -3.559 20.047 1.431 1 98.62 164 ILE B N 1
ATOM 5247 C CA . ILE B 1 164 ? -4.949 19.625 1.338 1 98.62 164 ILE B CA 1
ATOM 5248 C C . ILE B 1 164 ? -5.859 20.844 1.226 1 98.62 164 ILE B C 1
ATOM 5250 O O . ILE B 1 164 ? -7.035 20.781 1.598 1 98.62 164 ILE B O 1
ATOM 5254 N N . SER B 1 165 ? -5.348 21.938 0.736 1 98.75 165 SER B N 1
ATOM 5255 C CA . SER B 1 165 ? -6.066 23.203 0.7 1 98.75 165 SER B CA 1
ATOM 5256 C C . SER B 1 165 ? -7.383 23.078 -0.055 1 98.75 165 SER B C 1
ATOM 5258 O O . SER B 1 165 ? -8.398 23.656 0.351 1 98.75 165 SER B O 1
ATOM 5260 N N . PRO B 1 166 ? -7.426 22.391 -1.197 1 98.38 166 PRO B N 1
ATOM 5261 C CA . PRO B 1 166 ? -8.727 22.25 -1.857 1 98.38 166 PRO B CA 1
ATOM 5262 C C . PRO B 1 166 ? -9.781 21.609 -0.957 1 98.38 166 PRO B C 1
ATOM 5264 O O . PRO B 1 166 ? -10.93 22.062 -0.926 1 98.38 166 PRO B O 1
ATOM 5267 N N . GLU B 1 167 ? -9.43 20.578 -0.2 1 97.56 167 GLU B N 1
ATOM 5268 C CA . GLU B 1 167 ? -10.344 19.891 0.707 1 97.56 167 GLU B CA 1
ATOM 5269 C C . GLU B 1 167 ? -10.711 20.781 1.891 1 97.56 167 GLU B C 1
ATOM 5271 O O . GLU B 1 167 ? -11.844 20.75 2.381 1 97.56 167 GLU B O 1
ATOM 5276 N N . VAL B 1 168 ? -9.766 21.609 2.357 1 98.5 168 VAL B N 1
ATOM 5277 C CA . VAL B 1 168 ? -10.039 22.547 3.443 1 98.5 168 VAL B CA 1
ATOM 5278 C C . VAL B 1 168 ? -11.086 23.562 2.996 1 98.5 168 VAL B C 1
ATOM 5280 O O . VAL B 1 168 ? -12.086 23.781 3.689 1 98.5 168 VAL B O 1
ATOM 5283 N N . VAL B 1 169 ? -10.875 24.156 1.826 1 98.5 169 VAL B N 1
ATOM 5284 C CA . VAL B 1 169 ? -11.766 25.188 1.307 1 98.5 169 VAL B CA 1
ATOM 5285 C C . VAL B 1 169 ? -13.148 24.594 1.03 1 98.5 169 VAL B C 1
ATOM 5287 O O . VAL B 1 169 ? -14.164 25.188 1.38 1 98.5 169 VAL B O 1
ATOM 5290 N N . LYS B 1 170 ? -13.164 23.438 0.459 1 96.25 170 LYS B N 1
ATOM 5291 C CA . LYS B 1 170 ? -14.422 22.781 0.121 1 96.25 170 LYS B CA 1
ATOM 5292 C C . LYS B 1 170 ? -15.156 22.312 1.378 1 96.25 170 LYS B C 1
ATOM 5294 O O . LYS B 1 170 ? -16.391 22.406 1.453 1 96.25 170 LYS B O 1
ATOM 5299 N N . GLY B 1 171 ? -14.414 21.859 2.363 1 96 171 GLY B N 1
ATOM 5300 C CA . GLY B 1 171 ? -15.008 21.125 3.471 1 96 171 GLY B CA 1
ATOM 5301 C C . GLY B 1 171 ? -15.164 21.969 4.723 1 96 171 GLY B C 1
ATOM 5302 O O . GLY B 1 171 ? -15.477 21.438 5.797 1 96 171 GLY B O 1
ATOM 5303 N N . CYS B 1 172 ? -14.969 23.266 4.711 1 97.88 172 CYS B N 1
ATOM 5304 C CA . CYS B 1 172 ? -15.125 24.078 5.91 1 97.88 172 CYS B CA 1
ATOM 5305 C C . CYS B 1 172 ? -16.469 24.797 5.914 1 97.88 172 CYS B C 1
ATOM 5307 O O . CYS B 1 172 ? -17.031 25.094 4.855 1 97.88 172 CYS B O 1
ATOM 5309 N N . LYS B 1 173 ? -16.969 25.047 7.125 1 97.5 173 LYS B N 1
ATOM 5310 C CA . LYS B 1 173 ? -18.188 25.844 7.281 1 97.5 173 LYS B CA 1
ATOM 5311 C C . LYS B 1 173 ? -17.891 27.328 7.113 1 97.5 173 LYS B C 1
ATOM 5313 O O . LYS B 1 173 ? -18.672 28.062 6.516 1 97.5 173 LYS B O 1
ATOM 5318 N N . LYS B 1 174 ? -16.766 27.781 7.664 1 98.75 174 LYS B N 1
ATOM 5319 C CA . LYS B 1 174 ? -16.281 29.141 7.586 1 98.75 174 LYS B CA 1
ATOM 5320 C C . LYS B 1 174 ? -14.828 29.172 7.098 1 98.75 174 LYS B C 1
ATOM 5322 O O . LYS B 1 174 ? -14.031 28.297 7.445 1 98.75 174 LYS B O 1
ATOM 5327 N N . LEU B 1 175 ? -14.516 30.219 6.309 1 98.88 175 LEU B N 1
ATOM 5328 C CA . LEU B 1 175 ? -13.188 30.297 5.711 1 98.88 175 LEU B CA 1
ATOM 5329 C C . LEU B 1 175 ? -12.531 31.641 5.996 1 98.88 175 LEU B C 1
ATOM 5331 O O . LEU B 1 175 ? -13.172 32.688 5.867 1 98.88 175 LEU B O 1
ATOM 5335 N N . ILE B 1 176 ? -11.336 31.578 6.441 1 98.94 176 ILE B N 1
ATOM 5336 C CA . ILE B 1 176 ? -10.469 32.75 6.547 1 98.94 176 ILE B CA 1
ATOM 5337 C C . ILE B 1 176 ? -9.344 32.656 5.52 1 98.94 176 ILE B C 1
ATOM 5339 O O . ILE B 1 176 ? -8.688 31.609 5.41 1 98.94 176 ILE B O 1
ATOM 5343 N N . ILE B 1 177 ? -9.141 33.719 4.77 1 98.75 177 ILE B N 1
ATOM 5344 C CA . ILE B 1 177 ? -8.062 33.75 3.787 1 98.75 177 ILE B CA 1
ATOM 5345 C C . ILE B 1 177 ? -6.992 34.75 4.246 1 98.75 177 ILE B C 1
ATOM 5347 O O . ILE B 1 177 ? -7.289 35.906 4.52 1 98.75 177 ILE B O 1
ATOM 5351 N N . GLU B 1 178 ? -5.793 34.25 4.379 1 98.31 178 GLU B N 1
ATOM 5352 C CA . GLU B 1 178 ? -4.641 35.125 4.656 1 98.31 178 GLU B CA 1
ATOM 5353 C C . GLU B 1 178 ? -3.873 35.438 3.379 1 98.31 178 GLU B C 1
ATOM 5355 O O . GLU B 1 178 ? -3.152 34.594 2.848 1 98.31 178 GLU B O 1
ATOM 5360 N N . VAL B 1 179 ? -3.971 36.656 2.967 1 98.31 179 VAL B N 1
ATOM 5361 C CA . VAL B 1 179 ? -3.26 37.062 1.758 1 98.31 179 VAL B CA 1
ATOM 5362 C C . VAL B 1 179 ? -1.86 37.531 2.121 1 98.31 179 VAL B C 1
ATOM 5364 O O . VAL B 1 179 ? -1.711 38.562 2.795 1 98.31 179 VAL B O 1
ATOM 5367 N N . ASN B 1 180 ? -0.863 36.812 1.704 1 97.56 180 ASN B N 1
ATOM 5368 C CA . ASN B 1 180 ? 0.522 37.156 2.006 1 97.56 180 ASN B CA 1
ATOM 5369 C C . ASN B 1 180 ? 1.082 38.156 1.001 1 97.56 180 ASN B C 1
ATOM 5371 O O . ASN B 1 180 ? 1.298 37.844 -0.165 1 97.56 180 ASN B O 1
ATOM 5375 N N . THR B 1 181 ? 1.411 39.344 1.452 1 96.06 181 THR B N 1
ATOM 5376 C CA . THR B 1 181 ? 1.862 40.406 0.562 1 96.06 181 THR B CA 1
ATOM 5377 C C . THR B 1 181 ? 3.379 40.562 0.639 1 96.06 181 THR B C 1
ATOM 5379 O O . THR B 1 181 ? 3.949 41.438 -0.025 1 96.06 181 THR B O 1
ATOM 5382 N N . SER B 1 182 ? 4.023 39.719 1.415 1 93.31 182 SER B N 1
ATOM 5383 C CA . SER B 1 182 ? 5.473 39.812 1.561 1 93.31 182 SER B CA 1
ATOM 5384 C C . SER B 1 182 ? 6.188 39 0.475 1 93.31 182 SER B C 1
ATOM 5386 O O . SER B 1 182 ? 7.395 39.156 0.286 1 93.31 182 SER B O 1
ATOM 5388 N N . ILE B 1 183 ? 5.527 38.188 -0.238 1 92.94 183 ILE B N 1
ATOM 5389 C CA . ILE B 1 183 ? 6.109 37.344 -1.289 1 92.94 183 ILE B CA 1
ATOM 5390 C C . ILE B 1 183 ? 5.379 37.594 -2.607 1 92.94 183 ILE B C 1
ATOM 5392 O O . ILE B 1 183 ? 4.262 38.125 -2.615 1 92.94 183 ILE B O 1
ATOM 5396 N N . PRO B 1 184 ? 6.023 37.25 -3.719 1 94.06 184 PRO B N 1
ATOM 5397 C CA . PRO B 1 184 ? 5.32 37.406 -4.992 1 94.06 184 PRO B CA 1
ATOM 5398 C C . PRO B 1 184 ? 4.086 36.5 -5.098 1 94.06 184 PRO B C 1
ATOM 5400 O O . PRO B 1 184 ? 3.938 35.562 -4.324 1 94.06 184 PRO B O 1
ATOM 5403 N N . SER B 1 185 ? 3.184 36.875 -5.965 1 96.44 185 SER B N 1
ATOM 5404 C CA . SER B 1 185 ? 2.09 35.969 -6.277 1 96.44 185 SER B CA 1
ATOM 5405 C C . SER B 1 185 ? 2.605 34.719 -6.945 1 96.44 185 SER B C 1
ATOM 5407 O O . SER B 1 185 ? 3.441 34.781 -7.848 1 96.44 185 SER B O 1
ATOM 5409 N N . PHE B 1 186 ? 2.098 33.625 -6.555 1 97.88 186 PHE B N 1
ATOM 5410 C CA . PHE B 1 186 ? 2.498 32.344 -7.121 1 97.88 186 PHE B CA 1
ATOM 5411 C C . PHE B 1 186 ? 1.563 31.953 -8.258 1 97.88 186 PHE B C 1
ATOM 5413 O O . PHE B 1 186 ? 1.545 30.781 -8.664 1 97.88 186 PHE B O 1
ATOM 5420 N N . GLU B 1 187 ? 0.767 32.875 -8.719 1 97.81 187 GLU B N 1
ATOM 5421 C CA . GLU B 1 187 ? -0.174 32.562 -9.797 1 97.81 187 GLU B CA 1
ATOM 5422 C C . GLU B 1 187 ? 0.541 31.969 -11.008 1 97.81 187 GLU B C 1
ATOM 5424 O O . GLU B 1 187 ? 1.495 32.562 -11.523 1 97.81 187 GLU B O 1
ATOM 5429 N N . GLY B 1 188 ? 0.118 30.828 -11.367 1 97.88 188 GLY B N 1
ATOM 5430 C CA . GLY B 1 188 ? 0.701 30.188 -12.531 1 97.88 188 GLY B CA 1
ATOM 5431 C C . GLY B 1 188 ? 1.406 28.891 -12.203 1 97.88 188 GLY B C 1
ATOM 5432 O O . GLY B 1 188 ? 1.587 28.031 -13.07 1 97.88 188 GLY B O 1
ATOM 5433 N N . ILE B 1 189 ? 1.789 28.703 -10.961 1 98.25 189 ILE B N 1
ATOM 5434 C CA . ILE B 1 189 ? 2.59 27.531 -10.594 1 98.25 189 ILE B CA 1
ATOM 5435 C C . ILE B 1 189 ? 1.673 26.375 -10.219 1 98.25 189 ILE B C 1
ATOM 5437 O O . ILE B 1 189 ? 2.049 25.203 -10.352 1 98.25 189 ILE B O 1
ATOM 5441 N N . HIS B 1 190 ? 0.467 26.672 -9.781 1 98.62 190 HIS B N 1
ATOM 5442 C CA . HIS B 1 190 ? -0.436 25.656 -9.242 1 98.62 190 HIS B CA 1
ATOM 5443 C C . HIS B 1 190 ? -1.201 24.953 -10.352 1 98.62 190 HIS B C 1
ATOM 5445 O O . HIS B 1 190 ? -1.557 25.562 -11.359 1 98.62 190 HIS B O 1
ATOM 5451 N N . ASP B 1 191 ? -1.414 23.703 -10.18 1 98.69 191 ASP B N 1
ATOM 5452 C CA . ASP B 1 191 ? -2.277 22.828 -10.984 1 98.69 191 ASP B CA 1
ATOM 5453 C C . ASP B 1 191 ? -3.309 22.125 -10.109 1 98.69 191 ASP B C 1
ATOM 5455 O O . ASP B 1 191 ? -3.146 20.953 -9.781 1 98.69 191 ASP B O 1
ATOM 5459 N N . ILE B 1 192 ? -4.414 22.859 -9.836 1 98.62 192 ILE B N 1
ATOM 5460 C CA . ILE B 1 192 ? -5.402 22.422 -8.859 1 98.62 192 ILE B CA 1
ATOM 5461 C C . ILE B 1 192 ? -6.418 21.5 -9.531 1 98.62 192 ILE B C 1
ATOM 5463 O O . ILE B 1 192 ? -7.367 21.969 -10.164 1 98.62 192 ILE B O 1
ATOM 5467 N N . TYR B 1 193 ? -6.23 20.234 -9.398 1 97.94 193 TYR B N 1
ATOM 5468 C CA . TYR B 1 193 ? -7.164 19.219 -9.852 1 97.94 193 TYR B CA 1
ATOM 5469 C C . TYR B 1 193 ? -7.812 18.5 -8.672 1 97.94 193 TYR B C 1
ATOM 5471 O O . TYR B 1 193 ? -7.113 17.984 -7.789 1 97.94 193 TYR B O 1
ATOM 5479 N N . THR B 1 194 ? -9.117 18.484 -8.609 1 94.5 194 THR B N 1
ATOM 5480 C CA . THR B 1 194 ? -9.836 17.844 -7.512 1 94.5 194 THR B CA 1
ATOM 5481 C C . THR B 1 194 ? -10.422 16.5 -7.965 1 94.5 194 THR B C 1
ATOM 5483 O O . THR B 1 194 ? -10.906 16.391 -9.094 1 94.5 194 THR B O 1
ATOM 5486 N N . VAL B 1 195 ? -10.336 15.547 -7.137 1 93.75 195 VAL B N 1
ATOM 5487 C CA . VAL B 1 195 ? -10.852 14.211 -7.41 1 93.75 195 VAL B CA 1
ATOM 5488 C C . VAL B 1 195 ? -12.211 14.031 -6.734 1 93.75 195 VAL B C 1
ATOM 5490 O O . VAL B 1 195 ? -12.336 14.219 -5.523 1 93.75 195 VAL B O 1
ATOM 5493 N N . ASP B 1 196 ? -13.234 13.609 -7.465 1 95 196 ASP B N 1
ATOM 5494 C CA . ASP B 1 196 ? -14.555 13.375 -6.898 1 95 196 ASP B CA 1
ATOM 5495 C C . ASP B 1 196 ? -14.578 12.102 -6.062 1 95 196 ASP B C 1
ATOM 5497 O O . ASP B 1 196 ? -13.742 11.211 -6.254 1 95 196 ASP B O 1
ATOM 5501 N N . ASN B 1 197 ? -15.516 12.047 -5.156 1 96.12 197 ASN B N 1
ATOM 5502 C CA . ASN B 1 197 ? -15.711 10.812 -4.398 1 96.12 197 ASN B CA 1
ATOM 5503 C C . ASN B 1 197 ? -16.312 9.711 -5.266 1 96.12 197 ASN B C 1
ATOM 5505 O O . ASN B 1 197 ? -17.078 9.992 -6.191 1 96.12 197 ASN B O 1
ATOM 5509 N N . PRO B 1 198 ? -15.93 8.469 -4.984 1 95.62 198 PRO B N 1
ATOM 5510 C CA . PRO B 1 198 ? -16.703 7.383 -5.602 1 95.62 198 PRO B CA 1
ATOM 5511 C C . PRO B 1 198 ? -18.188 7.457 -5.27 1 95.62 198 PRO B C 1
ATOM 5513 O O . PRO B 1 198 ? -18.562 7.934 -4.195 1 95.62 198 PRO B O 1
ATOM 5516 N N . PRO B 1 199 ? -19.031 7.035 -6.23 1 93.88 199 PRO B N 1
ATOM 5517 C CA . PRO B 1 199 ? -18.766 6.312 -7.48 1 93.88 199 PRO B CA 1
ATOM 5518 C C . PRO B 1 199 ? -18.562 7.246 -8.672 1 93.88 199 PRO B C 1
ATOM 5520 O O . PRO B 1 199 ? -18.594 6.805 -9.82 1 93.88 199 PRO B O 1
ATOM 5523 N N . ASN B 1 200 ? -18.328 8.539 -8.43 1 95.25 200 ASN B N 1
ATOM 5524 C CA . ASN B 1 200 ? -18.281 9.516 -9.516 1 95.25 200 ASN B CA 1
ATOM 5525 C C . ASN B 1 200 ? -16.859 9.758 -10 1 95.25 200 ASN B C 1
ATOM 5527 O O . ASN B 1 200 ? -16.641 10.578 -10.898 1 95.25 200 ASN B O 1
ATOM 5531 N N . ARG B 1 201 ? -15.93 9.109 -9.461 1 96.75 201 ARG B N 1
ATOM 5532 C CA . ARG B 1 201 ? -14.523 9.344 -9.758 1 96.75 201 ARG B CA 1
ATOM 5533 C C . ARG B 1 201 ? -14.188 8.883 -11.172 1 96.75 201 ARG B C 1
ATOM 5535 O O . ARG B 1 201 ? -14.656 7.836 -11.625 1 96.75 201 ARG B O 1
ATOM 5542 N N . VAL B 1 202 ? -13.438 9.664 -11.891 1 97.88 202 VAL B N 1
ATOM 5543 C CA . VAL B 1 202 ? -12.977 9.375 -13.25 1 97.88 202 VAL B CA 1
ATOM 5544 C C . VAL B 1 202 ? -11.453 9.266 -13.266 1 97.88 202 VAL B C 1
ATOM 5546 O O . VAL B 1 202 ? -10.789 9.656 -12.305 1 97.88 202 VAL B O 1
ATOM 5549 N N . PRO B 1 203 ? -10.891 8.695 -14.344 1 98.25 203 PRO B N 1
ATOM 5550 C CA . PRO B 1 203 ? -9.43 8.625 -14.406 1 98.25 203 PRO B CA 1
ATOM 5551 C C . PRO B 1 203 ? -8.766 9.992 -14.328 1 98.25 203 PRO B C 1
ATOM 5553 O O . PRO B 1 203 ? -9.266 10.961 -14.906 1 98.25 203 PRO B O 1
ATOM 5556 N N . ILE B 1 204 ? -7.672 10.117 -13.508 1 98.5 204 ILE B N 1
ATOM 5557 C CA . ILE B 1 204 ? -6.867 11.328 -13.516 1 98.5 204 ILE B CA 1
ATOM 5558 C C . ILE B 1 204 ? -6.125 11.453 -14.844 1 98.5 204 ILE B C 1
ATOM 5560 O O . ILE B 1 204 ? -5.305 10.594 -15.18 1 98.5 204 ILE B O 1
ATOM 5564 N N . PRO B 1 205 ? -6.383 12.469 -15.617 1 98 205 PRO B N 1
ATOM 5565 C CA . PRO B 1 205 ? -5.855 12.523 -16.984 1 98 205 PRO B CA 1
ATOM 5566 C C . PRO B 1 205 ? -4.434 13.078 -17.047 1 98 205 PRO B C 1
ATOM 5568 O O . PRO B 1 205 ? -4.164 14.016 -17.797 1 98 205 PRO B O 1
ATOM 5571 N N . LEU B 1 206 ? -3.543 12.594 -16.266 1 98.31 206 LEU B N 1
ATOM 5572 C CA . LEU B 1 206 ? -2.145 13.008 -16.234 1 98.31 206 LEU B CA 1
ATOM 5573 C C . LEU B 1 206 ? -1.229 11.875 -16.672 1 98.31 206 LEU B C 1
ATOM 5575 O O . LEU B 1 206 ? -1.29 10.766 -16.141 1 98.31 206 LEU B O 1
ATOM 5579 N N . THR B 1 207 ? -0.354 12.141 -17.688 1 97.75 207 THR B N 1
ATOM 5580 C CA . THR B 1 207 ? 0.489 11.078 -18.234 1 97.75 207 THR B CA 1
ATOM 5581 C C . THR B 1 207 ? 1.956 11.492 -18.234 1 97.75 207 THR B C 1
ATOM 5583 O O . THR B 1 207 ? 2.832 10.703 -18.578 1 97.75 207 THR B O 1
ATOM 5586 N N . SER B 1 208 ? 2.248 12.758 -17.891 1 97.81 208 SER B N 1
ATOM 5587 C CA . SER B 1 208 ? 3.617 13.25 -17.781 1 97.81 208 SER B CA 1
ATOM 5588 C C . SER B 1 208 ? 3.75 14.273 -16.656 1 97.81 208 SER B C 1
ATOM 5590 O O . SER B 1 208 ? 2.766 14.906 -16.266 1 97.81 208 SER B O 1
ATOM 5592 N N . VAL B 1 209 ? 4.906 14.492 -16.188 1 98.25 209 VAL B N 1
ATOM 5593 C CA . VAL B 1 209 ? 5.168 15.312 -15.008 1 98.25 209 VAL B CA 1
ATOM 5594 C C . VAL B 1 209 ? 4.773 16.766 -15.289 1 98.25 209 VAL B C 1
ATOM 5596 O O . VAL B 1 209 ? 4.234 17.453 -14.422 1 98.25 209 VAL B O 1
ATOM 5599 N N . ASP B 1 210 ? 4.961 17.219 -16.516 1 97.69 210 ASP B N 1
ATOM 5600 C CA . ASP B 1 210 ? 4.809 18.625 -16.844 1 97.69 210 ASP B CA 1
ATOM 5601 C C . ASP B 1 210 ? 3.402 18.922 -17.344 1 97.69 210 ASP B C 1
ATOM 5603 O O . ASP B 1 210 ? 3.07 20.078 -17.641 1 97.69 210 ASP B O 1
ATOM 5607 N N . GLN B 1 211 ? 2.561 17.906 -17.469 1 98.12 211 GLN B N 1
ATOM 5608 C CA . GLN B 1 211 ? 1.208 18.109 -17.984 1 98.12 211 GLN B CA 1
ATOM 5609 C C . GLN B 1 211 ? 0.337 18.844 -16.969 1 98.12 211 GLN B C 1
ATOM 5611 O O . GLN B 1 211 ? 0.384 18.562 -15.773 1 98.12 211 GLN B O 1
ATOM 5616 N N . ARG B 1 212 ? -0.384 19.812 -17.422 1 98.25 212 ARG B N 1
ATOM 5617 C CA . ARG B 1 212 ? -1.349 20.516 -16.578 1 98.25 212 ARG B CA 1
ATOM 5618 C C . ARG B 1 212 ? -2.76 19.984 -16.812 1 98.25 212 ARG B C 1
ATOM 5620 O O . ARG B 1 212 ? -3.188 19.812 -17.953 1 98.25 212 ARG B O 1
ATOM 5627 N N . ILE B 1 213 ? -3.43 19.734 -15.758 1 98.38 213 ILE B N 1
ATOM 5628 C CA . ILE B 1 213 ? -4.746 19.109 -15.883 1 98.38 213 ILE B CA 1
ATOM 5629 C C . ILE B 1 213 ? -5.758 19.875 -15.031 1 98.38 213 ILE B C 1
ATOM 5631 O O . ILE B 1 213 ? -6.953 19.594 -15.07 1 98.38 213 ILE B O 1
ATOM 5635 N N . GLY B 1 214 ? -5.27 20.891 -14.211 1 98.19 214 GLY B N 1
ATOM 5636 C CA . GLY B 1 214 ? -6.141 21.562 -13.258 1 98.19 214 GLY B CA 1
ATOM 5637 C C . GLY B 1 214 ? -6.219 23.062 -13.469 1 98.19 214 GLY B C 1
ATOM 5638 O O . GLY B 1 214 ? -5.984 23.547 -14.578 1 98.19 214 GLY B O 1
ATOM 5639 N N . GLU B 1 215 ? -6.648 23.719 -12.406 1 98.06 215 GLU B N 1
ATOM 5640 C CA . GLU B 1 215 ? -6.855 25.156 -12.43 1 98.06 215 GLU B CA 1
ATOM 5641 C C . GLU B 1 215 ? -5.727 25.891 -11.703 1 98.06 215 GLU B C 1
ATOM 5643 O O . GLU B 1 215 ? -4.957 25.281 -10.969 1 98.06 215 GLU B O 1
ATOM 5648 N N . LEU B 1 216 ? -5.703 27.188 -11.883 1 97.38 216 LEU B N 1
ATOM 5649 C CA . LEU B 1 216 ? -4.652 28.016 -11.32 1 97.38 216 LEU B CA 1
ATOM 5650 C C . LEU B 1 216 ? -4.949 28.359 -9.859 1 97.38 216 LEU B C 1
ATOM 5652 O O . LEU B 1 216 ? -4.051 28.734 -9.109 1 97.38 216 LEU B O 1
ATOM 5656 N N . GLY B 1 217 ? -6.203 28.234 -9.492 1 98.12 217 GLY B N 1
ATOM 5657 C CA . GLY B 1 217 ? -6.629 28.547 -8.141 1 98.12 217 GLY B CA 1
ATOM 5658 C C . GLY B 1 217 ? -7.785 27.688 -7.664 1 98.12 217 GLY B C 1
ATOM 5659 O O . GLY B 1 217 ? -8.367 26.938 -8.445 1 98.12 217 GLY B O 1
ATOM 5660 N N . ILE B 1 218 ? -8.078 27.797 -6.414 1 98.56 218 ILE B N 1
ATOM 5661 C CA . ILE B 1 218 ? -9.172 27.047 -5.809 1 98.56 218 ILE B CA 1
ATOM 5662 C C . ILE B 1 218 ? -10.453 27.859 -5.855 1 98.56 218 ILE B C 1
ATOM 5664 O O . ILE B 1 218 ? -10.508 28.984 -5.332 1 98.56 218 ILE B O 1
ATOM 5668 N N . GLN B 1 219 ? -11.477 27.297 -6.43 1 96.56 219 GLN B N 1
ATOM 5669 C CA . GLN B 1 219 ? -12.789 27.938 -6.398 1 96.56 219 GLN B CA 1
ATOM 5670 C C . GLN B 1 219 ? -13.391 27.891 -4.992 1 96.56 219 GLN B C 1
ATOM 5672 O O . GLN B 1 219 ? -13.242 26.891 -4.281 1 96.56 219 GLN B O 1
ATOM 5677 N N . VAL B 1 220 ? -14.055 28.969 -4.637 1 94.12 220 VAL B N 1
ATOM 5678 C CA . VAL B 1 220 ? -14.609 29.031 -3.289 1 94.12 220 VAL B CA 1
ATOM 5679 C C . VAL B 1 220 ? -15.992 29.672 -3.336 1 94.12 220 VAL B C 1
ATOM 5681 O O . VAL B 1 220 ? -16.234 30.594 -4.125 1 94.12 220 VAL B O 1
ATOM 5684 N N . ASP B 1 221 ? -16.859 29.141 -2.561 1 92.06 221 ASP B N 1
ATOM 5685 C CA . ASP B 1 221 ? -18.125 29.797 -2.27 1 92.06 221 ASP B CA 1
ATOM 5686 C C . ASP B 1 221 ? -17.906 31.047 -1.407 1 92.06 221 ASP B C 1
ATOM 5688 O O . ASP B 1 221 ? -17.531 30.938 -0.238 1 92.06 221 ASP B O 1
ATOM 5692 N N . PRO B 1 222 ? -18.234 32.219 -1.947 1 93.88 222 PRO B N 1
ATOM 5693 C CA . PRO B 1 222 ? -17.953 33.438 -1.215 1 93.88 222 PRO B CA 1
ATOM 5694 C C . PRO B 1 222 ? -18.703 33.531 0.112 1 93.88 222 PRO B C 1
ATOM 5696 O O . PRO B 1 222 ? -18.266 34.219 1.036 1 93.88 222 PRO B O 1
ATOM 5699 N N . SER B 1 223 ? -19.812 32.875 0.209 1 95.62 223 SER B N 1
ATOM 5700 C CA . SER B 1 223 ? -20.609 32.938 1.423 1 95.62 223 SER B CA 1
ATOM 5701 C C . SER B 1 223 ? -19.875 32.312 2.605 1 95.62 223 SER B C 1
ATOM 5703 O O . SER B 1 223 ? -20.203 32.594 3.762 1 95.62 223 SER B O 1
ATOM 5705 N N . LYS B 1 224 ? -18.859 31.469 2.357 1 97.25 224 LYS B N 1
ATOM 5706 C CA . LYS B 1 224 ? -18.109 30.812 3.414 1 97.25 224 LYS B CA 1
ATOM 5707 C C . LYS B 1 224 ? -17.031 31.734 3.988 1 97.25 224 LYS B C 1
ATOM 5709 O O . LYS B 1 224 ? -16.531 31.5 5.09 1 97.25 224 LYS B O 1
ATOM 5714 N N . ILE B 1 225 ? -16.688 32.781 3.219 1 98.69 225 ILE B N 1
ATOM 5715 C CA . ILE B 1 225 ? -15.578 33.625 3.623 1 98.69 225 ILE B CA 1
ATOM 5716 C C . ILE B 1 225 ? -16.031 34.594 4.723 1 98.69 225 ILE B C 1
ATOM 5718 O O . ILE B 1 225 ? -16.891 35.438 4.488 1 98.69 225 ILE B O 1
ATOM 5722 N N . ILE B 1 226 ? -15.469 34.438 5.883 1 98.62 226 ILE B N 1
ATOM 5723 C CA . ILE B 1 226 ? -15.883 35.281 6.996 1 98.62 226 ILE B CA 1
ATOM 5724 C C . ILE B 1 226 ? -14.875 36.438 7.191 1 98.62 226 ILE B C 1
ATOM 5726 O O . ILE B 1 226 ? -15.148 37.375 7.914 1 98.62 226 ILE B O 1
ATOM 5730 N N . GLY B 1 227 ? -13.695 36.312 6.543 1 98.56 227 GLY B N 1
ATOM 5731 C CA . GLY B 1 227 ? -12.695 37.375 6.645 1 98.56 227 GLY B CA 1
ATOM 5732 C C . GLY B 1 227 ? -11.484 37.125 5.758 1 98.56 227 GLY B C 1
ATOM 5733 O O . GLY B 1 227 ? -11.102 35.969 5.523 1 98.56 227 GLY B O 1
ATOM 5734 N N . VAL B 1 228 ? -10.953 38.188 5.254 1 98.44 228 VAL B N 1
ATOM 5735 C CA . VAL B 1 228 ? -9.68 38.219 4.539 1 98.44 228 VAL B CA 1
ATOM 5736 C C . VAL B 1 228 ? -8.68 39.094 5.297 1 98.44 228 VAL B C 1
ATOM 5738 O O . VAL B 1 228 ? -8.961 40.25 5.598 1 98.44 228 VAL B O 1
ATOM 5741 N N . ILE B 1 229 ? -7.516 38.531 5.633 1 98.25 229 ILE B N 1
ATOM 5742 C CA . ILE B 1 229 ? -6.547 39.281 6.418 1 98.25 229 ILE B CA 1
ATOM 5743 C C . ILE B 1 229 ? -5.211 39.344 5.684 1 98.25 229 ILE B C 1
ATOM 5745 O O . ILE B 1 229 ? -4.93 38.469 4.836 1 98.25 229 ILE B O 1
ATOM 5749 N N . GLU B 1 230 ? -4.391 40.25 6.023 1 97.62 230 GLU B N 1
ATOM 5750 C CA . GLU B 1 230 ? -3.072 40.406 5.414 1 97.62 230 GLU B CA 1
ATOM 5751 C C . GLU B 1 230 ? -2.004 39.719 6.254 1 97.62 230 GLU B C 1
ATOM 5753 O O . GLU B 1 230 ? -2.018 39.812 7.484 1 97.62 230 GLU B O 1
ATOM 5758 N N . SER B 1 231 ? -1.271 38.906 5.605 1 95.81 231 SER B N 1
ATOM 5759 C CA . SER B 1 231 ? -0.045 38.406 6.211 1 95.81 231 SER B CA 1
ATOM 5760 C C . SER B 1 231 ? 1.19 39 5.559 1 95.81 231 SER B C 1
ATOM 5762 O O . SER B 1 231 ? 1.231 39.188 4.34 1 95.81 231 SER B O 1
ATOM 5764 N N . ARG B 1 232 ? 2.213 39.344 6.371 1 93.94 232 ARG B N 1
ATOM 5765 C CA . ARG B 1 232 ? 3.469 39.906 5.867 1 93.94 232 ARG B CA 1
ATOM 5766 C C . ARG B 1 232 ? 4.648 39.031 6.293 1 93.94 232 ARG B C 1
ATOM 5768 O O . ARG B 1 232 ? 5.789 39.5 6.32 1 93.94 232 ARG B O 1
ATOM 5775 N N . LEU B 1 233 ? 4.391 37.844 6.668 1 92.75 233 LEU B N 1
ATOM 5776 C CA . LEU B 1 233 ? 5.414 36.906 7.133 1 92.75 233 LEU B CA 1
ATOM 5777 C C . LEU B 1 233 ? 5.711 35.844 6.074 1 92.75 233 LEU B C 1
ATOM 5779 O O . LEU B 1 233 ? 4.828 35.062 5.711 1 92.75 233 LEU B O 1
ATOM 5783 N N . PRO B 1 234 ? 6.953 35.781 5.652 1 90.69 234 PRO B N 1
ATOM 5784 C CA . PRO B 1 234 ? 7.312 34.75 4.68 1 90.69 234 PRO B CA 1
ATOM 5785 C C . PRO B 1 234 ? 7.523 33.375 5.32 1 90.69 234 PRO B C 1
ATOM 5787 O O . PRO B 1 234 ? 7.586 33.25 6.551 1 90.69 234 PRO B O 1
ATOM 5790 N N . ASP B 1 235 ? 7.582 32.375 4.441 1 89.38 235 ASP B N 1
ATOM 5791 C CA . ASP B 1 235 ? 7.98 31.047 4.918 1 89.38 235 ASP B CA 1
ATOM 5792 C C . ASP B 1 235 ? 9.422 31.062 5.418 1 89.38 235 ASP B C 1
ATOM 5794 O O . ASP B 1 235 ? 10.281 31.719 4.836 1 89.38 235 ASP B O 1
ATOM 5798 N N . LYS B 1 236 ? 9.68 30.438 6.504 1 81 236 LYS B N 1
ATOM 5799 C CA . LYS B 1 236 ? 11.023 30.406 7.066 1 81 236 LYS B CA 1
ATOM 5800 C C . LYS B 1 236 ? 11.805 29.203 6.547 1 81 236 LYS B C 1
ATOM 5802 O O . LYS B 1 236 ? 13.039 29.172 6.621 1 81 236 LYS B O 1
ATOM 5807 N N . GLY B 1 237 ? 11.156 28.359 5.926 1 77.5 237 GLY B N 1
ATOM 5808 C CA . GLY B 1 237 ? 11.789 27.172 5.359 1 77.5 237 GLY B CA 1
ATOM 5809 C C . GLY B 1 237 ? 12.531 26.344 6.391 1 77.5 237 GLY B C 1
ATOM 5810 O O . GLY B 1 237 ? 12.422 26.594 7.59 1 77.5 237 GLY B O 1
ATOM 5811 N N . ARG B 1 238 ? 13.195 25.234 5.949 1 74.38 238 ARG B N 1
ATOM 5812 C CA . ARG B 1 238 ? 14 24.344 6.77 1 74.38 238 ARG B CA 1
ATOM 5813 C C . ARG B 1 238 ? 15.422 24.234 6.23 1 74.38 238 ARG B C 1
ATOM 5815 O O . ARG B 1 238 ? 15.625 24 5.039 1 74.38 238 ARG B O 1
ATOM 5822 N N . ALA B 1 239 ? 16.406 24.703 7.141 1 67.31 239 ALA B N 1
ATOM 5823 C CA . ALA B 1 239 ? 17.797 24.578 6.727 1 67.31 239 ALA B CA 1
ATOM 5824 C C . ALA B 1 239 ? 18.25 23.125 6.727 1 67.31 239 ALA B C 1
ATOM 5826 O O . ALA B 1 239 ? 17.875 22.344 7.609 1 67.31 239 ALA B O 1
ATOM 5827 N N . LEU B 1 240 ? 18.812 22.781 5.582 1 67.94 240 LEU B N 1
ATOM 5828 C CA . LEU B 1 240 ? 19.375 21.422 5.562 1 67.94 240 LEU B CA 1
ATOM 5829 C C . LEU B 1 240 ? 20.875 21.469 5.801 1 67.94 240 LEU B C 1
ATOM 5831 O O . LEU B 1 240 ? 21.562 22.406 5.359 1 67.94 240 LEU B O 1
ATOM 5835 N N . ALA B 1 241 ? 21.297 20.516 6.602 1 68.44 241 ALA B N 1
ATOM 5836 C CA . ALA B 1 241 ? 22.719 20.344 6.844 1 68.44 241 ALA B CA 1
ATOM 5837 C C . ALA B 1 241 ? 23.438 19.906 5.574 1 68.44 241 ALA B C 1
ATOM 5839 O O . ALA B 1 241 ? 22.859 19.266 4.703 1 68.44 241 ALA B O 1
ATOM 5840 N N . GLU B 1 242 ? 24.656 20.391 5.5 1 77.25 242 GLU B N 1
ATOM 5841 C CA . GLU B 1 242 ? 25.5 19.891 4.422 1 77.25 242 GLU B CA 1
ATOM 5842 C C . GLU B 1 242 ? 25.641 18.375 4.5 1 77.25 242 GLU B C 1
ATOM 5844 O O . GLU B 1 242 ? 25.766 17.812 5.59 1 77.25 242 GLU B O 1
ATOM 5849 N N . PRO B 1 243 ? 25.641 17.797 3.328 1 81.31 243 PRO B N 1
ATOM 5850 C CA . PRO B 1 243 ? 25.797 16.328 3.354 1 81.31 243 PRO B CA 1
ATOM 5851 C C . PRO B 1 243 ? 27.141 15.891 3.928 1 81.31 243 PRO B C 1
ATOM 5853 O O . PRO B 1 243 ? 28.172 16.5 3.617 1 81.31 243 PRO B O 1
ATOM 5856 N N . ASP B 1 244 ? 27.125 14.984 4.805 1 86.94 244 ASP B N 1
ATOM 5857 C CA . ASP B 1 244 ? 28.344 14.383 5.336 1 86.94 244 ASP B CA 1
ATOM 5858 C C . ASP B 1 244 ? 28.859 13.273 4.414 1 86.94 244 ASP B C 1
ATOM 5860 O O . ASP B 1 244 ? 28.266 13.008 3.365 1 86.94 244 ASP B O 1
ATOM 5864 N N . GLN B 1 245 ? 29.969 12.68 4.727 1 91.75 245 GLN B N 1
ATOM 5865 C CA . GLN B 1 245 ? 30.594 11.672 3.875 1 91.75 245 GLN B CA 1
ATOM 5866 C C . GLN B 1 245 ? 29.688 10.445 3.73 1 91.75 245 GLN B C 1
ATOM 5868 O O . GLN B 1 245 ? 29.609 9.852 2.65 1 91.75 245 GLN B O 1
ATOM 5873 N N . GLY B 1 246 ? 29.078 10.062 4.805 1 93.06 246 GLY B N 1
ATOM 5874 C CA . GLY B 1 246 ? 28.156 8.953 4.734 1 93.06 246 GLY B CA 1
ATOM 5875 C C . GLY B 1 246 ? 27.031 9.172 3.736 1 93.06 246 GLY B C 1
ATOM 5876 O O . GLY B 1 246 ? 26.703 8.273 2.953 1 93.06 246 GLY B O 1
ATOM 5877 N N . SER B 1 247 ? 26.469 10.312 3.779 1 92.69 247 SER B N 1
ATOM 5878 C CA . SER B 1 247 ? 25.406 10.672 2.846 1 92.69 247 SER B CA 1
ATOM 5879 C C . SER B 1 247 ? 25.906 10.656 1.404 1 92.69 247 SER B C 1
ATOM 5881 O O . SER B 1 247 ? 25.188 10.219 0.499 1 92.69 247 SER B O 1
ATOM 5883 N N . LYS B 1 248 ? 27.094 11.133 1.21 1 92.62 248 LYS B N 1
ATOM 5884 C CA . LYS B 1 248 ? 27.672 11.133 -0.128 1 92.62 248 LYS B CA 1
ATOM 5885 C C . LYS B 1 248 ? 27.906 9.711 -0.625 1 92.62 248 LYS B C 1
ATOM 5887 O O . LYS B 1 248 ? 27.672 9.414 -1.798 1 92.62 248 LYS B O 1
ATOM 5892 N N . ASP B 1 249 ? 28.391 8.844 0.263 1 96.06 249 ASP B N 1
ATOM 5893 C CA . ASP B 1 249 ? 28.625 7.449 -0.103 1 96.06 249 ASP B CA 1
ATOM 5894 C C . ASP B 1 249 ? 27.312 6.77 -0.503 1 96.06 249 ASP B C 1
ATOM 5896 O O . ASP B 1 249 ? 27.281 6.008 -1.472 1 96.06 249 ASP B O 1
ATOM 5900 N N . ILE B 1 250 ? 26.328 7.012 0.249 1 96.62 250 ILE B N 1
ATOM 5901 C CA . ILE B 1 250 ? 25.016 6.457 -0.047 1 96.62 250 ILE B CA 1
ATOM 5902 C C . ILE B 1 250 ? 24.531 6.953 -1.41 1 96.62 250 ILE B C 1
ATOM 5904 O O . ILE B 1 250 ? 24.047 6.168 -2.229 1 96.62 250 ILE B O 1
ATOM 5908 N N . ALA B 1 251 ? 24.656 8.258 -1.631 1 94.31 251 ALA B N 1
ATOM 5909 C CA . ALA B 1 251 ? 24.25 8.852 -2.904 1 94.31 251 ALA B CA 1
ATOM 5910 C C . ALA B 1 251 ? 24.984 8.203 -4.07 1 94.31 251 ALA B C 1
ATOM 5912 O O . ALA B 1 251 ? 24.406 7.934 -5.117 1 94.31 251 ALA B O 1
ATOM 5913 N N . GLU B 1 252 ? 26.25 7.953 -3.9 1 95.06 252 GLU B N 1
ATOM 5914 C CA . GLU B 1 252 ? 27.062 7.312 -4.934 1 95.06 252 GLU B CA 1
ATOM 5915 C C . GLU B 1 252 ? 26.562 5.898 -5.223 1 95.06 252 GLU B C 1
ATOM 5917 O O . GLU B 1 252 ? 26.484 5.488 -6.383 1 95.06 252 GLU B O 1
ATOM 5922 N N . ASN B 1 253 ? 26.266 5.168 -4.172 1 97.5 253 ASN B N 1
ATOM 5923 C CA . ASN B 1 253 ? 25.719 3.824 -4.344 1 97.5 253 ASN B CA 1
ATOM 5924 C C . ASN B 1 253 ? 24.422 3.846 -5.145 1 97.5 253 ASN B C 1
ATOM 5926 O O . ASN B 1 253 ? 24.203 2.986 -5.996 1 97.5 253 ASN B O 1
ATOM 5930 N N . ILE B 1 254 ? 23.594 4.781 -4.879 1 96.75 254 ILE B N 1
ATOM 5931 C CA . ILE B 1 254 ? 22.312 4.91 -5.559 1 96.75 254 ILE B CA 1
ATOM 5932 C C . ILE B 1 254 ? 22.531 5.273 -7.027 1 96.75 254 ILE B C 1
ATOM 5934 O O . ILE B 1 254 ? 21.938 4.672 -7.922 1 96.75 254 ILE B O 1
ATOM 5938 N N . LEU B 1 255 ? 23.406 6.25 -7.293 1 94.94 255 LEU B N 1
ATOM 5939 C CA . LEU B 1 255 ? 23.656 6.695 -8.656 1 94.94 255 LEU B CA 1
ATOM 5940 C C . LEU B 1 255 ? 24.25 5.562 -9.492 1 94.94 255 LEU B C 1
ATOM 5942 O O . LEU B 1 255 ? 23.859 5.363 -10.648 1 94.94 255 LEU B O 1
ATOM 5946 N N . GLU B 1 256 ? 25.156 4.82 -8.867 1 96.81 256 GLU B N 1
ATOM 5947 C CA . GLU B 1 256 ? 25.734 3.67 -9.562 1 96.81 256 GLU B CA 1
ATOM 5948 C C . GLU B 1 256 ? 24.656 2.654 -9.93 1 96.81 256 GLU B C 1
ATOM 5950 O O . GLU B 1 256 ? 24.672 2.102 -11.031 1 96.81 256 GLU B O 1
ATOM 5955 N N . PHE B 1 257 ? 23.828 2.393 -9.055 1 97.56 257 PHE B N 1
ATOM 5956 C CA . PHE B 1 257 ? 22.719 1.472 -9.297 1 97.56 257 PHE B CA 1
ATOM 5957 C C . PHE B 1 257 ? 21.828 1.979 -10.43 1 97.56 257 PHE B C 1
ATOM 5959 O O . PHE B 1 257 ? 21.438 1.209 -11.305 1 97.56 257 PHE B O 1
ATOM 5966 N N . LEU B 1 258 ? 21.469 3.244 -10.453 1 95.56 258 LEU B N 1
ATOM 5967 C CA . LEU B 1 258 ? 20.609 3.82 -11.484 1 95.56 258 LEU B CA 1
ATOM 5968 C C . LEU B 1 258 ? 21.266 3.76 -12.852 1 95.56 258 LEU B C 1
ATOM 5970 O O . LEU B 1 258 ? 20.609 3.512 -13.859 1 95.56 258 LEU B O 1
ATOM 5974 N N . TYR B 1 259 ? 22.609 3.992 -12.867 1 95.38 259 TYR B N 1
ATOM 5975 C CA . TYR B 1 259 ? 23.344 3.816 -14.109 1 95.38 259 TYR B CA 1
ATOM 5976 C C . TYR B 1 259 ? 23.25 2.379 -14.602 1 95.38 259 TYR B C 1
ATOM 5978 O O . TYR B 1 259 ? 23.047 2.137 -15.797 1 95.38 259 TYR B O 1
ATOM 5986 N N . HIS B 1 260 ? 23.406 1.48 -13.672 1 96.75 260 HIS B N 1
ATOM 5987 C CA . HIS B 1 260 ? 23.312 0.068 -14.016 1 96.75 260 HIS B CA 1
ATOM 5988 C C . HIS B 1 260 ? 21.938 -0.268 -14.594 1 96.75 260 HIS B C 1
ATOM 5990 O O . HIS B 1 260 ? 21.844 -0.949 -15.617 1 96.75 260 HIS B O 1
ATOM 5996 N N . GLU B 1 261 ? 20.891 0.187 -13.945 1 96.38 261 GLU B N 1
ATOM 5997 C CA . GLU B 1 261 ? 19.531 -0.075 -14.398 1 96.38 261 GLU B CA 1
ATOM 5998 C C . GLU B 1 261 ? 19.297 0.508 -15.789 1 96.38 261 GLU B C 1
ATOM 6000 O O . GLU B 1 261 ? 18.625 -0.114 -16.625 1 96.38 261 GLU B O 1
ATOM 6005 N N . ARG B 1 262 ? 19.781 1.675 -16.016 1 94.44 262 ARG B N 1
ATOM 6006 C CA . ARG B 1 262 ? 19.688 2.289 -17.344 1 94.44 262 ARG B CA 1
ATOM 6007 C C . ARG B 1 262 ? 20.406 1.442 -18.391 1 94.44 262 ARG B C 1
ATOM 6009 O O . ARG B 1 262 ? 19.859 1.183 -19.469 1 94.44 262 ARG B O 1
ATOM 6016 N N . ASN B 1 263 ? 21.594 1.011 -18.031 1 95.12 263 ASN B N 1
ATOM 6017 C CA . ASN B 1 263 ? 22.391 0.206 -18.953 1 95.12 263 ASN B CA 1
ATOM 6018 C C . ASN B 1 263 ? 21.719 -1.129 -19.266 1 95.12 263 ASN B C 1
ATOM 6020 O O . ASN B 1 263 ? 21.875 -1.67 -20.359 1 95.12 263 ASN B O 1
ATOM 6024 N N . MET B 1 264 ? 20.984 -1.596 -18.312 1 96.44 264 MET B N 1
ATOM 6025 C CA . MET B 1 264 ? 20.328 -2.889 -18.484 1 96.44 264 MET B CA 1
ATOM 6026 C C . MET B 1 264 ? 18.953 -2.723 -19.141 1 96.44 264 MET B C 1
ATOM 6028 O O . MET B 1 264 ? 18.25 -3.705 -19.375 1 96.44 264 MET B O 1
ATOM 6032 N N . GLY B 1 265 ? 18.516 -1.506 -19.438 1 94.56 265 GLY B N 1
ATOM 6033 C CA . GLY B 1 265 ? 17.297 -1.244 -20.203 1 94.56 265 GLY B CA 1
ATOM 6034 C C . GLY B 1 265 ? 16.062 -1.139 -19.328 1 94.56 265 GLY B C 1
ATOM 6035 O O . GLY B 1 265 ? 14.938 -1.121 -19.844 1 94.56 265 GLY B O 1
ATOM 6036 N N . ARG B 1 266 ? 16.219 -1.065 -18.016 1 96.31 266 ARG B N 1
ATOM 6037 C CA . ARG B 1 266 ? 15.062 -1.045 -17.109 1 96.31 266 ARG B CA 1
ATOM 6038 C C . ARG B 1 266 ? 14.719 0.381 -16.703 1 96.31 266 ARG B C 1
ATOM 6040 O O . ARG B 1 266 ? 13.758 0.603 -15.961 1 96.31 266 ARG B O 1
ATOM 6047 N N . GLN B 1 267 ? 15.547 1.329 -17.109 1 94.69 267 GLN B N 1
ATOM 6048 C CA . GLN B 1 267 ? 15.312 2.766 -17.016 1 94.69 267 GLN B CA 1
ATOM 6049 C C . GLN B 1 267 ? 15.586 3.457 -18.359 1 94.69 267 GLN B C 1
ATOM 6051 O O . GLN B 1 267 ? 16.5 3.062 -19.094 1 94.69 267 GLN B O 1
ATOM 6056 N N . PRO B 1 268 ? 14.789 4.492 -18.625 1 94 268 PRO B N 1
ATOM 6057 C CA . PRO B 1 268 ? 15.141 5.277 -19.812 1 94 268 PRO B CA 1
ATOM 6058 C C . PRO B 1 268 ? 16.391 6.133 -19.609 1 94 268 PRO B C 1
ATOM 6060 O O . PRO B 1 268 ? 16.906 6.219 -18.484 1 94 268 PRO B O 1
ATOM 6063 N N . GLU B 1 269 ? 16.812 6.797 -20.625 1 92.19 269 GLU B N 1
ATOM 6064 C CA . GLU B 1 269 ? 18.016 7.617 -20.578 1 92.19 269 GLU B CA 1
ATOM 6065 C C . GLU B 1 269 ? 17.891 8.742 -19.562 1 92.19 269 GLU B C 1
ATOM 6067 O O . GLU B 1 269 ? 18.859 9.109 -18.891 1 92.19 269 GLU B O 1
ATOM 6072 N N . SER B 1 270 ? 16.703 9.297 -19.469 1 93.56 270 SER B N 1
ATOM 6073 C CA . SER B 1 270 ? 16.438 10.406 -18.562 1 93.56 270 SER B CA 1
ATOM 6074 C C . SER B 1 270 ? 16.094 9.898 -17.156 1 93.56 270 SER B C 1
ATOM 6076 O O . SER B 1 270 ? 15.93 10.688 -16.234 1 93.56 270 SER B O 1
ATOM 6078 N N . LEU B 1 271 ? 15.961 8.594 -16.938 1 94.12 271 LEU B N 1
ATOM 6079 C CA . LEU B 1 271 ? 15.398 7.977 -15.742 1 94.12 271 LEU B CA 1
ATOM 6080 C C . LEU B 1 271 ? 13.898 8.219 -15.664 1 94.12 271 LEU B C 1
ATOM 6082 O O . LEU B 1 271 ? 13.383 9.156 -16.297 1 94.12 271 LEU B O 1
ATOM 6086 N N . HIS B 1 272 ? 13.234 7.312 -14.992 1 96.56 272 HIS B N 1
ATOM 6087 C CA . HIS B 1 272 ? 11.867 7.602 -14.586 1 96.56 272 HIS B CA 1
ATOM 6088 C C . HIS B 1 272 ? 11.82 8.727 -13.562 1 96.56 272 HIS B C 1
ATOM 6090 O O . HIS B 1 272 ? 12.836 9.039 -12.93 1 96.56 272 HIS B O 1
ATOM 6096 N N . PRO B 1 273 ? 10.656 9.438 -13.422 1 97.5 273 PRO B N 1
ATOM 6097 C CA . PRO B 1 273 ? 10.586 10.516 -12.43 1 97.5 273 PRO B CA 1
ATOM 6098 C C . PRO B 1 273 ? 11.039 10.086 -11.047 1 97.5 273 PRO B C 1
ATOM 6100 O O . PRO B 1 273 ? 10.742 8.969 -10.609 1 97.5 273 PRO B O 1
ATOM 6103 N N . LEU B 1 274 ? 11.719 10.969 -10.383 1 96.56 274 LEU B N 1
ATOM 6104 C CA . LEU B 1 274 ? 12.312 10.656 -9.086 1 96.56 274 LEU B CA 1
ATOM 6105 C C . LEU B 1 274 ? 11.492 11.258 -7.953 1 96.56 274 LEU B C 1
ATOM 6107 O O . LEU B 1 274 ? 11.008 12.391 -8.062 1 96.56 274 LEU B O 1
ATOM 6111 N N . GLN B 1 275 ? 11.25 10.523 -6.988 1 97 275 GLN B N 1
ATOM 6112 C CA . GLN B 1 275 ? 10.742 10.984 -5.699 1 97 275 GLN B CA 1
ATOM 6113 C C . GLN B 1 275 ? 11.789 10.805 -4.602 1 97 275 GLN B C 1
ATOM 6115 O O . GLN B 1 275 ? 12.398 9.742 -4.492 1 97 275 GLN B O 1
ATOM 6120 N N . SER B 1 276 ? 12 11.797 -3.875 1 90 276 SER B N 1
ATOM 6121 C CA . SER B 1 276 ? 12.93 11.703 -2.76 1 90 276 SER B CA 1
ATOM 6122 C C . SER B 1 276 ? 12.344 12.305 -1.489 1 90 276 SER B C 1
ATOM 6124 O O . SER B 1 276 ? 11.695 13.352 -1.537 1 90 276 SER B O 1
ATOM 6126 N N . GLY B 1 277 ? 12.547 11.531 -0.462 1 79.12 277 GLY B N 1
ATOM 6127 C CA . GLY B 1 277 ? 12.203 12.117 0.824 1 79.12 277 GLY B CA 1
ATOM 6128 C C . GLY B 1 277 ? 13.086 13.297 1.195 1 79.12 277 GLY B C 1
ATOM 6129 O O . GLY B 1 277 ? 13.703 13.914 0.326 1 79.12 277 GLY B O 1
ATOM 6130 N N . VAL B 1 278 ? 12.992 13.711 2.369 1 68.06 278 VAL B N 1
ATOM 6131 C CA . VAL B 1 278 ? 13.711 14.883 2.852 1 68.06 278 VAL B CA 1
ATOM 6132 C C . VAL B 1 278 ? 14.961 14.445 3.609 1 68.06 278 VAL B C 1
ATOM 6134 O O . VAL B 1 278 ? 15.055 13.305 4.062 1 68.06 278 VAL B O 1
ATOM 6137 N N . GLY B 1 279 ? 16 15.219 3.492 1 73.25 279 GLY B N 1
ATOM 6138 C CA . GLY B 1 279 ? 17.203 14.945 4.273 1 73.25 279 GLY B CA 1
ATOM 6139 C C . GLY B 1 279 ? 18.484 15.047 3.463 1 73.25 279 GLY B C 1
ATOM 6140 O O . GLY B 1 279 ? 18.438 15.234 2.246 1 73.25 279 GLY B O 1
ATOM 6141 N N . SER B 1 280 ? 19.484 14.844 4.227 1 77.62 280 SER B N 1
ATOM 6142 C CA . SER B 1 280 ? 20.812 15.062 3.65 1 77.62 280 SER B CA 1
ATOM 6143 C C . SER B 1 280 ? 21.109 14.031 2.564 1 77.62 280 SER B C 1
ATOM 6145 O O . SER B 1 280 ? 21.719 14.367 1.545 1 77.62 280 SER B O 1
ATOM 6147 N N . ILE B 1 281 ? 20.656 12.852 2.768 1 81.88 281 ILE B N 1
ATOM 6148 C CA . ILE B 1 281 ? 20.922 11.805 1.789 1 81.88 281 ILE B CA 1
ATOM 6149 C C . ILE B 1 281 ? 20.156 12.102 0.496 1 81.88 281 ILE B C 1
ATOM 6151 O O . ILE B 1 281 ? 20.734 12.039 -0.594 1 81.88 281 ILE B O 1
ATOM 6155 N N . ALA B 1 282 ? 18.922 12.391 0.657 1 78.94 282 ALA B N 1
ATOM 6156 C CA . ALA B 1 282 ? 18.094 12.719 -0.49 1 78.94 282 ALA B CA 1
ATOM 6157 C C . ALA B 1 282 ? 18.672 13.883 -1.281 1 78.94 282 ALA B C 1
ATOM 6159 O O . ALA B 1 282 ? 18.703 13.852 -2.514 1 78.94 282 ALA B O 1
ATOM 6160 N N . ASN B 1 283 ? 19.156 14.805 -0.6 1 77.88 283 ASN B N 1
ATOM 6161 C CA . ASN B 1 283 ? 19.766 15.977 -1.224 1 77.88 283 ASN B CA 1
ATOM 6162 C C . ASN B 1 283 ? 21.031 15.602 -1.994 1 77.88 283 ASN B C 1
ATOM 6164 O O . ASN B 1 283 ? 21.297 16.156 -3.066 1 77.88 283 ASN B O 1
ATOM 6168 N N . ALA B 1 284 ? 21.688 14.703 -1.469 1 82.69 284 ALA B N 1
ATOM 6169 C CA . ALA B 1 284 ? 22.922 14.273 -2.117 1 82.69 284 ALA B CA 1
ATOM 6170 C C . ALA B 1 284 ? 22.625 13.516 -3.41 1 82.69 284 ALA B C 1
ATOM 6172 O O . ALA B 1 284 ? 23.359 13.648 -4.395 1 82.69 284 ALA B O 1
ATOM 6173 N N . VAL B 1 285 ? 21.625 12.734 -3.402 1 84.88 285 VAL B N 1
ATOM 6174 C CA . VAL B 1 285 ? 21.25 11.977 -4.59 1 84.88 285 VAL B CA 1
ATOM 6175 C C . VAL B 1 285 ? 20.844 12.93 -5.707 1 84.88 285 VAL B C 1
ATOM 6177 O O . VAL B 1 285 ? 21.297 12.797 -6.844 1 84.88 285 VAL B O 1
ATOM 6180 N N . VAL B 1 286 ? 19.969 13.852 -5.363 1 83 286 VAL B N 1
ATOM 6181 C CA . VAL B 1 286 ? 19.484 14.805 -6.355 1 83 286 VAL B CA 1
ATOM 6182 C C . VAL B 1 286 ? 20.625 15.688 -6.844 1 83 286 VAL B C 1
ATOM 6184 O O . VAL B 1 286 ? 20.703 16 -8.031 1 83 286 VAL B O 1
ATOM 6187 N N . ALA B 1 287 ? 21.531 16.062 -5.922 1 80.44 287 ALA B N 1
ATOM 6188 C CA . ALA B 1 287 ? 22.703 16.844 -6.309 1 80.44 287 ALA B CA 1
ATOM 6189 C C . ALA B 1 287 ? 23.562 16.062 -7.289 1 80.44 287 ALA B C 1
ATOM 6191 O O . ALA B 1 287 ? 24.188 16.641 -8.188 1 80.44 287 ALA B O 1
ATOM 6192 N N . GLY B 1 288 ? 23.578 14.812 -7.062 1 84.44 288 GLY B N 1
ATOM 6193 C CA . GLY B 1 288 ? 24.344 13.953 -7.957 1 84.44 288 GLY B CA 1
ATOM 6194 C C . GLY B 1 288 ? 23.797 13.945 -9.375 1 84.44 288 GLY B C 1
ATOM 6195 O O . GLY B 1 288 ? 24.547 13.719 -10.328 1 84.44 288 GLY B O 1
ATOM 6196 N N . LEU B 1 289 ? 22.562 14.227 -9.539 1 87.88 289 LEU B N 1
ATOM 6197 C CA . LEU B 1 289 ? 21.969 14.328 -10.875 1 87.88 289 LEU B CA 1
ATOM 6198 C C . LEU B 1 289 ? 22.516 15.539 -11.617 1 87.88 289 LEU B C 1
ATOM 6200 O O . LEU B 1 289 ? 22.625 15.523 -12.844 1 87.88 289 LEU B O 1
ATOM 6204 N N . ALA B 1 290 ? 22.781 16.594 -10.852 1 89.69 290 ALA B N 1
ATOM 6205 C CA . ALA B 1 290 ? 23.266 17.828 -11.438 1 89.69 290 ALA B CA 1
ATOM 6206 C C . ALA B 1 290 ? 24.641 17.641 -12.07 1 89.69 290 ALA B C 1
ATOM 6208 O O . ALA B 1 290 ? 24.984 18.297 -13.055 1 89.69 290 ALA B O 1
ATOM 6209 N N . THR B 1 291 ? 25.359 16.719 -11.531 1 88 291 THR B N 1
ATOM 6210 C CA . THR B 1 291 ? 26.719 16.531 -11.992 1 88 291 THR B CA 1
ATOM 6211 C C . THR B 1 291 ? 26.859 15.25 -12.82 1 88 291 THR B C 1
ATOM 6213 O O . THR B 1 291 ? 27.875 15.016 -13.453 1 88 291 THR B O 1
ATOM 6216 N N . GLY B 1 292 ? 25.828 14.5 -12.773 1 87.56 292 GLY B N 1
ATOM 6217 C CA . GLY B 1 292 ? 25.891 13.219 -13.453 1 87.56 292 GLY B CA 1
ATOM 6218 C C . GLY B 1 292 ? 25.562 13.305 -14.93 1 87.56 292 GLY B C 1
ATOM 6219 O O . GLY B 1 292 ? 25.5 14.398 -15.492 1 87.56 292 GLY B O 1
ATOM 6220 N N . ASP B 1 293 ? 25.406 12.094 -15.484 1 89.06 293 ASP B N 1
ATOM 6221 C CA . ASP B 1 293 ? 25.219 11.992 -16.922 1 89.06 293 ASP B CA 1
ATOM 6222 C C . ASP B 1 293 ? 23.734 11.812 -17.281 1 89.06 293 ASP B C 1
ATOM 6224 O O . ASP B 1 293 ? 23.406 11.336 -18.375 1 89.06 293 ASP B O 1
ATOM 6228 N N . PHE B 1 294 ? 22.891 12.086 -16.406 1 91.81 294 PHE B N 1
ATOM 6229 C CA . PHE B 1 294 ? 21.469 12.062 -16.734 1 91.81 294 PHE B CA 1
ATOM 6230 C C . PHE B 1 294 ? 21 13.414 -17.266 1 91.81 294 PHE B C 1
ATOM 6232 O O . PHE B 1 294 ? 21.406 14.453 -16.75 1 91.81 294 PHE B O 1
ATOM 6239 N N . ASP B 1 295 ? 20.25 13.375 -18.297 1 93.94 295 ASP B N 1
ATOM 6240 C CA . ASP B 1 295 ? 19.672 14.586 -18.875 1 93.94 295 ASP B CA 1
ATOM 6241 C C . ASP B 1 295 ? 18.156 14.453 -19.031 1 93.94 295 ASP B C 1
ATOM 6243 O O . ASP B 1 295 ? 17.656 13.359 -19.281 1 93.94 295 ASP B O 1
ATOM 6247 N N . GLY B 1 296 ? 17.562 15.625 -18.875 1 95.25 296 GLY B N 1
ATOM 6248 C CA . GLY B 1 296 ? 16.125 15.617 -19.047 1 95.25 296 GLY B CA 1
ATOM 6249 C C . GLY B 1 296 ? 15.398 14.914 -17.906 1 95.25 296 GLY B C 1
ATOM 6250 O O . GLY B 1 296 ? 14.344 14.312 -18.125 1 95.25 296 GLY B O 1
ATOM 6251 N N . CYS B 1 297 ? 15.93 14.961 -16.719 1 95.19 297 CYS B N 1
ATOM 6252 C CA . CYS B 1 297 ? 15.336 14.297 -15.562 1 95.19 297 CYS B CA 1
ATOM 6253 C C . CYS B 1 297 ? 14.023 14.961 -15.156 1 95.19 297 CYS B C 1
ATOM 6255 O O . CYS B 1 297 ? 13.812 16.141 -15.445 1 95.19 297 CYS B O 1
ATOM 6257 N N . GLU B 1 298 ? 13.211 14.172 -14.594 1 96.38 298 GLU B N 1
ATOM 6258 C CA . GLU B 1 298 ? 11.953 14.672 -14.031 1 96.38 298 GLU B CA 1
ATOM 6259 C C . GLU B 1 298 ? 11.82 14.289 -12.555 1 96.38 298 GLU B C 1
ATOM 6261 O O . GLU B 1 298 ? 12.359 13.266 -12.125 1 96.38 298 GLU B O 1
ATOM 6266 N N . VAL B 1 299 ? 11.156 15.164 -11.883 1 96.44 299 VAL B N 1
ATOM 6267 C CA . VAL B 1 299 ? 10.945 14.93 -10.461 1 96.44 299 VAL B CA 1
ATOM 6268 C C . VAL B 1 299 ? 9.453 14.938 -10.148 1 96.44 299 VAL B C 1
ATOM 6270 O O . VAL B 1 299 ? 8.727 15.844 -10.57 1 96.44 299 VAL B O 1
ATOM 6273 N N . TRP B 1 300 ? 8.969 13.898 -9.562 1 97.81 300 TRP B N 1
ATOM 6274 C CA . TRP B 1 300 ? 7.625 13.789 -9 1 97.81 300 TRP B CA 1
ATOM 6275 C C . TRP B 1 300 ? 7.688 13.453 -7.512 1 97.81 300 TRP B C 1
ATOM 6277 O O . TRP B 1 300 ? 7.898 12.297 -7.141 1 97.81 300 TRP B O 1
ATOM 6287 N N . THR B 1 301 ? 7.527 14.461 -6.684 1 96.75 301 THR B N 1
ATOM 6288 C CA . THR B 1 301 ? 7.762 14.297 -5.254 1 96.75 301 THR B CA 1
ATOM 6289 C C . THR B 1 301 ? 6.766 15.125 -4.445 1 96.75 301 THR B C 1
ATOM 6291 O O . THR B 1 301 ? 5.938 15.836 -5.012 1 96.75 301 THR B O 1
ATOM 6294 N N . GLU B 1 302 ? 6.758 14.93 -3.119 1 96.19 302 GLU B N 1
ATOM 6295 C CA . GLU B 1 302 ? 5.926 15.758 -2.244 1 96.19 302 GLU B CA 1
ATOM 6296 C C . GLU B 1 302 ? 6.516 17.156 -2.072 1 96.19 302 GLU B C 1
ATOM 6298 O O . GLU B 1 302 ? 5.789 18.141 -2.111 1 96.19 302 GLU B O 1
ATOM 6303 N N . VAL B 1 303 ? 7.871 17.141 -1.898 1 94.19 303 VAL B N 1
ATOM 6304 C CA . VAL B 1 303 ? 8.5 18.422 -1.568 1 94.19 303 VAL B CA 1
ATOM 6305 C C . VAL B 1 303 ? 9.703 18.656 -2.48 1 94.19 303 VAL B C 1
ATOM 6307 O O . VAL B 1 303 ? 10.461 17.719 -2.775 1 94.19 303 VAL B O 1
ATOM 6310 N N . LEU B 1 304 ? 9.82 19.844 -2.982 1 93.56 304 LEU B N 1
ATOM 6311 C CA . LEU B 1 304 ? 11.023 20.281 -3.697 1 93.56 304 LEU B CA 1
ATOM 6312 C C . LEU B 1 304 ? 11.984 21 -2.758 1 93.56 304 LEU B C 1
ATOM 6314 O O . LEU B 1 304 ? 11.625 22 -2.139 1 93.56 304 LEU B O 1
ATOM 6318 N N . GLN B 1 305 ? 13.141 20.469 -2.686 1 90.88 305 GLN B N 1
ATOM 6319 C CA . GLN B 1 305 ? 14.164 21.047 -1.822 1 90.88 305 GLN B CA 1
ATOM 6320 C C . GLN B 1 305 ? 15.195 21.828 -2.637 1 90.88 305 GLN B C 1
ATOM 6322 O O . GLN B 1 305 ? 15.086 21.922 -3.861 1 90.88 305 GLN B O 1
ATOM 6327 N N . ASP B 1 306 ? 16.203 22.375 -1.956 1 90.06 306 ASP B N 1
ATOM 6328 C CA . ASP B 1 306 ? 17.156 23.281 -2.592 1 90.06 306 ASP B CA 1
ATOM 6329 C C . ASP B 1 306 ? 17.906 22.578 -3.729 1 90.06 306 ASP B C 1
ATOM 6331 O O . ASP B 1 306 ? 18.25 23.219 -4.73 1 90.06 306 ASP B O 1
ATOM 6335 N N . SER B 1 307 ? 18.141 21.328 -3.574 1 89.19 307 SER B N 1
ATOM 6336 C CA . SER B 1 307 ? 18.953 20.578 -4.535 1 89.19 307 SER B CA 1
ATOM 6337 C C . SER B 1 307 ? 18.297 20.562 -5.914 1 89.19 307 SER B C 1
ATOM 6339 O O . SER B 1 307 ? 18.984 20.438 -6.93 1 89.19 307 SER B O 1
ATOM 6341 N N . VAL B 1 308 ? 17.016 20.656 -5.988 1 92.69 308 VAL B N 1
ATOM 6342 C CA . VAL B 1 308 ? 16.328 20.672 -7.273 1 92.69 308 VAL B CA 1
ATOM 6343 C C . VAL B 1 308 ? 16.719 21.922 -8.055 1 92.69 308 VAL B C 1
ATOM 6345 O O . VAL B 1 308 ? 16.812 21.891 -9.289 1 92.69 308 VAL B O 1
ATOM 6348 N N . LEU B 1 309 ? 16.906 23.047 -7.344 1 94.31 309 LEU B N 1
ATOM 6349 C CA . LEU B 1 309 ? 17.359 24.281 -7.992 1 94.31 309 LEU B CA 1
ATOM 6350 C C . LEU B 1 309 ? 18.719 24.078 -8.656 1 94.31 309 LEU B C 1
ATOM 6352 O O . LEU B 1 309 ? 18.969 24.609 -9.742 1 94.31 309 LEU B O 1
ATOM 6356 N N . ASP B 1 310 ? 19.562 23.266 -8.023 1 93.19 310 ASP B N 1
ATOM 6357 C CA . ASP B 1 310 ? 20.875 22.969 -8.594 1 93.19 310 ASP B CA 1
ATOM 6358 C C . ASP B 1 310 ? 20.734 22.188 -9.906 1 93.19 310 ASP B C 1
ATOM 6360 O O . ASP B 1 310 ? 21.484 22.438 -10.852 1 93.19 310 ASP B O 1
ATOM 6364 N N . VAL B 1 311 ? 19.828 21.297 -9.906 1 94.94 311 VAL B N 1
ATOM 6365 C CA . VAL B 1 311 ? 19.625 20.484 -11.109 1 94.94 311 VAL B CA 1
ATOM 6366 C C . VAL B 1 311 ? 19.094 21.359 -12.234 1 94.94 311 VAL B C 1
ATOM 6368 O O . VAL B 1 311 ? 19.469 21.188 -13.398 1 94.94 311 VAL B O 1
ATOM 6371 N N . ILE B 1 312 ? 18.203 22.297 -11.938 1 96.38 312 ILE B N 1
ATOM 6372 C CA . ILE B 1 312 ? 17.688 23.25 -12.914 1 96.38 312 ILE B CA 1
ATOM 6373 C C . ILE B 1 312 ? 18.844 24.109 -13.453 1 96.38 312 ILE B C 1
ATOM 6375 O O . ILE B 1 312 ? 18.969 24.281 -14.664 1 96.38 312 ILE B O 1
ATOM 6379 N N . ASP B 1 313 ? 19.641 24.578 -12.586 1 96.38 313 ASP B N 1
ATOM 6380 C CA . ASP B 1 313 ? 20.766 25.422 -12.969 1 96.38 313 ASP B CA 1
ATOM 6381 C C . ASP B 1 313 ? 21.734 24.688 -13.883 1 96.38 313 ASP B C 1
ATOM 6383 O O . ASP B 1 313 ? 22.344 25.297 -14.766 1 96.38 313 ASP B O 1
ATOM 6387 N N . ALA B 1 314 ? 21.859 23.406 -13.648 1 95.62 314 ALA B N 1
ATOM 6388 C CA . ALA B 1 314 ? 22.75 22.594 -14.461 1 95.62 314 ALA B CA 1
ATOM 6389 C C . ALA B 1 314 ? 22.141 22.281 -15.82 1 95.62 314 ALA B C 1
ATOM 6391 O O . ALA B 1 314 ? 22.781 21.703 -16.688 1 95.62 314 ALA B O 1
ATOM 6392 N N . GLY B 1 315 ? 20.875 22.609 -15.984 1 95.56 315 GLY B N 1
ATOM 6393 C CA . GLY B 1 315 ? 20.172 22.375 -17.234 1 95.56 315 GLY B CA 1
ATOM 6394 C C . GLY B 1 315 ? 19.75 20.922 -17.406 1 95.56 315 GLY B C 1
ATOM 6395 O O . GLY B 1 315 ? 19.562 20.453 -18.531 1 95.56 315 GLY B O 1
ATOM 6396 N N . LYS B 1 316 ? 19.641 20.25 -16.359 1 95.88 316 LYS B N 1
ATOM 6397 C CA . LYS B 1 316 ? 19.438 18.797 -16.438 1 95.88 316 LYS B CA 1
ATOM 6398 C C . LYS B 1 316 ? 18 18.422 -16.109 1 95.88 316 LYS B C 1
ATOM 6400 O O . LYS B 1 316 ? 17.562 17.312 -16.375 1 95.88 316 LYS B O 1
ATOM 6405 N N . LEU B 1 317 ? 17.25 19.359 -15.594 1 96.19 317 LEU B N 1
ATOM 6406 C CA . LEU B 1 317 ? 15.875 19.078 -15.195 1 96.19 317 LEU B CA 1
ATOM 6407 C C . LEU B 1 317 ? 14.883 19.547 -16.25 1 96.19 317 LEU B C 1
ATOM 6409 O O . LEU B 1 317 ? 14.891 20.719 -16.625 1 96.19 317 LEU B O 1
ATOM 6413 N N . LYS B 1 318 ? 14.062 18.609 -16.672 1 96.62 318 LYS B N 1
ATOM 6414 C CA . LYS B 1 318 ? 13 18.969 -17.609 1 96.62 318 LYS B CA 1
ATOM 6415 C C . LYS B 1 318 ? 11.828 19.609 -16.875 1 96.62 318 LYS B C 1
ATOM 6417 O O . LYS B 1 318 ? 11.359 20.688 -17.281 1 96.62 318 LYS B O 1
ATOM 6422 N N . SER B 1 319 ? 11.352 18.969 -15.836 1 97.5 319 SER B N 1
ATOM 6423 C CA . SER B 1 319 ? 10.227 19.484 -15.055 1 97.5 319 SER B CA 1
ATOM 6424 C C . SER B 1 319 ? 10.141 18.828 -13.688 1 97.5 319 SER B C 1
ATOM 6426 O O . SER B 1 319 ? 10.719 17.75 -13.477 1 97.5 319 SER B O 1
ATOM 6428 N N . CYS B 1 320 ? 9.484 19.5 -12.805 1 97.5 320 CYS B N 1
ATOM 6429 C CA . CYS B 1 320 ? 9.258 18.922 -11.477 1 97.5 320 CYS B CA 1
ATOM 6430 C C . CYS B 1 320 ? 7.863 19.266 -10.969 1 97.5 320 CYS B C 1
ATOM 6432 O O . CYS B 1 320 ? 7.312 20.312 -11.297 1 97.5 320 CYS B O 1
ATOM 6434 N N . SER B 1 321 ? 7.289 18.359 -10.258 1 98.38 321 SER B N 1
ATOM 6435 C CA . SER B 1 321 ? 5.961 18.469 -9.664 1 98.38 321 SER B CA 1
ATOM 6436 C C . SER B 1 321 ? 5.984 18.078 -8.188 1 98.38 321 SER B C 1
ATOM 6438 O O . SER B 1 321 ? 6.637 17.109 -7.805 1 98.38 321 SER B O 1
ATOM 6440 N N . ALA B 1 322 ? 5.352 18.844 -7.355 1 97.81 322 ALA B N 1
ATOM 6441 C CA . ALA B 1 322 ? 5.277 18.609 -5.918 1 97.81 322 ALA B CA 1
ATOM 6442 C C . ALA B 1 322 ? 4.016 19.234 -5.324 1 97.81 322 ALA B C 1
ATOM 6444 O O . ALA B 1 322 ? 3.217 19.844 -6.043 1 97.81 322 ALA B O 1
ATOM 6445 N N . THR B 1 323 ? 3.805 18.922 -4.027 1 98.19 323 THR B N 1
ATOM 6446 C CA . THR B 1 323 ? 2.713 19.609 -3.342 1 98.19 323 THR B CA 1
ATOM 6447 C C . THR B 1 323 ? 3.23 20.828 -2.584 1 98.19 323 THR B C 1
ATOM 6449 O O . THR B 1 323 ? 2.451 21.703 -2.193 1 98.19 323 THR B O 1
ATOM 6452 N N . SER B 1 324 ? 4.621 20.922 -2.492 1 97.06 324 SER B N 1
ATOM 6453 C CA . SER B 1 324 ? 5.168 22.031 -1.714 1 97.06 324 SER B CA 1
ATOM 6454 C C . SER B 1 324 ? 6.59 22.359 -2.15 1 97.06 324 SER B C 1
ATOM 6456 O O . SER B 1 324 ? 7.383 21.469 -2.441 1 97.06 324 SER B O 1
ATOM 6458 N N . LEU B 1 325 ? 6.824 23.703 -2.186 1 94.88 325 LEU B N 1
ATOM 6459 C CA . LEU B 1 325 ? 8.211 24.156 -2.207 1 94.88 325 LEU B CA 1
ATOM 6460 C C . LEU B 1 325 ? 8.789 24.203 -0.796 1 94.88 325 LEU B C 1
ATOM 6462 O O . LEU B 1 325 ? 8.43 25.062 0.007 1 94.88 325 LEU B O 1
ATOM 6466 N N . SER B 1 326 ? 9.5 23.266 -0.455 1 89.69 326 SER B N 1
ATOM 6467 C CA . SER B 1 326 ? 10.109 23.203 0.868 1 89.69 326 SER B CA 1
ATOM 6468 C C . SER B 1 326 ? 11.578 23.625 0.815 1 89.69 326 SER B C 1
ATOM 6470 O O . SER B 1 326 ? 12.453 22.875 1.252 1 89.69 326 SER B O 1
ATOM 6472 N N . LEU B 1 327 ? 11.805 24.828 0.421 1 91.69 327 LEU B N 1
ATOM 6473 C CA . LEU B 1 327 ? 13.156 25.375 0.289 1 91.69 327 LEU B CA 1
ATOM 6474 C C . LEU B 1 327 ? 13.641 25.969 1.609 1 91.69 327 LEU B C 1
ATOM 6476 O O . LEU B 1 327 ? 12.828 26.359 2.453 1 91.69 327 LEU B O 1
ATOM 6480 N N . SER B 1 328 ? 14.93 26.047 1.756 1 89.19 328 SER B N 1
ATOM 6481 C CA . SER B 1 328 ? 15.516 26.828 2.838 1 89.19 328 SER B CA 1
ATOM 6482 C C . SER B 1 328 ? 15.297 28.328 2.611 1 89.19 328 SER B C 1
ATOM 6484 O O . SER B 1 328 ? 14.852 28.734 1.539 1 89.19 328 SER B O 1
ATOM 6486 N N . GLU B 1 329 ? 15.57 29.047 3.668 1 90.06 329 GLU B N 1
ATOM 6487 C CA . GLU B 1 329 ? 15.43 30.484 3.531 1 90.06 329 GLU B CA 1
ATOM 6488 C C . GLU B 1 329 ? 16.281 31.016 2.385 1 90.06 329 GLU B C 1
ATOM 6490 O O . GLU B 1 329 ? 15.797 31.75 1.523 1 90.06 329 GLU B O 1
ATOM 6495 N N . PRO B 1 330 ? 17.578 30.625 2.279 1 91.81 330 PRO B N 1
ATOM 6496 C CA . PRO B 1 330 ? 18.359 31.047 1.108 1 91.81 330 PRO B CA 1
ATOM 6497 C C . PRO B 1 330 ? 17.812 30.469 -0.196 1 91.81 330 PRO B C 1
ATOM 6499 O O . PRO B 1 330 ? 17.922 31.109 -1.249 1 91.81 330 PRO B O 1
ATOM 6502 N N . GLY B 1 331 ? 17.25 29.359 -0.075 1 92.62 331 GLY B N 1
ATOM 6503 C CA . GLY B 1 331 ? 16.641 28.75 -1.247 1 92.62 331 GLY B CA 1
ATOM 6504 C C . GLY B 1 331 ? 15.477 29.562 -1.804 1 92.62 331 GLY B C 1
ATOM 6505 O O . GLY B 1 331 ? 15.367 29.75 -3.018 1 92.62 331 GLY B O 1
ATOM 6506 N N . PHE B 1 332 ? 14.648 30.078 -0.921 1 93.88 332 PHE B N 1
ATOM 6507 C CA . PHE B 1 332 ? 13.547 30.922 -1.353 1 93.88 332 PHE B CA 1
ATOM 6508 C C . PHE B 1 332 ? 14.062 32.219 -1.94 1 93.88 332 PHE B C 1
ATOM 6510 O O . PHE B 1 332 ? 13.531 32.719 -2.938 1 93.88 332 PHE B O 1
ATOM 6517 N N . GLU B 1 333 ? 15.039 32.75 -1.271 1 94.06 333 GLU B N 1
ATOM 6518 C CA . GLU B 1 333 ? 15.641 33.969 -1.822 1 94.06 333 GLU B CA 1
ATOM 6519 C C . GLU B 1 333 ? 16.141 33.719 -3.248 1 94.06 333 GLU B C 1
ATOM 6521 O O . GLU B 1 333 ? 15.891 34.562 -4.133 1 94.06 333 GLU B O 1
ATOM 6526 N N . ARG B 1 334 ? 16.859 32.688 -3.404 1 95.44 334 ARG B N 1
ATOM 6527 C CA . ARG B 1 334 ? 17.359 32.312 -4.723 1 95.44 334 ARG B CA 1
ATOM 6528 C C . ARG B 1 334 ? 16.203 32.094 -5.707 1 95.44 334 ARG B C 1
ATOM 6530 O O . ARG B 1 334 ? 16.266 32.562 -6.848 1 95.44 334 ARG B O 1
ATOM 6537 N N . PHE B 1 335 ? 15.195 31.484 -5.305 1 96.38 335 PHE B N 1
ATOM 6538 C CA . PHE B 1 335 ? 14.031 31.219 -6.137 1 96.38 335 PHE B CA 1
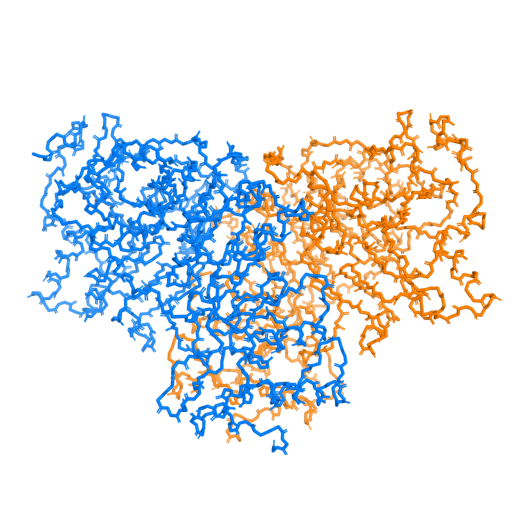ATOM 6539 C C . PHE B 1 335 ? 13.375 32.531 -6.594 1 96.38 335 PHE B C 1
ATOM 6541 O O . PHE B 1 335 ? 13.07 32.688 -7.773 1 96.38 335 PHE B O 1
ATOM 6548 N N . PHE B 1 336 ? 13.219 33.438 -5.68 1 95.81 336 PHE B N 1
ATOM 6549 C CA . PHE B 1 336 ? 12.57 34.719 -5.984 1 95.81 336 PHE B CA 1
ATOM 6550 C C . PHE B 1 336 ? 13.445 35.562 -6.895 1 95.81 336 PHE B C 1
ATOM 6552 O O . PHE B 1 336 ? 12.945 36.25 -7.793 1 95.81 336 PHE B O 1
ATOM 6559 N N . LYS B 1 337 ? 14.68 35.469 -6.66 1 96.94 337 LYS B N 1
ATOM 6560 C CA . LYS B 1 337 ? 15.617 36.281 -7.465 1 96.94 337 LYS B CA 1
ATOM 6561 C C . LYS B 1 337 ? 15.68 35.75 -8.898 1 96.94 337 LYS B C 1
ATOM 6563 O O . LYS B 1 337 ? 15.922 36.531 -9.828 1 96.94 337 LYS B O 1
ATOM 6568 N N . ASN B 1 338 ? 15.492 34.469 -9.016 1 97.56 338 ASN B N 1
ATOM 6569 C CA . ASN B 1 338 ? 15.578 33.844 -10.328 1 97.56 338 ASN B CA 1
ATOM 6570 C C . ASN B 1 338 ? 14.242 33.219 -10.734 1 97.56 338 ASN B C 1
ATOM 6572 O O . ASN B 1 338 ? 14.203 32.094 -11.258 1 97.56 338 ASN B O 1
ATOM 6576 N N . TRP B 1 339 ? 13.227 33.938 -10.523 1 96.75 339 TRP B N 1
ATOM 6577 C CA . TRP B 1 339 ? 11.836 33.531 -10.695 1 96.75 339 TRP B CA 1
ATOM 6578 C C . TRP B 1 339 ? 11.602 32.969 -12.094 1 96.75 339 TRP B C 1
ATOM 6580 O O . TRP B 1 339 ? 11.016 31.891 -12.242 1 96.75 339 TRP B O 1
ATOM 6590 N N . ASP B 1 340 ? 12.102 33.594 -13.141 1 96.56 340 ASP B N 1
ATOM 6591 C CA . ASP B 1 340 ? 11.844 33.219 -14.531 1 96.56 340 ASP B CA 1
ATOM 6592 C C . ASP B 1 340 ? 12.5 31.891 -14.891 1 96.56 340 ASP B C 1
ATOM 6594 O O . ASP B 1 340 ? 12.07 31.203 -15.82 1 96.56 340 ASP B O 1
ATOM 6598 N N . ARG B 1 341 ? 13.492 31.578 -14.164 1 96.81 341 ARG B N 1
ATOM 6599 C CA . ARG B 1 341 ? 14.242 30.359 -14.43 1 96.81 341 ARG B CA 1
ATOM 6600 C C . ARG B 1 341 ? 13.602 29.156 -13.742 1 96.81 341 ARG B C 1
ATOM 6602 O O . ARG B 1 341 ? 13.531 28.078 -14.32 1 96.81 341 ARG B O 1
ATOM 6609 N N . TYR B 1 342 ? 13.172 29.344 -12.586 1 97.88 342 TYR B N 1
ATOM 6610 C CA . TYR B 1 342 ? 12.734 28.234 -11.758 1 97.88 342 TYR B CA 1
ATOM 6611 C C . TYR B 1 342 ? 11.234 28.016 -11.875 1 97.88 342 TYR B C 1
ATOM 6613 O O . TYR B 1 342 ? 10.773 26.891 -12.039 1 97.88 342 TYR B O 1
ATOM 6621 N N . PHE B 1 343 ? 10.43 29.062 -11.867 1 96.56 343 PHE B N 1
ATOM 6622 C CA . PHE B 1 343 ? 8.977 29.062 -11.75 1 96.56 343 PHE B CA 1
ATOM 6623 C C . PHE B 1 343 ? 8.344 28.266 -12.883 1 96.56 343 PHE B C 1
ATOM 6625 O O . PHE B 1 343 ? 7.465 27.422 -12.641 1 96.56 343 PHE B O 1
ATOM 6632 N N . PRO B 1 344 ? 8.805 28.359 -14.141 1 96.38 344 PRO B N 1
ATOM 6633 C CA . PRO B 1 344 ? 8.156 27.641 -15.234 1 96.38 344 PRO B CA 1
ATOM 6634 C C . PRO B 1 344 ? 8.414 26.125 -15.18 1 96.38 344 PRO B C 1
ATOM 6636 O O . PRO B 1 344 ? 7.711 25.359 -15.836 1 96.38 344 PRO B O 1
ATOM 6639 N N . LYS B 1 345 ? 9.406 25.688 -14.445 1 97.5 345 LYS B N 1
ATOM 6640 C CA . LYS B 1 345 ? 9.773 24.281 -14.375 1 97.5 345 LYS B CA 1
ATOM 6641 C C . LYS B 1 345 ? 8.992 23.562 -13.273 1 97.5 345 LYS B C 1
ATOM 6643 O O . LYS B 1 345 ? 8.953 22.328 -13.234 1 97.5 345 LYS B O 1
ATOM 6648 N N . CYS B 1 346 ? 8.305 24.312 -12.453 1 97.94 346 CYS B N 1
ATOM 6649 C CA . CYS B 1 346 ? 7.715 23.75 -11.242 1 97.94 346 CYS B CA 1
ATOM 6650 C C . CYS B 1 346 ? 6.195 23.734 -11.336 1 97.94 346 CYS B C 1
ATOM 6652 O O . CYS B 1 346 ? 5.586 24.703 -11.805 1 97.94 346 CYS B O 1
ATOM 6654 N N . HIS B 1 347 ? 5.605 22.625 -10.906 1 98.38 347 HIS B N 1
ATOM 6655 C CA . HIS B 1 347 ? 4.164 22.484 -10.75 1 98.38 347 HIS B CA 1
ATOM 6656 C C . HIS B 1 347 ? 3.803 22.109 -9.312 1 98.38 347 HIS B C 1
ATOM 6658 O O . HIS B 1 347 ? 4.383 21.172 -8.75 1 98.38 347 HIS B O 1
ATOM 6664 N N . LEU B 1 348 ? 2.908 22.844 -8.75 1 98.62 348 LEU B N 1
ATOM 6665 C CA . LEU B 1 348 ? 2.408 22.516 -7.422 1 98.62 348 LEU B CA 1
ATOM 6666 C C . LEU B 1 348 ? 0.992 21.953 -7.5 1 98.62 348 LEU B C 1
ATOM 6668 O O . LEU B 1 348 ? 0.109 22.562 -8.102 1 98.62 348 LEU B O 1
ATOM 6672 N N . ARG B 1 349 ? 0.834 20.828 -6.926 1 98.75 349 ARG B N 1
ATOM 6673 C CA . ARG B 1 349 ? -0.432 20.094 -6.984 1 98.75 349 ARG B CA 1
ATOM 6674 C C . ARG B 1 349 ? -0.888 19.688 -5.59 1 98.75 349 ARG B C 1
ATOM 6676 O O . ARG B 1 349 ? -0.064 19.5 -4.688 1 98.75 349 ARG B O 1
ATOM 6683 N N . PRO B 1 350 ? -2.229 19.531 -5.363 1 98.44 350 PRO B N 1
ATOM 6684 C CA . PRO B 1 350 ? -2.691 19 -4.078 1 98.44 350 PRO B CA 1
ATOM 6685 C C . PRO B 1 350 ? -2.121 17.625 -3.771 1 98.44 350 PRO B C 1
ATOM 6687 O O . PRO B 1 350 ? -1.781 16.875 -4.691 1 98.44 350 PRO B O 1
ATOM 6690 N N . SER B 1 351 ? -2.027 17.281 -2.494 1 97.88 351 SER B N 1
ATOM 6691 C CA . SER B 1 351 ? -1.478 15.992 -2.096 1 97.88 351 SER B CA 1
ATOM 6692 C C . SER B 1 351 ? -2.348 14.844 -2.596 1 97.88 351 SER B C 1
ATOM 6694 O O . SER B 1 351 ? -1.867 13.719 -2.756 1 97.88 351 SER B O 1
ATOM 6696 N N . SER B 1 352 ? -3.621 15.062 -2.887 1 97.69 352 SER B N 1
ATOM 6697 C CA . SER B 1 352 ? -4.52 14.07 -3.461 1 97.69 352 SER B CA 1
ATOM 6698 C C . SER B 1 352 ? -4.086 13.68 -4.867 1 97.69 352 SER B C 1
ATOM 6700 O O . SER B 1 352 ? -4.555 12.672 -5.41 1 97.69 352 SER B O 1
ATOM 6702 N N . ILE B 1 353 ? -3.178 14.492 -5.434 1 98.5 353 ILE B N 1
ATOM 6703 C CA . ILE B 1 353 ? -2.65 14.18 -6.758 1 98.5 353 ILE B CA 1
ATOM 6704 C C . ILE B 1 353 ? -1.188 13.758 -6.648 1 98.5 353 ILE B C 1
ATOM 6706 O O . ILE B 1 353 ? -0.814 12.672 -7.102 1 98.5 353 ILE B O 1
ATOM 6710 N N . SER B 1 354 ? -0.386 14.586 -5.973 1 98.31 354 SER B N 1
ATOM 6711 C CA . SER B 1 354 ? 1.045 14.312 -5.887 1 98.31 354 SER B CA 1
ATOM 6712 C C . SER B 1 354 ? 1.31 12.945 -5.262 1 98.31 354 SER B C 1
ATOM 6714 O O . SER B 1 354 ? 2.262 12.258 -5.641 1 98.31 354 SER B O 1
ATOM 6716 N N . ASN B 1 355 ? 0.487 12.523 -4.312 1 98.25 355 ASN B N 1
ATOM 6717 C CA . ASN B 1 355 ? 0.7 11.281 -3.582 1 98.25 355 ASN B CA 1
ATOM 6718 C C . ASN B 1 355 ? -0.227 10.172 -4.078 1 98.25 355 ASN B C 1
ATOM 6720 O O . ASN B 1 355 ? -0.26 9.078 -3.508 1 98.25 355 ASN B O 1
ATOM 6724 N N . HIS B 1 356 ? -0.991 10.398 -5.137 1 98.62 356 HIS B N 1
ATOM 6725 C CA . HIS B 1 356 ? -2.021 9.469 -5.582 1 98.62 356 HIS B CA 1
ATOM 6726 C C . HIS B 1 356 ? -1.402 8.203 -6.172 1 98.62 356 HIS B C 1
ATOM 6728 O O . HIS B 1 356 ? -0.552 8.281 -7.059 1 98.62 356 HIS B O 1
ATOM 6734 N N . PRO B 1 357 ? -1.899 6.996 -5.711 1 98.38 357 PRO B N 1
ATOM 6735 C CA . PRO B 1 357 ? -1.344 5.746 -6.238 1 98.38 357 PRO B CA 1
ATOM 6736 C C . PRO B 1 357 ? -1.487 5.633 -7.754 1 98.38 357 PRO B C 1
ATOM 6738 O O . PRO B 1 357 ? -0.595 5.105 -8.43 1 98.38 357 PRO B O 1
ATOM 6741 N N . GLU B 1 358 ? -2.568 6.098 -8.344 1 98.31 358 GLU B N 1
ATOM 6742 C CA . GLU B 1 358 ? -2.814 6.043 -9.781 1 98.31 358 GLU B CA 1
ATOM 6743 C C . GLU B 1 358 ? -1.696 6.73 -10.562 1 98.31 358 GLU B C 1
ATOM 6745 O O . GLU B 1 358 ? -1.137 6.148 -11.492 1 98.31 358 GLU B O 1
ATOM 6750 N N . VAL B 1 359 ? -1.357 7.879 -10.117 1 98.62 359 VAL B N 1
ATOM 6751 C CA . VAL B 1 359 ? -0.407 8.695 -10.859 1 98.62 359 VAL B CA 1
ATOM 6752 C C . VAL B 1 359 ? 1.011 8.18 -10.641 1 98.62 359 VAL B C 1
ATOM 6754 O O . VAL B 1 359 ? 1.794 8.07 -11.586 1 98.62 359 VAL B O 1
ATOM 6757 N N . ILE B 1 360 ? 1.331 7.844 -9.391 1 98.69 360 ILE B N 1
ATOM 6758 C CA . ILE B 1 360 ? 2.66 7.352 -9.047 1 98.69 360 ILE B CA 1
ATOM 6759 C C . ILE B 1 360 ? 2.971 6.098 -9.867 1 98.69 360 ILE B C 1
ATOM 6761 O O . ILE B 1 360 ? 4.043 5.988 -10.461 1 98.69 360 ILE B O 1
ATOM 6765 N N . ARG B 1 361 ? 2.047 5.16 -9.883 1 98.38 361 ARG B N 1
ATOM 6766 C CA . ARG B 1 361 ? 2.215 3.918 -10.633 1 98.38 361 ARG B CA 1
ATOM 6767 C C . ARG B 1 361 ? 2.316 4.191 -12.133 1 98.38 361 ARG B C 1
ATOM 6769 O O . ARG B 1 361 ? 3.139 3.588 -12.82 1 98.38 361 ARG B O 1
ATOM 6776 N N . ARG B 1 362 ? 1.522 5.039 -12.68 1 98.44 362 ARG B N 1
ATOM 6777 C CA . ARG B 1 362 ? 1.461 5.332 -14.102 1 98.44 362 ARG B CA 1
ATOM 6778 C C . ARG B 1 362 ? 2.771 5.938 -14.594 1 98.44 362 ARG B C 1
ATOM 6780 O O . ARG B 1 362 ? 3.299 5.535 -15.633 1 98.44 362 ARG B O 1
ATOM 6787 N N . LEU B 1 363 ? 3.305 6.871 -13.805 1 98.31 363 LEU B N 1
ATOM 6788 C CA . LEU B 1 363 ? 4.508 7.586 -14.211 1 98.31 363 LEU B CA 1
ATOM 6789 C C . LEU B 1 363 ? 5.742 6.707 -14.055 1 98.31 363 LEU B C 1
ATOM 6791 O O . LEU B 1 363 ? 6.805 7.023 -14.594 1 98.31 363 LEU B O 1
ATOM 6795 N N . GLY B 1 364 ? 5.602 5.617 -13.344 1 98.06 364 GLY B N 1
ATOM 6796 C CA . GLY B 1 364 ? 6.75 4.754 -13.109 1 98.06 364 GLY B CA 1
ATOM 6797 C C . GLY B 1 364 ? 7.793 5.383 -12.203 1 98.06 364 GLY B C 1
ATOM 6798 O O . GLY B 1 364 ? 8.984 5.367 -12.516 1 98.06 364 GLY B O 1
ATOM 6799 N N . VAL B 1 365 ? 7.391 5.93 -11.086 1 98.44 365 VAL B N 1
ATOM 6800 C CA . VAL B 1 365 ? 8.242 6.707 -10.188 1 98.44 365 VAL B CA 1
ATOM 6801 C C . VAL B 1 365 ? 9.305 5.801 -9.57 1 98.44 365 VAL B C 1
ATOM 6803 O O . VAL B 1 365 ? 9.031 4.641 -9.258 1 98.44 365 VAL B O 1
ATOM 6806 N N . THR B 1 366 ? 10.508 6.305 -9.469 1 97.31 366 THR B N 1
ATOM 6807 C CA . THR B 1 366 ? 11.531 5.754 -8.586 1 97.31 366 THR B CA 1
ATOM 6808 C C . THR B 1 366 ? 11.492 6.434 -7.219 1 97.31 366 THR B C 1
ATOM 6810 O O . THR B 1 366 ? 11.875 7.602 -7.094 1 97.31 366 THR B O 1
ATOM 6813 N N . ALA B 1 367 ? 11.062 5.719 -6.238 1 97.69 367 ALA B N 1
ATOM 6814 C CA . ALA B 1 367 ? 10.844 6.293 -4.914 1 97.69 367 ALA B CA 1
ATOM 6815 C C . ALA B 1 367 ? 12.039 6.039 -4 1 97.69 367 ALA B C 1
ATOM 6817 O O . ALA B 1 367 ? 12.562 4.922 -3.939 1 97.69 367 ALA B O 1
ATOM 6818 N N . MET B 1 368 ? 12.477 7.043 -3.309 1 96.31 368 MET B N 1
ATOM 6819 C CA . MET B 1 368 ? 13.586 6.949 -2.363 1 96.31 368 MET B CA 1
ATOM 6820 C C . MET B 1 368 ? 13.227 7.602 -1.033 1 96.31 368 MET B C 1
ATOM 6822 O O . MET B 1 368 ? 12.992 8.812 -0.972 1 96.31 368 MET B O 1
ATOM 6826 N N . ASN B 1 369 ? 13.156 6.859 0.004 1 96.38 369 ASN B N 1
ATOM 6827 C CA . ASN B 1 369 ? 12.789 7.344 1.33 1 96.38 369 ASN B CA 1
ATOM 6828 C C . ASN B 1 369 ? 13.75 6.836 2.4 1 96.38 369 ASN B C 1
ATOM 6830 O O . ASN B 1 369 ? 14.617 6.004 2.119 1 96.38 369 ASN B O 1
ATOM 6834 N N . THR B 1 370 ? 13.625 7.375 3.615 1 95.25 370 THR B N 1
ATOM 6835 C CA . THR B 1 370 ? 14.57 7.082 4.688 1 95.25 370 THR B CA 1
ATOM 6836 C C . THR B 1 370 ? 13.859 6.449 5.879 1 95.25 370 THR B C 1
ATOM 6838 O O . THR B 1 370 ? 12.961 7.055 6.465 1 95.25 370 THR B O 1
ATOM 6841 N N . PRO B 1 371 ? 14.258 5.266 6.258 1 96.81 371 PRO B N 1
ATOM 6842 C CA . PRO B 1 371 ? 13.719 4.637 7.465 1 96.81 371 PRO B CA 1
ATOM 6843 C C . PRO B 1 371 ? 14.539 4.953 8.711 1 96.81 371 PRO B C 1
ATOM 6845 O O . PRO B 1 371 ? 15.641 5.492 8.609 1 96.81 371 PRO B O 1
ATOM 6848 N N . ILE B 1 372 ? 13.922 4.676 9.852 1 97.25 372 ILE B N 1
ATOM 6849 C CA . ILE B 1 372 ? 14.648 4.637 11.117 1 97.25 372 ILE B CA 1
ATOM 6850 C C . ILE B 1 372 ? 15.492 3.367 11.188 1 97.25 372 ILE B C 1
ATOM 6852 O O . ILE B 1 372 ? 16.672 3.416 11.555 1 97.25 372 ILE B O 1
ATOM 6856 N N . GLU B 1 373 ? 14.961 2.295 10.836 1 98.75 373 GLU B N 1
ATOM 6857 C CA . GLU B 1 373 ? 15.594 0.98 10.82 1 98.75 373 GLU B CA 1
ATOM 6858 C C . GLU B 1 373 ? 14.898 0.045 9.836 1 98.75 373 GLU B C 1
ATOM 6860 O O . GLU B 1 373 ? 13.758 0.288 9.438 1 98.75 373 GLU B O 1
ATOM 6865 N N . VAL B 1 374 ? 15.648 -0.961 9.422 1 98.88 374 VAL B N 1
ATOM 6866 C CA . VAL B 1 374 ? 15.109 -2.045 8.609 1 98.88 374 VAL B CA 1
ATOM 6867 C C . VAL B 1 374 ? 15.492 -3.391 9.219 1 98.88 374 VAL B C 1
ATOM 6869 O O . VAL B 1 374 ? 16.484 -3.492 9.938 1 98.88 374 VAL B O 1
ATOM 6872 N N . ASP B 1 375 ? 14.664 -4.363 8.977 1 98.88 375 ASP B N 1
ATOM 6873 C CA . ASP B 1 375 ? 15.078 -5.668 9.484 1 98.88 375 ASP B CA 1
ATOM 6874 C C . ASP B 1 375 ? 15.688 -6.52 8.375 1 98.88 375 ASP B C 1
ATOM 6876 O O . ASP B 1 375 ? 15.742 -6.098 7.219 1 98.88 375 ASP B O 1
ATOM 6880 N N . ILE B 1 376 ? 16.172 -7.652 8.68 1 98.88 376 ILE B N 1
ATOM 6881 C CA . ILE B 1 376 ? 17 -8.453 7.797 1 98.88 376 ILE B CA 1
ATOM 6882 C C . ILE B 1 376 ? 16.141 -9.062 6.691 1 98.88 376 ILE B C 1
ATOM 6884 O O . ILE B 1 376 ? 16.672 -9.609 5.715 1 98.88 376 ILE B O 1
ATOM 6888 N N . TYR B 1 377 ? 14.812 -8.938 6.727 1 98.75 377 TYR B N 1
ATOM 6889 C CA . TYR B 1 377 ? 13.953 -9.492 5.691 1 98.75 377 TYR B CA 1
ATOM 6890 C C . TYR B 1 377 ? 13.375 -8.398 4.809 1 98.75 377 TYR B C 1
ATOM 6892 O O . TYR B 1 377 ? 12.758 -8.68 3.781 1 98.75 377 TYR B O 1
ATOM 6900 N N . GLY B 1 378 ? 13.555 -7.133 5.227 1 98.69 378 GLY B N 1
ATOM 6901 C CA . GLY B 1 378 ? 13.164 -6.031 4.363 1 98.69 378 GLY B CA 1
ATOM 6902 C C . GLY B 1 378 ? 11.961 -5.266 4.879 1 98.69 378 GLY B C 1
ATOM 6903 O O . GLY B 1 378 ? 11.352 -4.48 4.145 1 98.69 378 GLY B O 1
ATOM 6904 N N . HIS B 1 379 ? 11.492 -5.488 6.137 1 98.81 379 HIS B N 1
ATOM 6905 C CA . HIS B 1 379 ? 10.539 -4.582 6.766 1 98.81 379 HIS B CA 1
ATOM 6906 C C . HIS B 1 379 ? 11.211 -3.281 7.188 1 98.81 379 HIS B C 1
ATOM 6908 O O . HIS B 1 379 ? 12.391 -3.277 7.543 1 98.81 379 HIS B O 1
ATOM 6914 N N . ALA B 1 380 ? 10.398 -2.219 7.164 1 98.88 380 ALA B N 1
ATOM 6915 C CA . ALA B 1 380 ? 11.008 -0.942 7.531 1 98.88 380 ALA B CA 1
ATOM 6916 C C . ALA B 1 380 ? 10.148 -0.191 8.539 1 98.88 380 ALA B C 1
ATOM 6918 O O . ALA B 1 380 ? 8.922 -0.177 8.43 1 98.88 380 ALA B O 1
ATOM 6919 N N . ASN B 1 381 ? 10.805 0.405 9.523 1 98.69 381 ASN B N 1
ATOM 6920 C CA . ASN B 1 381 ? 10.258 1.335 10.5 1 98.69 381 ASN B CA 1
ATOM 6921 C C . ASN B 1 381 ? 10.672 2.773 10.203 1 98.69 381 ASN B C 1
ATOM 6923 O O . ASN B 1 381 ? 11.859 3.096 10.211 1 98.69 381 ASN B O 1
ATOM 6927 N N . SER B 1 382 ? 9.664 3.576 10.023 1 97.5 382 SER B N 1
ATOM 6928 C CA . SER B 1 382 ? 9.977 4.961 9.672 1 97.5 382 SER B CA 1
ATOM 6929 C C . SER B 1 382 ? 9.398 5.93 10.703 1 97.5 382 SER B C 1
ATOM 6931 O O . SER B 1 382 ? 9.594 7.141 10.594 1 97.5 382 SER B O 1
ATOM 6933 N N . SER B 1 383 ? 8.773 5.453 11.773 1 97.75 383 SER B N 1
ATOM 6934 C CA . SER B 1 383 ? 7.969 6.43 12.5 1 97.75 383 SER B CA 1
ATOM 6935 C C . SER B 1 383 ? 8.203 6.332 14 1 97.75 383 SER B C 1
ATOM 6937 O O . SER B 1 383 ? 7.992 7.305 14.734 1 97.75 383 SER B O 1
ATOM 6939 N N . HIS B 1 384 ? 8.602 5.188 14.539 1 98.38 384 HIS B N 1
ATOM 6940 C CA . HIS B 1 384 ? 8.625 5.035 15.992 1 98.38 384 HIS B CA 1
ATOM 6941 C C . HIS B 1 384 ? 9.984 4.539 16.484 1 98.38 384 HIS B C 1
ATOM 6943 O O . HIS B 1 384 ? 10.531 3.59 15.914 1 98.38 384 HIS B O 1
ATOM 6949 N N . LEU B 1 385 ? 10.5 5.137 17.484 1 97.94 385 LEU B N 1
ATOM 6950 C CA . LEU B 1 385 ? 11.695 4.652 18.172 1 97.94 385 LEU B CA 1
ATOM 6951 C C . LEU B 1 385 ? 11.336 3.625 19.234 1 97.94 385 LEU B C 1
ATOM 6953 O O . LEU B 1 385 ? 10.422 3.846 20.031 1 97.94 385 LEU B O 1
ATOM 6957 N N . MET B 1 386 ? 11.977 2.518 19.156 1 97.56 386 MET B N 1
ATOM 6958 C CA . MET B 1 386 ? 11.789 1.441 20.125 1 97.56 386 MET B CA 1
ATOM 6959 C C . MET B 1 386 ? 10.328 1.013 20.188 1 97.56 386 MET B C 1
ATOM 6961 O O . MET B 1 386 ? 9.82 0.661 21.25 1 97.56 386 MET B O 1
ATOM 6965 N N . GLY B 1 387 ? 9.641 1.229 19.109 1 96.81 387 GLY B N 1
ATOM 6966 C CA . GLY B 1 387 ? 8.289 0.721 18.938 1 96.81 387 GLY B CA 1
ATOM 6967 C C . GLY B 1 387 ? 7.234 1.6 19.594 1 96.81 387 GLY B C 1
ATOM 6968 O O . GLY B 1 387 ? 6.035 1.382 19.406 1 96.81 387 GLY B O 1
ATOM 6969 N N . ALA B 1 388 ? 7.621 2.691 20.281 1 98.31 388 ALA B N 1
ATOM 6970 C CA . ALA B 1 388 ? 6.633 3.395 21.094 1 98.31 388 ALA B CA 1
ATOM 6971 C C . ALA B 1 388 ? 6.684 4.898 20.844 1 98.31 388 ALA B C 1
ATOM 6973 O O . ALA B 1 388 ? 5.645 5.543 20.672 1 98.31 388 ALA B O 1
ATOM 6974 N N . ARG B 1 389 ? 7.855 5.496 20.797 1 98.44 389 ARG B N 1
ATOM 6975 C CA . ARG B 1 389 ? 8 6.945 20.703 1 98.44 389 ARG B CA 1
ATOM 6976 C C . ARG B 1 389 ? 7.895 7.422 19.266 1 98.44 389 ARG B C 1
ATOM 6978 O O . ARG B 1 389 ? 8.703 7.039 18.422 1 98.44 389 ARG B O 1
ATOM 6985 N N . LEU B 1 390 ? 6.98 8.273 19.047 1 98.38 390 LEU B N 1
ATOM 6986 C CA . LEU B 1 390 ? 6.781 8.812 17.719 1 98.38 390 LEU B CA 1
ATOM 6987 C C . LEU B 1 390 ? 7.871 9.82 17.375 1 98.38 390 LEU B C 1
ATOM 6989 O O . LEU B 1 390 ? 8.219 10.672 18.188 1 98.38 390 LEU B O 1
ATOM 6993 N N . VAL B 1 391 ? 8.383 9.664 16.172 1 97.25 391 VAL B N 1
ATOM 6994 C CA . VAL B 1 391 ? 9.32 10.672 15.672 1 97.25 391 VAL B CA 1
ATOM 6995 C C . VAL B 1 391 ? 8.555 11.773 14.945 1 97.25 391 VAL B C 1
ATOM 6997 O O . VAL B 1 391 ? 8.438 12.891 15.453 1 97.25 391 VAL B O 1
ATOM 7000 N N . ASN B 1 392 ? 7.844 11.43 13.781 1 95.12 392 ASN B N 1
ATOM 7001 C CA . ASN B 1 392 ? 7.078 12.43 13.047 1 95.12 392 ASN B CA 1
ATOM 7002 C C . ASN B 1 392 ? 5.746 11.875 12.555 1 95.12 392 ASN B C 1
ATOM 7004 O O . ASN B 1 392 ? 4.746 12.594 12.508 1 95.12 392 ASN B O 1
ATOM 7008 N N . GLY B 1 393 ? 5.66 10.711 12.195 1 95.94 393 GLY B N 1
ATOM 7009 C CA . GLY B 1 393 ? 4.605 10.047 11.445 1 95.94 393 GLY B CA 1
ATOM 7010 C C . GLY B 1 393 ? 5.094 9.414 10.156 1 95.94 393 GLY B C 1
ATOM 7011 O O . GLY B 1 393 ? 6.27 9.539 9.805 1 95.94 393 GLY B O 1
ATOM 7012 N N . ILE B 1 394 ? 4.262 8.734 9.445 1 95.5 394 ILE B N 1
ATOM 7013 C CA . ILE B 1 394 ? 4.676 7.977 8.273 1 95.5 394 ILE B CA 1
ATOM 7014 C C . ILE B 1 394 ? 4.773 8.906 7.066 1 95.5 394 ILE B C 1
ATOM 7016 O O . ILE B 1 394 ? 5.547 8.656 6.141 1 95.5 394 ILE B O 1
ATOM 7020 N N . GLY B 1 395 ? 3.977 9.992 7.059 1 95.44 395 GLY B N 1
ATOM 7021 C CA . GLY B 1 395 ? 3.965 10.883 5.91 1 95.44 395 GLY B CA 1
ATOM 7022 C C . GLY B 1 395 ? 3.553 10.188 4.625 1 95.44 395 GLY B C 1
ATOM 7023 O O . GLY B 1 395 ? 2.65 9.352 4.625 1 95.44 395 GLY B O 1
ATOM 7024 N N . GLY B 1 396 ? 4.223 10.648 3.52 1 96.44 396 GLY B N 1
ATOM 7025 C CA . GLY B 1 396 ? 3.842 10.141 2.211 1 96.44 396 GLY B CA 1
ATOM 7026 C C . GLY B 1 396 ? 4.707 8.984 1.745 1 96.44 396 GLY B C 1
ATOM 7027 O O . GLY B 1 396 ? 4.516 8.461 0.647 1 96.44 396 GLY B O 1
ATOM 7028 N N . SER B 1 397 ? 5.617 8.508 2.584 1 96.62 397 SER B N 1
ATOM 7029 C CA . SER B 1 397 ? 6.566 7.48 2.15 1 96.62 397 SER B CA 1
ATOM 7030 C C . SER B 1 397 ? 5.844 6.242 1.639 1 96.62 397 SER B C 1
ATOM 7032 O O . SER B 1 397 ? 6.211 5.688 0.601 1 96.62 397 SER B O 1
ATOM 7034 N N . GLY B 1 398 ? 4.809 5.844 2.361 1 97.5 398 GLY B N 1
ATOM 7035 C CA . GLY B 1 398 ? 4.086 4.641 1.982 1 97.5 398 GLY B CA 1
ATOM 7036 C C . GLY B 1 398 ? 3.348 4.777 0.663 1 97.5 398 GLY B C 1
ATOM 7037 O O . GLY B 1 398 ? 3.191 3.799 -0.071 1 97.5 398 GLY B O 1
ATOM 7038 N N . ASP B 1 399 ? 2.873 5.992 0.331 1 98.12 399 ASP B N 1
ATOM 7039 C CA . ASP B 1 399 ? 2.232 6.23 -0.959 1 98.12 399 ASP B CA 1
ATOM 7040 C C . ASP B 1 399 ? 3.186 5.922 -2.111 1 98.12 399 ASP B C 1
ATOM 7042 O O . ASP B 1 399 ? 2.811 5.242 -3.07 1 98.12 399 ASP B O 1
ATOM 7046 N N . PHE B 1 400 ? 4.395 6.387 -1.949 1 98.31 400 PHE B N 1
ATOM 7047 C CA . PHE B 1 400 ? 5.359 6.273 -3.035 1 98.31 400 PHE B CA 1
ATOM 7048 C C . PHE B 1 400 ? 5.977 4.883 -3.07 1 98.31 400 PHE B C 1
ATOM 7050 O O . PHE B 1 400 ? 6.02 4.242 -4.121 1 98.31 400 PHE B O 1
ATOM 7057 N N . LEU B 1 401 ? 6.41 4.355 -1.937 1 98.25 401 LEU B N 1
ATOM 7058 C CA . LEU B 1 401 ? 7.102 3.072 -1.911 1 98.25 401 LEU B CA 1
ATOM 7059 C C . LEU B 1 401 ? 6.203 1.958 -2.436 1 98.25 401 LEU B C 1
ATOM 7061 O O . LEU B 1 401 ? 6.641 1.124 -3.232 1 98.25 401 LEU B O 1
ATOM 7065 N N . ARG B 1 402 ? 4.984 1.965 -2.066 1 97.81 402 ARG B N 1
ATOM 7066 C CA . ARG B 1 402 ? 4.043 0.909 -2.43 1 97.81 402 ARG B CA 1
ATOM 7067 C C . ARG B 1 402 ? 3.682 0.985 -3.91 1 97.81 402 ARG B C 1
ATOM 7069 O O . ARG B 1 402 ? 3.428 -0.04 -4.547 1 97.81 402 ARG B O 1
ATOM 7076 N N . ASN B 1 403 ? 3.65 2.15 -4.492 1 98.31 403 ASN B N 1
ATOM 7077 C CA . ASN B 1 403 ? 3.045 2.295 -5.812 1 98.31 403 ASN B CA 1
ATOM 7078 C C . ASN B 1 403 ? 4.09 2.619 -6.875 1 98.31 403 ASN B C 1
ATOM 7080 O O . ASN B 1 403 ? 3.787 2.621 -8.07 1 98.31 403 ASN B O 1
ATOM 7084 N N . ALA B 1 404 ? 5.352 2.783 -6.504 1 98.38 404 ALA B N 1
ATOM 7085 C CA . ALA B 1 404 ? 6.43 3.125 -7.426 1 98.38 404 ALA B CA 1
ATOM 7086 C C . ALA B 1 404 ? 6.809 1.928 -8.297 1 98.38 404 ALA B C 1
ATOM 7088 O O . ALA B 1 404 ? 6.512 0.782 -7.949 1 98.38 404 ALA B O 1
ATOM 7089 N N . LYS B 1 405 ? 7.414 2.238 -9.469 1 98.06 405 LYS B N 1
ATOM 7090 C CA . LYS B 1 405 ? 8.039 1.173 -10.242 1 98.06 405 LYS B CA 1
ATOM 7091 C C . LYS B 1 405 ? 9.227 0.569 -9.484 1 98.06 405 LYS B C 1
ATOM 7093 O O . LYS B 1 405 ? 9.383 -0.653 -9.438 1 98.06 405 LYS B O 1
ATOM 7098 N N . LEU B 1 406 ? 9.992 1.444 -8.938 1 98.19 406 LEU B N 1
ATOM 7099 C CA . LEU B 1 406 ? 11.156 1.048 -8.148 1 98.19 406 LEU B CA 1
ATOM 7100 C C . LEU B 1 406 ? 11.125 1.704 -6.77 1 98.19 406 LEU B C 1
ATOM 7102 O O . LEU B 1 406 ? 11.07 2.932 -6.664 1 98.19 406 LEU B O 1
ATOM 7106 N N . SER B 1 407 ? 11.109 0.911 -5.738 1 98.44 407 SER B N 1
ATOM 7107 C CA . SER B 1 407 ? 11.07 1.401 -4.367 1 98.44 407 SER B CA 1
ATOM 7108 C C . SER B 1 407 ? 12.398 1.179 -3.658 1 98.44 407 SER B C 1
ATOM 7110 O O . SER B 1 407 ? 12.867 0.043 -3.543 1 98.44 407 SER B O 1
ATOM 7112 N N . MET B 1 408 ? 13 2.256 -3.129 1 97.75 408 MET B N 1
ATOM 7113 C CA . MET B 1 408 ? 14.289 2.199 -2.443 1 97.75 408 MET B CA 1
ATOM 7114 C C . MET B 1 408 ? 14.219 2.908 -1.096 1 97.75 408 MET B C 1
ATOM 7116 O O . MET B 1 408 ? 13.547 3.938 -0.965 1 97.75 408 MET B O 1
ATOM 7120 N N . MET B 1 409 ? 14.883 2.385 -0.172 1 97.94 409 MET B N 1
ATOM 7121 C CA . MET B 1 409 ? 15.117 3.102 1.079 1 97.94 409 MET B CA 1
ATOM 7122 C C . MET B 1 409 ? 16.609 3.201 1.377 1 97.94 409 MET B C 1
ATOM 7124 O O . MET B 1 409 ? 17.359 2.264 1.115 1 97.94 409 MET B O 1
ATOM 7128 N N . HIS B 1 410 ? 17.062 4.348 1.827 1 97.38 410 HIS B N 1
ATOM 7129 C CA . HIS B 1 410 ? 18.469 4.598 2.133 1 97.38 410 HIS B CA 1
ATOM 7130 C C . HIS B 1 410 ? 18.641 5.086 3.566 1 97.38 410 HIS B C 1
ATOM 7132 O O . HIS B 1 410 ? 17.797 5.828 4.078 1 97.38 410 HIS B O 1
ATOM 7138 N N . PHE B 1 411 ? 19.641 4.703 4.219 1 96.75 411 PHE B N 1
ATOM 7139 C CA . PHE B 1 411 ? 19.875 4.977 5.633 1 96.75 411 PHE B CA 1
ATOM 7140 C C . PHE B 1 411 ? 21.344 4.777 5.977 1 96.75 411 PHE B C 1
ATOM 7142 O O . PHE B 1 411 ? 22.047 3.994 5.328 1 96.75 411 PHE B O 1
ATOM 7149 N N . PRO B 1 412 ? 21.844 5.562 6.977 1 96.81 412 PRO B N 1
ATOM 7150 C CA . PRO B 1 412 ? 23.156 5.184 7.504 1 96.81 412 PRO B CA 1
ATOM 7151 C C . PRO B 1 412 ? 23.141 3.816 8.18 1 96.81 412 PRO B C 1
ATOM 7153 O O . PRO B 1 412 ? 22.172 3.457 8.844 1 96.81 412 PRO B O 1
ATOM 7156 N N . SER B 1 413 ? 24.203 3.088 8.055 1 98.44 413 SER B N 1
ATOM 7157 C CA . SER B 1 413 ? 24.234 1.748 8.625 1 98.44 413 SER B CA 1
ATOM 7158 C C . SER B 1 413 ? 24.141 1.796 10.148 1 98.44 413 SER B C 1
ATOM 7160 O O . SER B 1 413 ? 23.719 0.829 10.781 1 98.44 413 SER B O 1
ATOM 7162 N N . THR B 1 414 ? 24.609 2.877 10.758 1 98.31 414 THR B N 1
ATOM 7163 C CA . THR B 1 414 ? 24.422 3.135 12.18 1 98.31 414 THR B CA 1
ATOM 7164 C C . THR B 1 414 ? 24.078 4.602 12.422 1 98.31 414 THR B C 1
ATOM 7166 O O . THR B 1 414 ? 24.344 5.457 11.57 1 98.31 414 THR B O 1
ATOM 7169 N N . ARG B 1 415 ? 23.469 4.836 13.516 1 96.25 415 ARG B N 1
ATOM 7170 C CA . ARG B 1 415 ? 23.188 6.188 13.992 1 96.25 415 ARG B CA 1
ATOM 7171 C C . ARG B 1 415 ? 23.953 6.477 15.281 1 96.25 415 ARG B C 1
ATOM 7173 O O . ARG B 1 415 ? 24.297 5.559 16.031 1 96.25 415 ARG B O 1
ATOM 7180 N N . PRO B 1 416 ? 24.156 7.754 15.547 1 94.94 416 PRO B N 1
ATOM 7181 C CA . PRO B 1 416 ? 24.969 8.109 16.719 1 94.94 416 PRO B CA 1
ATOM 7182 C C . PRO B 1 416 ? 24.328 7.664 18.031 1 94.94 416 PRO B C 1
ATOM 7184 O O . PRO B 1 416 ? 23.094 7.695 18.156 1 94.94 416 PRO B O 1
ATOM 7187 N N . SER B 1 417 ? 25.141 7.262 18.859 1 96.38 417 SER B N 1
ATOM 7188 C CA . SER B 1 417 ? 24.766 6.863 20.219 1 96.38 417 SER B CA 1
ATOM 7189 C C . SER B 1 417 ? 25.672 7.496 21.266 1 96.38 417 SER B C 1
ATOM 7191 O O . SER B 1 417 ? 26.859 7.727 21 1 96.38 417 SER B O 1
ATOM 7193 N N . LYS B 1 418 ? 25.156 7.723 22.359 1 94.31 418 LYS B N 1
ATOM 7194 C CA . LYS B 1 418 ? 25.922 8.289 23.453 1 94.31 418 LYS B CA 1
ATOM 7195 C C . LYS B 1 418 ? 26.734 7.207 24.172 1 94.31 418 LYS B C 1
ATOM 7197 O O . LYS B 1 418 ? 27.75 7.504 24.812 1 94.31 418 LYS B O 1
ATOM 7202 N N . THR B 1 419 ? 26.312 6.086 23.984 1 96.38 419 THR B N 1
ATOM 7203 C CA . THR B 1 419 ? 26.859 5.047 24.859 1 96.38 419 THR B CA 1
ATOM 7204 C C . THR B 1 419 ? 27.656 4.031 24.047 1 96.38 419 THR B C 1
ATOM 7206 O O . THR B 1 419 ? 28.406 3.236 24.609 1 96.38 419 THR B O 1
ATOM 7209 N N . ASP B 1 420 ? 27.547 3.965 22.797 1 96.5 420 ASP B N 1
ATOM 7210 C CA . ASP B 1 420 ? 28.297 3.059 21.922 1 96.5 420 ASP B CA 1
ATOM 7211 C C . ASP B 1 420 ? 29 3.826 20.812 1 96.5 420 ASP B C 1
ATOM 7213 O O . ASP B 1 420 ? 28.359 4.445 19.969 1 96.5 420 ASP B O 1
ATOM 7217 N N . PRO B 1 421 ? 30.312 3.703 20.766 1 96.25 421 PRO B N 1
ATOM 7218 C CA . PRO B 1 421 ? 31.062 4.469 19.766 1 96.25 421 PRO B CA 1
ATOM 7219 C C . PRO B 1 421 ? 30.734 4.035 18.344 1 96.25 421 PRO B C 1
ATOM 7221 O O . PRO B 1 421 ? 30.984 4.785 17.391 1 96.25 421 PRO B O 1
ATOM 7224 N N . PHE B 1 422 ? 30.188 2.861 18.172 1 96.75 422 PHE B N 1
ATOM 7225 C CA . PHE B 1 422 ? 29.844 2.398 16.828 1 96.75 422 PHE B CA 1
ATOM 7226 C C . PHE B 1 422 ? 28.391 2.742 16.484 1 96.75 422 PHE B C 1
ATOM 7228 O O . PHE B 1 422 ? 27.953 2.516 15.367 1 96.75 422 PHE B O 1
ATOM 7235 N N . GLY B 1 423 ? 27.641 3.182 17.5 1 97.81 423 GLY B N 1
ATOM 7236 C CA . GLY B 1 423 ? 26.297 3.689 17.25 1 97.81 423 GLY B CA 1
ATOM 7237 C C . GLY B 1 423 ? 25.234 2.621 17.359 1 97.81 423 GLY B C 1
ATOM 7238 O O . GLY B 1 423 ? 25.484 1.526 17.859 1 97.81 423 GLY B O 1
ATOM 7239 N N . ILE B 1 424 ? 24.047 3.021 17.047 1 98.44 424 ILE B N 1
ATOM 7240 C CA . ILE B 1 424 ? 22.859 2.164 17 1 98.44 424 ILE B CA 1
ATOM 7241 C C . ILE B 1 424 ? 22.672 1.613 15.594 1 98.44 424 ILE B C 1
ATOM 7243 O O . ILE B 1 424 ? 22.578 2.377 14.633 1 98.44 424 ILE B O 1
ATOM 7247 N N . SER B 1 425 ? 22.578 0.291 15.461 1 98.81 425 SER B N 1
ATOM 7248 C CA . SER B 1 425 ? 22.453 -0.329 14.148 1 98.81 425 SER B CA 1
ATOM 7249 C C . SER B 1 425 ? 21.109 0.015 13.5 1 98.81 425 SER B C 1
ATOM 7251 O O . SER B 1 425 ? 20.062 -0.047 14.156 1 98.81 425 SER B O 1
ATOM 7253 N N . SER B 1 426 ? 21.141 0.313 12.188 1 98.75 426 SER B N 1
ATOM 7254 C CA . SER B 1 426 ? 19.922 0.534 11.422 1 98.75 426 SER B CA 1
ATOM 7255 C C . SER B 1 426 ? 19.375 -0.776 10.867 1 98.75 426 SER B C 1
ATOM 7257 O O . SER B 1 426 ? 18.219 -0.841 10.445 1 98.75 426 SER B O 1
ATOM 7259 N N . VAL B 1 427 ? 20.188 -1.815 10.781 1 98.94 427 VAL B N 1
ATOM 7260 C CA . VAL B 1 427 ? 19.766 -3.152 10.367 1 98.94 427 VAL B CA 1
ATOM 7261 C C . VAL B 1 427 ? 19.609 -4.047 11.602 1 98.94 427 VAL B C 1
ATOM 7263 O O . VAL B 1 427 ? 20.562 -4.211 12.375 1 98.94 427 VAL B O 1
ATOM 7266 N N . VAL B 1 428 ? 18.453 -4.57 11.797 1 98.94 428 VAL B N 1
ATOM 7267 C CA . VAL B 1 428 ? 18.156 -5.355 12.992 1 98.94 428 VAL B CA 1
ATOM 7268 C C . VAL B 1 428 ? 17.469 -6.66 12.594 1 98.94 428 VAL B C 1
ATOM 7270 O O . VAL B 1 428 ? 17 -6.801 11.461 1 98.94 428 VAL B O 1
ATOM 7273 N N . PRO B 1 429 ? 17.438 -7.652 13.484 1 98.75 429 PRO B N 1
ATOM 7274 C CA . PRO B 1 429 ? 16.734 -8.898 13.148 1 98.75 429 PRO B CA 1
ATOM 7275 C C . PRO B 1 429 ? 15.258 -8.688 12.844 1 98.75 429 PRO B C 1
ATOM 7277 O O . PRO B 1 429 ? 14.75 -9.211 11.844 1 98.75 429 PRO B O 1
ATOM 7280 N N . MET B 1 430 ? 14.594 -7.969 13.656 1 98.75 430 MET B N 1
ATOM 7281 C CA . MET B 1 430 ? 13.188 -7.59 13.523 1 98.75 430 MET B CA 1
ATOM 7282 C C . MET B 1 430 ? 12.977 -6.141 13.938 1 98.75 430 MET B C 1
ATOM 7284 O O . MET B 1 430 ? 13.453 -5.711 14.992 1 98.75 430 MET B O 1
ATOM 7288 N N . VAL B 1 431 ? 12.352 -5.359 13.125 1 98.88 431 VAL B N 1
ATOM 7289 C CA . VAL B 1 431 ? 12.086 -3.973 13.484 1 98.88 431 VAL B CA 1
ATOM 7290 C C . VAL B 1 431 ? 11.055 -3.918 14.609 1 98.88 431 VAL B C 1
ATOM 7292 O O . VAL B 1 431 ? 10.18 -4.789 14.703 1 98.88 431 VAL B O 1
ATOM 7295 N N . SER B 1 432 ? 11.109 -2.846 15.375 1 98.56 432 SER B N 1
ATOM 7296 C CA . SER B 1 432 ? 10.242 -2.697 16.547 1 98.56 432 SER B CA 1
ATOM 7297 C C . SER B 1 432 ? 8.875 -2.16 16.156 1 98.56 432 SER B C 1
ATOM 7299 O O . SER B 1 432 ? 7.941 -2.178 16.969 1 98.56 432 SER B O 1
ATOM 7301 N N . HIS B 1 433 ? 8.727 -1.689 15.031 1 98.56 433 HIS B N 1
ATOM 7302 C CA . HIS B 1 433 ? 7.52 -1.167 14.406 1 98.56 433 HIS B CA 1
ATOM 7303 C C . HIS B 1 433 ? 7.586 -1.297 12.883 1 98.56 433 HIS B C 1
ATOM 7305 O O . HIS B 1 433 ? 8.672 -1.278 12.305 1 98.56 433 HIS B O 1
ATOM 7311 N N . VAL B 1 434 ? 6.422 -1.519 12.219 1 98.69 434 VAL B N 1
ATOM 7312 C CA . VAL B 1 434 ? 6.473 -1.667 10.773 1 98.69 434 VAL B CA 1
ATOM 7313 C C . VAL B 1 434 ? 5.57 -0.626 10.117 1 98.69 434 VAL B C 1
ATOM 7315 O O . VAL B 1 434 ? 4.355 -0.613 10.344 1 98.69 434 VAL B O 1
ATOM 7318 N N . ASP B 1 435 ? 6.16 0.193 9.328 1 98.5 435 ASP B N 1
ATOM 7319 C CA . ASP B 1 435 ? 5.422 1.114 8.477 1 98.5 435 ASP B CA 1
ATOM 7320 C C . ASP B 1 435 ? 5.34 0.588 7.043 1 98.5 435 ASP B C 1
ATOM 7322 O O . ASP B 1 435 ? 4.367 0.852 6.336 1 98.5 435 ASP B O 1
ATOM 7326 N N . HIS B 1 436 ? 6.43 -0.096 6.633 1 98.5 436 HIS B N 1
ATOM 7327 C CA . HIS B 1 436 ? 6.523 -0.656 5.293 1 98.5 436 HIS B CA 1
ATOM 7328 C C . HIS B 1 436 ? 6.906 -2.131 5.336 1 98.5 436 HIS B C 1
ATOM 7330 O O . HIS B 1 436 ? 8.023 -2.477 5.727 1 98.5 436 HIS B O 1
ATOM 7336 N N . PRO B 1 437 ? 6.008 -2.979 4.902 1 98.38 437 PRO B N 1
ATOM 7337 C CA . PRO B 1 437 ? 6.316 -4.41 4.906 1 98.38 437 PRO B CA 1
ATOM 7338 C C . PRO B 1 437 ? 7.332 -4.797 3.834 1 98.38 437 PRO B C 1
ATOM 7340 O O . PRO B 1 437 ? 7.559 -4.039 2.889 1 98.38 437 PRO B O 1
ATOM 7343 N N . GLU B 1 438 ? 7.887 -5.941 3.982 1 97.88 438 GLU B N 1
ATOM 7344 C CA . GLU B 1 438 ? 8.93 -6.441 3.094 1 97.88 438 GLU B CA 1
ATOM 7345 C C . GLU B 1 438 ? 8.438 -6.508 1.65 1 97.88 438 GLU B C 1
ATOM 7347 O O . GLU B 1 438 ? 9.227 -6.352 0.714 1 97.88 438 GLU B O 1
ATOM 7352 N N . SER B 1 439 ? 7.145 -6.637 1.442 1 97.12 439 SER B N 1
ATOM 7353 C CA . SER B 1 439 ? 6.582 -6.781 0.104 1 97.12 439 SER B CA 1
ATOM 7354 C C . SER B 1 439 ? 6.535 -5.441 -0.624 1 97.12 439 SER B C 1
ATOM 7356 O O . SER B 1 439 ? 6.281 -5.395 -1.829 1 97.12 439 SER B O 1
ATOM 7358 N N . ASP B 1 440 ? 6.898 -4.34 0.104 1 97.5 440 ASP B N 1
ATOM 7359 C CA . ASP B 1 440 ? 6.809 -3.002 -0.475 1 97.5 440 ASP B CA 1
ATOM 7360 C C . ASP B 1 440 ? 8.156 -2.553 -1.027 1 97.5 440 ASP B C 1
ATOM 7362 O O . ASP B 1 440 ? 8.234 -1.568 -1.767 1 97.5 440 ASP B O 1
ATOM 7366 N N . LEU B 1 441 ? 9.234 -3.264 -0.726 1 98.31 441 LEU B N 1
ATOM 7367 C CA . LEU B 1 441 ? 10.555 -2.674 -0.956 1 98.31 441 LEU B CA 1
ATOM 7368 C C . LEU B 1 441 ? 11.359 -3.514 -1.941 1 98.31 441 LEU B C 1
ATOM 7370 O O . LEU B 1 441 ? 11.336 -4.746 -1.876 1 98.31 441 LEU B O 1
ATOM 7374 N N . ASP B 1 442 ? 12.094 -2.809 -2.824 1 98.62 442 ASP B N 1
ATOM 7375 C CA . ASP B 1 442 ? 12.891 -3.471 -3.85 1 98.62 442 ASP B CA 1
ATOM 7376 C C . ASP B 1 442 ? 14.375 -3.42 -3.504 1 98.62 442 ASP B C 1
ATOM 7378 O O . ASP B 1 442 ? 15.117 -4.367 -3.777 1 98.62 442 ASP B O 1
ATOM 7382 N N . VAL B 1 443 ? 14.812 -2.205 -2.979 1 98.75 443 VAL B N 1
ATOM 7383 C CA . VAL B 1 443 ? 16.25 -1.977 -2.811 1 98.75 443 VAL B CA 1
ATOM 7384 C C . VAL B 1 443 ? 16.5 -1.241 -1.496 1 98.75 443 VAL B C 1
ATOM 7386 O O . VAL B 1 443 ? 15.773 -0.31 -1.146 1 98.75 443 VAL B O 1
ATOM 7389 N N . LEU B 1 444 ? 17.516 -1.68 -0.786 1 98.88 444 LEU B N 1
ATOM 7390 C CA . LEU B 1 444 ? 18 -0.987 0.4 1 98.88 444 LEU B CA 1
ATOM 7391 C C . LEU B 1 444 ? 19.438 -0.521 0.201 1 98.88 444 LEU B C 1
ATOM 7393 O O . LEU B 1 444 ? 20.25 -1.234 -0.391 1 98.88 444 LEU B O 1
ATOM 7397 N N . VAL B 1 445 ? 19.734 0.701 0.702 1 98.62 445 VAL B N 1
ATOM 7398 C CA . VAL B 1 445 ? 21.047 1.267 0.436 1 98.62 445 VAL B CA 1
ATOM 7399 C C . VAL B 1 445 ? 21.609 1.899 1.709 1 98.62 445 VAL B C 1
ATOM 7401 O O . VAL B 1 445 ? 20.922 2.662 2.387 1 98.62 445 VAL B O 1
ATOM 7404 N N . SER B 1 446 ? 22.797 1.565 2.1 1 98.5 446 SER B N 1
ATOM 7405 C CA . SER B 1 446 ? 23.594 2.264 3.107 1 98.5 446 SER B CA 1
ATOM 7406 C C . SER B 1 446 ? 24.922 2.725 2.539 1 98.5 446 SER B C 1
ATOM 7408 O O . SER B 1 446 ? 25.172 2.588 1.341 1 98.5 446 SER B O 1
ATOM 7410 N N . GLU B 1 447 ? 25.703 3.398 3.459 1 97.88 447 GLU B N 1
ATOM 7411 C CA . GLU B 1 447 ? 27.031 3.799 3.01 1 97.88 447 GLU B CA 1
ATOM 7412 C C . GLU B 1 447 ? 27.938 2.582 2.783 1 97.88 447 GLU B C 1
ATOM 7414 O O . GLU B 1 447 ? 28.969 2.682 2.127 1 97.88 447 GLU B O 1
ATOM 7419 N N . GLN B 1 448 ? 27.484 1.416 3.258 1 98.56 448 GLN B N 1
ATOM 7420 C CA . GLN B 1 448 ? 28.234 0.172 3.102 1 98.56 448 GLN B CA 1
ATOM 7421 C C . GLN B 1 448 ? 28.016 -0.426 1.714 1 98.56 448 GLN B C 1
ATOM 7423 O O . GLN B 1 448 ? 28.859 -1.182 1.223 1 98.56 448 GLN B O 1
ATOM 7428 N N . GLY B 1 449 ? 26.906 -0.166 1.167 1 98.69 449 GLY B N 1
ATOM 7429 C CA . GLY B 1 449 ? 26.562 -0.743 -0.124 1 98.69 449 GLY B CA 1
ATOM 7430 C C . GLY B 1 449 ? 25.078 -0.784 -0.388 1 98.69 449 GLY B C 1
ATOM 7431 O O . GLY B 1 449 ? 24.312 -0.02 0.209 1 98.69 449 GLY B O 1
ATOM 7432 N N . LEU B 1 450 ? 24.719 -1.586 -1.418 1 98.81 450 LEU B N 1
ATOM 7433 C CA . LEU B 1 450 ? 23.344 -1.687 -1.89 1 98.81 450 LEU B CA 1
ATOM 7434 C C . LEU B 1 450 ? 22.875 -3.137 -1.893 1 98.81 450 LEU B C 1
ATOM 7436 O O . LEU B 1 450 ? 23.594 -4.023 -2.379 1 98.81 450 LEU B O 1
ATOM 7440 N N . ALA B 1 451 ? 21.703 -3.35 -1.253 1 98.94 451 ALA B N 1
ATOM 7441 C CA . ALA B 1 451 ? 21.047 -4.656 -1.283 1 98.94 451 ALA B CA 1
ATOM 7442 C C . ALA B 1 451 ? 19.875 -4.66 -2.26 1 98.94 451 ALA B C 1
ATOM 7444 O O . ALA B 1 451 ? 18.844 -4.051 -1.992 1 98.94 451 ALA B O 1
ATOM 7445 N N . ASP B 1 452 ? 20.031 -5.336 -3.41 1 98.69 452 ASP B N 1
ATOM 7446 C CA . ASP B 1 452 ? 18.953 -5.559 -4.371 1 98.69 452 ASP B CA 1
ATOM 7447 C C . ASP B 1 452 ? 18.109 -6.766 -3.977 1 98.69 452 ASP B C 1
ATOM 7449 O O . ASP B 1 452 ? 18.578 -7.906 -4.043 1 98.69 452 ASP B O 1
ATOM 7453 N N . LEU B 1 453 ? 16.859 -6.508 -3.588 1 98.69 453 LEU B N 1
ATOM 7454 C CA . LEU B 1 453 ? 16.031 -7.539 -2.979 1 98.69 453 LEU B CA 1
ATOM 7455 C C . LEU B 1 453 ? 15.055 -8.125 -3.998 1 98.69 453 LEU B C 1
ATOM 7457 O O . LEU B 1 453 ? 14.305 -9.055 -3.684 1 98.69 453 LEU B O 1
ATOM 7461 N N . ARG B 1 454 ? 15.047 -7.645 -5.246 1 98 454 ARG B N 1
ATOM 7462 C CA . ARG B 1 454 ? 14.109 -8.086 -6.277 1 98 454 ARG B CA 1
ATOM 7463 C C . ARG B 1 454 ? 14.32 -9.555 -6.613 1 98 454 ARG B C 1
ATOM 7465 O O . ARG B 1 454 ? 15.445 -9.984 -6.879 1 98 454 ARG B O 1
ATOM 7472 N N . GLY B 1 455 ? 13.086 -10.305 -6.473 1 96.06 455 GLY B N 1
ATOM 7473 C CA . GLY B 1 455 ? 13.086 -11.703 -6.859 1 96.06 455 GLY B CA 1
ATOM 7474 C C . GLY B 1 455 ? 13.641 -12.625 -5.785 1 96.06 455 GLY B C 1
ATOM 7475 O O . GLY B 1 455 ? 13.75 -13.836 -5.988 1 96.06 455 GLY B O 1
ATOM 7476 N N . LEU B 1 456 ? 13.984 -12.102 -4.645 1 97.94 456 LEU B N 1
ATOM 7477 C CA . LEU B 1 456 ? 14.633 -12.898 -3.611 1 97.94 456 LEU B CA 1
ATOM 7478 C C . LEU B 1 456 ? 13.617 -13.359 -2.568 1 97.94 456 LEU B C 1
ATOM 7480 O O . LEU B 1 456 ? 12.664 -12.641 -2.26 1 97.94 456 LEU B O 1
ATOM 7484 N N . GLY B 1 457 ? 13.789 -14.562 -2.045 1 97.56 457 GLY B N 1
ATOM 7485 C CA . GLY B 1 457 ? 13.07 -15.008 -0.865 1 97.56 457 GLY B CA 1
ATOM 7486 C C . GLY B 1 457 ? 13.656 -14.484 0.43 1 97.56 457 GLY B C 1
ATOM 7487 O O . GLY B 1 457 ? 14.703 -13.828 0.421 1 97.56 457 GLY B O 1
ATOM 7488 N N . PRO B 1 458 ? 13.047 -14.789 1.543 1 98.12 458 PRO B N 1
ATOM 7489 C CA . PRO B 1 458 ? 13.469 -14.211 2.82 1 98.12 458 PRO B CA 1
ATOM 7490 C C . PRO B 1 458 ? 14.891 -14.609 3.205 1 98.12 458 PRO B C 1
ATOM 7492 O O . PRO B 1 458 ? 15.664 -13.773 3.695 1 98.12 458 PRO B O 1
ATOM 7495 N N . LYS B 1 459 ? 15.297 -15.859 3.008 1 98.19 459 LYS B N 1
ATOM 7496 C CA . LYS B 1 459 ? 16.625 -16.312 3.383 1 98.19 459 LYS B CA 1
ATOM 7497 C C . LYS B 1 459 ? 17.703 -15.594 2.561 1 98.19 459 LYS B C 1
ATOM 7499 O O . LYS B 1 459 ? 18.734 -15.195 3.094 1 98.19 459 LYS B O 1
ATOM 7504 N N . GLN B 1 460 ? 17.422 -15.445 1.328 1 98.31 460 GLN B N 1
ATOM 7505 C CA . GLN B 1 460 ? 18.328 -14.719 0.454 1 98.31 460 GLN B CA 1
ATOM 7506 C C . GLN B 1 460 ? 18.375 -13.234 0.816 1 98.31 460 GLN B C 1
ATOM 7508 O O . GLN B 1 460 ? 19.438 -12.625 0.815 1 98.31 460 GLN B O 1
ATOM 7513 N N . ARG B 1 461 ? 17.25 -12.664 1.137 1 98.75 461 ARG B N 1
ATOM 7514 C CA . ARG B 1 461 ? 17.172 -11.258 1.508 1 98.75 461 ARG B CA 1
ATOM 7515 C C . ARG B 1 461 ? 18.016 -10.969 2.746 1 98.75 461 ARG B C 1
ATOM 7517 O O . ARG B 1 461 ? 18.734 -9.961 2.797 1 98.75 461 ARG B O 1
ATOM 7524 N N . ALA B 1 462 ? 17.891 -11.852 3.693 1 98.88 462 ALA B N 1
ATOM 7525 C CA . ALA B 1 462 ? 18.625 -11.656 4.934 1 98.88 462 ALA B CA 1
ATOM 7526 C C . ALA B 1 462 ? 20.125 -11.516 4.664 1 98.88 462 ALA B C 1
ATOM 7528 O O . ALA B 1 462 ? 20.766 -10.57 5.137 1 98.88 462 ALA B O 1
ATOM 7529 N N . ARG B 1 463 ? 20.641 -12.391 3.898 1 98.75 463 ARG B N 1
ATOM 7530 C CA . ARG B 1 463 ? 22.062 -12.375 3.592 1 98.75 463 ARG B CA 1
ATOM 7531 C C . ARG B 1 463 ? 22.422 -11.148 2.758 1 98.75 463 ARG B C 1
ATOM 7533 O O . ARG B 1 463 ? 23.438 -10.5 3.008 1 98.75 463 ARG B O 1
ATOM 7540 N N . GLN B 1 464 ? 21.547 -10.812 1.781 1 98.75 464 GLN B N 1
ATOM 7541 C CA . GLN B 1 464 ? 21.781 -9.656 0.926 1 98.75 464 GLN B CA 1
ATOM 7542 C C . GLN B 1 464 ? 21.828 -8.367 1.745 1 98.75 464 GLN B C 1
ATOM 7544 O O . GLN B 1 464 ? 22.719 -7.527 1.536 1 98.75 464 GLN B O 1
ATOM 7549 N N . ILE B 1 465 ? 20.969 -8.219 2.691 1 98.94 465 ILE B N 1
ATOM 7550 C CA . ILE B 1 465 ? 20.859 -7.004 3.492 1 98.94 465 ILE B CA 1
ATOM 7551 C C . ILE B 1 465 ? 22.031 -6.922 4.465 1 98.94 465 ILE B C 1
ATOM 7553 O O . ILE B 1 465 ? 22.688 -5.879 4.566 1 98.94 465 ILE B O 1
ATOM 7557 N N . ILE B 1 466 ? 22.344 -8.016 5.145 1 98.94 466 ILE B N 1
ATOM 7558 C CA . ILE B 1 466 ? 23.391 -8.023 6.152 1 98.94 466 ILE B CA 1
ATOM 7559 C C . ILE B 1 466 ? 24.75 -7.77 5.492 1 98.94 466 ILE B C 1
ATOM 7561 O O . ILE B 1 466 ? 25.516 -6.91 5.941 1 98.94 466 ILE B O 1
ATOM 7565 N N . MET B 1 467 ? 24.984 -8.398 4.383 1 98.75 467 MET B N 1
ATOM 7566 C CA . MET B 1 467 ? 26.312 -8.367 3.77 1 98.75 467 MET B CA 1
ATOM 7567 C C . MET B 1 467 ? 26.547 -7.031 3.066 1 98.75 467 MET B C 1
ATOM 7569 O O . MET B 1 467 ? 27.688 -6.578 2.965 1 98.75 467 MET B O 1
ATOM 7573 N N . ASN B 1 468 ? 25.469 -6.379 2.686 1 98.88 468 ASN B N 1
ATOM 7574 C CA . ASN B 1 468 ? 25.688 -5.223 1.821 1 98.88 468 ASN B CA 1
ATOM 7575 C C . ASN B 1 468 ? 25.297 -3.922 2.523 1 98.88 468 ASN B C 1
ATOM 7577 O O . ASN B 1 468 ? 25.766 -2.846 2.139 1 98.88 468 ASN B O 1
ATOM 7581 N N . CYS B 1 469 ? 24.453 -3.979 3.559 1 98.88 469 CYS B N 1
ATOM 7582 C CA . CYS B 1 469 ? 23.938 -2.721 4.094 1 98.88 469 CYS B CA 1
ATOM 7583 C C . CYS B 1 469 ? 24.312 -2.561 5.562 1 98.88 469 CYS B C 1
ATOM 7585 O O . CYS B 1 469 ? 24.344 -1.444 6.082 1 98.88 469 CYS B O 1
ATOM 7587 N N . ALA B 1 470 ? 24.578 -3.613 6.301 1 98.94 470 ALA B N 1
ATOM 7588 C CA . ALA B 1 470 ? 24.844 -3.529 7.734 1 98.94 470 ALA B CA 1
ATOM 7589 C C . ALA B 1 470 ? 26.25 -3.008 8 1 98.94 470 ALA B C 1
ATOM 7591 O O . ALA B 1 470 ? 27.172 -3.271 7.23 1 98.94 470 ALA B O 1
ATOM 7592 N N . HIS B 1 471 ? 26.422 -2.285 9.094 1 98.69 471 HIS B N 1
ATOM 7593 C CA . HIS B 1 471 ? 27.75 -1.886 9.547 1 98.69 471 HIS B CA 1
ATOM 7594 C C . HIS B 1 471 ? 28.609 -3.102 9.836 1 98.69 471 HIS B C 1
ATOM 7596 O O . HIS B 1 471 ? 28.141 -4.09 10.406 1 98.69 471 HIS B O 1
ATOM 7602 N N . PRO B 1 472 ? 29.859 -2.982 9.492 1 98.44 472 PRO B N 1
ATOM 7603 C CA . PRO B 1 472 ? 30.75 -4.133 9.664 1 98.44 472 PRO B CA 1
ATOM 7604 C C . PRO B 1 472 ? 30.766 -4.664 11.094 1 98.44 472 PRO B C 1
ATOM 7606 O O . PRO B 1 472 ? 30.859 -5.875 11.305 1 98.44 472 PRO B O 1
ATOM 7609 N N . LYS B 1 473 ? 30.562 -3.812 12.031 1 97.94 473 LYS B N 1
ATOM 7610 C CA . LYS B 1 473 ? 30.609 -4.188 13.445 1 97.94 473 LYS B CA 1
ATOM 7611 C C . LYS B 1 473 ? 29.406 -5.02 13.844 1 97.94 473 LYS B C 1
ATOM 7613 O O . LYS B 1 473 ? 29.391 -5.633 14.914 1 97.94 473 LYS B O 1
ATOM 7618 N N . TYR B 1 474 ? 28.406 -5.031 13.031 1 98.44 474 TYR B N 1
ATOM 7619 C CA . TYR B 1 474 ? 27.172 -5.727 13.383 1 98.44 474 TYR B CA 1
ATOM 7620 C C . TYR B 1 474 ? 26.953 -6.926 12.469 1 98.44 474 TYR B C 1
ATOM 7622 O O . TYR B 1 474 ? 26.047 -7.727 12.695 1 98.44 474 TYR B O 1
ATOM 7630 N N . ARG B 1 475 ? 27.703 -7.195 11.422 1 98.38 475 ARG B N 1
ATOM 7631 C CA . ARG B 1 475 ? 27.469 -8.195 10.398 1 98.38 475 ARG B CA 1
ATOM 7632 C C . ARG B 1 475 ? 27.531 -9.609 10.977 1 98.38 475 ARG B C 1
ATOM 7634 O O . ARG B 1 475 ? 26.641 -10.422 10.742 1 98.38 475 ARG B O 1
ATOM 7641 N N . ASP B 1 476 ? 28.562 -9.812 11.727 1 97.56 476 ASP B N 1
ATOM 7642 C CA . ASP B 1 476 ? 28.75 -11.156 12.258 1 97.56 476 ASP B CA 1
ATOM 7643 C C . ASP B 1 476 ? 27.609 -11.547 13.195 1 97.56 476 ASP B C 1
ATOM 7645 O O . ASP B 1 476 ? 27.109 -12.664 13.133 1 97.56 476 ASP B O 1
ATOM 7649 N N . MET B 1 477 ? 27.266 -10.633 14.07 1 97.06 477 MET B N 1
ATOM 7650 C CA . MET B 1 477 ? 26.203 -10.914 15.016 1 97.06 477 MET B CA 1
ATOM 7651 C C . MET B 1 477 ? 24.875 -11.164 14.289 1 97.06 477 MET B C 1
ATOM 7653 O O . MET B 1 477 ? 24.125 -12.062 14.656 1 97.06 477 MET B O 1
ATOM 7657 N N . LEU B 1 478 ? 24.609 -10.422 13.289 1 98.56 478 LEU B N 1
ATOM 7658 C CA . LEU B 1 478 ? 23.391 -10.602 12.508 1 98.56 478 LEU B CA 1
ATOM 7659 C C . LEU B 1 478 ? 23.422 -11.922 11.742 1 98.56 478 LEU B C 1
ATOM 7661 O O . LEU B 1 478 ? 22.406 -12.625 11.68 1 98.56 478 LEU B O 1
ATOM 7665 N N . MET B 1 479 ? 24.578 -12.242 11.156 1 98.5 479 MET B N 1
ATOM 7666 C CA . MET B 1 479 ? 24.703 -13.5 10.422 1 98.5 479 MET B CA 1
ATOM 7667 C C . MET B 1 479 ? 24.562 -14.695 11.367 1 98.5 479 MET B C 1
ATOM 7669 O O . MET B 1 479 ? 23.984 -15.711 11 1 98.5 479 MET B O 1
ATOM 7673 N N . ASP B 1 480 ? 25.156 -14.586 12.523 1 98.19 480 ASP B N 1
ATOM 7674 C CA . ASP B 1 480 ? 25 -15.641 13.523 1 98.19 480 ASP B CA 1
ATOM 7675 C C . ASP B 1 480 ? 23.531 -15.859 13.875 1 98.19 480 ASP B C 1
ATOM 7677 O O . ASP B 1 480 ? 23.094 -17 14.023 1 98.19 480 ASP B O 1
ATOM 7681 N N . TYR B 1 481 ? 22.812 -14.781 14.016 1 98.44 481 TYR B N 1
ATOM 7682 C CA . TYR B 1 481 ? 21.391 -14.875 14.273 1 98.44 481 TYR B CA 1
ATOM 7683 C C . TYR B 1 481 ? 20.672 -15.625 13.156 1 98.44 481 TYR B C 1
ATOM 7685 O O . TYR B 1 481 ? 19.859 -16.516 13.414 1 98.44 481 TYR B O 1
ATOM 7693 N N . VAL B 1 482 ? 21.016 -15.328 11.906 1 98.31 482 VAL B N 1
ATOM 7694 C CA . VAL B 1 482 ? 20.391 -15.961 10.75 1 98.31 482 VAL B CA 1
ATOM 7695 C C . VAL B 1 482 ? 20.703 -17.453 10.742 1 98.31 482 VAL B C 1
ATOM 7697 O O . VAL B 1 482 ? 19.797 -18.281 10.57 1 98.31 482 VAL B O 1
ATOM 7700 N N . ARG B 1 483 ? 21.938 -17.766 10.938 1 98 483 ARG B N 1
ATOM 7701 C CA . ARG B 1 483 ? 22.359 -19.156 10.922 1 98 483 ARG B CA 1
ATOM 7702 C C . ARG B 1 483 ? 21.672 -19.953 12.039 1 98 483 ARG B C 1
ATOM 7704 O O . ARG B 1 483 ? 21.25 -21.094 11.828 1 98 483 ARG B O 1
ATOM 7711 N N . MET B 1 484 ? 21.609 -19.359 13.172 1 97.62 484 MET B N 1
ATOM 7712 C CA . MET B 1 484 ? 20.938 -20 14.297 1 97.62 484 MET B CA 1
ATOM 7713 C C . MET B 1 484 ? 19.484 -20.266 13.977 1 97.62 484 MET B C 1
ATOM 7715 O O . MET B 1 484 ? 18.969 -21.375 14.203 1 97.62 484 MET B O 1
ATOM 7719 N N . CYS B 1 485 ? 18.781 -19.281 13.445 1 97.94 485 CYS B N 1
ATOM 7720 C CA . CYS B 1 485 ? 17.359 -19.422 13.141 1 97.94 485 CYS B CA 1
ATOM 7721 C C . CYS B 1 485 ? 17.125 -20.484 12.07 1 97.94 485 CYS B C 1
ATOM 7723 O O . CYS B 1 485 ? 16.156 -21.234 12.133 1 97.94 485 CYS B O 1
ATOM 7725 N N . GLU B 1 486 ? 17.984 -20.5 11.07 1 97.75 486 GLU B N 1
ATOM 7726 C CA . GLU B 1 486 ? 17.844 -21.5 10.016 1 97.75 486 GLU B CA 1
ATOM 7727 C C . GLU B 1 486 ? 18 -22.906 10.562 1 97.75 486 GLU B C 1
ATOM 7729 O O . GLU B 1 486 ? 17.344 -23.844 10.094 1 97.75 486 GLU B O 1
ATOM 7734 N N . ARG B 1 487 ? 18.844 -23.031 11.547 1 96.81 487 ARG B N 1
ATOM 7735 C CA . ARG B 1 487 ? 19.125 -24.344 12.133 1 96.81 487 ARG B CA 1
ATOM 7736 C C . ARG B 1 487 ? 18.031 -24.75 13.109 1 96.81 487 ARG B C 1
ATOM 7738 O O . ARG B 1 487 ? 17.609 -25.906 13.133 1 96.81 487 ARG B O 1
ATOM 7745 N N . THR B 1 488 ? 17.562 -23.828 13.922 1 96.31 488 THR B N 1
ATOM 7746 C CA . THR B 1 488 ? 16.734 -24.188 15.07 1 96.31 488 THR B CA 1
ATOM 7747 C C . THR B 1 488 ? 15.258 -23.984 14.758 1 96.31 488 THR B C 1
ATOM 7749 O O . THR B 1 488 ? 14.398 -24.641 15.352 1 96.31 488 THR B O 1
ATOM 7752 N N . ILE B 1 489 ? 14.93 -23.016 13.875 1 96.5 489 ILE B N 1
ATOM 7753 C CA . ILE B 1 489 ? 13.539 -22.719 13.555 1 96.5 489 ILE B CA 1
ATOM 7754 C C . ILE B 1 489 ? 13.211 -23.219 12.148 1 96.5 489 ILE B C 1
ATOM 7756 O O . ILE B 1 489 ? 12.43 -24.172 11.992 1 96.5 489 ILE B O 1
ATOM 7760 N N . GLY B 1 490 ? 13.953 -22.75 11.164 1 97.31 490 GLY B N 1
ATOM 7761 C CA . GLY B 1 490 ? 13.719 -23.094 9.773 1 97.31 490 GLY B CA 1
ATOM 7762 C C . GLY B 1 490 ? 12.531 -22.359 9.172 1 97.31 490 GLY B C 1
ATOM 7763 O O . GLY B 1 490 ? 12.43 -21.141 9.281 1 97.31 490 GLY B O 1
ATOM 7764 N N . PHE B 1 491 ? 11.68 -23.062 8.367 1 97.94 491 PHE B N 1
ATOM 7765 C CA . PHE B 1 491 ? 10.477 -22.562 7.707 1 97.94 491 PHE B CA 1
ATOM 7766 C C . PHE B 1 491 ? 10.844 -21.531 6.645 1 97.94 491 PHE B C 1
ATOM 7768 O O . PHE B 1 491 ? 12 -21.438 6.227 1 97.94 491 PHE B O 1
ATOM 7775 N N . HIS B 1 492 ? 9.883 -20.906 6.105 1 98.5 492 HIS B N 1
ATOM 7776 C CA . HIS B 1 492 ? 10 -19.969 4.988 1 98.5 492 HIS B CA 1
ATOM 7777 C C . HIS B 1 492 ? 10.812 -18.75 5.383 1 98.5 492 HIS B C 1
ATOM 7779 O O . HIS B 1 492 ? 11.711 -18.328 4.645 1 98.5 492 HIS B O 1
ATOM 7785 N N . GLU B 1 493 ? 10.539 -18.156 6.496 1 98.5 493 GLU B N 1
ATOM 7786 C CA . GLU B 1 493 ? 11.203 -16.969 7.027 1 98.5 493 GLU B CA 1
ATOM 7787 C C . GLU B 1 493 ? 11.75 -17.234 8.43 1 98.5 493 GLU B C 1
ATOM 7789 O O . GLU B 1 493 ? 11.109 -16.875 9.422 1 98.5 493 GLU B O 1
ATOM 7794 N N . PRO B 1 494 ? 12.992 -17.766 8.539 1 98.38 494 PRO B N 1
ATOM 7795 C CA . PRO B 1 494 ? 13.531 -18.172 9.844 1 98.38 494 PRO B CA 1
ATOM 7796 C C . PRO B 1 494 ? 13.648 -17 10.82 1 98.38 494 PRO B C 1
ATOM 7798 O O . PRO B 1 494 ? 14.43 -16.078 10.586 1 98.38 494 PRO B O 1
ATOM 7801 N N . GLN B 1 495 ? 12.922 -17.094 11.898 1 97.88 495 GLN B N 1
ATOM 7802 C CA . GLN B 1 495 ? 12.859 -16.047 12.914 1 97.88 495 GLN B CA 1
ATOM 7803 C C . GLN B 1 495 ? 12.578 -16.641 14.297 1 97.88 495 GLN B C 1
ATOM 7805 O O . GLN B 1 495 ? 11.594 -17.344 14.484 1 97.88 495 GLN B O 1
ATOM 7810 N N . ASP B 1 496 ? 13.445 -16.359 15.211 1 97.69 496 ASP B N 1
ATOM 7811 C CA . ASP B 1 496 ? 13.242 -16.766 16.594 1 97.69 496 ASP B CA 1
ATOM 7812 C C . ASP B 1 496 ? 12.656 -15.625 17.422 1 97.69 496 ASP B C 1
ATOM 7814 O O . ASP B 1 496 ? 13.375 -14.703 17.828 1 97.69 496 ASP B O 1
ATOM 7818 N N . LEU B 1 497 ? 11.375 -15.734 17.844 1 97.88 497 LEU B N 1
ATOM 7819 C CA . LEU B 1 497 ? 10.664 -14.656 18.531 1 97.88 497 LEU B CA 1
ATOM 7820 C C . LEU B 1 497 ? 11.266 -14.391 19.906 1 97.88 497 LEU B C 1
ATOM 7822 O O . LEU B 1 497 ? 11.078 -13.312 20.469 1 97.88 497 LEU B O 1
ATOM 7826 N N . HIS B 1 498 ? 11.992 -15.367 20.453 1 96.88 498 HIS B N 1
ATOM 7827 C CA . HIS B 1 498 ? 12.664 -15.164 21.734 1 96.88 498 HIS B CA 1
ATOM 7828 C C . HIS B 1 498 ? 13.812 -14.172 21.594 1 96.88 498 HIS B C 1
ATOM 7830 O O . HIS B 1 498 ? 14.219 -13.539 22.578 1 96.88 498 HIS B O 1
ATOM 7836 N N . LYS B 1 499 ? 14.297 -14.086 20.375 1 97.62 499 LYS B N 1
ATOM 7837 C CA . LYS B 1 499 ? 15.547 -13.359 20.172 1 97.62 499 LYS B CA 1
ATOM 7838 C C . LYS B 1 499 ? 15.367 -12.211 19.188 1 97.62 499 LYS B C 1
ATOM 7840 O O . LYS B 1 499 ? 16.203 -11.312 19.109 1 97.62 499 LYS B O 1
ATOM 7845 N N . ALA B 1 500 ? 14.289 -12.156 18.531 1 98 500 ALA B N 1
ATOM 7846 C CA . ALA B 1 500 ? 14.094 -11.281 17.375 1 98 500 ALA B CA 1
ATOM 7847 C C . ALA B 1 500 ? 14.266 -9.812 17.766 1 98 500 ALA B C 1
ATOM 7849 O O . ALA B 1 500 ? 14.75 -9.008 16.969 1 98 500 ALA B O 1
ATOM 7850 N N . LEU B 1 501 ? 13.859 -9.445 19.016 1 98.38 501 LEU B N 1
ATOM 7851 C CA . LEU B 1 501 ? 13.945 -8.062 19.469 1 98.38 501 LEU B CA 1
ATOM 7852 C C . LEU B 1 501 ? 15.148 -7.875 20.391 1 98.38 501 LEU B C 1
ATOM 7854 O O . LEU B 1 501 ? 15.234 -6.875 21.109 1 98.38 501 LEU B O 1
ATOM 7858 N N . GLY B 1 502 ? 16.062 -8.797 20.328 1 98.12 502 GLY B N 1
ATOM 7859 C CA . GLY B 1 502 ? 17.172 -8.852 21.266 1 98.12 502 GLY B CA 1
ATOM 7860 C C . GLY B 1 502 ? 18.078 -7.637 21.188 1 98.12 502 GLY B C 1
ATOM 7861 O O . GLY B 1 502 ? 18.562 -7.156 22.219 1 98.12 502 GLY B O 1
ATOM 7862 N N . MET B 1 503 ? 18.359 -7.18 20.031 1 98.44 503 MET B N 1
ATOM 7863 C CA . MET B 1 503 ? 19.234 -6.012 19.875 1 98.44 503 MET B CA 1
ATOM 7864 C C . MET B 1 503 ? 18.609 -4.781 20.516 1 98.44 503 MET B C 1
ATOM 7866 O O . MET B 1 503 ? 19.297 -3.998 21.172 1 98.44 503 MET B O 1
ATOM 7870 N N . HIS B 1 504 ? 17.297 -4.613 20.359 1 98.5 504 HIS B N 1
ATOM 7871 C CA . HIS B 1 504 ? 16.609 -3.504 21 1 98.5 504 HIS B CA 1
ATOM 7872 C C . HIS B 1 504 ? 16.641 -3.629 22.516 1 98.5 504 HIS B C 1
ATOM 7874 O O . HIS B 1 504 ? 16.875 -2.643 23.219 1 98.5 504 HIS B O 1
ATOM 7880 N N . LEU B 1 505 ? 16.406 -4.824 22.953 1 97.75 505 LEU B N 1
ATOM 7881 C CA . LEU B 1 505 ? 16.391 -5.062 24.391 1 97.75 505 LEU B CA 1
ATOM 7882 C C . LEU B 1 505 ? 17.766 -4.832 25 1 97.75 505 LEU B C 1
ATOM 7884 O O . LEU B 1 505 ? 17.891 -4.266 26.094 1 97.75 505 LEU B O 1
ATOM 7888 N N . ALA B 1 506 ? 18.797 -5.273 24.281 1 98.06 506 ALA B N 1
ATOM 7889 C CA . ALA B 1 506 ? 20.156 -5.012 24.734 1 98.06 506 ALA B CA 1
ATOM 7890 C C . ALA B 1 506 ? 20.438 -3.514 24.812 1 98.06 506 ALA B C 1
ATOM 7892 O O . ALA B 1 506 ? 21.078 -3.045 25.75 1 98.06 506 ALA B O 1
ATOM 7893 N N . LEU B 1 507 ? 20.016 -2.783 23.812 1 98 507 LEU B N 1
ATOM 7894 C CA . LEU B 1 507 ? 20.188 -1.334 23.828 1 98 507 LEU B CA 1
ATOM 7895 C C . LEU B 1 507 ? 19.516 -0.716 25.047 1 98 507 LEU B C 1
ATOM 7897 O O . LEU B 1 507 ? 20.125 0.125 25.734 1 98 507 LEU B O 1
ATOM 7901 N N . SER B 1 508 ? 18.297 -1.138 25.297 1 96.44 508 SER B N 1
ATOM 7902 C CA . SER B 1 508 ? 17.516 -0.595 26.406 1 96.44 508 SER B CA 1
ATOM 7903 C C . SER B 1 508 ? 18.141 -0.969 27.75 1 96.44 508 SER B C 1
ATOM 7905 O O . SER B 1 508 ? 18.25 -0.129 28.641 1 96.44 508 SER B O 1
ATOM 7907 N N . ASP B 1 509 ? 18.562 -2.193 27.891 1 96.69 509 ASP B N 1
ATOM 7908 C CA . ASP B 1 509 ? 18.938 -2.74 29.188 1 96.69 509 ASP B CA 1
ATOM 7909 C C . ASP B 1 509 ? 20.422 -2.484 29.469 1 96.69 509 ASP B C 1
ATOM 7911 O O . ASP B 1 509 ? 20.812 -2.326 30.625 1 96.69 509 ASP B O 1
ATOM 7915 N N . LYS B 1 510 ? 21.219 -2.477 28.359 1 96.88 510 LYS B N 1
ATOM 7916 C CA . LYS B 1 510 ? 22.656 -2.48 28.562 1 96.88 510 LYS B CA 1
ATOM 7917 C C . LYS B 1 510 ? 23.312 -1.294 27.875 1 96.88 510 LYS B C 1
ATOM 7919 O O . LYS B 1 510 ? 24.516 -1.069 28.016 1 96.88 510 LYS B O 1
ATOM 7924 N N . GLY B 1 511 ? 22.625 -0.63 27.062 1 96.81 511 GLY B N 1
ATOM 7925 C CA . GLY B 1 511 ? 23.125 0.604 26.469 1 96.81 511 GLY B CA 1
ATOM 7926 C C . GLY B 1 511 ? 23.719 0.405 25.078 1 96.81 511 GLY B C 1
ATOM 7927 O O . GLY B 1 511 ? 24.094 1.372 24.422 1 96.81 511 GLY B O 1
ATOM 7928 N N . SER B 1 512 ? 23.797 -0.898 24.672 1 97.88 512 SER B N 1
ATOM 7929 C CA . SER B 1 512 ? 24.359 -1.166 23.359 1 97.88 512 SER B CA 1
ATOM 7930 C C . SER B 1 512 ? 23.703 -2.377 22.703 1 97.88 512 SER B C 1
ATOM 7932 O O . SER B 1 512 ? 23.5 -3.404 23.359 1 97.88 512 SER B O 1
ATOM 7934 N N . MET B 1 513 ? 23.422 -2.256 21.406 1 98.25 513 MET B N 1
ATOM 7935 C CA . MET B 1 513 ? 22.875 -3.383 20.656 1 98.25 513 MET B CA 1
ATOM 7936 C C . MET B 1 513 ? 23.891 -4.504 20.531 1 98.25 513 MET B C 1
ATOM 7938 O O . MET B 1 513 ? 23.531 -5.66 20.312 1 98.25 513 MET B O 1
ATOM 7942 N N . ARG B 1 514 ? 25.156 -4.164 20.672 1 96.88 514 ARG B N 1
ATOM 7943 C CA . ARG B 1 514 ? 26.234 -5.145 20.547 1 96.88 514 ARG B CA 1
ATOM 7944 C C . ARG B 1 514 ? 26.25 -6.086 21.734 1 96.88 514 ARG B C 1
ATOM 7946 O O . ARG B 1 514 ? 26.922 -7.125 21.703 1 96.88 514 ARG B O 1
ATOM 7953 N N . ASP B 1 515 ? 25.531 -5.715 22.703 1 96.38 515 ASP B N 1
ATOM 7954 C CA . ASP B 1 515 ? 25.5 -6.543 23.906 1 96.38 515 ASP B CA 1
ATOM 7955 C C . ASP B 1 515 ? 24.391 -7.59 23.828 1 96.38 515 ASP B C 1
ATOM 7957 O O . ASP B 1 515 ? 24.062 -8.242 24.812 1 96.38 515 ASP B O 1
ATOM 7961 N N . PHE B 1 516 ? 23.75 -7.668 22.688 1 94.69 516 PHE B N 1
ATOM 7962 C CA . PHE B 1 516 ? 22.81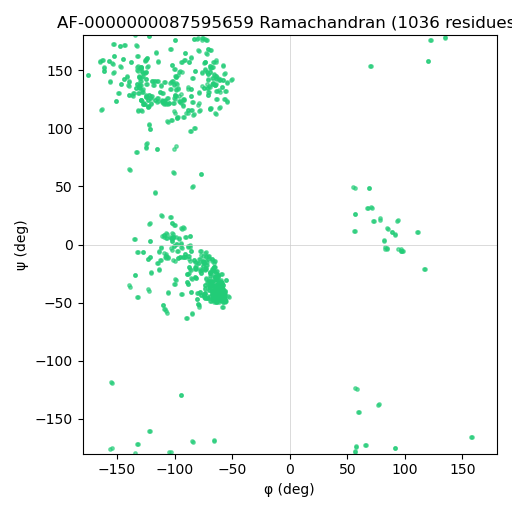2 -8.742 22.391 1 94.69 516 PHE B CA 1
ATOM 7963 C C . PHE B 1 516 ? 23.516 -10.086 22.344 1 94.69 516 PHE B C 1
ATOM 7965 O O . PHE B 1 516 ? 24.406 -10.305 21.516 1 94.69 516 PHE B O 1
ATOM 7972 N N . ASP B 1 517 ? 23.203 -10.93 23.297 1 88.25 517 ASP B N 1
ATOM 7973 C CA . ASP B 1 517 ? 23.766 -12.273 23.359 1 88.25 517 ASP B CA 1
ATOM 7974 C C . ASP B 1 517 ? 22.797 -13.305 22.812 1 88.25 517 ASP B C 1
ATOM 7976 O O . ASP B 1 517 ? 21.781 -13.602 23.453 1 88.25 517 ASP B O 1
ATOM 7980 N N . LEU B 1 518 ? 23.172 -13.867 21.75 1 86.12 518 LEU B N 1
ATOM 7981 C CA . LEU B 1 518 ? 22.328 -14.836 21.062 1 86.12 518 LEU B CA 1
ATOM 7982 C C . LEU B 1 518 ? 22.141 -16.094 21.906 1 86.12 518 LEU B C 1
ATOM 7984 O O . LEU B 1 518 ? 21.141 -16.812 21.75 1 86.12 518 LEU B O 1
ATOM 7988 N N . TYR B 1 519 ? 23.062 -16.438 22.781 1 79.56 519 TYR B N 1
ATOM 7989 C CA . TYR B 1 519 ? 23.062 -17.719 23.469 1 79.56 519 TYR B CA 1
ATOM 7990 C C . TYR B 1 519 ? 22.656 -17.562 24.922 1 79.56 519 TYR B C 1
ATOM 7992 O O . TYR B 1 519 ? 22.688 -18.531 25.703 1 79.56 519 TYR B O 1
ATOM 8000 N N . GLU B 1 520 ? 22.266 -16.391 25.297 1 74.25 520 GLU B N 1
ATOM 8001 C CA . GLU B 1 520 ? 21.703 -16.188 26.641 1 74.25 520 GLU B CA 1
ATOM 8002 C C . GLU B 1 520 ? 20.188 -16.234 26.609 1 74.25 520 GLU B C 1
ATOM 8004 O O . GLU B 1 520 ? 19.562 -15.852 25.625 1 74.25 520 GLU B O 1
#

Solvent-accessible surface area (backbone atoms only — not comparable to full-atom values): 49812 Å² total; per-residue (Å²): 110,66,67,78,28,38,54,16,69,76,61,51,70,36,56,53,59,60,76,79,54,52,85,78,65,56,61,66,39,32,37,23,33,21,3,22,39,40,11,24,41,58,60,51,57,60,48,51,52,49,48,50,30,62,76,65,70,33,63,61,62,50,22,23,33,42,36,39,40,28,24,54,38,49,78,50,50,19,49,34,33,74,41,39,28,36,49,27,43,30,32,31,42,76,31,71,46,36,39,49,32,25,31,69,61,64,18,47,50,37,54,41,39,37,34,47,45,56,50,38,39,36,49,22,45,74,36,75,92,50,71,9,61,97,42,47,24,64,66,19,54,35,18,37,34,25,21,23,31,30,38,67,86,48,22,38,16,37,44,49,17,28,14,35,32,68,52,27,66,70,16,27,62,30,30,36,40,32,38,30,70,62,52,77,62,41,71,72,31,37,34,46,59,84,80,59,56,57,73,69,20,67,70,67,86,64,64,51,72,76,61,78,80,44,33,54,39,44,77,63,68,70,88,31,53,78,32,28,30,78,25,73,74,71,66,62,36,54,85,74,67,78,62,50,70,58,27,47,41,27,24,49,49,50,51,51,49,52,52,49,37,31,75,35,25,64,31,55,79,33,45,48,27,36,23,46,47,83,53,41,41,41,40,36,38,46,41,44,42,40,73,45,91,46,46,58,24,36,32,51,20,57,51,42,42,54,36,54,55,49,16,46,73,58,67,21,49,61,30,30,29,16,12,14,49,46,24,19,49,70,38,47,53,50,44,64,75,39,38,84,71,49,48,81,36,41,35,33,20,30,25,66,51,53,34,19,46,48,49,38,40,36,46,25,21,35,21,37,34,65,49,68,32,30,17,32,60,44,33,26,17,49,29,46,53,80,35,16,36,58,64,42,38,63,42,52,52,59,32,39,29,63,28,25,69,41,15,36,36,42,41,60,26,42,41,90,46,95,72,27,98,79,29,45,68,18,58,37,74,42,57,67,37,62,66,38,36,39,66,38,51,35,34,40,34,8,51,68,26,63,19,79,40,58,79,44,27,42,67,55,26,28,53,41,34,38,76,19,23,30,37,78,90,49,31,62,64,53,49,51,51,49,54,48,17,50,73,75,65,23,33,43,34,50,45,48,80,92,50,34,53,32,41,59,49,17,29,73,75,70,51,28,44,84,65,41,56,89,90,107,110,66,67,77,29,37,55,17,68,76,58,51,71,37,55,53,59,63,76,80,52,50,84,78,66,58,61,66,39,32,36,25,31,21,3,22,39,41,12,25,40,58,59,52,58,60,48,51,53,49,49,51,30,64,76,66,70,34,63,62,62,51,22,22,34,42,36,39,39,28,24,54,37,48,78,50,51,19,50,35,35,75,43,40,28,36,48,26,44,30,31,30,44,76,31,70,46,34,41,49,34,25,31,70,63,64,18,47,51,38,54,40,40,37,34,48,46,56,52,38,38,34,49,22,48,73,36,74,90,49,70,10,62,97,44,46,24,64,65,19,54,35,16,36,34,25,21,22,31,29,38,67,87,49,22,39,16,36,45,50,17,28,13,35,32,68,54,26,65,71,16,27,63,29,30,37,40,31,38,30,68,65,52,76,62,40,73,73,31,37,34,47,58,85,80,58,57,56,72,68,20,68,69,69,88,64,63,53,72,75,61,79,79,44,34,53,38,46,79,64,68,69,88,30,52,77,32,28,31,77,27,73,74,70,67,64,37,54,84,75,66,77,63,50,70,56,27,46,40,29,22,50,47,51,51,52,49,53,51,50,37,33,74,36,25,62,30,54,80,32,47,49,27,36,23,47,48,84,53,42,42,41,40,35,39,47,41,45,44,40,73,44,89,44,45,57,25,36,32,51,19,57,50,42,44,53,36,55,56,49,17,47,72,59,66,20,47,61,31,31,28,16,12,12,50,47,23,20,50,68,38,47,52,51,45,64,76,39,36,84,72,49,49,82,36,41,36,32,21,30,25,64,51,54,36,19,46,45,48,36,40,36,46,25,22,34,22,36,36,64,48,68,30,28,16,33,59,44,33,25,17,50,28,45,53,79,35,15,37,59,65,41,38,62,41,52,52,60,33,40,28,63,29,24,68,40,16,33,34,43,40,59,23,44,40,90,45,95,71,27,98,79,29,43,69,18,58,36,73,42,55,66,40,62,68,38,36,38,67,41,52,34,33,41,34,8,52,68,26,64,18,79,40,58,78,44,27,42,67,55,26,27,53,41,35,38,77,21,24,30,38,79,90,48,31,63,63,52,50,50,50,49,54,50,16,51,71,75,66,23,32,44,34,49,46,48,80,91,50,35,54,33,41,60,50,18,30,74,76,70,50,28,44,82,64,42,56,87,88,108

InterPro domains:
  IPR003702 Acetyl-CoA hydrolase/transferase, N-terminal [PF02550] (12-230)
  IPR026888 Acetyl-CoA hydrolase/transferase, C-terminal domain [PF13336] (331-481)
  IPR037171 NagB/RpiA transferase-like [SSF100950] (4-236)
  IPR037171 NagB/RpiA transferase-like [SSF100950] (241-513)
  IPR038460 Acetyl-CoA hydrolase/transferase, C-terminal domain superfamily [G3DSA:3.40.1080.20] (350-492)
  IPR046433 Acetyl-CoA hydrolase/transferase [PTHR43609] (2-514)

Organism: NCBI:txid797122

Radius of gyration: 28.47 Å; Cα contacts (8 Å, |Δi|>4): 2723; chains: 2; bounding box: 63×89×75 Å

pLDDT: mean 95.67, std 5.16, range [67.31, 98.94]

Nearest PDB structures (foldseek):
  8dh7-assembly1_B  TM=9.731E-01  e=8.303E-67  Saccharomyces cerevisiae
  4eu8-assembly1_B  TM=9.638E-01  e=7.360E-59  Acetobacter aceti
  5ddk-assembly1_B  TM=9.651E-01  e=2.794E-58  Acetobacter aceti 1023
  4eu9-assembly1_A  TM=9.620E-01  e=4.059E-58  Acetobacter aceti
  5dw4-assembly1_B  TM=9.654E-01  e=2.770E-57  Acetobacter aceti 1023